Protein AF-0000000082345862 (afdb_homodimer)

Radius of gyration: 34.59 Å; Cα contacts (8 Å, |Δi|>4): 1476; chains: 2; bounding box: 94×116×105 Å

Organism: NCBI:txid1220207

InterPro domains:
  IPR007219 Xylanolytic transcriptional activator, regulatory domain [PF04082] (145-345)

Secondary structure (DSSP, 8-state):
---------------S-------GGGSSGGGGGGSGGG-----------------------------------HHHHHHHH-TTPPP-------------TT-S---SS-----HHHHHHHHHHT------PPPPPHHHHHHHHHHIIIIIGGGS--S-GGG----STTHHHHHHHHHHHGGGT--HHHHHHHHHHHHHHHHHHHHHHHHHHHH-HHHHHHHHHHHHHHHHHHHHH--HHHHHHHHHHHHHHHHHHHHHHHTPPPPPPPGGG----HHHHHHHHHHHHHHHHHHHHHHHHHHHHHHHHHHHT---SS---GGGPPPPPPHHHHT-SSHHHHHHHHHHHHTTTT----S--TTTTSSTT-HHHHHHHHHHHHHHHHHHHHTT---HHHHHHHHHHHHHHHHHHIIIIIS-GGG-TT-HHHHHHHHHHHHHS-HHHHHHHHTTT-HHHHHHHHHHHHHHHTSHHHHHHHHHHHHHHHHHHSS-TTSPPPTTHHHHHHHHHHHHHIIIIIT------GGGGGSHHHHHT--HHHHHHHHHHHHHT-SSHHHHHHHHHHHHHHHS-SSHHHHHHHHHHHHHHHHHH-/-----------------------GGGGSGGGGGGSGGG-----------------------------------HHHHHHHH-TT----------------TT-S---SS-----HHHHHHHHHHT------PPPPPHHHHHHHHHHIIIIIGGGS--S-GGG----STTHHHHHHHHHHHGGGT--HHHHHHHHHHHHHHHHHHHHHHHHHHHH-HHHHHHHHHHHHHHHHHHHHH--HHHHHHHHHHHHHHHHHHHHHHHTPPPPPPPGGG----HHHHHHHHHHHHHHHHHHHHHHHHHHHHHHHHHHHT---SS---GGGPPPPPPHHHHT--SHHHHHHHHHHHHTTTT----S--TTTSSSTT-HHHHHHHHHHHHHHHHHHHHTT---HHHHHHHHHHHHHHHHHHIIIIIS-GGG-TT-HHHHHHHHHHHHHS-HHHHHHHHTTT-HHHHHHHHHHHHHHHTSHHHHHHHHHHHHHHHHHHSS-TTSPPPTTHHHHHHHHHHHHHIIIIIT------GGGGGSHHHHHT--HHHHHHHHHHHHHT-SSHHHHHHHHHHHHHHHS-SSHHHHHHHHHHHHHHHHHH-

Foldseek 3Di:
DDDDDPVVPPDPDDDPDDDCPVPPPVPDDVPPVVPDVPCPPPPPCPPDPDDPPPPPPDPPPPPPPPDPPPPFFLLNVLQVLALQDDDPPPPPPDPPPPPVVVPPPPDDDDPDCDPVNVVVVVVVPDDDDDPDDADDPVLLVQLLVQLVVAPCLLAVLALVLPDDDDPLLVLLSLLSSLLSLLPVPDPVSPVNSVVSLVVSVVVCVVCVVVQLPPDLVSLLSSLNSLLSSLLSLLQQSHSVSLVVSVVCLVVSVVSLVSSCVPQDDDADQLVPQDPDDVSLQVSLVSNLSVQSSLSSVLSSLLSQLLSCVSVLHARPDPLQLQPADAHDEPLLSNQNDSVSNSVVSNVVSVPPPDPPPDPDSNPRFQHNYLSRLLSNLSSLLSVLSNCVVVVVLDPVVLVVSVVVLLVSCVVPCVPAPVVVVPHLAPSLLSSLLSLLSSLDVLVLLCQLLNNPGDVSVVVSLVVLLVSLPDLSLLLSLLSLLVSLVSLVPDDLSHQYHSCNLVSLLSNLSSLCSNCLSNVDQAGDLCSCVDPSNVSVVDPVSSVVSVCLRPVCRRVNSVVSSVSSLVSLVSSSSGVSSVSSSVSSVSSVVSSVD/DDDDDDDDPPDDDDPPPDDCPPPPPVPDDVPPVVPDVPCPPPPPPPPDPDDPPPPPPPPPPPPPPPDPPPPFFLLNVLQVLALQDDDPPPPPPDPPPPPVVVPPPPDDDDPDCDPVNVVVVVVVPDDDDDPDDADDPVLLVQLLVQLVVAPCLLAVLALVLPDDDDPLLVLLSLLSSLLSLLPVPDPVSPVNSVVSLVVSVVVCVVCVVVQLPPDLVSLLSSLNSLLSSLLSLLQQSHSVSLVVSVVCLVVSVVSLVSSCVPQDDDADQLVPDDPDDVSLQVSLVSNLSVQSSLSSVLSSLLSQLLSCVSVLDARPDPLQLQPADAHDEPLLSNQNDSVSNSVVSNVVSVPPPPPPPDPDSNPRFQHNYLSRLLSNLSSLLSVLSNCVNVVVLDPVVLVVSVVVLLVSCVVPCVPAPVVVVPHLNPVLLSSLLSLLSSLDVLVLLCQLLNNPGDVSVVVSLVVLLVSLPDLSLLLSLLSLLVSLVSLVPDDLSRQYHSCNLVSLLSNLSSLCSNCLSNVDQAGDLCSCVDPSNVSVVDPVSSVVSVCLRPVCRRVNRVPSSVSSLVSLVSSPSGVSSVSSSVSSVSSVVSSVD

Structure (mmCIF, N/CA/C/O backbone):
data_AF-0000000082345862-model_v1
#
loop_
_entity.id
_entity.type
_entity.pdbx_description
1 polymer 'Transcription factor domain-containing protein'
#
loop_
_atom_site.group_PDB
_atom_site.id
_atom_site.type_symbol
_atom_site.label_atom_id
_atom_site.label_alt_id
_atom_site.label_comp_id
_atom_site.label_asym_id
_atom_site.label_entity_id
_atom_site.label_seq_id
_atom_site.pdbx_PDB_ins_code
_atom_site.Cartn_x
_atom_site.Cartn_y
_atom_site.Cartn_z
_atom_site.occupancy
_atom_site.B_iso_or_equiv
_atom_site.auth_seq_id
_atom_site.auth_comp_id
_atom_site.auth_asym_id
_atom_site.auth_atom_id
_atom_site.pdbx_PDB_model_num
ATOM 1 N N . MET A 1 1 ? 43.562 42.594 39.531 1 23.31 1 MET A N 1
ATOM 2 C CA . MET A 1 1 ? 43.656 41.938 38.25 1 23.31 1 MET A CA 1
ATOM 3 C C . MET A 1 1 ? 42.375 42.031 37.469 1 23.31 1 MET A C 1
ATOM 5 O O . MET A 1 1 ? 41.375 41.406 37.812 1 23.31 1 MET A O 1
ATOM 9 N N . ASN A 1 2 ? 42.062 43.188 36.875 1 20.19 2 ASN A N 1
ATOM 10 C CA . ASN A 1 2 ? 41 44.094 36.438 1 20.19 2 ASN A CA 1
ATOM 11 C C . ASN A 1 2 ? 40.281 43.562 35.188 1 20.19 2 ASN A C 1
ATOM 13 O O . ASN A 1 2 ? 40.875 42.812 34.406 1 20.19 2 ASN A O 1
ATOM 17 N N . LEU A 1 3 ? 38.969 43.719 35.062 1 21.23 3 LEU A N 1
ATOM 18 C CA . LEU A 1 3 ? 37.656 43.375 34.5 1 21.23 3 LEU A CA 1
ATOM 19 C C . LEU A 1 3 ? 37.625 43.719 33 1 21.23 3 LEU A C 1
ATOM 21 O O . LEU A 1 3 ? 36.688 43.281 32.281 1 21.23 3 LEU A O 1
ATOM 25 N N . HIS A 1 4 ? 38.625 44.562 32.438 1 22.19 4 HIS A N 1
ATOM 26 C CA . HIS A 1 4 ? 38.031 45.531 31.516 1 22.19 4 HIS A CA 1
ATOM 27 C C . HIS A 1 4 ? 37.594 44.875 30.234 1 22.19 4 HIS A C 1
ATOM 29 O O . HIS A 1 4 ? 38.094 43.812 29.859 1 22.19 4 HIS A O 1
ATOM 35 N N . ASP A 1 5 ? 36.5 45.406 29.531 1 21.77 5 ASP A N 1
ATOM 36 C CA . ASP A 1 5 ? 35.312 45.312 28.688 1 21.77 5 ASP A CA 1
ATOM 37 C C . ASP A 1 5 ? 35.656 45.344 27.203 1 21.77 5 ASP A C 1
ATOM 39 O O . ASP A 1 5 ? 35.562 46.375 26.547 1 21.77 5 ASP A O 1
ATOM 43 N N . PRO A 1 6 ? 36.719 44.625 26.734 1 23.2 6 PRO A N 1
ATOM 44 C CA . PRO A 1 6 ? 37.281 45 25.438 1 23.2 6 PRO A CA 1
ATOM 45 C C . PRO A 1 6 ? 36.281 44.875 24.297 1 23.2 6 PRO A C 1
ATOM 47 O O . PRO A 1 6 ? 35.812 43.75 24 1 23.2 6 PRO A O 1
ATOM 50 N N . ILE A 1 7 ? 35.344 45.906 24.141 1 23.11 7 ILE A N 1
ATOM 51 C CA . ILE A 1 7 ? 34.188 46.125 23.281 1 23.11 7 ILE A CA 1
ATOM 52 C C . ILE A 1 7 ? 34.625 46.094 21.812 1 23.11 7 ILE A C 1
ATOM 54 O O . ILE A 1 7 ? 35.344 46.969 21.359 1 23.11 7 ILE A O 1
ATOM 58 N N . LEU A 1 8 ? 35.25 44.938 21.375 1 20.7 8 LEU A N 1
ATOM 59 C CA . LEU A 1 8 ? 35.812 44.781 20.031 1 20.7 8 LEU A CA 1
ATOM 60 C C . LEU A 1 8 ? 34.812 45.281 18.969 1 20.7 8 LEU A C 1
ATOM 62 O O . LEU A 1 8 ? 33.688 44.781 18.891 1 20.7 8 LEU A O 1
ATOM 66 N N . GLN A 1 9 ? 34.844 46.531 18.547 1 21.16 9 GLN A N 1
ATOM 67 C CA . GLN A 1 9 ? 34.188 47.469 17.656 1 21.16 9 GLN A CA 1
ATOM 68 C C . GLN A 1 9 ? 34.188 46.969 16.219 1 21.16 9 GLN A C 1
ATOM 70 O O . GLN A 1 9 ? 35.156 47.219 15.477 1 21.16 9 GLN A O 1
ATOM 75 N N . ALA A 1 10 ? 34.125 45.625 16.031 1 21.34 10 ALA A N 1
ATOM 76 C CA . ALA A 1 10 ? 34.375 45.219 14.664 1 21.34 10 ALA A CA 1
ATOM 77 C C . ALA A 1 10 ? 33.531 46.031 13.672 1 21.34 10 ALA A C 1
ATOM 79 O O . ALA A 1 10 ? 32.344 46.25 13.875 1 21.34 10 ALA A O 1
ATOM 80 N N . ASP A 1 11 ? 34.188 46.906 12.867 1 19.58 11 ASP A N 1
ATOM 81 C CA . ASP A 1 11 ? 33.875 47.938 11.898 1 19.58 11 ASP A CA 1
ATOM 82 C C . ASP A 1 11 ? 32.844 47.438 10.883 1 19.58 11 ASP A C 1
ATOM 84 O O . ASP A 1 11 ? 32.969 46.344 10.352 1 19.58 11 ASP A O 1
ATOM 88 N N . SER A 1 12 ? 31.578 48 10.875 1 20.62 12 SER A N 1
ATOM 89 C CA . SER A 1 12 ? 30.25 47.938 10.305 1 20.62 12 SER A CA 1
ATOM 90 C C . SER A 1 12 ? 30.281 48.094 8.789 1 20.62 12 SER A C 1
ATOM 92 O O . SER A 1 12 ? 29.234 48.062 8.133 1 20.62 12 SER A O 1
ATOM 94 N N . SER A 1 13 ? 31.359 48.75 8.258 1 20.19 13 SER A N 1
ATOM 95 C CA . SER A 1 13 ? 31.047 49.75 7.242 1 20.19 13 SER A CA 1
ATOM 96 C C . SER A 1 13 ? 30.578 49.094 5.945 1 20.19 13 SER A C 1
ATOM 98 O O . SER A 1 13 ? 29.703 49.625 5.258 1 20.19 13 SER A O 1
ATOM 100 N N . SER A 1 14 ? 31.516 48.438 5.258 1 21.73 14 SER A N 1
ATOM 101 C CA . SER A 1 14 ? 31.703 48.688 3.83 1 21.73 14 SER A CA 1
ATOM 102 C C . SER A 1 14 ? 30.594 48.031 3.01 1 21.73 14 SER A C 1
ATOM 104 O O . SER A 1 14 ? 30.656 46.812 2.746 1 21.73 14 SER A O 1
ATOM 106 N N . TRP A 1 15 ? 29.359 48.375 3.234 1 18.95 15 TRP A N 1
ATOM 107 C CA . TRP A 1 15 ? 28.094 47.875 2.699 1 18.95 15 TRP A CA 1
ATOM 108 C C . TRP A 1 15 ? 28.062 47.969 1.18 1 18.95 15 TRP A C 1
ATOM 110 O O . TRP A 1 15 ? 28.812 48.781 0.594 1 18.95 15 TRP A O 1
ATOM 120 N N . PHE A 1 16 ? 27.344 47.156 0.541 1 20.33 16 PHE A N 1
ATOM 121 C CA . PHE A 1 16 ? 27.062 46.812 -0.845 1 20.33 16 PHE A CA 1
ATOM 122 C C . PHE A 1 16 ? 26.547 48 -1.612 1 20.33 16 PHE A C 1
ATOM 124 O O . PHE A 1 16 ? 25.328 48.188 -1.771 1 20.33 16 PHE A O 1
ATOM 131 N N . LEU A 1 17 ? 27.078 49.188 -1.377 1 20.27 17 LEU A N 1
ATOM 132 C CA . LEU A 1 17 ? 26.344 50.375 -1.838 1 20.27 17 LEU A CA 1
ATOM 133 C C . LEU A 1 17 ? 26.078 50.281 -3.336 1 20.27 17 LEU A C 1
ATOM 135 O O . LEU A 1 17 ? 24.953 50.531 -3.779 1 20.27 17 LEU A O 1
ATOM 139 N N . GLY A 1 18 ? 27.047 50.594 -4.23 1 20.67 18 GLY A N 1
ATOM 140 C CA . GLY A 1 18 ? 26.969 51.688 -5.191 1 20.67 18 GLY A CA 1
ATOM 141 C C . GLY A 1 18 ? 26.281 51.312 -6.484 1 20.67 18 GLY A C 1
ATOM 142 O O . GLY A 1 18 ? 26.156 52.125 -7.402 1 20.67 18 GLY A O 1
ATOM 143 N N . ALA A 1 19 ? 26.344 50.062 -7.043 1 21.73 19 ALA A N 1
ATOM 144 C CA . ALA A 1 19 ? 26.328 50.219 -8.492 1 21.73 19 ALA A CA 1
ATOM 145 C C . ALA A 1 19 ? 25 50.781 -8.977 1 21.73 19 ALA A C 1
ATOM 147 O O . ALA A 1 19 ? 23.953 50.531 -8.391 1 21.73 19 ALA A O 1
ATOM 148 N N . ASN A 1 20 ? 24.969 51.969 -9.703 1 22.36 20 ASN A N 1
ATOM 149 C CA . ASN A 1 20 ? 23.984 52.875 -10.289 1 22.36 20 ASN A CA 1
ATOM 150 C C . ASN A 1 20 ? 22.984 52.094 -11.164 1 22.36 20 ASN A C 1
ATOM 152 O O . ASN A 1 20 ? 23.359 51.562 -12.203 1 22.36 20 ASN A O 1
ATOM 156 N N . LEU A 1 21 ? 22.078 51.375 -10.602 1 20.88 21 LEU A N 1
ATOM 157 C CA . LEU A 1 21 ? 20.984 50.781 -11.359 1 20.88 21 LEU A CA 1
ATOM 158 C C . LEU A 1 21 ? 20.234 51.844 -12.172 1 20.88 21 LEU A C 1
ATOM 160 O O . LEU A 1 21 ? 19.672 52.781 -11.609 1 20.88 21 LEU A O 1
ATOM 164 N N . ASP A 1 22 ? 20.844 52.125 -13.32 1 22.83 22 ASP A N 1
ATOM 165 C CA . ASP A 1 22 ? 20.188 53.094 -14.188 1 22.83 22 ASP A CA 1
ATOM 166 C C . ASP A 1 22 ? 18.703 52.812 -14.32 1 22.83 22 ASP A C 1
ATOM 168 O O . ASP A 1 22 ? 18.312 51.719 -14.789 1 22.83 22 ASP A O 1
ATOM 172 N N . VAL A 1 23 ? 17.828 53.375 -13.57 1 24.28 23 VAL A N 1
ATOM 173 C CA . VAL A 1 23 ? 16.391 53.344 -13.305 1 24.28 23 VAL A CA 1
ATOM 174 C C . VAL A 1 23 ? 15.625 53.656 -14.594 1 24.28 23 VAL A C 1
ATOM 176 O O . VAL A 1 23 ? 14.469 53.25 -14.742 1 24.28 23 VAL A O 1
ATOM 179 N N . ASP A 1 24 ? 16.203 54.438 -15.391 1 22.92 24 ASP A N 1
ATOM 180 C CA . ASP A 1 24 ? 15.359 55.156 -16.344 1 22.92 24 ASP A CA 1
ATOM 181 C C . ASP A 1 24 ? 14.789 54.188 -17.391 1 22.92 24 ASP A C 1
ATOM 183 O O . ASP A 1 24 ? 13.781 54.5 -18.031 1 22.92 24 ASP A O 1
ATOM 187 N N . ALA A 1 25 ? 15.656 53.344 -17.828 1 21.31 25 ALA A N 1
ATOM 188 C CA . ALA A 1 25 ? 15.297 52.812 -19.141 1 21.31 25 ALA A CA 1
ATOM 189 C C . ALA A 1 25 ? 14.094 51.875 -19.047 1 21.31 25 ALA A C 1
ATOM 191 O O . ALA A 1 25 ? 13.719 51.25 -20.031 1 21.31 25 ALA A O 1
ATOM 192 N N . LEU A 1 26 ? 13.758 51.531 -17.859 1 20.03 26 LEU A N 1
ATOM 193 C CA . LEU A 1 26 ? 12.695 50.562 -17.75 1 20.03 26 LEU A CA 1
ATOM 194 C C . LEU A 1 26 ? 11.359 51.125 -18.219 1 20.03 26 LEU A C 1
ATOM 196 O O . LEU A 1 26 ? 10.312 50.531 -18.031 1 20.03 26 LEU A O 1
ATOM 200 N N . ASP A 1 27 ? 11.312 52.375 -18.625 1 21.67 27 ASP A N 1
ATOM 201 C CA . ASP A 1 27 ? 10.039 53.062 -18.703 1 21.67 27 ASP A CA 1
ATOM 202 C C . ASP A 1 27 ? 9.141 52.438 -19.781 1 21.67 27 ASP A C 1
ATOM 204 O O . ASP A 1 27 ? 7.922 52.375 -19.609 1 21.67 27 ASP A O 1
ATOM 208 N N . PHE A 1 28 ? 9.68 52.406 -21.047 1 20.81 28 PHE A N 1
ATOM 209 C CA . PHE A 1 28 ? 8.781 52.688 -22.172 1 20.81 28 PHE A CA 1
ATOM 210 C C . PHE A 1 28 ? 7.805 51.531 -22.359 1 20.81 28 PHE A C 1
ATOM 212 O O . PHE A 1 28 ? 6.605 51.75 -22.531 1 20.81 28 PHE A O 1
ATOM 219 N N . SER A 1 29 ? 8.383 50.438 -22.938 1 21.92 29 SER A N 1
ATOM 220 C CA . SER A 1 29 ? 7.602 49.719 -23.938 1 21.92 29 SER A CA 1
ATOM 221 C C . SER A 1 29 ? 6.527 48.844 -23.312 1 21.92 29 SER A C 1
ATOM 223 O O . SER A 1 29 ? 5.859 48.062 -24 1 21.92 29 SER A O 1
ATOM 225 N N . LEU A 1 30 ? 6.625 48.656 -22.109 1 21.09 30 LEU A N 1
ATOM 226 C CA . LEU A 1 30 ? 5.621 47.75 -21.594 1 21.09 30 LEU A CA 1
ATOM 227 C C . LEU A 1 30 ? 4.215 48.281 -21.812 1 21.09 30 LEU A C 1
ATOM 229 O O . LEU A 1 30 ? 3.234 47.688 -21.359 1 21.09 30 LEU A O 1
ATOM 233 N N . SER A 1 31 ? 4.117 49.531 -22.266 1 22.53 31 SER A N 1
ATOM 234 C CA . SER A 1 31 ? 2.85 50.281 -22.219 1 22.53 31 SER A CA 1
ATOM 235 C C . SER A 1 31 ? 1.81 49.594 -23.125 1 22.53 31 SER A C 1
ATOM 237 O O . SER A 1 31 ? 0.622 49.594 -22.781 1 22.53 31 SER A O 1
ATOM 239 N N . SER A 1 32 ? 2.262 49.406 -24.359 1 22.67 32 SER A N 1
ATOM 240 C CA . SER A 1 32 ? 1.226 49.406 -25.391 1 22.67 32 SER A CA 1
ATOM 241 C C . SER A 1 32 ? 0.317 48.188 -25.266 1 22.67 32 SER A C 1
ATOM 243 O O . SER A 1 32 ? -0.874 48.25 -25.578 1 22.67 32 SER A O 1
ATOM 245 N N . ALA A 1 33 ? 0.996 47.156 -25.188 1 21.03 33 ALA A N 1
ATOM 246 C CA . ALA A 1 33 ? 0.156 46 -25.578 1 21.03 33 ALA A CA 1
ATOM 247 C C . ALA A 1 33 ? -0.984 45.812 -24.594 1 21.03 33 ALA A C 1
ATOM 249 O O . ALA A 1 33 ? -1.682 44.781 -24.641 1 21.03 33 ALA A O 1
ATOM 250 N N . ILE A 1 34 ? -1.04 46.75 -23.625 1 22.98 34 ILE A N 1
ATOM 251 C CA . ILE A 1 34 ? -2.18 46.75 -22.719 1 22.98 34 ILE A CA 1
ATOM 252 C C . ILE A 1 34 ? -3.467 47 -23.5 1 22.98 34 ILE A C 1
ATOM 254 O O . ILE A 1 34 ? -4.562 46.688 -23.016 1 22.98 34 ILE A O 1
ATOM 258 N N . SER A 1 35 ? -3.258 47.781 -24.578 1 21.28 35 SER A N 1
ATOM 259 C CA . SER A 1 35 ? -4.395 48.625 -24.984 1 21.28 35 SER A CA 1
ATOM 260 C C . SER A 1 35 ? -5.551 47.75 -25.469 1 21.28 35 SER A C 1
ATOM 262 O O . SER A 1 35 ? -6.719 48.062 -25.219 1 21.28 35 SER A O 1
ATOM 264 N N . GLU A 1 36 ? -5.172 47.062 -26.578 1 23.08 36 GLU A N 1
ATOM 265 C CA . GLU A 1 36 ? -6.301 46.781 -27.469 1 23.08 36 GLU A CA 1
ATOM 266 C C . GLU A 1 36 ? -7.375 45.969 -26.766 1 23.08 36 GLU A C 1
ATOM 268 O O . GLU A 1 36 ? -8.531 45.969 -27.188 1 23.08 36 GLU A O 1
ATOM 273 N N . TRP A 1 37 ? -6.766 45.094 -26.062 1 20.67 37 TRP A N 1
ATOM 274 C CA . TRP A 1 37 ? -7.758 44.062 -25.797 1 20.67 37 TRP A CA 1
ATOM 275 C C . TRP A 1 37 ? -8.883 44.594 -24.922 1 20.67 37 TRP A C 1
ATOM 277 O O . TRP A 1 37 ? -9.688 43.812 -24.391 1 20.67 37 TRP A O 1
ATOM 287 N N . ALA A 1 38 ? -8.68 45.906 -24.625 1 20.81 38 ALA A N 1
ATOM 288 C CA . ALA A 1 38 ? -9.625 46.594 -23.75 1 20.81 38 ALA A CA 1
ATOM 289 C C . ALA A 1 38 ? -11 46.688 -24.391 1 20.81 38 ALA A C 1
ATOM 291 O O . ALA A 1 38 ? -11.914 47.281 -23.828 1 20.81 38 ALA A O 1
ATOM 292 N N . GLN A 1 39 ? -10.953 46.719 -25.672 1 20.48 39 GLN A N 1
ATOM 293 C CA . GLN A 1 39 ? -12.141 47.344 -26.25 1 20.48 39 GLN A CA 1
ATOM 294 C C . GLN A 1 39 ? -13.398 46.562 -25.891 1 20.48 39 GLN A C 1
ATOM 296 O O . GLN A 1 39 ? -13.625 45.469 -26.391 1 20.48 39 GLN A O 1
ATOM 301 N N . ILE A 1 40 ? -13.711 46.781 -24.672 1 21.77 40 ILE A N 1
ATOM 302 C CA . ILE A 1 40 ? -14.992 46.188 -24.266 1 21.77 40 ILE A CA 1
ATOM 303 C C . ILE A 1 40 ? -16.109 46.719 -25.172 1 21.77 40 ILE A C 1
ATOM 305 O O . ILE A 1 40 ? -16.281 47.938 -25.297 1 21.77 40 ILE A O 1
ATOM 309 N N . PRO A 1 41 ? -16.5 46.062 -26.219 1 22.33 41 PRO A N 1
ATOM 310 C CA . PRO A 1 41 ? -17.438 46.719 -27.109 1 22.33 41 PRO A CA 1
ATOM 311 C C . PRO A 1 41 ? -18.484 47.562 -26.375 1 22.33 41 PRO A C 1
ATOM 313 O O . PRO A 1 41 ? -18.781 47.281 -25.203 1 22.33 41 PRO A O 1
ATOM 316 N N . PRO A 1 42 ? -18.578 48.781 -26.641 1 20.66 42 PRO A N 1
ATOM 317 C CA . PRO A 1 42 ? -19.484 49.688 -25.906 1 20.66 42 PRO A CA 1
ATOM 318 C C . PRO A 1 42 ? -20.875 49.062 -25.703 1 20.66 42 PRO A C 1
ATOM 320 O O . PRO A 1 42 ? -21.312 48.25 -26.516 1 20.66 42 PRO A O 1
ATOM 323 N N . MET A 1 43 ? -21.234 48.844 -24.531 1 21.11 43 MET A N 1
ATOM 324 C CA . MET A 1 43 ? -22.594 48.375 -24.25 1 21.11 43 MET A CA 1
ATOM 325 C C . MET A 1 43 ? -23.625 49.25 -24.969 1 21.11 43 MET A C 1
ATOM 327 O O . MET A 1 43 ? -23.578 50.469 -24.891 1 21.11 43 MET A O 1
ATOM 331 N N . PRO A 1 44 ? -24.172 48.75 -26.078 1 21.38 44 PRO A N 1
ATOM 332 C CA . PRO A 1 44 ? -25.125 49.562 -26.812 1 21.38 44 PRO A CA 1
ATOM 333 C C . PRO A 1 44 ? -26.062 50.344 -25.891 1 21.38 44 PRO A C 1
ATOM 335 O O . PRO A 1 44 ? -26.297 49.938 -24.75 1 21.38 44 PRO A O 1
ATOM 338 N N . SER A 1 45 ? -26.219 51.656 -26.078 1 19.8 45 SER A N 1
ATOM 339 C CA . SER A 1 45 ? -27.016 52.625 -25.375 1 19.8 45 SER A CA 1
ATOM 340 C C . SER A 1 45 ? -28.484 52.25 -25.359 1 19.8 45 SER A C 1
ATOM 342 O O . SER A 1 45 ? -29.156 52.281 -26.391 1 19.8 45 SER A O 1
ATOM 344 N N . VAL A 1 46 ? -29 51.188 -24.688 1 21.58 46 VAL A N 1
ATOM 345 C CA . VAL A 1 46 ? -30.438 50.938 -24.703 1 21.58 46 VAL A CA 1
ATOM 346 C C . VAL A 1 46 ? -31.203 52.188 -24.312 1 21.58 46 VAL A C 1
ATOM 348 O O . VAL A 1 46 ? -31.156 52.625 -23.156 1 21.58 46 VAL A O 1
ATOM 351 N N . SER A 1 47 ? -31.234 53.219 -25.156 1 20.16 47 SER A N 1
ATOM 352 C CA . SER A 1 47 ? -31.891 54.5 -24.953 1 20.16 47 SER A CA 1
ATOM 353 C C . SER A 1 47 ? -33.344 54.312 -24.484 1 20.16 47 SER A C 1
ATOM 355 O O . SER A 1 47 ? -33.812 55.062 -23.656 1 20.16 47 SER A O 1
ATOM 357 N N . ASN A 1 48 ? -34.125 53.719 -25.312 1 20.88 48 ASN A N 1
ATOM 358 C CA . ASN A 1 48 ? -35.5 54.25 -25.406 1 20.88 48 ASN A CA 1
ATOM 359 C C . ASN A 1 48 ? -36.312 53.938 -24.156 1 20.88 48 ASN A C 1
ATOM 361 O O . ASN A 1 48 ? -36.5 52.781 -23.812 1 20.88 48 ASN A O 1
ATOM 365 N N . LEU A 1 49 ? -36.531 54.938 -23.219 1 23.17 49 LEU A N 1
ATOM 366 C CA . LEU A 1 49 ? -37.125 55.156 -21.906 1 23.17 49 LEU A CA 1
ATOM 367 C C . LEU A 1 49 ? -38.625 54.969 -21.969 1 23.17 49 LEU A C 1
ATOM 369 O O . LEU A 1 49 ? -39.344 55.406 -21.078 1 23.17 49 LEU A O 1
ATOM 373 N N . GLY A 1 50 ? -39.188 54.406 -23.109 1 20.95 50 GLY A N 1
ATOM 374 C CA . GLY A 1 50 ? -40.625 54.75 -23.141 1 20.95 50 GLY A CA 1
ATOM 375 C C . GLY A 1 50 ? -41.312 54.5 -21.828 1 20.95 50 GLY A C 1
ATOM 376 O O . GLY A 1 50 ? -40.781 53.844 -20.938 1 20.95 50 GLY A O 1
ATOM 377 N N . ASP A 1 51 ? -42.656 54.969 -21.812 1 22.28 51 ASP A N 1
ATOM 378 C CA . ASP A 1 51 ? -43.625 55.156 -20.734 1 22.28 51 ASP A CA 1
ATOM 379 C C . ASP A 1 51 ? -43.75 53.906 -19.859 1 22.28 51 ASP A C 1
ATOM 381 O O . ASP A 1 51 ? -43.469 52.812 -20.312 1 22.28 51 ASP A O 1
ATOM 385 N N . PRO A 1 52 ? -44.125 54.125 -18.5 1 24.5 52 PRO A N 1
ATOM 386 C CA . PRO A 1 52 ? -44.312 53.375 -17.25 1 24.5 52 PRO A CA 1
ATOM 387 C C . PRO A 1 52 ? -45.312 52.25 -17.406 1 24.5 52 PRO A C 1
ATOM 389 O O . PRO A 1 52 ? -45.75 51.656 -16.406 1 24.5 52 PRO A O 1
ATOM 392 N N . GLY A 1 53 ? -45.688 51.969 -18.641 1 21.2 53 GLY A N 1
ATOM 393 C CA . GLY A 1 53 ? -46.938 51.219 -18.562 1 21.2 53 GLY A CA 1
ATOM 394 C C . GLY A 1 53 ? -46.906 50.062 -17.578 1 21.2 53 GLY A C 1
ATOM 395 O O . GLY A 1 53 ? -45.812 49.562 -17.25 1 21.2 53 GLY A O 1
ATOM 396 N N . THR A 1 54 ? -47.938 49.875 -16.656 1 24.25 54 THR A N 1
ATOM 397 C CA . THR A 1 54 ? -48.188 49.062 -15.453 1 24.25 54 THR A CA 1
ATOM 398 C C . THR A 1 54 ? -47.938 47.594 -15.734 1 24.25 54 THR A C 1
ATOM 400 O O . THR A 1 54 ? -48.875 46.844 -16.094 1 24.25 54 THR A O 1
ATOM 403 N N . ILE A 1 55 ? -47.094 47.281 -16.516 1 23.08 55 ILE A N 1
ATOM 404 C CA . ILE A 1 55 ? -47.281 45.969 -17.125 1 23.08 55 ILE A CA 1
ATOM 405 C C . ILE A 1 55 ? -47.375 44.906 -16.016 1 23.08 55 ILE A C 1
ATOM 407 O O . ILE A 1 55 ? -46.438 44.781 -15.203 1 23.08 55 ILE A O 1
ATOM 411 N N . SER A 1 56 ? -48.5 44.406 -15.797 1 22.89 56 SER A N 1
ATOM 412 C CA . SER A 1 56 ? -49.094 43.469 -14.852 1 22.89 56 SER A CA 1
ATOM 413 C C . SER A 1 56 ? -48.312 42.156 -14.812 1 22.89 56 SER A C 1
ATOM 415 O O . SER A 1 56 ? -48.25 41.438 -15.812 1 22.89 56 SER A O 1
ATOM 417 N N . THR A 1 57 ? -47.25 42.219 -14.305 1 24.22 57 THR A N 1
ATOM 418 C CA . THR A 1 57 ? -46.25 41.188 -14.234 1 24.22 57 THR A CA 1
ATOM 419 C C . THR A 1 57 ? -46.844 39.844 -13.875 1 24.22 57 THR A C 1
ATOM 421 O O . THR A 1 57 ? -47.531 39.719 -12.844 1 24.22 57 THR A O 1
ATOM 424 N N . PRO A 1 58 ? -47.25 39.125 -14.828 1 24.7 58 PRO A N 1
ATOM 425 C CA . PRO A 1 58 ? -48.156 38.031 -14.43 1 24.7 58 PRO A CA 1
ATOM 426 C C . PRO A 1 58 ? -47.656 37.312 -13.18 1 24.7 58 PRO A C 1
ATOM 428 O O . PRO A 1 58 ? -46.469 37.312 -12.875 1 24.7 58 PRO A O 1
ATOM 431 N N . THR A 1 59 ? -48.5 37.062 -12.258 1 23.5 59 THR A N 1
ATOM 432 C CA . THR A 1 59 ? -48.344 36.5 -10.922 1 23.5 59 THR A CA 1
ATOM 433 C C . THR A 1 59 ? -47.688 35.125 -10.992 1 23.5 59 THR A C 1
ATOM 435 O O . THR A 1 59 ? -48.219 34.188 -11.586 1 23.5 59 THR A O 1
ATOM 438 N N . PRO A 1 60 ? -46.531 35.156 -11.242 1 25.17 60 PRO A N 1
ATOM 439 C CA . PRO A 1 60 ? -45.969 33.875 -11.594 1 25.17 60 PRO A CA 1
ATOM 440 C C . PRO A 1 60 ? -46.438 32.719 -10.68 1 25.17 60 PRO A C 1
ATOM 442 O O . PRO A 1 60 ? -46.594 32.938 -9.477 1 25.17 60 PRO A O 1
ATOM 445 N N . THR A 1 61 ? -47.219 31.953 -11.133 1 25.67 61 THR A N 1
ATOM 446 C CA . THR A 1 61 ? -47.844 30.906 -10.328 1 25.67 61 THR A CA 1
ATOM 447 C C . THR A 1 61 ? -46.812 30.203 -9.461 1 25.67 61 THR A C 1
ATOM 449 O O . THR A 1 61 ? -45.688 29.922 -9.914 1 25.67 61 THR A O 1
ATOM 452 N N . LEU A 1 62 ? -46.938 30.312 -8.164 1 23.75 62 LEU A N 1
ATOM 453 C CA . LEU A 1 62 ? -46.219 29.766 -7.035 1 23.75 62 LEU A CA 1
ATOM 454 C C . LEU A 1 62 ? -45.875 28.297 -7.273 1 23.75 62 LEU A C 1
ATOM 456 O O . LEU A 1 62 ? -46.781 27.469 -7.477 1 23.75 62 LEU A O 1
ATOM 460 N N . PRO A 1 63 ? -44.906 28.109 -8.039 1 25.22 63 PRO A N 1
ATOM 461 C CA . PRO A 1 63 ? -44.812 26.688 -8.359 1 25.22 63 PRO A CA 1
ATOM 462 C C . PRO A 1 63 ? -45.219 25.781 -7.184 1 25.22 63 PRO A C 1
ATOM 464 O O . PRO A 1 63 ? -45.156 26.203 -6.027 1 25.22 63 PRO A O 1
ATOM 467 N N . ARG A 1 64 ? -45.906 24.781 -7.348 1 26.88 64 ARG A N 1
ATOM 468 C CA . ARG A 1 64 ? -46.375 23.844 -6.32 1 26.88 64 ARG A CA 1
ATOM 469 C C . ARG A 1 64 ? -45.25 23.547 -5.328 1 26.88 64 ARG A C 1
ATOM 471 O O . ARG A 1 64 ? -44.125 23.266 -5.723 1 26.88 64 ARG A O 1
ATOM 478 N N . ALA A 1 65 ? -45.344 23.891 -4.082 1 24.75 65 ALA A N 1
ATOM 479 C CA . ALA A 1 65 ? -44.656 23.641 -2.826 1 24.75 65 ALA A CA 1
ATOM 480 C C . ALA A 1 65 ? -44.062 22.234 -2.805 1 24.75 65 ALA A C 1
ATOM 482 O O . ALA A 1 65 ? -44.781 21.25 -2.838 1 24.75 65 ALA A O 1
ATOM 483 N N . MET A 1 66 ? -42.969 22.078 -3.514 1 29.77 66 MET A N 1
ATOM 484 C CA . MET A 1 66 ? -42.531 20.688 -3.383 1 29.77 66 MET A CA 1
ATOM 485 C C . MET A 1 66 ? -42.812 20.156 -1.984 1 29.77 66 MET A C 1
ATOM 487 O O . MET A 1 66 ? -42.75 20.906 -1.004 1 29.77 66 MET A O 1
ATOM 491 N N . PRO A 1 67 ? -43.531 19.219 -1.769 1 32.22 67 PRO A N 1
ATOM 492 C CA . PRO A 1 67 ? -43.875 18.984 -0.366 1 32.22 67 PRO A CA 1
ATOM 493 C C . PRO A 1 67 ? -42.75 19.312 0.592 1 32.22 67 PRO A C 1
ATOM 495 O O . PRO A 1 67 ? -41.562 19.359 0.182 1 32.22 67 PRO A O 1
ATOM 498 N N . ALA A 1 68 ? -42.875 19.891 1.729 1 32.41 68 ALA A N 1
ATOM 499 C CA . ALA A 1 68 ? -42 20.234 2.846 1 32.41 68 ALA A CA 1
ATOM 500 C C . ALA A 1 68 ? -40.781 19.297 2.93 1 32.41 68 ALA A C 1
ATOM 502 O O . ALA A 1 68 ? -40.938 18.141 3.314 1 32.41 68 ALA A O 1
ATOM 503 N N . GLY A 1 69 ? -39.906 19.234 2.193 1 37.09 69 GLY A N 1
ATOM 504 C CA . GLY A 1 69 ? -38.781 18.391 1.869 1 37.09 69 GLY A CA 1
ATOM 505 C C . GLY A 1 69 ? -38 17.938 3.092 1 37.09 69 GLY A C 1
ATOM 506 O O . GLY A 1 69 ? -37.938 18.656 4.098 1 37.09 69 GLY A O 1
ATOM 507 N N . VAL A 1 70 ? -37.719 16.719 3.375 1 43.03 70 VAL A N 1
ATOM 508 C CA . VAL A 1 70 ? -37.094 16.141 4.574 1 43.03 70 VAL A CA 1
ATOM 509 C C . VAL A 1 70 ? -35.875 16.938 4.961 1 43.03 70 VAL A C 1
ATOM 511 O O . VAL A 1 70 ? -34.906 17.062 4.176 1 43.03 70 VAL A O 1
ATOM 514 N N . ARG A 1 71 ? -35.812 18.047 5.562 1 48 71 ARG A N 1
ATOM 515 C CA . ARG A 1 71 ? -34.75 18.812 6.188 1 48 71 ARG A CA 1
ATOM 516 C C . ARG A 1 71 ? -33.531 17.938 6.434 1 48 71 ARG A C 1
ATOM 518 O O . ARG A 1 71 ? -33.594 16.953 7.172 1 48 71 ARG A O 1
ATOM 525 N N . SER A 1 72 ? -32.406 17.906 5.496 1 70.62 72 SER A N 1
ATOM 526 C CA . SER A 1 72 ? -31.188 17.141 5.707 1 70.62 72 SER A CA 1
ATOM 527 C C . SER A 1 72 ? -30.672 17.312 7.133 1 70.62 72 SER A C 1
ATOM 529 O O . SER A 1 72 ? -30.688 18.422 7.676 1 70.62 72 SER A O 1
ATOM 531 N N . SER A 1 73 ? -30.641 16.438 7.902 1 86.94 73 SER A N 1
ATOM 532 C CA . SER A 1 73 ? -30.141 16.438 9.273 1 86.94 73 SER A CA 1
ATOM 533 C C . SER A 1 73 ? -28.797 17.141 9.367 1 86.94 73 SER A C 1
ATOM 535 O O . SER A 1 73 ? -28.062 17.219 8.383 1 86.94 73 SER A O 1
ATOM 537 N N . PRO A 1 74 ? -28.625 18.016 10.383 1 90.31 74 PRO A N 1
ATOM 538 C CA . PRO A 1 74 ? -27.328 18.656 10.578 1 90.31 74 PRO A CA 1
ATOM 539 C C . PRO A 1 74 ? -26.156 17.734 10.25 1 90.31 74 PRO A C 1
ATOM 541 O O . PRO A 1 74 ? -25.188 18.172 9.625 1 90.31 74 PRO A O 1
ATOM 544 N N . ALA A 1 75 ? -26.328 16.547 10.625 1 93.69 75 ALA A N 1
ATOM 545 C CA . ALA A 1 75 ? -25.266 15.586 10.344 1 93.69 75 ALA A CA 1
ATOM 546 C C . ALA A 1 75 ? -25.109 15.359 8.844 1 93.69 75 ALA A C 1
ATOM 548 O O . ALA A 1 75 ? -24 15.188 8.352 1 93.69 75 ALA A O 1
ATOM 549 N N . ASP A 1 76 ? -26.094 15.391 8.133 1 93 76 ASP A N 1
ATOM 550 C CA . ASP A 1 76 ? -26.031 15.211 6.684 1 93 76 ASP A CA 1
ATOM 551 C C . ASP A 1 76 ? -25.406 16.438 6.008 1 93 76 ASP A C 1
ATOM 553 O O . ASP A 1 76 ? -24.734 16.297 4.977 1 93 76 ASP A O 1
ATOM 557 N N . SER A 1 77 ? -25.625 17.562 6.586 1 94 77 SER A N 1
ATOM 558 C CA . SER A 1 77 ? -24.984 18.766 6.074 1 94 77 SER A CA 1
ATOM 559 C C . SER A 1 77 ? -23.469 18.688 6.242 1 94 77 SER A C 1
ATOM 561 O O . SER A 1 77 ? -22.719 19.125 5.363 1 94 77 SER A O 1
ATOM 563 N N . VAL A 1 78 ? -23.109 18.203 7.434 1 96.25 78 VAL A N 1
ATOM 564 C CA . VAL A 1 78 ? -21.688 18.031 7.684 1 96.25 78 VAL A CA 1
ATOM 565 C C . VAL A 1 78 ? -21.094 17.031 6.688 1 96.25 78 VAL A C 1
ATOM 567 O O . VAL A 1 78 ? -20.016 17.25 6.133 1 96.25 78 VAL A O 1
ATOM 570 N N . LYS A 1 79 ? -21.781 15.938 6.414 1 94.31 79 LYS A N 1
ATOM 571 C CA . LYS A 1 79 ? -21.344 14.914 5.469 1 94.31 79 LYS A CA 1
ATOM 572 C C . LYS A 1 79 ? -21.109 15.516 4.086 1 94.31 79 LYS A C 1
ATOM 574 O O . LYS A 1 79 ? -20.109 15.195 3.434 1 94.31 79 LYS A O 1
ATOM 579 N N . GLU A 1 80 ? -21.922 16.375 3.646 1 91.56 80 GLU A N 1
ATOM 580 C CA . GLU A 1 80 ? -21.844 16.969 2.318 1 91.56 80 GLU A CA 1
ATOM 581 C C . GLU A 1 80 ? -20.625 17.891 2.199 1 91.56 80 GLU A C 1
ATOM 583 O O . GLU A 1 80 ? -20.078 18.047 1.111 1 91.56 80 GLU A O 1
ATOM 588 N N . LYS A 1 81 ? -20.219 18.422 3.336 1 93.44 81 LYS A N 1
ATOM 589 C CA . LYS A 1 81 ? -19.125 19.391 3.328 1 93.44 81 LYS A CA 1
ATOM 590 C C . LYS A 1 81 ? -17.812 18.734 3.75 1 93.44 81 LYS A C 1
ATOM 592 O O . LYS A 1 81 ? -16.781 19.391 3.836 1 93.44 81 LYS A O 1
ATOM 597 N N . TRP A 1 82 ? -17.891 17.453 3.996 1 95.19 82 TRP A N 1
ATOM 598 C CA . TRP A 1 82 ? -16.703 16.797 4.508 1 95.19 82 TRP A CA 1
ATOM 599 C C . TRP A 1 82 ? -15.547 16.875 3.506 1 95.19 82 TRP A C 1
ATOM 601 O O . TRP A 1 82 ? -15.758 16.734 2.301 1 95.19 82 TRP A O 1
ATOM 611 N N . PHE A 1 83 ? -14.367 17.062 3.906 1 94.5 83 PHE A N 1
ATOM 612 C CA . PHE A 1 83 ? -13.234 17.484 3.096 1 94.5 83 PHE A CA 1
ATOM 613 C C . PHE A 1 83 ? -12.75 16.344 2.203 1 94.5 83 PHE A C 1
ATOM 615 O O . PHE A 1 83 ? -11.922 16.547 1.315 1 94.5 83 PHE A O 1
ATOM 622 N N . THR A 1 84 ? -13.219 15.086 2.381 1 91.75 84 THR A N 1
ATOM 623 C CA . THR A 1 84 ? -12.828 13.977 1.52 1 91.75 84 THR A CA 1
ATOM 624 C C . THR A 1 84 ? -13.992 13.547 0.632 1 91.75 84 THR A C 1
ATOM 626 O O . THR A 1 84 ? -13.883 12.562 -0.102 1 91.75 84 THR A O 1
ATOM 629 N N . ARG A 1 85 ? -15.07 14.18 0.72 1 89.38 85 ARG A N 1
ATOM 630 C CA . ARG A 1 85 ? -16.234 13.789 -0.058 1 89.38 85 ARG A CA 1
ATOM 631 C C . ARG A 1 85 ? -16.109 14.242 -1.51 1 89.38 85 ARG A C 1
ATOM 633 O O . ARG A 1 85 ? -15.875 15.422 -1.781 1 89.38 85 ARG A O 1
ATOM 640 N N . LEU A 1 86 ? -16.266 13.289 -2.379 1 86 86 LEU A N 1
ATOM 641 C CA . LEU A 1 86 ? -16.188 13.594 -3.805 1 86 86 LEU A CA 1
ATOM 642 C C . LEU A 1 86 ? -17.547 14.039 -4.344 1 86 86 LEU A C 1
ATOM 644 O O . LEU A 1 86 ? -18.562 13.445 -4.012 1 86 86 LEU A O 1
ATOM 648 N N . SER A 1 87 ? -17.641 15.25 -4.797 1 73.38 87 SER A N 1
ATOM 649 C CA . SER A 1 87 ? -18.906 15.781 -5.32 1 73.38 87 SER A CA 1
ATOM 650 C C . SER A 1 87 ? -19.172 15.25 -6.727 1 73.38 87 SER A C 1
ATOM 652 O O . SER A 1 87 ? -18.266 15.109 -7.535 1 73.38 87 SER A O 1
ATOM 654 N N . SER A 1 88 ? -20.25 14.594 -6.879 1 61.22 88 SER A N 1
ATOM 655 C CA . SER A 1 88 ? -20.672 14.172 -8.211 1 61.22 88 SER A CA 1
ATOM 656 C C . SER A 1 88 ? -20.875 15.375 -9.125 1 61.22 88 SER A C 1
ATOM 658 O O . SER A 1 88 ? -21.734 16.219 -8.867 1 61.22 88 SER A O 1
ATOM 660 N N . SER A 1 89 ? -19.953 16.094 -9.336 1 49.66 89 SER A N 1
ATOM 661 C CA . SER A 1 89 ? -20.281 17.125 -10.312 1 49.66 89 SER A CA 1
ATOM 662 C C . SER A 1 89 ? -21.203 16.578 -11.398 1 49.66 89 SER A C 1
ATOM 664 O O . SER A 1 89 ? -20.875 15.594 -12.062 1 49.66 89 SER A O 1
ATOM 666 N N . ARG A 1 90 ? -22.453 16.953 -11.352 1 38.06 90 ARG A N 1
ATOM 667 C CA . ARG A 1 90 ? -23.344 16.844 -12.508 1 38.06 90 ARG A CA 1
ATOM 668 C C . ARG A 1 90 ? -22.656 17.375 -13.766 1 38.06 90 ARG A C 1
ATOM 670 O O . ARG A 1 90 ? -22.734 18.562 -14.07 1 38.06 90 ARG A O 1
ATOM 677 N N . ASN A 1 91 ? -21.578 17.344 -14.039 1 33.88 91 ASN A N 1
ATOM 678 C CA . ASN A 1 91 ? -21.438 17.719 -15.445 1 33.88 91 ASN A CA 1
ATOM 679 C C . ASN A 1 91 ? -22.562 17.156 -16.297 1 33.88 91 ASN A C 1
ATOM 681 O O . ASN A 1 91 ? -22.891 15.969 -16.172 1 33.88 91 ASN A O 1
ATOM 685 N N . GLY A 1 92 ? -23.438 18.109 -16.688 1 31.75 92 GLY A N 1
ATOM 686 C CA . GLY A 1 92 ? -24.469 18.031 -17.719 1 31.75 92 GLY A CA 1
ATOM 687 C C . GLY A 1 92 ? -24.062 17.188 -18.906 1 31.75 92 GLY A C 1
ATOM 688 O O . GLY A 1 92 ? -24 17.688 -20.031 1 31.75 92 GLY A O 1
ATOM 689 N N . GLY A 1 93 ? -23.094 16.547 -19 1 30.06 93 GLY A N 1
ATOM 690 C CA . GLY A 1 93 ? -23.375 16 -20.312 1 30.06 93 GLY A CA 1
ATOM 691 C C . GLY A 1 93 ? -24.797 15.516 -20.469 1 30.06 93 GLY A C 1
ATOM 692 O O . GLY A 1 93 ? -25.531 15.422 -19.484 1 30.06 93 GLY A O 1
ATOM 693 N N . PRO A 1 94 ? -25.359 15.688 -21.812 1 27.84 94 PRO A N 1
ATOM 694 C CA . PRO A 1 94 ? -26.781 15.359 -22 1 27.84 94 PRO A CA 1
ATOM 695 C C . PRO A 1 94 ? -27.25 14.25 -21.062 1 27.84 94 PRO A C 1
ATOM 697 O O . PRO A 1 94 ? -26.438 13.445 -20.578 1 27.84 94 PRO A O 1
ATOM 700 N N . ASP A 1 95 ? -28.359 14.586 -20.344 1 28.86 95 ASP A N 1
ATOM 701 C CA . ASP A 1 95 ? -29.328 13.594 -19.875 1 28.86 95 ASP A CA 1
ATOM 702 C C . ASP A 1 95 ? -29.188 12.289 -20.672 1 28.86 95 ASP A C 1
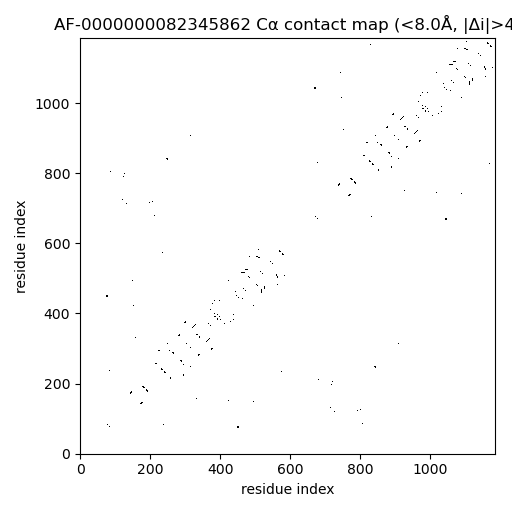ATOM 704 O O . ASP A 1 95 ? -29.734 12.172 -21.766 1 28.86 95 ASP A O 1
ATOM 708 N N . GLY A 1 96 ? -28.172 11.898 -20.953 1 26.66 96 GLY A N 1
ATOM 709 C CA . GLY A 1 96 ? -28.438 10.672 -21.688 1 26.66 96 GLY A CA 1
ATOM 710 C C . GLY A 1 96 ? -29.562 9.852 -21.109 1 26.66 96 GLY A C 1
ATOM 711 O O . GLY A 1 96 ? -29.828 9.93 -19.906 1 26.66 96 GLY A O 1
ATOM 712 N N . LEU A 1 97 ? -30.625 9.562 -21.875 1 25.77 97 LEU A N 1
ATOM 713 C CA . LEU A 1 97 ? -31.781 8.711 -21.656 1 25.77 97 LEU A CA 1
ATOM 714 C C . LEU A 1 97 ? -31.453 7.582 -20.688 1 25.77 97 LEU A C 1
ATOM 716 O O . LEU A 1 97 ? -30.453 6.879 -20.859 1 25.77 97 LEU A O 1
ATOM 720 N N . ALA A 1 98 ? -31.766 7.77 -19.469 1 28.84 98 ALA A N 1
ATOM 721 C CA . ALA A 1 98 ? -32.125 6.516 -18.812 1 28.84 98 ALA A CA 1
ATOM 722 C C . ALA A 1 98 ? -32.562 5.469 -19.812 1 28.84 98 ALA A C 1
ATOM 724 O O . ALA A 1 98 ? -33.719 5.484 -20.266 1 28.84 98 ALA A O 1
ATOM 725 N N . SER A 1 99 ? -31.906 5.309 -20.891 1 25.72 99 SER A N 1
ATOM 726 C CA . SER A 1 99 ? -32.5 4.18 -21.594 1 25.72 99 SER A CA 1
ATOM 727 C C . SER A 1 99 ? -32.844 3.045 -20.641 1 25.72 99 SER A C 1
ATOM 729 O O . SER A 1 99 ? -31.969 2.494 -19.969 1 25.72 99 SER A O 1
ATOM 731 N N . ASN A 1 100 ? -34 3.201 -19.969 1 27.72 100 ASN A N 1
ATOM 732 C CA . ASN A 1 100 ? -34.812 2.129 -19.422 1 27.72 100 ASN A CA 1
ATOM 733 C C . ASN A 1 100 ? -34.594 0.814 -20.156 1 27.72 100 ASN A C 1
ATOM 735 O O . ASN A 1 100 ? -35.531 0.031 -20.328 1 27.72 100 ASN A O 1
ATOM 739 N N . SER A 1 101 ? -33.781 0.893 -21.141 1 27.56 101 SER A N 1
ATOM 740 C CA . SER A 1 101 ? -33.812 -0.443 -21.719 1 27.56 101 SER A CA 1
ATOM 741 C C . SER A 1 101 ? -33.344 -1.492 -20.719 1 27.56 101 SER A C 1
ATOM 743 O O . SER A 1 101 ? -32.188 -1.964 -20.797 1 27.56 101 SER A O 1
ATOM 745 N N . ARG A 1 102 ? -33.719 -1.191 -19.484 1 31.12 102 ARG A N 1
ATOM 746 C CA . ARG A 1 102 ? -33.656 -2.314 -18.547 1 31.12 102 ARG A CA 1
ATOM 747 C C . ARG A 1 102 ? -34.281 -3.561 -19.156 1 31.12 102 ARG A C 1
ATOM 749 O O . ARG A 1 102 ? -34.375 -4.598 -18.5 1 31.12 102 ARG A O 1
ATOM 756 N N . GLY A 1 103 ? -35.25 -3.213 -20 1 27.45 103 GLY A N 1
ATOM 757 C CA . GLY A 1 103 ? -36.031 -4.367 -20.406 1 27.45 103 GLY A CA 1
ATOM 758 C C . GLY A 1 103 ? -35.219 -5.43 -21.109 1 27.45 103 GLY A C 1
ATOM 759 O O . GLY A 1 103 ? -35.75 -6.223 -21.891 1 27.45 103 GLY A O 1
ATOM 760 N N . GLY A 1 104 ? -34.062 -5.051 -21.422 1 27.44 104 GLY A N 1
ATOM 761 C CA . GLY A 1 104 ? -33.719 -6.301 -22.094 1 27.44 104 GLY A CA 1
ATOM 762 C C . GLY A 1 104 ? -33.875 -7.516 -21.203 1 27.44 104 GLY A C 1
ATOM 763 O O . GLY A 1 104 ? -33.688 -7.422 -19.984 1 27.44 104 GLY A O 1
ATOM 764 N N . LEU A 1 105 ? -34.812 -8.352 -21.5 1 26.5 105 LEU A N 1
ATOM 765 C CA . LEU A 1 105 ? -35.125 -9.664 -20.938 1 26.5 105 LEU A CA 1
ATOM 766 C C . LEU A 1 105 ? -33.844 -10.344 -20.422 1 26.5 105 LEU A C 1
ATOM 768 O O . LEU A 1 105 ? -32.812 -10.336 -21.078 1 26.5 105 LEU A O 1
ATOM 772 N N . PHE A 1 106 ? -33.688 -10.43 -19.141 1 30.34 106 PHE A N 1
ATOM 773 C CA . PHE A 1 106 ? -32.906 -11.297 -18.281 1 30.34 106 PHE A CA 1
ATOM 774 C C . PHE A 1 106 ? -32.688 -12.656 -18.938 1 30.34 106 PHE A C 1
ATOM 776 O O . PHE A 1 106 ? -33.219 -13.672 -18.453 1 30.34 106 PHE A O 1
ATOM 783 N N . GLY A 1 107 ? -33.062 -12.773 -20.172 1 26.77 107 GLY A N 1
ATOM 784 C CA . GLY A 1 107 ? -32.969 -14.211 -20.391 1 26.77 107 GLY A CA 1
ATOM 785 C C . GLY A 1 107 ? -31.609 -14.789 -20.016 1 26.77 107 GLY A C 1
ATOM 786 O O . GLY A 1 107 ? -30.672 -14.039 -19.703 1 26.77 107 GLY A O 1
ATOM 787 N N . GLN A 1 108 ? -31.359 -16.016 -20.297 1 30.56 108 GLN A N 1
ATOM 788 C CA . GLN A 1 108 ? -30.344 -17.016 -19.984 1 30.56 108 GLN A CA 1
ATOM 789 C C . GLN A 1 108 ? -28.938 -16.438 -20.172 1 30.56 108 GLN A C 1
ATOM 791 O O . GLN A 1 108 ? -28.781 -15.32 -20.688 1 30.56 108 GLN A O 1
ATOM 796 N N . GLY A 1 109 ? -27.797 -17.25 -20.5 1 35.91 109 GLY A N 1
ATOM 797 C CA . GLY A 1 109 ? -26.375 -17.578 -20.562 1 35.91 109 GLY A CA 1
ATOM 798 C C . GLY A 1 109 ? -25.578 -16.625 -21.422 1 35.91 109 GLY A C 1
ATOM 799 O O . GLY A 1 109 ? -24.375 -16.812 -21.609 1 35.91 109 GLY A O 1
ATOM 800 N N . ASN A 1 110 ? -26.125 -15.906 -22.484 1 40.97 110 ASN A N 1
ATOM 801 C CA . ASN A 1 110 ? -25.25 -15.445 -23.562 1 40.97 110 ASN A CA 1
ATOM 802 C C . ASN A 1 110 ? -24.734 -14.039 -23.297 1 40.97 110 ASN A C 1
ATOM 804 O O . ASN A 1 110 ? -25.516 -13.078 -23.297 1 40.97 110 ASN A O 1
ATOM 808 N N . ILE A 1 111 ? -23.781 -13.82 -22.594 1 52.44 111 ILE A N 1
ATOM 809 C CA . ILE A 1 111 ? -23.047 -12.562 -22.562 1 52.44 111 ILE A CA 1
ATOM 810 C C . ILE A 1 111 ? -22.812 -12.055 -23.984 1 52.44 111 ILE A C 1
ATOM 812 O O . ILE A 1 111 ? -21.984 -12.617 -24.719 1 52.44 111 ILE A O 1
ATOM 816 N N . VAL A 1 112 ? -23.781 -11.312 -24.75 1 62 112 VAL A N 1
ATOM 817 C CA . VAL A 1 112 ? -23.547 -10.875 -26.125 1 62 112 VAL A CA 1
ATOM 818 C C . VAL A 1 112 ? -23.25 -9.383 -26.141 1 62 112 VAL A C 1
ATOM 820 O O . VAL A 1 112 ? -24.094 -8.562 -25.75 1 62 112 VAL A O 1
ATOM 823 N N . ALA A 1 113 ? -22 -9 -26.25 1 66.12 113 ALA A N 1
ATOM 824 C CA . ALA A 1 113 ? -21.609 -7.641 -26.609 1 66.12 113 ALA A CA 1
ATOM 825 C C . ALA A 1 113 ? -21.875 -7.367 -28.094 1 66.12 113 ALA A C 1
ATOM 827 O O . ALA A 1 113 ? -21.25 -7.977 -28.953 1 66.12 113 ALA A O 1
ATOM 828 N N . ASP A 1 114 ? -22.922 -6.555 -28.453 1 72.44 114 ASP A N 1
ATOM 829 C CA . ASP A 1 114 ? -23.172 -6.215 -29.859 1 72.44 114 ASP A CA 1
ATOM 830 C C . ASP A 1 114 ? -22.297 -5.059 -30.312 1 72.44 114 ASP A C 1
ATOM 832 O O . ASP A 1 114 ? -21.422 -4.598 -29.562 1 72.44 114 ASP A O 1
ATOM 836 N N . GLU A 1 115 ? -22.375 -4.762 -31.578 1 76.38 115 GLU A N 1
ATOM 837 C CA . GLU A 1 115 ? -21.5 -3.762 -32.188 1 76.38 115 GLU A CA 1
ATOM 838 C C . GLU A 1 115 ? -21.75 -2.379 -31.578 1 76.38 115 GLU A C 1
ATOM 840 O O . GLU A 1 115 ? -20.828 -1.571 -31.469 1 76.38 115 GLU A O 1
ATOM 845 N N . SER A 1 116 ? -22.969 -2.176 -31.188 1 72.5 116 SER A N 1
ATOM 846 C CA . SER A 1 116 ? -23.281 -0.903 -30.531 1 72.5 116 SER A CA 1
ATOM 847 C C . SER A 1 116 ? -22.578 -0.792 -29.188 1 72.5 116 SER A C 1
ATOM 849 O O . SER A 1 116 ? -22.016 0.253 -28.844 1 72.5 116 SER A O 1
ATOM 851 N N . TYR A 1 117 ? -22.641 -1.934 -28.516 1 74.62 117 TYR A N 1
ATOM 852 C CA . TYR A 1 117 ? -21.938 -1.969 -27.234 1 74.62 117 TYR A CA 1
ATOM 853 C C . TYR A 1 117 ? -20.438 -1.789 -27.422 1 74.62 117 TYR A C 1
ATOM 855 O O . TYR A 1 117 ? -19.797 -1.061 -26.672 1 74.62 117 TYR A O 1
ATOM 863 N N . ARG A 1 118 ? -19.969 -2.326 -28.406 1 74.5 118 ARG A N 1
ATOM 864 C CA . ARG A 1 118 ? -18.547 -2.211 -28.703 1 74.5 118 ARG A CA 1
ATOM 865 C C . ARG A 1 118 ? -18.156 -0.767 -29.016 1 74.5 118 ARG A C 1
ATOM 867 O O . ARG A 1 118 ? -17.109 -0.29 -28.594 1 74.5 118 ARG A O 1
ATOM 874 N N . ALA A 1 119 ? -18.984 -0.105 -29.766 1 72 119 ALA A N 1
ATOM 875 C CA . ALA A 1 119 ? -18.719 1.292 -30.109 1 72 119 ALA A CA 1
ATOM 876 C C . ALA A 1 119 ? -18.75 2.176 -28.859 1 72 119 ALA A C 1
ATOM 878 O O . ALA A 1 119 ? -17.906 3.057 -28.703 1 72 119 ALA A O 1
ATOM 879 N N . ASP A 1 120 ? -19.672 1.851 -28.031 1 70.88 120 ASP A N 1
ATOM 880 C CA . ASP A 1 120 ? -19.766 2.6 -26.781 1 70.88 120 ASP A CA 1
ATOM 881 C C . ASP A 1 120 ? -18.562 2.33 -25.891 1 70.88 120 ASP A C 1
ATOM 883 O O . ASP A 1 120 ? -18.047 3.24 -25.219 1 70.88 120 ASP A O 1
ATOM 887 N N . LEU A 1 121 ? -18.188 1.165 -25.938 1 68.88 121 LEU A N 1
ATOM 888 C CA . LEU A 1 121 ? -17.016 0.76 -25.172 1 68.88 121 LEU A CA 1
ATOM 889 C C . LEU A 1 121 ? -15.773 1.511 -25.641 1 68.88 121 LEU A C 1
ATOM 891 O O . LEU A 1 121 ? -14.977 1.974 -24.812 1 68.88 121 LEU A O 1
ATOM 895 N N . SER A 1 122 ? -15.617 1.633 -26.859 1 70.12 122 SER A N 1
ATOM 896 C CA . SER A 1 122 ? -14.469 2.324 -27.453 1 70.12 122 SER A CA 1
ATOM 897 C C . SER A 1 122 ? -14.453 3.795 -27.047 1 70.12 122 SER A C 1
ATOM 899 O O . SER A 1 122 ? -13.391 4.359 -26.797 1 70.12 122 SER A O 1
ATOM 901 N N . GLN A 1 123 ? -15.562 4.379 -26.938 1 69.25 123 GLN A N 1
ATOM 902 C CA . GLN A 1 123 ? -15.664 5.781 -26.562 1 69.25 123 GLN A CA 1
ATOM 903 C C . GLN A 1 123 ? -15.297 5.98 -25.094 1 69.25 123 GLN A C 1
ATOM 905 O O . GLN A 1 123 ? -14.625 6.953 -24.734 1 69.25 123 GLN A O 1
ATOM 910 N N . ARG A 1 124 ? -15.664 5.078 -24.375 1 68.81 124 ARG A N 1
ATOM 911 C CA . ARG A 1 124 ? -15.43 5.18 -22.938 1 68.81 124 ARG A CA 1
ATOM 912 C C . ARG A 1 124 ? -13.945 5.016 -22.625 1 68.81 124 ARG A C 1
ATOM 914 O O . ARG A 1 124 ? -13.453 5.539 -21.625 1 68.81 124 ARG A O 1
ATOM 921 N N . LEU A 1 125 ? -13.25 4.398 -23.453 1 62.94 125 LEU A N 1
ATOM 922 C CA . LEU A 1 125 ? -11.844 4.098 -23.203 1 62.94 125 LEU A CA 1
ATOM 923 C C . LEU A 1 125 ? -10.953 5.23 -23.703 1 62.94 125 LEU A C 1
ATOM 925 O O . LEU A 1 125 ? -9.734 5.199 -23.484 1 62.94 125 LEU A O 1
ATOM 929 N N . GLN A 1 126 ? -11.477 6.328 -24.266 1 61.94 126 GLN A N 1
ATOM 930 C CA . GLN A 1 126 ? -10.664 7.426 -24.781 1 61.94 126 GLN A CA 1
ATOM 931 C C . GLN A 1 126 ? -10.398 8.461 -23.688 1 61.94 126 GLN A C 1
ATOM 933 O O . GLN A 1 126 ? -11.328 9.062 -23.156 1 61.94 126 GLN A O 1
ATOM 938 N N . PRO A 1 127 ? -9.102 8.594 -23.312 1 59.94 127 PRO A N 1
ATOM 939 C CA . PRO A 1 127 ? -8.781 9.594 -22.281 1 59.94 127 PRO A CA 1
ATOM 940 C C . PRO A 1 127 ? -8.969 11.023 -22.766 1 59.94 127 PRO A C 1
ATOM 942 O O . PRO A 1 127 ? -8.703 11.328 -23.938 1 59.94 127 PRO A O 1
ATOM 945 N N . ARG A 1 128 ? -9.68 11.93 -22 1 55.09 128 ARG A N 1
ATOM 946 C CA . ARG A 1 128 ? -9.805 13.344 -22.328 1 55.09 128 ARG A CA 1
ATOM 947 C C . ARG A 1 128 ? -8.602 14.133 -21.828 1 55.09 128 ARG A C 1
ATOM 949 O O . ARG A 1 128 ? -8.336 14.172 -20.625 1 55.09 128 ARG A O 1
ATOM 956 N N . MET A 1 129 ? -7.582 14.273 -22.75 1 54.88 129 MET A N 1
ATOM 957 C CA . MET A 1 129 ? -6.414 15.016 -22.281 1 54.88 129 MET A CA 1
ATOM 958 C C . MET A 1 129 ? -6.582 16.516 -22.531 1 54.88 129 MET A C 1
ATOM 960 O O . MET A 1 129 ? -7.039 16.922 -23.609 1 54.88 129 MET A O 1
ATOM 964 N N . HIS A 1 130 ? -6.766 17.281 -21.516 1 52.72 130 HIS A N 1
ATOM 965 C CA . HIS A 1 130 ? -6.746 18.734 -21.688 1 52.72 130 HIS A CA 1
ATOM 966 C C . HIS A 1 130 ? -5.316 19.25 -21.797 1 52.72 130 HIS A C 1
ATOM 968 O O . HIS A 1 130 ? -4.496 19.031 -20.906 1 52.72 130 HIS A O 1
ATOM 974 N N . ASP A 1 131 ? -4.836 19.516 -22.938 1 57.59 131 ASP A N 1
ATOM 975 C CA . ASP A 1 131 ? -3.49 20.031 -23.188 1 57.59 131 ASP A CA 1
ATOM 976 C C . ASP A 1 131 ? -3.4 21.516 -22.906 1 57.59 131 ASP A C 1
ATOM 978 O O . ASP A 1 131 ? -3.59 22.344 -23.812 1 57.59 131 ASP A O 1
ATOM 982 N N . GLY A 1 132 ? -3.523 21.953 -21.688 1 62.47 132 GLY A N 1
ATOM 983 C CA . GLY A 1 132 ? -3.35 23.375 -21.469 1 62.47 132 GLY A CA 1
ATOM 984 C C . GLY A 1 132 ? -1.896 23.812 -21.484 1 62.47 132 GLY A C 1
ATOM 985 O O . GLY A 1 132 ? -0.992 22.984 -21.375 1 62.47 132 GLY A O 1
ATOM 986 N N . ALA A 1 133 ? -1.639 25.156 -21.781 1 70.19 133 ALA A N 1
ATOM 987 C CA . ALA A 1 133 ? -0.301 25.734 -21.891 1 70.19 133 ALA A CA 1
ATOM 988 C C . ALA A 1 133 ? 0.348 25.859 -20.516 1 70.19 133 ALA A C 1
ATOM 990 O O . ALA A 1 133 ? -0.34 26.078 -19.516 1 70.19 133 ALA A O 1
ATOM 991 N N . LEU A 1 134 ? 1.65 25.625 -20.406 1 83.75 134 LEU A N 1
ATOM 992 C CA . LEU A 1 134 ? 2.424 25.844 -19.188 1 83.75 134 LEU A CA 1
ATOM 993 C C . LEU A 1 134 ? 2.547 27.328 -18.891 1 83.75 134 LEU A C 1
ATOM 995 O O . LEU A 1 134 ? 2.535 28.156 -19.812 1 83.75 134 LEU A O 1
ATOM 999 N N . PRO A 1 135 ? 2.648 27.703 -17.609 1 86.5 135 PRO A N 1
ATOM 1000 C CA . PRO A 1 135 ? 2.959 29.094 -17.281 1 86.5 135 PRO A CA 1
ATOM 1001 C C . PRO A 1 135 ? 4.25 29.578 -17.938 1 86.5 135 PRO A C 1
ATOM 1003 O O . PRO A 1 135 ? 5.031 28.781 -18.438 1 86.5 135 PRO A O 1
ATOM 1006 N N . SER A 1 136 ? 4.418 30.922 -17.953 1 86.19 136 SER A N 1
ATOM 1007 C CA . SER A 1 136 ? 5.625 31.5 -18.516 1 86.19 136 SER A CA 1
ATOM 1008 C C . SER A 1 136 ? 6.863 31.094 -17.734 1 86.19 136 SER A C 1
ATOM 1010 O O . SER A 1 136 ? 6.758 30.641 -16.594 1 86.19 136 SER A O 1
ATOM 1012 N N . SER A 1 137 ? 8.055 31.25 -18.391 1 87.44 137 SER A N 1
ATOM 1013 C CA . SER A 1 137 ? 9.312 30.922 -17.719 1 87.44 137 SER A CA 1
ATOM 1014 C C . SER A 1 137 ? 9.516 31.766 -16.469 1 87.44 137 SER A C 1
ATOM 1016 O O . SER A 1 137 ? 10.031 31.281 -15.453 1 87.44 137 SER A O 1
ATOM 1018 N N . GLU A 1 138 ? 9.078 33 -16.562 1 88 138 GLU A N 1
ATOM 1019 C CA . GLU A 1 138 ? 9.203 33.875 -15.414 1 88 138 GLU A CA 1
ATOM 1020 C C . GLU A 1 138 ? 8.359 33.406 -14.234 1 88 138 GLU A C 1
ATOM 1022 O O . GLU A 1 138 ? 8.805 33.438 -13.086 1 88 138 GLU A O 1
ATOM 1027 N N . GLN A 1 139 ? 7.238 32.969 -14.531 1 89.69 139 GLN A N 1
ATOM 1028 C CA . GLN A 1 139 ? 6.344 32.469 -13.5 1 89.69 139 GLN A CA 1
ATOM 1029 C C . GLN A 1 139 ? 6.871 31.172 -12.891 1 89.69 139 GLN A C 1
ATOM 1031 O O . GLN A 1 139 ? 6.812 30.984 -11.68 1 89.69 139 GLN A O 1
ATOM 1036 N N . LEU A 1 140 ? 7.301 30.328 -13.719 1 91.5 140 LEU A N 1
ATOM 1037 C CA . LEU A 1 140 ? 7.859 29.062 -13.242 1 91.5 140 LEU A CA 1
ATOM 1038 C C . LEU A 1 140 ? 9.055 29.312 -12.328 1 91.5 140 LEU A C 1
ATOM 1040 O O . LEU A 1 140 ? 9.195 28.672 -11.281 1 91.5 140 LEU A O 1
ATOM 1044 N N . ASN A 1 141 ? 9.859 30.281 -12.711 1 91.12 141 ASN A N 1
ATOM 1045 C CA . ASN A 1 141 ? 11.016 30.625 -11.891 1 91.12 141 ASN A CA 1
ATOM 1046 C C . ASN A 1 141 ? 10.594 31.219 -10.547 1 91.12 141 ASN A C 1
ATOM 1048 O O . ASN A 1 141 ? 11.227 30.953 -9.516 1 91.12 141 ASN A O 1
ATOM 1052 N N . LEU A 1 142 ? 9.602 31.984 -10.617 1 92.62 142 LEU A N 1
ATOM 1053 C CA . LEU A 1 142 ? 9.078 32.531 -9.367 1 92.62 142 LEU A CA 1
ATOM 1054 C C . LEU A 1 142 ? 8.578 31.406 -8.461 1 92.62 142 LEU A C 1
ATOM 1056 O O . LEU A 1 142 ? 8.883 31.391 -7.262 1 92.62 142 LEU A O 1
ATOM 1060 N N . PHE A 1 143 ? 7.816 30.516 -9.031 1 94.44 143 PHE A N 1
ATOM 1061 C CA . PHE A 1 143 ? 7.309 29.391 -8.258 1 94.44 143 PHE A CA 1
ATOM 1062 C C . PHE A 1 143 ? 8.453 28.578 -7.652 1 94.44 143 PHE A C 1
ATOM 1064 O O . PHE A 1 143 ? 8.414 28.219 -6.477 1 94.44 143 PHE A O 1
ATOM 1071 N N . ALA A 1 144 ? 9.445 28.328 -8.453 1 93.81 144 ALA A N 1
ATOM 1072 C CA . ALA A 1 144 ? 10.594 27.547 -7.984 1 93.81 144 ALA A CA 1
ATOM 1073 C C . ALA A 1 144 ? 11.305 28.25 -6.84 1 93.81 144 ALA A C 1
ATOM 1075 O O . ALA A 1 144 ? 11.703 27.625 -5.859 1 93.81 144 ALA A O 1
ATOM 1076 N N . LYS A 1 145 ? 11.422 29.531 -6.969 1 93.75 145 LYS A N 1
ATOM 1077 C CA . LYS A 1 145 ? 12.07 30.328 -5.926 1 93.75 145 LYS A CA 1
ATOM 1078 C C . LYS A 1 145 ? 11.289 30.25 -4.617 1 93.75 145 LYS A C 1
ATOM 1080 O O . LYS A 1 145 ? 11.883 30.109 -3.545 1 93.75 145 LYS A O 1
ATOM 1085 N N . LEU A 1 146 ? 10.062 30.344 -4.727 1 93.88 146 LEU A N 1
ATOM 1086 C CA . LEU A 1 146 ? 9.211 30.297 -3.545 1 93.88 146 LEU A CA 1
ATOM 1087 C C . LEU A 1 146 ? 9.242 28.906 -2.906 1 93.88 146 LEU A C 1
ATOM 1089 O O . LEU A 1 146 ? 9.234 28.781 -1.68 1 93.88 146 LEU A O 1
ATOM 1093 N N . TYR A 1 147 ? 9.289 27.922 -3.684 1 95.88 147 TYR A N 1
ATOM 1094 C CA . TYR A 1 147 ? 9.43 26.578 -3.152 1 95.88 147 TYR A CA 1
ATOM 1095 C C . TYR A 1 147 ? 10.695 26.438 -2.314 1 95.88 147 TYR A C 1
ATOM 1097 O O . TYR A 1 147 ? 10.648 25.969 -1.178 1 95.88 147 TYR A O 1
ATOM 1105 N N . PHE A 1 148 ? 11.773 26.812 -2.873 1 95.56 148 PHE A N 1
ATOM 1106 C CA . PHE A 1 148 ? 13.055 26.562 -2.219 1 95.56 148 PHE A CA 1
ATOM 1107 C C . PHE A 1 148 ? 13.227 27.484 -1.009 1 95.56 148 PHE A C 1
ATOM 1109 O O . PHE A 1 148 ? 13.844 27.094 -0.016 1 95.56 148 PHE A O 1
ATOM 1116 N N . SER A 1 149 ? 12.602 28.641 -1.027 1 93.44 149 SER A N 1
ATOM 1117 C CA . SER A 1 149 ? 12.789 29.594 0.068 1 93.44 149 SER A CA 1
ATOM 1118 C C . SER A 1 149 ? 11.805 29.328 1.201 1 93.44 149 SER A C 1
ATOM 1120 O O . SER A 1 149 ? 12.141 29.469 2.377 1 93.44 149 SER A O 1
ATOM 1122 N N . ARG A 1 150 ? 10.672 28.859 0.82 1 92.62 150 ARG A N 1
ATOM 1123 C CA . ARG A 1 150 ? 9.625 28.844 1.839 1 92.62 150 ARG A CA 1
ATOM 1124 C C . ARG A 1 150 ? 9.188 27.406 2.152 1 92.62 150 ARG A C 1
ATOM 1126 O O . ARG A 1 150 ? 8.883 27.094 3.301 1 92.62 150 ARG A O 1
ATOM 1133 N N . PHE A 1 151 ? 9.133 26.594 1.174 1 95.06 151 PHE A N 1
ATOM 1134 C CA . PHE A 1 151 ? 8.562 25.266 1.418 1 95.06 151 PHE A CA 1
ATOM 1135 C C . PHE A 1 151 ? 9.656 24.25 1.719 1 95.06 151 PHE A C 1
ATOM 1137 O O . PHE A 1 151 ? 9.477 23.375 2.562 1 95.06 151 PHE A O 1
ATOM 1144 N N . HIS A 1 152 ? 10.727 24.312 1.019 1 96 152 HIS A N 1
ATOM 1145 C CA . HIS A 1 152 ? 11.781 23.297 1.094 1 96 152 HIS A CA 1
ATOM 1146 C C . HIS A 1 152 ? 12.195 23.047 2.539 1 96 152 HIS A C 1
ATOM 1148 O O . HIS A 1 152 ? 12.406 21.891 2.932 1 96 152 HIS A O 1
ATOM 1154 N N . PRO A 1 153 ? 12.258 24.016 3.383 1 93.31 153 PRO A N 1
ATOM 1155 C CA . PRO A 1 153 ? 12.633 23.766 4.777 1 93.31 153 PRO A CA 1
ATOM 1156 C C . PRO A 1 153 ? 11.617 22.891 5.508 1 93.31 153 PRO A C 1
ATOM 1158 O O . PRO A 1 153 ? 11.961 22.25 6.5 1 93.31 153 PRO A O 1
ATOM 1161 N N . LEU A 1 154 ? 10.398 22.891 5.031 1 94.62 154 LEU A N 1
ATOM 1162 C CA . LEU A 1 154 ? 9.336 22.125 5.68 1 94.62 154 LEU A CA 1
ATOM 1163 C C . LEU A 1 154 ? 9.391 20.656 5.281 1 94.62 154 LEU A C 1
ATOM 1165 O O . LEU A 1 154 ? 8.836 19.797 5.973 1 94.62 154 LEU A O 1
ATOM 1169 N N . PHE A 1 155 ? 10.023 20.469 4.176 1 96.94 155 PHE A N 1
ATOM 1170 C CA . PHE A 1 155 ? 10.008 19.125 3.604 1 96.94 155 PHE A CA 1
ATOM 1171 C C . PHE A 1 155 ? 11.219 18.891 2.705 1 96.94 155 PHE A C 1
ATOM 1173 O O . PHE A 1 155 ? 11.086 18.781 1.485 1 96.94 155 PHE A O 1
ATOM 1180 N N . PRO A 1 156 ? 12.359 18.719 3.32 1 96.94 156 PRO A N 1
ATOM 1181 C CA . PRO A 1 156 ? 13.625 18.703 2.584 1 96.94 156 PRO A CA 1
ATOM 1182 C C . PRO A 1 156 ? 13.93 17.328 1.963 1 96.94 156 PRO A C 1
ATOM 1184 O O . PRO A 1 156 ? 14.852 16.641 2.395 1 96.94 156 PRO A O 1
ATOM 1187 N N . VAL A 1 157 ? 13.289 17.031 0.887 1 97.25 157 VAL A N 1
ATOM 1188 C CA . VAL A 1 157 ? 13.453 15.742 0.206 1 97.25 157 VAL A CA 1
ATOM 1189 C C . VAL A 1 157 ? 14.383 15.914 -0.993 1 97.25 157 VAL A C 1
ATOM 1191 O O . VAL A 1 157 ? 15 14.945 -1.448 1 97.25 157 VAL A O 1
ATOM 1194 N N . VAL A 1 158 ? 14.508 17.125 -1.481 1 96.94 158 VAL A N 1
ATOM 1195 C CA . VAL A 1 158 ? 15.375 17.469 -2.602 1 96.94 158 VAL A CA 1
ATOM 1196 C C . VAL A 1 158 ? 16.609 18.188 -2.09 1 96.94 158 VAL A C 1
ATOM 1198 O O . VAL A 1 158 ? 16.516 19.047 -1.211 1 96.94 158 VAL A O 1
ATOM 1201 N N . HIS A 1 159 ? 17.75 17.766 -2.562 1 97.06 159 HIS A N 1
ATOM 1202 C CA . HIS A 1 159 ? 18.969 18.5 -2.207 1 97.06 159 HIS A CA 1
ATOM 1203 C C . HIS A 1 159 ? 19.031 19.844 -2.914 1 97.06 159 HIS A C 1
ATOM 1205 O O . HIS A 1 159 ? 19.5 19.938 -4.051 1 97.06 159 HIS A O 1
ATOM 1211 N N . ALA A 1 160 ? 18.781 20.859 -2.215 1 95.62 160 ALA A N 1
ATOM 1212 C CA . ALA A 1 160 ? 18.578 22.188 -2.775 1 95.62 160 ALA A CA 1
ATOM 1213 C C . ALA A 1 160 ? 19.859 22.734 -3.377 1 95.62 160 ALA A C 1
ATOM 1215 O O . ALA A 1 160 ? 19.859 23.266 -4.492 1 95.62 160 ALA A O 1
ATOM 1216 N N . PRO A 1 161 ? 21.016 22.5 -2.773 1 94.19 161 PRO A N 1
ATOM 1217 C CA . PRO A 1 161 ? 22.234 23.125 -3.297 1 94.19 161 PRO A CA 1
ATOM 1218 C C . PRO A 1 161 ? 22.641 22.547 -4.656 1 94.19 161 PRO A C 1
ATOM 1220 O O . PRO A 1 161 ? 23.281 23.25 -5.449 1 94.19 161 PRO A O 1
ATOM 1223 N N . SER A 1 162 ? 22.344 21.312 -4.867 1 92 162 SER A N 1
ATOM 1224 C CA . SER A 1 162 ? 22.812 20.703 -6.113 1 92 162 SER A CA 1
ATOM 1225 C C . SER A 1 162 ? 21.688 20.656 -7.148 1 92 162 SER A C 1
ATOM 1227 O O . SER A 1 162 ? 21.891 20.172 -8.266 1 92 162 SER A O 1
ATOM 1229 N N . PHE A 1 163 ? 20.547 21.156 -6.824 1 93.25 163 PHE A N 1
ATOM 1230 C CA . PHE A 1 163 ? 19.422 21.047 -7.73 1 93.25 163 PHE A CA 1
ATOM 1231 C C . PHE A 1 163 ? 19.547 22.016 -8.891 1 93.25 163 PHE A C 1
ATOM 1233 O O . PHE A 1 163 ? 19.75 23.219 -8.68 1 93.25 163 PHE A O 1
ATOM 1240 N N . LYS A 1 164 ? 19.438 21.5 -10.062 1 87 164 LYS A N 1
ATOM 1241 C CA . LYS A 1 164 ? 19.359 22.266 -11.297 1 87 164 LYS A CA 1
ATOM 1242 C C . LYS A 1 164 ? 18.328 21.703 -12.25 1 87 164 LYS A C 1
ATOM 1244 O O . LYS A 1 164 ? 18.266 20.484 -12.469 1 87 164 LYS A O 1
ATOM 1249 N N . PRO A 1 165 ? 17.484 22.625 -12.727 1 86.88 165 PRO A N 1
ATOM 1250 C CA . PRO A 1 165 ? 16.5 22.109 -13.672 1 86.88 165 PRO A CA 1
ATOM 1251 C C . PRO A 1 165 ? 17.141 21.516 -14.938 1 86.88 165 PRO A C 1
ATOM 1253 O O . PRO A 1 165 ? 17.938 22.188 -15.594 1 86.88 165 PRO A O 1
ATOM 1256 N N . THR A 1 166 ? 16.938 20.359 -15.188 1 82.12 166 THR A N 1
ATOM 1257 C CA . THR A 1 166 ? 17.344 19.656 -16.391 1 82.12 166 THR A CA 1
ATOM 1258 C C . THR A 1 166 ? 16.172 18.938 -17.031 1 82.12 166 THR A C 1
ATOM 1260 O O . THR A 1 166 ? 15.086 18.875 -16.453 1 82.12 166 THR A O 1
ATOM 1263 N N . LEU A 1 167 ? 16.328 18.516 -18.188 1 76.81 167 LEU A N 1
ATOM 1264 C CA . LEU A 1 167 ? 15.273 17.75 -18.844 1 76.81 167 LEU A CA 1
ATOM 1265 C C . LEU A 1 167 ? 15 16.438 -18.094 1 76.81 167 LEU A C 1
ATOM 1267 O O . LEU A 1 167 ? 13.867 15.977 -18.062 1 76.81 167 LEU A O 1
ATOM 1271 N N . GLU A 1 168 ? 16.016 15.93 -17.5 1 77.56 168 GLU A N 1
ATOM 1272 C CA . GLU A 1 168 ? 15.891 14.664 -16.797 1 77.56 168 GLU A CA 1
ATOM 1273 C C . GLU A 1 168 ? 15.008 14.805 -15.562 1 77.56 168 GLU A C 1
ATOM 1275 O O . GLU A 1 168 ? 14.273 13.883 -15.211 1 77.56 168 GLU A O 1
ATOM 1280 N N . ASN A 1 169 ? 15.086 15.977 -14.977 1 87.25 169 ASN A N 1
ATOM 1281 C CA . ASN A 1 169 ? 14.289 16.141 -13.773 1 87.25 169 ASN A CA 1
ATOM 1282 C C . ASN A 1 169 ? 13.141 17.125 -13.992 1 87.25 169 ASN A C 1
ATOM 1284 O O . ASN A 1 169 ? 12.727 17.828 -13.07 1 87.25 169 ASN A O 1
ATOM 1288 N N . SER A 1 170 ? 12.664 17.156 -15.211 1 87.5 170 SER A N 1
ATOM 1289 C CA . SER A 1 170 ? 11.617 18.094 -15.594 1 87.5 170 SER A CA 1
ATOM 1290 C C . SER A 1 170 ? 10.344 17.875 -14.789 1 87.5 170 SER A C 1
ATOM 1292 O O . SER A 1 170 ? 9.688 18.828 -14.375 1 87.5 170 SER A O 1
ATOM 1294 N N . LEU A 1 171 ? 9.961 16.594 -14.586 1 90.56 171 LEU A N 1
ATOM 1295 C CA . LEU A 1 171 ? 8.758 16.312 -13.82 1 90.56 171 LEU A CA 1
ATOM 1296 C C . LEU A 1 171 ? 8.891 16.828 -12.391 1 90.56 171 LEU A C 1
ATOM 1298 O O . LEU A 1 171 ? 7.93 17.375 -11.836 1 90.56 171 LEU A O 1
ATOM 1302 N N . LEU A 1 172 ? 10.039 16.641 -11.859 1 94.75 172 LEU A N 1
ATOM 1303 C CA . LEU A 1 172 ? 10.297 17.156 -10.516 1 94.75 172 LEU A CA 1
ATOM 1304 C C . LEU A 1 172 ? 10.188 18.672 -10.484 1 94.75 172 LEU A C 1
ATOM 1306 O O . LEU A 1 172 ? 9.609 19.234 -9.555 1 94.75 172 LEU A O 1
ATOM 1310 N N . PHE A 1 173 ? 10.734 19.281 -11.492 1 93.81 173 PHE A N 1
ATOM 1311 C CA . PHE A 1 173 ? 10.688 20.734 -11.555 1 93.81 173 PHE A CA 1
ATOM 1312 C C . PHE A 1 173 ? 9.25 21.234 -11.594 1 93.81 173 PHE A C 1
ATOM 1314 O O . PHE A 1 173 ? 8.898 22.203 -10.922 1 93.81 173 PHE A O 1
ATOM 1321 N N . ILE A 1 174 ? 8.438 20.578 -12.328 1 93.12 174 ILE A N 1
ATOM 1322 C CA . ILE A 1 174 ? 7.031 20.953 -12.414 1 93.12 174 ILE A CA 1
ATOM 1323 C C . ILE A 1 174 ? 6.355 20.781 -11.055 1 93.12 174 ILE A C 1
ATOM 1325 O O . ILE A 1 174 ? 5.543 21.609 -10.648 1 93.12 174 ILE A O 1
ATOM 1329 N N . SER A 1 175 ? 6.641 19.734 -10.406 1 95.94 175 SER A N 1
ATOM 1330 C CA . SER A 1 175 ? 6.078 19.5 -9.078 1 95.94 175 SER A CA 1
ATOM 1331 C C . SER A 1 175 ? 6.523 20.578 -8.094 1 95.94 175 SER A C 1
ATOM 1333 O O . SER A 1 175 ? 5.73 21.031 -7.273 1 95.94 175 SER A O 1
ATOM 1335 N N . ILE A 1 176 ? 7.766 20.906 -8.164 1 96.06 176 ILE A N 1
ATOM 1336 C CA . ILE A 1 176 ? 8.32 21.984 -7.348 1 96.06 176 ILE A CA 1
ATOM 1337 C C . ILE A 1 176 ? 7.539 23.266 -7.602 1 96.06 176 ILE A C 1
ATOM 1339 O O . ILE A 1 176 ? 7.137 23.953 -6.656 1 96.06 176 ILE A O 1
ATOM 1343 N N . CYS A 1 177 ? 7.297 23.516 -8.844 1 94.81 177 CYS A N 1
ATOM 1344 C CA . CYS A 1 177 ? 6.574 24.734 -9.219 1 94.81 177 CYS A CA 1
ATOM 1345 C C . CYS A 1 177 ? 5.133 24.688 -8.727 1 94.81 177 CYS A C 1
ATOM 1347 O O . CYS A 1 177 ? 4.59 25.688 -8.273 1 94.81 177 CYS A O 1
ATOM 1349 N N . SER A 1 178 ? 4.547 23.531 -8.812 1 94.88 178 SER A N 1
ATOM 1350 C CA . SER A 1 178 ? 3.178 23.391 -8.32 1 94.88 178 SER A CA 1
ATOM 1351 C C . SER A 1 178 ? 3.088 23.719 -6.832 1 94.88 178 SER A C 1
ATOM 1353 O O . SER A 1 178 ? 2.213 24.484 -6.41 1 94.88 178 SER A O 1
ATOM 1355 N N . VAL A 1 179 ? 3.959 23.266 -6.07 1 95.69 179 VAL A N 1
ATOM 1356 C CA . VAL A 1 179 ? 3.967 23.531 -4.633 1 95.69 179 VAL A CA 1
ATOM 1357 C C . VAL A 1 179 ? 4.289 25 -4.375 1 95.69 179 VAL A C 1
ATOM 1359 O O . VAL A 1 179 ? 3.672 25.641 -3.518 1 95.69 179 VAL A O 1
ATOM 1362 N N . GLY A 1 180 ? 5.234 25.516 -5.164 1 95.06 180 GLY A N 1
ATOM 1363 C CA . GLY A 1 180 ? 5.605 26.922 -5.02 1 95.06 180 GLY A CA 1
ATOM 1364 C C . GLY A 1 180 ? 4.457 27.875 -5.293 1 95.06 180 GLY A C 1
ATOM 1365 O O . GLY A 1 180 ? 4.391 28.953 -4.707 1 95.06 180 GLY A O 1
ATOM 1366 N N . SER A 1 181 ? 3.584 27.469 -6.125 1 93 181 SER A N 1
ATOM 1367 C CA . SER A 1 181 ? 2.463 28.328 -6.496 1 93 181 SER A CA 1
ATOM 1368 C C . SER A 1 181 ? 1.557 28.609 -5.301 1 93 181 SER A C 1
ATOM 1370 O O . SER A 1 181 ? 0.836 29.609 -5.277 1 93 181 SER A O 1
ATOM 1372 N N . LEU A 1 182 ? 1.625 27.781 -4.312 1 90.75 182 LEU A N 1
ATOM 1373 C CA . LEU A 1 182 ? 0.786 27.922 -3.131 1 90.75 182 LEU A CA 1
ATOM 1374 C C . LEU A 1 182 ? 1.189 29.156 -2.334 1 90.75 182 LEU A C 1
ATOM 1376 O O . LEU A 1 182 ? 0.426 29.641 -1.492 1 90.75 182 LEU A O 1
ATOM 1380 N N . PHE A 1 183 ? 2.367 29.75 -2.646 1 90.56 183 PHE A N 1
ATOM 1381 C CA . PHE A 1 183 ? 2.904 30.828 -1.818 1 90.56 183 PHE A CA 1
ATOM 1382 C C . PHE A 1 183 ? 2.697 32.188 -2.486 1 90.56 183 PHE A C 1
ATOM 1384 O O . PHE A 1 183 ? 2.982 33.219 -1.892 1 90.56 183 PHE A O 1
ATOM 1391 N N . VAL A 1 184 ? 2.225 32.188 -3.66 1 86.5 184 VAL A N 1
ATOM 1392 C CA . VAL A 1 184 ? 2.086 33.469 -4.375 1 86.5 184 VAL A CA 1
ATOM 1393 C C . VAL A 1 184 ? 0.855 34.219 -3.867 1 86.5 184 VAL A C 1
ATOM 1395 O O . VAL A 1 184 ? 0.859 35.438 -3.789 1 86.5 184 VAL A O 1
ATOM 1398 N N . GLY A 1 185 ? -0.242 33.531 -3.527 1 77.94 185 GLY A N 1
ATOM 1399 C CA . GLY A 1 185 ? -1.4 34.125 -2.895 1 77.94 185 GLY A CA 1
ATOM 1400 C C . GLY A 1 185 ? -2.426 34.656 -3.889 1 77.94 185 GLY A C 1
ATOM 1401 O O . GLY A 1 185 ? -3.496 35.125 -3.5 1 77.94 185 GLY A O 1
ATOM 1402 N N . SER A 1 186 ? -2.092 34.594 -5.16 1 82.56 186 SER A N 1
ATOM 1403 C CA . SER A 1 186 ? -3.064 35.062 -6.145 1 82.56 186 SER A CA 1
ATOM 1404 C C . SER A 1 186 ? -3.918 33.906 -6.664 1 82.56 186 SER A C 1
ATOM 1406 O O . SER A 1 186 ? -3.459 32.75 -6.727 1 82.56 186 SER A O 1
ATOM 1408 N N . SER A 1 187 ? -5.102 34.281 -6.965 1 83.75 187 SER A N 1
ATOM 1409 C CA . SER A 1 187 ? -6.012 33.281 -7.512 1 83.75 187 SER A CA 1
ATOM 1410 C C . SER A 1 187 ? -5.48 32.719 -8.82 1 83.75 187 SER A C 1
ATOM 1412 O O . SER A 1 187 ? -5.691 31.531 -9.117 1 83.75 187 SER A O 1
ATOM 1414 N N . TYR A 1 188 ? -4.848 33.562 -9.469 1 84.69 188 TYR A N 1
ATOM 1415 C CA . TYR A 1 188 ? -4.254 33.094 -10.727 1 84.69 188 TYR A CA 1
ATOM 1416 C C . TYR A 1 188 ? -3.164 32.062 -10.477 1 84.69 188 TYR A C 1
ATOM 1418 O O . TYR A 1 188 ? -3.102 31.047 -11.156 1 84.69 188 TYR A O 1
ATOM 1426 N N . ALA A 1 189 ? -2.357 32.344 -9.539 1 88.62 189 ALA A N 1
ATOM 1427 C CA . ALA A 1 189 ? -1.28 31.406 -9.203 1 88.62 189 ALA A CA 1
ATOM 1428 C C . ALA A 1 189 ? -1.836 30.078 -8.703 1 88.62 189 ALA A C 1
ATOM 1430 O O . ALA A 1 189 ? -1.296 29.016 -9.023 1 88.62 189 ALA A O 1
ATOM 1431 N N . ILE A 1 190 ? -2.885 30.188 -8 1 86.81 190 ILE A N 1
ATOM 1432 C CA . ILE A 1 190 ? -3.529 28.984 -7.492 1 86.81 190 ILE A CA 1
ATOM 1433 C C . ILE A 1 190 ? -4.051 28.156 -8.664 1 86.81 190 ILE A C 1
ATOM 1435 O O . ILE A 1 190 ? -3.857 26.938 -8.695 1 86.81 190 ILE A O 1
ATOM 1439 N N . ALA A 1 191 ? -4.668 28.812 -9.57 1 88.88 191 ALA A N 1
ATOM 1440 C CA . ALA A 1 191 ? -5.191 28.125 -10.742 1 88.88 191 ALA A CA 1
ATOM 1441 C C . ALA A 1 191 ? -4.07 27.469 -11.547 1 88.88 191 ALA A C 1
ATOM 1443 O O . ALA A 1 191 ? -4.223 26.359 -12.047 1 88.88 191 ALA A O 1
ATOM 1444 N N . GLN A 1 192 ? -3.02 28.172 -11.633 1 89.62 192 GLN A N 1
ATOM 1445 C CA . GLN A 1 192 ? -1.867 27.625 -12.344 1 89.62 192 GLN A CA 1
ATOM 1446 C C . GLN A 1 192 ? -1.3 26.406 -11.609 1 89.62 192 GLN A C 1
ATOM 1448 O O . GLN A 1 192 ? -0.894 25.438 -12.242 1 89.62 192 GLN A O 1
ATOM 1453 N N . GLY A 1 193 ? -1.242 26.562 -10.32 1 91.94 193 GLY A N 1
ATOM 1454 C CA . GLY A 1 193 ? -0.771 25.438 -9.531 1 91.94 193 GLY A CA 1
ATOM 1455 C C . GLY A 1 193 ? -1.602 24.172 -9.727 1 91.94 193 GLY A C 1
ATOM 1456 O O . GLY A 1 193 ? -1.056 23.078 -9.852 1 91.94 193 GLY A O 1
ATOM 1457 N N . VAL A 1 194 ? -2.863 24.359 -9.867 1 91.62 194 VAL A N 1
ATOM 1458 C CA . VAL A 1 194 ? -3.785 23.25 -10.078 1 91.62 194 VAL A CA 1
ATOM 1459 C C . VAL A 1 194 ? -3.514 22.609 -11.438 1 91.62 194 VAL A C 1
ATOM 1461 O O . VAL A 1 194 ? -3.436 21.375 -11.547 1 91.62 194 VAL A O 1
ATOM 1464 N N . GLN A 1 195 ? -3.377 23.391 -12.375 1 89 195 GLN A N 1
ATOM 1465 C CA . GLN A 1 195 ? -3.137 22.891 -13.727 1 89 195 GLN A CA 1
ATOM 1466 C C . GLN A 1 195 ? -1.81 22.141 -13.812 1 89 195 GLN A C 1
ATOM 1468 O O . GLN A 1 195 ? -1.722 21.094 -14.453 1 89 195 GLN A O 1
ATOM 1473 N N . LEU A 1 196 ? -0.798 22.719 -13.219 1 90.56 196 LEU A N 1
ATOM 1474 C CA . LEU A 1 196 ? 0.505 22.062 -13.203 1 90.56 196 LEU A CA 1
ATOM 1475 C C . LEU A 1 196 ? 0.417 20.703 -12.531 1 90.56 196 LEU A C 1
ATOM 1477 O O . LEU A 1 196 ? 0.953 19.719 -13.047 1 90.56 196 LEU A O 1
ATOM 1481 N N . PHE A 1 197 ? -0.339 20.734 -11.469 1 93 197 PHE A N 1
ATOM 1482 C CA . PHE A 1 197 ? -0.482 19.516 -10.695 1 93 197 PHE A CA 1
ATOM 1483 C C . PHE A 1 197 ? -1.201 18.438 -11.508 1 93 197 PHE A C 1
ATOM 1485 O O . PHE A 1 197 ? -0.757 17.297 -11.562 1 93 197 PHE A O 1
ATOM 1492 N N . GLU A 1 198 ? -2.236 18.766 -12.094 1 88.12 198 GLU A N 1
ATOM 1493 C CA . GLU A 1 198 ? -3.029 17.812 -12.867 1 88.12 198 GLU A CA 1
ATOM 1494 C C . GLU A 1 198 ? -2.254 17.312 -14.078 1 88.12 198 GLU A C 1
ATOM 1496 O O . GLU A 1 198 ? -2.268 16.109 -14.367 1 88.12 198 GLU A O 1
ATOM 1501 N N . ARG A 1 199 ? -1.596 18.141 -14.648 1 84.06 199 ARG A N 1
ATOM 1502 C CA . ARG A 1 199 ? -0.793 17.75 -15.805 1 84.06 199 ARG A CA 1
ATOM 1503 C C . ARG A 1 199 ? 0.357 16.844 -15.398 1 84.06 199 ARG A C 1
ATOM 1505 O O . ARG A 1 199 ? 0.687 15.891 -16.109 1 84.06 199 ARG A O 1
ATOM 1512 N N . LEU A 1 200 ? 0.958 17.203 -14.359 1 87.81 200 LEU A N 1
ATOM 1513 C CA . LEU A 1 200 ? 2.062 16.406 -13.844 1 87.81 200 LEU A CA 1
ATOM 1514 C C . LEU A 1 200 ? 1.619 14.977 -13.578 1 87.81 200 LEU A C 1
ATOM 1516 O O . LEU A 1 200 ? 2.289 14.031 -13.992 1 87.81 200 LEU A O 1
ATOM 1520 N N . ASN A 1 201 ? 0.551 14.836 -12.898 1 87.06 201 ASN A N 1
ATOM 1521 C CA . ASN A 1 201 ? 0.062 13.508 -12.555 1 87.06 201 ASN A CA 1
ATOM 1522 C C . ASN A 1 201 ? -0.239 12.68 -13.805 1 87.06 201 ASN A C 1
ATOM 1524 O O . ASN A 1 201 ? 0.11 11.5 -13.875 1 87.06 201 ASN A O 1
ATOM 1528 N N . LYS A 1 202 ? -0.837 13.281 -14.688 1 80.12 202 LYS A N 1
ATOM 1529 C CA . LYS A 1 202 ? -1.135 12.586 -15.938 1 80.12 202 LYS A CA 1
ATOM 1530 C C . LYS A 1 202 ? 0.147 12.18 -16.656 1 80.12 202 LYS A C 1
ATOM 1532 O O . LYS A 1 202 ? 0.247 11.062 -17.172 1 80.12 202 LYS A O 1
ATOM 1537 N N . ALA A 1 203 ? 1.093 13.039 -16.703 1 82.94 203 ALA A N 1
ATOM 1538 C CA . ALA A 1 203 ? 2.359 12.773 -17.391 1 82.94 203 ALA A CA 1
ATOM 1539 C C . ALA A 1 203 ? 3.117 11.641 -16.719 1 82.94 203 ALA A C 1
ATOM 1541 O O . ALA A 1 203 ? 3.652 10.758 -17.391 1 82.94 203 ALA A O 1
ATOM 1542 N N . ILE A 1 204 ? 3.182 11.68 -15.438 1 86.94 204 ILE A N 1
ATOM 1543 C CA . ILE A 1 204 ? 3.904 10.648 -14.695 1 86.94 204 ILE A CA 1
ATOM 1544 C C . ILE A 1 204 ? 3.242 9.289 -14.93 1 86.94 204 ILE A C 1
ATOM 1546 O O . ILE A 1 204 ? 3.924 8.297 -15.195 1 86.94 204 ILE A O 1
ATOM 1550 N N . LEU A 1 205 ? 1.972 9.273 -14.852 1 82.06 205 LEU A N 1
ATOM 1551 C CA . LEU A 1 205 ? 1.243 8.016 -14.977 1 82.06 205 LEU A CA 1
ATOM 1552 C C . LEU A 1 205 ? 1.363 7.465 -16.391 1 82.06 205 LEU A C 1
ATOM 1554 O O . LEU A 1 205 ? 1.266 6.25 -16.609 1 82.06 205 LEU A O 1
ATOM 1558 N N . ALA A 1 206 ? 1.647 8.305 -17.281 1 75.94 206 ALA A N 1
ATOM 1559 C CA . ALA A 1 206 ? 1.77 7.879 -18.672 1 75.94 206 ALA A CA 1
ATOM 1560 C C . ALA A 1 206 ? 3.191 7.418 -18.984 1 75.94 206 ALA A C 1
ATOM 1562 O O . ALA A 1 206 ? 3.422 6.707 -19.969 1 75.94 206 ALA A O 1
ATOM 1563 N N . SER A 1 207 ? 4.188 7.754 -18.141 1 80 207 SER A N 1
ATOM 1564 C CA . SER A 1 207 ? 5.562 7.555 -18.578 1 80 207 SER A CA 1
ATOM 1565 C C . SER A 1 207 ? 6.395 6.859 -17.516 1 80 207 SER A C 1
ATOM 1567 O O . SER A 1 207 ? 7.602 6.672 -17.672 1 80 207 SER A O 1
ATOM 1569 N N . TRP A 1 208 ? 5.883 6.523 -16.469 1 84.5 208 TRP A N 1
ATOM 1570 C CA . TRP A 1 208 ? 6.652 6.035 -15.328 1 84.5 208 TRP A CA 1
ATOM 1571 C C . TRP A 1 208 ? 7.469 4.809 -15.711 1 84.5 208 TRP A C 1
ATOM 1573 O O . TRP A 1 208 ? 8.602 4.637 -15.25 1 84.5 208 TRP A O 1
ATOM 1583 N N . GLU A 1 209 ? 6.969 3.959 -16.609 1 81.31 209 GLU A N 1
ATOM 1584 C CA . GLU A 1 209 ? 7.676 2.74 -17 1 81.31 209 GLU A CA 1
ATOM 1585 C C . GLU A 1 209 ? 8.984 3.064 -17.703 1 81.31 209 GLU A C 1
ATOM 1587 O O . GLU A 1 209 ? 10.023 2.465 -17.422 1 81.31 209 GLU A O 1
ATOM 1592 N N . SER A 1 210 ? 8.789 3.957 -18.609 1 79.94 210 SER A N 1
ATOM 1593 C CA . SER A 1 210 ? 9.969 4.355 -19.375 1 79.94 210 SER A CA 1
ATOM 1594 C C . SER A 1 210 ? 11.008 5.027 -18.484 1 79.94 210 SER A C 1
ATOM 1596 O O . SER A 1 210 ? 12.211 4.828 -18.656 1 79.94 210 SER A O 1
ATOM 1598 N N . ILE A 1 211 ? 10.578 5.738 -17.594 1 85.44 211 ILE A N 1
ATOM 1599 C CA . ILE A 1 211 ? 11.477 6.461 -16.703 1 85.44 211 ILE A CA 1
ATOM 1600 C C . ILE A 1 211 ? 12.195 5.477 -15.789 1 85.44 211 ILE A C 1
ATOM 1602 O O . ILE A 1 211 ? 13.406 5.594 -15.57 1 85.44 211 ILE A O 1
ATOM 1606 N N . LEU A 1 212 ? 11.547 4.48 -15.328 1 85.81 212 LEU A N 1
ATOM 1607 C CA . LEU A 1 212 ? 12.141 3.492 -14.438 1 85.81 212 LEU A CA 1
ATOM 1608 C C . LEU A 1 212 ? 13.164 2.635 -15.18 1 85.81 212 LEU A C 1
ATOM 1610 O O . LEU A 1 212 ? 14.141 2.172 -14.594 1 85.81 212 LEU A O 1
ATOM 1614 N N . ALA A 1 213 ? 12.922 2.465 -16.422 1 78.31 213 ALA A N 1
ATOM 1615 C CA . ALA A 1 213 ? 13.789 1.595 -17.219 1 78.31 213 ALA A CA 1
ATOM 1616 C C . ALA A 1 213 ? 15.055 2.322 -17.656 1 78.31 213 ALA A C 1
ATOM 1618 O O . ALA A 1 213 ? 16.078 1.689 -17.938 1 78.31 213 ALA A O 1
ATOM 1619 N N . HIS A 1 214 ? 15.078 3.596 -17.734 1 75.5 214 HIS A N 1
ATOM 1620 C CA . HIS A 1 214 ? 16.156 4.336 -18.375 1 75.5 214 HIS A CA 1
ATOM 1621 C C . HIS A 1 214 ? 17.25 4.691 -17.375 1 75.5 214 HIS A C 1
ATOM 1623 O O . HIS A 1 214 ? 18.438 4.391 -17.594 1 75.5 214 HIS A O 1
ATOM 1629 N N . SER A 1 215 ? 16.984 5.59 -16.5 1 73.94 215 SER A N 1
ATOM 1630 C CA . SER A 1 215 ? 18.047 6.078 -15.648 1 73.94 215 SER A CA 1
ATOM 1631 C C . SER A 1 215 ? 17.625 6.098 -14.18 1 73.94 215 SER A C 1
ATOM 1633 O O . SER A 1 215 ? 16.469 6.387 -13.875 1 73.94 215 SER A O 1
ATOM 1635 N N . CYS A 1 216 ? 18.688 5.789 -13.484 1 77.38 216 CYS A N 1
ATOM 1636 C CA . CYS A 1 216 ? 18.516 5.789 -12.039 1 77.38 216 CYS A CA 1
ATOM 1637 C C . CYS A 1 216 ? 18.156 7.18 -11.531 1 77.38 216 CYS A C 1
ATOM 1639 O O . CYS A 1 216 ? 17.266 7.328 -10.695 1 77.38 216 CYS A O 1
ATOM 1641 N N . SER A 1 217 ? 18.844 8.125 -12.094 1 77.38 217 SER A N 1
ATOM 1642 C CA . SER A 1 217 ? 18.625 9.492 -11.633 1 77.38 217 SER A CA 1
ATOM 1643 C C . SER A 1 217 ? 17.25 10 -12.047 1 77.38 217 SER A C 1
ATOM 1645 O O . SER A 1 217 ? 16.578 10.703 -11.281 1 77.38 217 SER A O 1
ATOM 1647 N N . ASP A 1 218 ? 16.781 9.57 -13.156 1 84.88 218 ASP A N 1
ATOM 1648 C CA . ASP A 1 218 ? 15.461 9.969 -13.617 1 84.88 218 ASP A CA 1
ATOM 1649 C C . ASP A 1 218 ? 14.367 9.359 -12.75 1 84.88 218 ASP A C 1
ATOM 1651 O O . ASP A 1 218 ? 13.359 10.008 -12.469 1 84.88 218 ASP A O 1
ATOM 1655 N N . ALA A 1 219 ? 14.703 8.219 -12.352 1 91 219 ALA A N 1
ATOM 1656 C CA . ALA A 1 219 ? 13.719 7.504 -11.539 1 91 219 ALA A CA 1
ATOM 1657 C C . ALA A 1 219 ? 13.547 8.164 -10.18 1 91 219 ALA A C 1
ATOM 1659 O O . ALA A 1 219 ? 12.43 8.328 -9.695 1 91 219 ALA A O 1
ATOM 1660 N N . LEU A 1 220 ? 14.617 8.57 -9.578 1 94.06 220 LEU A N 1
ATOM 1661 C CA . LEU A 1 220 ? 14.547 9.25 -8.289 1 94.06 220 LEU A CA 1
ATOM 1662 C C . LEU A 1 220 ? 13.797 10.57 -8.414 1 94.06 220 LEU A C 1
ATOM 1664 O O . LEU A 1 220 ? 12.961 10.898 -7.57 1 94.06 220 LEU A O 1
ATOM 1668 N N . SER A 1 221 ? 14.109 11.289 -9.461 1 93.75 221 SER A N 1
ATOM 1669 C CA . SER A 1 221 ? 13.438 12.562 -9.688 1 93.75 221 SER A CA 1
ATOM 1670 C C . SER A 1 221 ? 11.93 12.375 -9.859 1 93.75 221 SER A C 1
ATOM 1672 O O . SER A 1 221 ? 11.141 13.188 -9.383 1 93.75 221 SER A O 1
ATOM 1674 N N . MET A 1 222 ? 11.547 11.352 -10.531 1 94.38 222 MET A N 1
ATOM 1675 C CA . MET A 1 222 ? 10.125 11.055 -10.703 1 94.38 222 MET A CA 1
ATOM 1676 C C . MET A 1 222 ? 9.461 10.758 -9.367 1 94.38 222 MET A C 1
ATOM 1678 O O . MET A 1 222 ? 8.359 11.242 -9.094 1 94.38 222 MET A O 1
ATOM 1682 N N . VAL A 1 223 ? 10.141 9.992 -8.586 1 96.88 223 VAL A N 1
ATOM 1683 C CA . VAL A 1 223 ? 9.625 9.648 -7.262 1 96.88 223 VAL A CA 1
ATOM 1684 C C . VAL A 1 223 ? 9.453 10.914 -6.43 1 96.88 223 VAL A C 1
ATOM 1686 O O . VAL A 1 223 ? 8.414 11.117 -5.797 1 96.88 223 VAL A O 1
ATOM 1689 N N . GLN A 1 224 ? 10.453 11.734 -6.453 1 97.75 224 GLN A N 1
ATOM 1690 C CA . GLN A 1 224 ? 10.383 13 -5.723 1 97.75 224 GLN A CA 1
ATOM 1691 C C . GLN A 1 224 ? 9.242 13.867 -6.238 1 97.75 224 GLN A C 1
ATOM 1693 O O . GLN A 1 224 ? 8.555 14.531 -5.457 1 97.75 224 GLN A O 1
ATOM 1698 N N . ALA A 1 225 ? 9.109 13.867 -7.523 1 97.19 225 ALA A N 1
ATOM 1699 C CA . ALA A 1 225 ? 7.98 14.594 -8.102 1 97.19 225 ALA A CA 1
ATOM 1700 C C . ALA A 1 225 ? 6.652 14.062 -7.566 1 97.19 225 ALA A C 1
ATOM 1702 O O . ALA A 1 225 ? 5.75 14.844 -7.246 1 97.19 225 ALA A O 1
ATOM 1703 N N . GLY A 1 226 ? 6.551 12.742 -7.52 1 97 226 GLY A N 1
ATOM 1704 C CA . GLY A 1 226 ? 5.355 12.133 -6.965 1 97 226 GLY A CA 1
ATOM 1705 C C . GLY A 1 226 ? 5.109 12.516 -5.516 1 97 226 GLY A C 1
ATOM 1706 O O . GLY A 1 226 ? 3.977 12.812 -5.133 1 97 226 GLY A O 1
ATOM 1707 N N . ILE A 1 227 ? 6.07 12.539 -4.73 1 98.06 227 ILE A N 1
ATOM 1708 C CA . ILE A 1 227 ? 5.977 12.852 -3.311 1 98.06 227 ILE A CA 1
ATOM 1709 C C . ILE A 1 227 ? 5.543 14.305 -3.131 1 98.06 227 ILE A C 1
ATOM 1711 O O . ILE A 1 227 ? 4.645 14.602 -2.344 1 98.06 227 ILE A O 1
ATOM 1715 N N . LEU A 1 228 ? 6.223 15.172 -3.82 1 98 228 LEU A N 1
ATOM 1716 C CA . LEU A 1 228 ? 5.844 16.578 -3.74 1 98 228 LEU A CA 1
ATOM 1717 C C . LEU A 1 228 ? 4.426 16.797 -4.266 1 98 228 LEU A C 1
ATOM 1719 O O . LEU A 1 228 ? 3.693 17.641 -3.762 1 98 228 LEU A O 1
ATOM 1723 N N . GLY A 1 229 ? 4.102 16.047 -5.277 1 96.81 229 GLY A N 1
ATOM 1724 C CA . GLY A 1 229 ? 2.727 16.062 -5.746 1 96.81 229 GLY A CA 1
ATOM 1725 C C . GLY A 1 229 ? 1.723 15.672 -4.68 1 96.81 229 GLY A C 1
ATOM 1726 O O . GLY A 1 229 ? 0.667 16.297 -4.551 1 96.81 229 GLY A O 1
ATOM 1727 N N . GLN A 1 230 ? 2.008 14.672 -3.936 1 96.81 230 GLN A N 1
ATOM 1728 C CA . GLN A 1 230 ? 1.139 14.266 -2.836 1 96.81 230 GLN A CA 1
ATOM 1729 C C . GLN A 1 230 ? 1.029 15.367 -1.783 1 96.81 230 GLN A C 1
ATOM 1731 O O . GLN A 1 230 ? -0.046 15.594 -1.225 1 96.81 230 GLN A O 1
ATOM 1736 N N . THR A 1 231 ? 2.143 15.984 -1.518 1 97.19 231 THR A N 1
ATOM 1737 C CA . THR A 1 231 ? 2.125 17.094 -0.567 1 97.19 231 THR A CA 1
ATOM 1738 C C . THR A 1 231 ? 1.179 18.188 -1.037 1 97.19 231 THR A C 1
ATOM 1740 O O . THR A 1 231 ? 0.367 18.688 -0.257 1 97.19 231 THR A O 1
ATOM 1743 N N . TYR A 1 232 ? 1.369 18.562 -2.309 1 96.62 232 TYR A N 1
ATOM 1744 C CA . TYR A 1 232 ? 0.475 19.562 -2.883 1 96.62 232 TYR A CA 1
ATOM 1745 C C . TYR A 1 232 ? -0.982 19.141 -2.723 1 96.62 232 TYR A C 1
ATOM 1747 O O . TYR A 1 232 ? -1.829 19.953 -2.35 1 96.62 232 TYR A O 1
ATOM 1755 N N . ALA A 1 233 ? -1.241 17.891 -3.004 1 96.5 233 ALA A N 1
ATOM 1756 C CA . ALA A 1 233 ? -2.604 17.375 -2.969 1 96.5 233 ALA A CA 1
ATOM 1757 C C . ALA A 1 233 ? -3.195 17.469 -1.565 1 96.5 233 ALA A C 1
ATOM 1759 O O . ALA A 1 233 ? -4.355 17.859 -1.401 1 96.5 233 ALA A O 1
ATOM 1760 N N . VAL A 1 234 ? -2.48 17.156 -0.585 1 95.44 234 VAL A N 1
ATOM 1761 C CA . VAL A 1 234 ? -2.939 17.203 0.8 1 95.44 234 VAL A CA 1
ATOM 1762 C C . VAL A 1 234 ? -3.207 18.641 1.219 1 95.44 234 VAL A C 1
ATOM 1764 O O . VAL A 1 234 ? -4.215 18.922 1.871 1 95.44 234 VAL A O 1
ATOM 1767 N N . LEU A 1 235 ? -2.355 19.516 0.774 1 93.81 235 LEU A N 1
ATOM 1768 C CA . LEU A 1 235 ? -2.412 20.891 1.249 1 93.81 235 LEU A CA 1
ATOM 1769 C C . LEU A 1 235 ? -3.412 21.703 0.436 1 93.81 235 LEU A C 1
ATOM 1771 O O . LEU A 1 235 ? -3.848 22.781 0.87 1 93.81 235 LEU A O 1
ATOM 1775 N N . SER A 1 236 ? -3.793 21.297 -0.752 1 90 236 SER A N 1
ATOM 1776 C CA . SER A 1 236 ? -4.641 22.047 -1.665 1 90 236 SER A CA 1
ATOM 1777 C C . SER A 1 236 ? -6.059 22.188 -1.115 1 90 236 SER A C 1
ATOM 1779 O O . SER A 1 236 ? -6.785 23.109 -1.489 1 90 236 SER A O 1
ATOM 1781 N N . GLY A 1 237 ? -6.512 21.281 -0.27 1 87.88 237 GLY A N 1
ATOM 1782 C CA . GLY A 1 237 ? -7.828 21.375 0.34 1 87.88 237 GLY A CA 1
ATOM 1783 C C . GLY A 1 237 ? -8.938 20.859 -0.557 1 87.88 237 GLY A C 1
ATOM 1784 O O . GLY A 1 237 ? -10.102 20.797 -0.148 1 87.88 237 GLY A O 1
ATOM 1785 N N . ARG A 1 238 ? -8.617 20.516 -1.787 1 90.81 238 ARG A N 1
ATOM 1786 C CA . ARG A 1 238 ? -9.609 19.938 -2.682 1 90.81 238 ARG A CA 1
ATOM 1787 C C . ARG A 1 238 ? -9.781 18.438 -2.404 1 90.81 238 ARG A C 1
ATOM 1789 O O . ARG A 1 238 ? -8.805 17.688 -2.393 1 90.81 238 ARG A O 1
ATOM 1796 N N . PRO A 1 239 ? -11.055 18.047 -2.195 1 92.25 239 PRO A N 1
ATOM 1797 C CA . PRO A 1 239 ? -11.281 16.641 -1.862 1 92.25 239 PRO A CA 1
ATOM 1798 C C . PRO A 1 239 ? -10.719 15.68 -2.918 1 92.25 239 PRO A C 1
ATOM 1800 O O . PRO A 1 239 ? -10.141 14.648 -2.578 1 92.25 239 PRO A O 1
ATOM 1803 N N . LYS A 1 240 ? -10.875 16.047 -4.156 1 89.69 240 LYS A N 1
ATOM 1804 C CA . LYS A 1 240 ? -10.398 15.188 -5.238 1 89.69 240 LYS A CA 1
ATOM 1805 C C . LYS A 1 240 ? -8.883 14.992 -5.156 1 89.69 240 LYS A C 1
ATOM 1807 O O . LYS A 1 240 ? -8.383 13.898 -5.418 1 89.69 240 LYS A O 1
ATOM 1812 N N . ASP A 1 241 ? -8.211 16.031 -4.848 1 93.25 241 ASP A N 1
ATOM 1813 C CA . ASP A 1 241 ? -6.754 15.953 -4.75 1 93.25 241 ASP A CA 1
ATOM 1814 C C . ASP A 1 241 ? -6.324 15.094 -3.562 1 93.25 241 ASP A C 1
ATOM 1816 O O . ASP A 1 241 ? -5.379 14.305 -3.666 1 93.25 241 ASP A O 1
ATOM 1820 N N . LEU A 1 242 ? -7.016 15.297 -2.482 1 94.94 242 LEU A N 1
ATOM 1821 C CA . LEU A 1 242 ? -6.684 14.516 -1.296 1 94.94 242 LEU A CA 1
ATOM 1822 C C . LEU A 1 242 ? -6.891 13.023 -1.551 1 94.94 242 LEU A C 1
ATOM 1824 O O . LEU A 1 242 ? -6.031 12.211 -1.207 1 94.94 242 LEU A O 1
ATOM 1828 N N . VAL A 1 243 ? -7.973 12.68 -2.154 1 92.81 243 VAL A N 1
ATOM 1829 C CA . VAL A 1 243 ? -8.25 11.289 -2.48 1 92.81 243 VAL A CA 1
ATOM 1830 C C . VAL A 1 243 ? -7.207 10.773 -3.473 1 92.81 243 VAL A C 1
ATOM 1832 O O . VAL A 1 243 ? -6.758 9.633 -3.369 1 92.81 243 VAL A O 1
ATOM 1835 N N . LEU A 1 244 ? -6.855 11.602 -4.383 1 93.19 244 LEU A N 1
ATOM 1836 C CA . LEU A 1 244 ? -5.832 11.227 -5.355 1 93.19 244 LEU A CA 1
ATOM 1837 C C . LEU A 1 244 ? -4.512 10.906 -4.66 1 93.19 244 LEU A C 1
ATOM 1839 O O . LEU A 1 244 ? -3.828 9.945 -5.027 1 93.19 244 LEU A O 1
ATOM 1843 N N . ALA A 1 245 ? -4.145 11.758 -3.744 1 95.5 245 ALA A N 1
ATOM 1844 C CA . ALA A 1 245 ? -2.918 11.5 -2.994 1 95.5 245 ALA A CA 1
ATOM 1845 C C . ALA A 1 245 ? -2.959 10.125 -2.33 1 95.5 245 ALA A C 1
ATOM 1847 O O . ALA A 1 245 ? -1.972 9.383 -2.357 1 95.5 245 ALA A O 1
ATOM 1848 N N . ASP A 1 246 ? -4.059 9.805 -1.8 1 95.56 246 ASP A N 1
ATOM 1849 C CA . ASP A 1 246 ? -4.215 8.516 -1.132 1 95.56 246 ASP A CA 1
ATOM 1850 C C . ASP A 1 246 ? -4.164 7.367 -2.137 1 95.56 246 ASP A C 1
ATOM 1852 O O . ASP A 1 246 ? -3.514 6.348 -1.89 1 95.56 246 ASP A O 1
ATOM 1856 N N . VAL A 1 247 ? -4.816 7.555 -3.219 1 93.75 247 VAL A N 1
ATOM 1857 C CA . VAL A 1 247 ? -4.93 6.523 -4.246 1 93.75 247 VAL A CA 1
ATOM 1858 C C . VAL A 1 247 ? -3.555 6.238 -4.848 1 93.75 247 VAL A C 1
ATOM 1860 O O . VAL A 1 247 ? -3.232 5.09 -5.16 1 93.75 247 VAL A O 1
ATOM 1863 N N . LEU A 1 248 ? -2.762 7.203 -4.965 1 94.5 248 LEU A N 1
ATOM 1864 C CA . LEU A 1 248 ? -1.484 7.027 -5.648 1 94.5 248 LEU A CA 1
ATOM 1865 C C . LEU A 1 248 ? -0.36 6.785 -4.648 1 94.5 248 LEU A C 1
ATOM 1867 O O . LEU A 1 248 ? 0.792 6.582 -5.039 1 94.5 248 LEU A O 1
ATOM 1871 N N . HIS A 1 249 ? -0.67 6.824 -3.395 1 97.31 249 HIS A N 1
ATOM 1872 C CA . HIS A 1 249 ? 0.381 6.684 -2.393 1 97.31 249 HIS A CA 1
ATOM 1873 C C . HIS A 1 249 ? 1.11 5.352 -2.545 1 97.31 249 HIS A C 1
ATOM 1875 O O . HIS A 1 249 ? 2.342 5.309 -2.506 1 97.31 249 HIS A O 1
ATOM 1881 N N . GLY A 1 250 ? 0.35 4.262 -2.701 1 95.81 250 GLY A N 1
ATOM 1882 C CA . GLY A 1 250 ? 0.965 2.963 -2.924 1 95.81 250 GLY A CA 1
ATOM 1883 C C . GLY A 1 250 ? 1.82 2.916 -4.176 1 95.81 250 GLY A C 1
ATOM 1884 O O . GLY A 1 250 ? 2.859 2.252 -4.199 1 95.81 250 GLY A O 1
ATOM 1885 N N . THR A 1 251 ? 1.396 3.6 -5.16 1 95.69 251 THR A N 1
ATOM 1886 C CA . THR A 1 251 ? 2.125 3.662 -6.422 1 95.69 251 THR A CA 1
ATOM 1887 C C . THR A 1 251 ? 3.475 4.348 -6.23 1 95.69 251 THR A C 1
ATOM 1889 O O . THR A 1 251 ? 4.5 3.857 -6.707 1 95.69 251 THR A O 1
ATOM 1892 N N . VAL A 1 252 ? 3.432 5.418 -5.555 1 97.06 252 VAL A N 1
ATOM 1893 C CA . VAL A 1 252 ? 4.672 6.152 -5.32 1 97.06 252 VAL A CA 1
ATOM 1894 C C . VAL A 1 252 ? 5.633 5.297 -4.496 1 97.06 252 VAL A C 1
ATOM 1896 O O . VAL A 1 252 ? 6.84 5.293 -4.746 1 97.06 252 VAL A O 1
ATOM 1899 N N . MET A 1 253 ? 5.141 4.582 -3.588 1 97 253 MET A N 1
ATOM 1900 C CA . MET A 1 253 ? 5.965 3.662 -2.807 1 97 253 MET A CA 1
ATOM 1901 C C . MET A 1 253 ? 6.598 2.604 -3.703 1 97 253 MET A C 1
ATOM 1903 O O . MET A 1 253 ? 7.777 2.283 -3.553 1 97 253 MET A O 1
ATOM 1907 N N . ALA A 1 254 ? 5.801 2.092 -4.57 1 95.75 254 ALA A N 1
ATOM 1908 C CA . ALA A 1 254 ? 6.312 1.072 -5.484 1 95.75 254 ALA A CA 1
ATOM 1909 C C . ALA A 1 254 ? 7.371 1.652 -6.418 1 95.75 254 ALA A C 1
ATOM 1911 O O . ALA A 1 254 ? 8.391 1.015 -6.676 1 95.75 254 ALA A O 1
ATOM 1912 N N . TRP A 1 255 ? 7.125 2.873 -6.953 1 95.44 255 TRP A N 1
ATOM 1913 C CA . TRP A 1 255 ? 8.133 3.555 -7.762 1 95.44 255 TRP A CA 1
ATOM 1914 C C . TRP A 1 255 ? 9.445 3.688 -6.996 1 95.44 255 TRP A C 1
ATOM 1916 O O . TRP A 1 255 ? 10.523 3.541 -7.574 1 95.44 255 TRP A O 1
ATOM 1926 N N . THR A 1 256 ? 9.305 3.982 -5.754 1 96.25 256 THR A N 1
ATOM 1927 C CA . THR A 1 256 ? 10.484 4.152 -4.918 1 96.25 256 THR A CA 1
ATOM 1928 C C . THR A 1 256 ? 11.273 2.848 -4.82 1 96.25 256 THR A C 1
ATOM 1930 O O . THR A 1 256 ? 12.492 2.84 -4.992 1 96.25 256 THR A O 1
ATOM 1933 N N . ARG A 1 257 ? 10.602 1.782 -4.59 1 93 257 ARG A N 1
ATOM 1934 C CA . ARG A 1 257 ? 11.266 0.485 -4.504 1 93 257 ARG A CA 1
ATOM 1935 C C . ARG A 1 257 ? 11.977 0.144 -5.809 1 93 257 ARG A C 1
ATOM 1937 O O . ARG A 1 257 ? 13.125 -0.306 -5.801 1 93 257 ARG A O 1
ATOM 1944 N N . GLU A 1 258 ? 11.273 0.362 -6.879 1 91.12 258 GLU A N 1
ATOM 1945 C CA . GLU A 1 258 ? 11.844 0.053 -8.188 1 91.12 258 GLU A CA 1
ATOM 1946 C C . GLU A 1 258 ? 13.055 0.937 -8.484 1 91.12 258 GLU A C 1
ATOM 1948 O O . GLU A 1 258 ? 14.047 0.471 -9.047 1 91.12 258 GLU A O 1
ATOM 1953 N N . SER A 1 259 ? 12.906 2.176 -8.148 1 91.44 259 SER A N 1
ATOM 1954 C CA . SER A 1 259 ? 14 3.119 -8.352 1 91.44 259 SER A CA 1
ATOM 1955 C C . SER A 1 259 ? 15.234 2.713 -7.547 1 91.44 259 SER A C 1
ATOM 1957 O O . SER A 1 259 ? 16.359 2.875 -8.016 1 91.44 259 SER A O 1
ATOM 1959 N N . ASN A 1 260 ? 15.062 2.156 -6.406 1 90.44 260 ASN A N 1
ATOM 1960 C CA . ASN A 1 260 ? 16.156 1.819 -5.504 1 90.44 260 ASN A CA 1
ATOM 1961 C C . ASN A 1 260 ? 16.891 0.563 -5.961 1 90.44 260 ASN A C 1
ATOM 1963 O O . ASN A 1 260 ? 18.031 0.331 -5.566 1 90.44 260 ASN A O 1
ATOM 1967 N N . LYS A 1 261 ? 16.266 -0.281 -6.723 1 82.44 261 LYS A N 1
ATOM 1968 C CA . LYS A 1 261 ? 16.906 -1.488 -7.23 1 82.44 261 LYS A CA 1
ATOM 1969 C C . LYS A 1 261 ? 18.125 -1.144 -8.078 1 82.44 261 LYS A C 1
ATOM 1971 O O . LYS A 1 261 ? 19.094 -1.914 -8.141 1 82.44 261 LYS A O 1
ATOM 1976 N N . ASN A 1 262 ? 18.062 0.018 -8.656 1 75.56 262 ASN A N 1
ATOM 1977 C CA . ASN A 1 262 ? 19.141 0.408 -9.555 1 75.56 262 ASN A CA 1
ATOM 1978 C C . ASN A 1 262 ? 19.984 1.529 -8.953 1 75.56 262 ASN A C 1
ATOM 1980 O O . ASN A 1 262 ? 20.719 2.215 -9.672 1 75.56 262 ASN A O 1
ATOM 1984 N N . ALA A 1 263 ? 19.781 1.599 -7.633 1 77.69 263 ALA A N 1
ATOM 1985 C CA . ALA A 1 263 ? 20.516 2.676 -6.977 1 77.69 263 ALA A CA 1
ATOM 1986 C C . ALA A 1 263 ? 22.016 2.385 -6.953 1 77.69 263 ALA A C 1
ATOM 1988 O O . ALA A 1 263 ? 22.422 1.228 -7.062 1 77.69 263 ALA A O 1
ATOM 1989 N N . LEU A 1 264 ? 22.672 3.439 -6.863 1 71.12 264 LEU A N 1
ATOM 1990 C CA . LEU A 1 264 ? 24.125 3.326 -6.758 1 71.12 264 LEU A CA 1
ATOM 1991 C C . LEU A 1 264 ? 24.531 2.717 -5.418 1 71.12 264 LEU A C 1
ATOM 1993 O O . LEU A 1 264 ? 23.781 2.793 -4.445 1 71.12 264 LEU A O 1
ATOM 1997 N N . PRO A 1 265 ? 25.641 2.055 -5.488 1 70.88 265 PRO A N 1
ATOM 1998 C CA . PRO A 1 265 ? 26.125 1.511 -4.215 1 70.88 265 PRO A CA 1
ATOM 1999 C C . PRO A 1 265 ? 26.328 2.588 -3.154 1 70.88 265 PRO A C 1
ATOM 2001 O O . PRO A 1 265 ? 26.516 3.762 -3.486 1 70.88 265 PRO A O 1
ATOM 2004 N N . SER A 1 266 ? 26.312 2.176 -1.962 1 73.69 266 SER A N 1
ATOM 2005 C CA . SER A 1 266 ? 26.5 3.094 -0.844 1 73.69 266 SER A CA 1
ATOM 2006 C C . SER A 1 266 ? 27.844 3.812 -0.94 1 73.69 266 SER A C 1
ATOM 2008 O O . SER A 1 266 ? 28.828 3.242 -1.413 1 73.69 266 SER A O 1
ATOM 2010 N N . PRO A 1 267 ? 27.719 5.039 -0.564 1 71.56 267 PRO A N 1
ATOM 2011 C CA . PRO A 1 267 ? 29 5.773 -0.591 1 71.56 267 PRO A CA 1
ATOM 2012 C C . PRO A 1 267 ? 30.062 5.137 0.294 1 71.56 267 PRO A C 1
ATOM 2014 O O . PRO A 1 267 ? 29.734 4.379 1.211 1 71.56 267 PRO A O 1
ATOM 2017 N N . ILE A 1 268 ? 31.203 5.43 -0.112 1 69.25 268 ILE A N 1
ATOM 2018 C CA . ILE A 1 268 ? 32.375 4.922 0.614 1 69.25 268 ILE A CA 1
ATOM 2019 C C . ILE A 1 268 ? 32.406 5.547 2.008 1 69.25 268 ILE A C 1
ATOM 2021 O O . ILE A 1 268 ? 32.125 6.734 2.174 1 69.25 268 ILE A O 1
ATOM 2025 N N . ARG A 1 269 ? 32.781 4.703 2.9 1 73.62 269 ARG A N 1
ATOM 2026 C CA . ARG A 1 269 ? 32.938 5.199 4.266 1 73.62 269 ARG A CA 1
ATOM 2027 C C . ARG A 1 269 ? 34.031 6.266 4.332 1 73.62 269 ARG A C 1
ATOM 2029 O O . ARG A 1 269 ? 35.031 6.184 3.623 1 73.62 269 ARG A O 1
ATOM 2036 N N . PRO A 1 270 ? 33.688 7.191 5.156 1 67.75 270 PRO A N 1
ATOM 2037 C CA . PRO A 1 270 ? 34.625 8.312 5.223 1 67.75 270 PRO A CA 1
ATOM 2038 C C . PRO A 1 270 ? 36.094 7.859 5.402 1 67.75 270 PRO A C 1
ATOM 2040 O O . PRO A 1 270 ? 37 8.445 4.816 1 67.75 270 PRO A O 1
ATOM 2043 N N . ASP A 1 271 ? 36.219 6.836 6.129 1 68.62 271 ASP A N 1
ATOM 2044 C CA . ASP A 1 271 ? 37.562 6.375 6.453 1 68.62 271 ASP A CA 1
ATOM 2045 C C . ASP A 1 271 ? 38.25 5.793 5.223 1 68.62 271 ASP A C 1
ATOM 2047 O O . ASP A 1 271 ? 39.469 5.805 5.129 1 68.62 271 ASP A O 1
ATOM 2051 N N . ASP A 1 272 ? 37.469 5.406 4.316 1 67.88 272 ASP A N 1
ATOM 2052 C CA . ASP A 1 272 ? 38.031 4.742 3.141 1 67.88 272 ASP A CA 1
ATOM 2053 C C . ASP A 1 272 ? 38.125 5.711 1.961 1 67.88 272 ASP A C 1
ATOM 2055 O O . ASP A 1 272 ? 38.625 5.348 0.898 1 67.88 272 ASP A O 1
ATOM 2059 N N . MET A 1 273 ? 37.719 6.887 2.312 1 70 273 MET A N 1
ATOM 2060 C CA . MET A 1 273 ? 37.625 7.828 1.198 1 70 273 MET A CA 1
ATOM 2061 C C . MET A 1 273 ? 38.969 8.547 0.988 1 70 273 MET A C 1
ATOM 2063 O O . MET A 1 273 ? 39.594 9 1.95 1 70 273 MET A O 1
ATOM 2067 N N . THR A 1 274 ? 39.406 8.359 -0.191 1 68.19 274 THR A N 1
ATOM 2068 C CA . THR A 1 274 ? 40.531 9.203 -0.581 1 68.19 274 THR A CA 1
ATOM 2069 C C . THR A 1 274 ? 40.062 10.609 -0.943 1 68.19 274 THR A C 1
ATOM 2071 O O . THR A 1 274 ? 39.281 10.781 -1.87 1 68.19 274 THR A O 1
ATOM 2074 N N . TRP A 1 275 ? 40.375 11.445 -0.093 1 71.31 275 TRP A N 1
ATOM 2075 C CA . TRP A 1 275 ? 39.875 12.812 -0.178 1 71.31 275 TRP A CA 1
ATOM 2076 C C . TRP A 1 275 ? 40.625 13.609 -1.232 1 71.31 275 TRP A C 1
ATOM 2078 O O . TRP A 1 275 ? 41.25 14.641 -0.925 1 71.31 275 TRP A O 1
ATOM 2088 N N . ASN A 1 276 ? 40.812 12.992 -2.416 1 68.5 276 ASN A N 1
ATOM 2089 C CA . ASN A 1 276 ? 41.344 13.758 -3.533 1 68.5 276 ASN A CA 1
ATOM 2090 C C . ASN A 1 276 ? 40.219 14.438 -4.332 1 68.5 276 ASN A C 1
ATOM 2092 O O . ASN A 1 276 ? 39.062 14.062 -4.219 1 68.5 276 ASN A O 1
ATOM 2096 N N . GLY A 1 277 ? 40.5 15.609 -5.102 1 63.53 277 GLY A N 1
ATOM 2097 C CA . GLY A 1 277 ? 39.531 16.516 -5.699 1 63.53 277 GLY A CA 1
ATOM 2098 C C . GLY A 1 277 ? 38.5 15.797 -6.539 1 63.53 277 GLY A C 1
ATOM 2099 O O . GLY A 1 277 ? 37.312 15.914 -6.281 1 63.53 277 GLY A O 1
ATOM 2100 N N . THR A 1 278 ? 38.875 15.188 -7.633 1 67.25 278 THR A N 1
ATOM 2101 C CA . THR A 1 278 ? 37.906 14.555 -8.547 1 67.25 278 THR A CA 1
ATOM 2102 C C . THR A 1 278 ? 37.156 13.445 -7.84 1 67.25 278 THR A C 1
ATOM 2104 O O . THR A 1 278 ? 35.938 13.281 -8.055 1 67.25 278 THR A O 1
ATOM 2107 N N . ASN A 1 279 ? 37.719 13 -7.02 1 82.25 279 ASN A N 1
ATOM 2108 C CA . ASN A 1 279 ? 37.125 11.883 -6.285 1 82.25 279 ASN A CA 1
ATOM 2109 C C . ASN A 1 279 ? 36.094 12.367 -5.262 1 82.25 279 ASN A C 1
ATOM 2111 O O . ASN A 1 279 ? 35.062 11.727 -5.062 1 82.25 279 ASN A O 1
ATOM 2115 N N . VAL A 1 280 ? 36.344 13.625 -4.941 1 86.88 280 VAL A N 1
ATOM 2116 C CA . VAL A 1 280 ? 35.438 14.18 -3.922 1 86.88 280 VAL A CA 1
ATOM 2117 C C . VAL A 1 280 ? 34.094 14.547 -4.547 1 86.88 280 VAL A C 1
ATOM 2119 O O . VAL A 1 280 ? 33.062 14.328 -3.945 1 86.88 280 VAL A O 1
ATOM 2122 N N . ASP A 1 281 ? 34.188 15.078 -5.75 1 88.25 281 ASP A N 1
ATOM 2123 C CA . ASP A 1 281 ? 32.969 15.461 -6.441 1 88.25 281 ASP A CA 1
ATOM 2124 C C . ASP A 1 281 ? 32.125 14.234 -6.742 1 88.25 281 ASP A C 1
ATOM 2126 O O . ASP A 1 281 ? 30.891 14.281 -6.605 1 88.25 281 ASP A O 1
ATOM 2130 N N . GLU A 1 282 ? 32.75 13.266 -7.16 1 87.25 282 GLU A N 1
ATOM 2131 C CA . GLU A 1 282 ? 32.031 12.039 -7.477 1 87.25 282 GLU A CA 1
ATOM 2132 C C . GLU A 1 282 ? 31.406 11.414 -6.223 1 87.25 282 GLU A C 1
ATOM 2134 O O . GLU A 1 282 ? 30.266 10.938 -6.25 1 87.25 282 GLU A O 1
ATOM 2139 N N . GLN A 1 283 ? 32.188 11.492 -5.238 1 89.19 283 GLN A N 1
ATOM 2140 C CA . GLN A 1 283 ? 31.688 10.93 -3.986 1 89.19 283 GLN A CA 1
ATOM 2141 C C . GLN A 1 283 ? 30.547 11.766 -3.416 1 89.19 283 GLN A C 1
ATOM 2143 O O . GLN A 1 283 ? 29.609 11.227 -2.836 1 89.19 283 GLN A O 1
ATOM 2148 N N . TRP A 1 284 ? 30.719 13.047 -3.562 1 92.06 284 TRP A N 1
ATOM 2149 C CA . TRP A 1 284 ? 29.656 13.938 -3.117 1 92.06 284 TRP A CA 1
ATOM 2150 C C . TRP A 1 284 ? 28.359 13.664 -3.875 1 92.06 284 TRP A C 1
ATOM 2152 O O . TRP A 1 284 ? 27.281 13.586 -3.273 1 92.06 284 TRP A O 1
ATOM 2162 N N . SER A 1 285 ? 28.438 13.477 -5.156 1 89.44 285 SER A N 1
ATOM 2163 C CA . SER A 1 285 ? 27.266 13.195 -5.977 1 89.44 285 SER A CA 1
ATOM 2164 C C . SER A 1 285 ? 26.625 11.867 -5.574 1 89.44 285 SER A C 1
ATOM 2166 O O . SER A 1 285 ? 25.406 11.766 -5.508 1 89.44 285 SER A O 1
ATOM 2168 N N . ARG A 1 286 ? 27.406 10.906 -5.34 1 89.56 286 ARG A N 1
ATOM 2169 C CA . ARG A 1 286 ? 26.922 9.602 -4.906 1 89.56 286 ARG A CA 1
ATOM 2170 C C . ARG A 1 286 ? 26.25 9.695 -3.535 1 89.56 286 ARG A C 1
ATOM 2172 O O . ARG A 1 286 ? 25.219 9.07 -3.297 1 89.56 286 ARG A O 1
ATOM 2179 N N . TRP A 1 287 ? 26.906 10.453 -2.738 1 92.5 287 TRP A N 1
ATOM 2180 C CA . TRP A 1 287 ? 26.359 10.633 -1.396 1 92.5 287 TRP A CA 1
ATOM 2181 C C . TRP A 1 287 ? 25 11.336 -1.45 1 92.5 287 TRP A C 1
ATOM 2183 O O . TRP A 1 287 ? 24.078 10.961 -0.723 1 92.5 287 TRP A O 1
ATOM 2193 N N . ILE A 1 288 ? 24.891 12.359 -2.23 1 93.38 288 ILE A N 1
ATOM 2194 C CA . ILE A 1 288 ? 23.625 13.094 -2.373 1 93.38 288 ILE A CA 1
ATOM 2195 C C . ILE A 1 288 ? 22.516 12.148 -2.822 1 93.38 288 ILE A C 1
ATOM 2197 O O . ILE A 1 288 ? 21.406 12.188 -2.287 1 93.38 288 ILE A O 1
ATOM 2201 N N . ASP A 1 289 ? 22.844 11.359 -3.814 1 92.44 289 ASP A N 1
ATOM 2202 C CA . ASP A 1 289 ? 21.859 10.398 -4.305 1 92.44 289 ASP A CA 1
ATOM 2203 C C . ASP A 1 289 ? 21.406 9.469 -3.186 1 92.44 289 ASP A C 1
ATOM 2205 O O . ASP A 1 289 ? 20.203 9.258 -3.002 1 92.44 289 ASP A O 1
ATOM 2209 N N . HIS A 1 290 ? 22.328 9.008 -2.496 1 93.31 290 HIS A N 1
ATOM 2210 C CA . HIS A 1 290 ? 22.047 8.086 -1.407 1 93.31 290 HIS A CA 1
ATOM 2211 C C . HIS A 1 290 ? 21.203 8.758 -0.322 1 93.31 290 HIS A C 1
ATOM 2213 O O . HIS A 1 290 ? 20.219 8.188 0.154 1 93.31 290 HIS A O 1
ATOM 2219 N N . GLU A 1 291 ? 21.609 9.953 0.087 1 94.75 291 GLU A N 1
ATOM 2220 C CA . GLU A 1 291 ? 20.906 10.672 1.147 1 94.75 291 GLU A CA 1
ATOM 2221 C C . GLU A 1 291 ? 19.5 11.055 0.717 1 94.75 291 GLU A C 1
ATOM 2223 O O . GLU A 1 291 ? 18.562 10.977 1.511 1 94.75 291 GLU A O 1
ATOM 2228 N N . GLN A 1 292 ? 19.375 11.445 -0.494 1 95.69 292 GLN A N 1
ATOM 2229 C CA . GLN A 1 292 ? 18.047 11.805 -0.988 1 95.69 292 GLN A CA 1
ATOM 2230 C C . GLN A 1 292 ? 17.109 10.602 -0.985 1 95.69 292 GLN A C 1
ATOM 2232 O O . GLN A 1 292 ? 15.922 10.742 -0.689 1 95.69 292 GLN A O 1
ATOM 2237 N N . ARG A 1 293 ? 17.594 9.477 -1.341 1 95.69 293 ARG A N 1
ATOM 2238 C CA . ARG A 1 293 ? 16.766 8.266 -1.335 1 95.69 293 ARG A CA 1
ATOM 2239 C C . ARG A 1 293 ? 16.297 7.934 0.077 1 95.69 293 ARG A C 1
ATOM 2241 O O . ARG A 1 293 ? 15.172 7.488 0.272 1 95.69 293 ARG A O 1
ATOM 2248 N N . ARG A 1 294 ? 17.141 8.133 1.006 1 95.19 294 ARG A N 1
ATOM 2249 C CA . ARG A 1 294 ? 16.766 7.902 2.395 1 95.19 294 ARG A CA 1
ATOM 2250 C C . ARG A 1 294 ? 15.695 8.898 2.842 1 95.19 294 ARG A C 1
ATOM 2252 O O . ARG A 1 294 ? 14.75 8.539 3.545 1 95.19 294 ARG A O 1
ATOM 2259 N N . ARG A 1 295 ? 15.867 10.07 2.459 1 97 295 ARG A N 1
ATOM 2260 C CA . ARG A 1 295 ? 14.898 11.102 2.818 1 97 295 ARG A CA 1
ATOM 2261 C C . ARG A 1 295 ? 13.547 10.836 2.154 1 97 295 ARG A C 1
ATOM 2263 O O . ARG A 1 295 ? 12.5 11.141 2.727 1 97 295 ARG A O 1
ATOM 2270 N N . VAL A 1 296 ? 13.594 10.305 0.952 1 97.44 296 VAL A N 1
ATOM 2271 C CA . VAL A 1 296 ? 12.375 9.898 0.27 1 97.44 296 VAL A CA 1
ATOM 2272 C C . VAL A 1 296 ? 11.633 8.859 1.108 1 97.44 296 VAL A C 1
ATOM 2274 O O . VAL A 1 296 ? 10.414 8.93 1.263 1 97.44 296 VAL A O 1
ATOM 2277 N N . GLU A 1 297 ? 12.352 7.906 1.652 1 96.69 297 GLU A N 1
ATOM 2278 C CA . GLU A 1 297 ? 11.734 6.891 2.5 1 96.69 297 GLU A CA 1
ATOM 2279 C C . GLU A 1 297 ? 11.055 7.52 3.711 1 96.69 297 GLU A C 1
ATOM 2281 O O . GLU A 1 297 ? 9.945 7.125 4.082 1 96.69 297 GLU A O 1
ATOM 2286 N N . ILE A 1 298 ? 11.656 8.492 4.27 1 97.06 298 ILE A N 1
ATOM 2287 C CA . ILE A 1 298 ? 11.094 9.18 5.426 1 97.06 298 ILE A CA 1
ATOM 2288 C C . ILE A 1 298 ? 9.859 9.969 5 1 97.06 298 ILE A C 1
ATOM 2290 O O . ILE A 1 298 ? 8.836 9.969 5.695 1 97.06 298 ILE A O 1
ATOM 2294 N N . ALA A 1 299 ? 10.008 10.633 3.877 1 98.19 299 ALA A N 1
ATOM 2295 C CA . ALA A 1 299 ? 8.883 11.406 3.352 1 98.19 299 ALA A CA 1
ATOM 2296 C C . ALA A 1 299 ? 7.664 10.508 3.133 1 98.19 299 ALA A C 1
ATOM 2298 O O . ALA A 1 299 ? 6.535 10.906 3.42 1 98.19 299 ALA A O 1
ATOM 2299 N N . LEU A 1 300 ? 7.898 9.344 2.633 1 98 300 LEU A N 1
ATOM 2300 C CA . LEU A 1 300 ? 6.812 8.398 2.414 1 98 300 LEU A CA 1
ATOM 2301 C C . LEU A 1 300 ? 6.176 7.988 3.736 1 98 300 LEU A C 1
ATOM 2303 O O . LEU A 1 300 ? 4.957 7.809 3.812 1 98 300 LEU A O 1
ATOM 2307 N N . ASN A 1 301 ? 6.965 7.832 4.734 1 97.5 301 ASN A N 1
ATOM 2308 C CA . ASN A 1 301 ? 6.422 7.527 6.055 1 97.5 301 ASN A CA 1
ATOM 2309 C C . ASN A 1 301 ? 5.535 8.656 6.57 1 97.5 301 ASN A C 1
ATOM 2311 O O . ASN A 1 301 ? 4.473 8.406 7.141 1 97.5 301 ASN A O 1
ATOM 2315 N N . ILE A 1 302 ? 5.988 9.82 6.391 1 98.19 302 ILE A N 1
ATOM 2316 C CA . ILE A 1 302 ? 5.238 10.984 6.852 1 98.19 302 ILE A CA 1
ATOM 2317 C C . ILE A 1 302 ? 3.896 11.055 6.121 1 98.19 302 ILE A C 1
ATOM 2319 O O . ILE A 1 302 ? 2.846 11.188 6.75 1 98.19 302 ILE A O 1
ATOM 2323 N N . HIS A 1 303 ? 3.963 10.945 4.824 1 98.38 303 HIS A N 1
ATOM 2324 C CA . HIS A 1 303 ? 2.738 10.992 4.035 1 98.38 303 HIS A CA 1
ATOM 2325 C C . HIS A 1 303 ? 1.805 9.844 4.395 1 98.38 303 HIS A C 1
ATOM 2327 O O . HIS A 1 303 ? 0.585 10.023 4.445 1 98.38 303 HIS A O 1
ATOM 2333 N N . ASP A 1 304 ? 2.355 8.695 4.562 1 98.12 304 ASP A N 1
ATOM 2334 C CA . ASP A 1 304 ? 1.558 7.52 4.902 1 98.12 304 ASP A CA 1
ATOM 2335 C C . ASP A 1 304 ? 0.766 7.742 6.188 1 98.12 304 ASP A C 1
ATOM 2337 O O . ASP A 1 304 ? -0.428 7.441 6.25 1 98.12 304 ASP A O 1
ATOM 2341 N N . ALA A 1 305 ? 1.44 8.242 7.172 1 98.38 305 ALA A N 1
ATOM 2342 C CA . ALA A 1 305 ? 0.788 8.516 8.445 1 98.38 305 ALA A CA 1
ATOM 2343 C C . ALA A 1 305 ? -0.268 9.609 8.297 1 98.38 305 ALA A C 1
ATOM 2345 O O . ALA A 1 305 ? -1.369 9.5 8.844 1 98.38 305 ALA A O 1
ATOM 2346 N N . GLU A 1 306 ? 0.088 10.656 7.582 1 98.12 306 GLU A N 1
ATOM 2347 C CA . GLU A 1 306 ? -0.832 11.766 7.371 1 98.12 306 GLU A CA 1
ATOM 2348 C C . GLU A 1 306 ? -2.102 11.312 6.656 1 98.12 306 GLU A C 1
ATOM 2350 O O . GLU A 1 306 ? -3.211 11.625 7.09 1 98.12 306 GLU A O 1
ATOM 2355 N N . LEU A 1 307 ? -1.932 10.547 5.664 1 97.75 307 LEU A N 1
ATOM 2356 C CA . LEU A 1 307 ? -3.072 10.078 4.887 1 97.75 307 LEU A CA 1
ATOM 2357 C C . LEU A 1 307 ? -3.906 9.086 5.691 1 97.75 307 LEU A C 1
ATOM 2359 O O . LEU A 1 307 ? -5.137 9.133 5.656 1 97.75 307 LEU A O 1
ATOM 2363 N N . ALA A 1 308 ? -3.223 8.203 6.359 1 97.75 308 ALA A N 1
ATOM 2364 C CA . ALA A 1 308 ? -3.936 7.238 7.191 1 97.75 308 ALA A CA 1
ATOM 2365 C C . ALA A 1 308 ? -4.77 7.941 8.258 1 97.75 308 ALA A C 1
ATOM 2367 O O . ALA A 1 308 ? -5.879 7.504 8.578 1 97.75 308 ALA A O 1
ATOM 2368 N N . SER A 1 309 ? -4.246 9 8.742 1 97.31 309 SER A N 1
ATOM 2369 C CA . SER A 1 309 ? -4.945 9.758 9.781 1 97.31 309 SER A CA 1
ATOM 2370 C C . SER A 1 309 ? -6.141 10.508 9.211 1 97.31 309 SER A C 1
ATOM 2372 O O . SER A 1 309 ? -7.219 10.508 9.805 1 97.31 309 SER A O 1
ATOM 2374 N N . LEU A 1 310 ? -5.98 11.086 8.094 1 96.69 310 LEU A N 1
ATOM 2375 C CA . LEU A 1 310 ? -7.016 11.922 7.492 1 96.69 310 LEU A CA 1
ATOM 2376 C C . LEU A 1 310 ? -8.156 11.07 6.949 1 96.69 310 LEU A C 1
ATOM 2378 O O . LEU A 1 310 ? -9.32 11.477 6.988 1 96.69 310 LEU A O 1
ATOM 2382 N N . LEU A 1 311 ? -7.789 9.906 6.496 1 95.5 311 LEU A N 1
ATOM 2383 C CA . LEU A 1 311 ? -8.789 9.102 5.809 1 95.5 311 LEU A CA 1
ATOM 2384 C C . LEU A 1 311 ? -9.188 7.887 6.641 1 95.5 311 LEU A C 1
ATOM 2386 O O . LEU A 1 311 ? -10.055 7.109 6.242 1 95.5 311 LEU A O 1
ATOM 2390 N N . HIS A 1 312 ? -8.578 7.672 7.746 1 93.56 312 HIS A N 1
ATOM 2391 C CA . HIS A 1 312 ? -8.898 6.656 8.742 1 93.56 312 HIS A CA 1
ATOM 2392 C C . HIS A 1 312 ? -8.797 5.254 8.148 1 93.56 312 HIS A C 1
ATOM 2394 O O . HIS A 1 312 ? -9.742 4.461 8.258 1 93.56 312 HIS A O 1
ATOM 2400 N N . HIS A 1 313 ? -7.758 4.965 7.527 1 92.81 313 HIS A N 1
ATOM 2401 C CA . HIS A 1 313 ? -7.418 3.604 7.125 1 92.81 313 HIS A CA 1
ATOM 2402 C C . HIS A 1 313 ? -6.062 3.186 7.684 1 92.81 313 HIS A C 1
ATOM 2404 O O . HIS A 1 313 ? -5.34 4.008 8.25 1 92.81 313 HIS A O 1
ATOM 2410 N N . GLU A 1 314 ? -5.781 1.981 7.574 1 93.19 314 GLU A N 1
ATOM 2411 C CA . GLU A 1 314 ? -4.492 1.497 8.062 1 93.19 314 GLU A CA 1
ATOM 2412 C C . GLU A 1 314 ? -3.344 2.035 7.215 1 93.19 314 GLU A C 1
ATOM 2414 O O . GLU A 1 314 ? -3.463 2.137 5.992 1 93.19 314 GLU A O 1
ATOM 2419 N N . PRO A 1 315 ? -2.285 2.381 7.914 1 96.25 315 PRO A N 1
ATOM 2420 C CA . PRO A 1 315 ? -1.107 2.752 7.125 1 96.25 315 PRO A CA 1
ATOM 2421 C C . PRO A 1 315 ? -0.635 1.627 6.207 1 96.25 315 PRO A C 1
ATOM 2423 O O . PRO A 1 315 ? -0.719 0.451 6.57 1 96.25 315 PRO A O 1
ATOM 2426 N N . ILE A 1 316 ? -0.175 2.02 5.094 1 95.25 316 ILE A N 1
ATOM 2427 C CA . ILE A 1 316 ? 0.288 1.041 4.117 1 95.25 316 ILE A CA 1
ATOM 2428 C C . ILE A 1 316 ? 1.672 0.532 4.508 1 95.25 316 ILE A C 1
ATOM 2430 O O . ILE A 1 316 ? 1.946 -0.667 4.426 1 95.25 316 ILE A O 1
ATOM 2434 N N . ARG A 1 317 ? 2.465 1.434 4.973 1 94.81 317 ARG A N 1
ATOM 2435 C CA . ARG A 1 317 ? 3.824 1.086 5.367 1 94.81 317 ARG A CA 1
ATOM 2436 C C . ARG A 1 317 ? 3.848 0.465 6.762 1 94.81 317 ARG A C 1
ATOM 2438 O O . ARG A 1 317 ? 2.93 0.677 7.555 1 94.81 317 ARG A O 1
ATOM 2445 N N . LYS A 1 318 ? 4.816 -0.338 7.113 1 91.88 318 LYS A N 1
ATOM 2446 C CA . LYS A 1 318 ? 4.891 -1.039 8.391 1 91.88 318 LYS A CA 1
ATOM 2447 C C . LYS A 1 318 ? 5.543 -0.164 9.461 1 91.88 318 LYS A C 1
ATOM 2449 O O . LYS A 1 318 ? 5.402 -0.429 10.656 1 91.88 318 LYS A O 1
ATOM 2454 N N . HIS A 1 319 ? 6.102 0.916 9.258 1 92.25 319 HIS A N 1
ATOM 2455 C CA . HIS A 1 319 ? 6.703 1.899 10.148 1 92.25 319 HIS A CA 1
ATOM 2456 C C . HIS A 1 319 ? 7.52 1.224 11.242 1 92.25 319 HIS A C 1
ATOM 2458 O O . HIS A 1 319 ? 7.34 1.513 12.43 1 92.25 319 HIS A O 1
ATOM 2464 N N . ARG A 1 320 ? 8.438 0.402 10.875 1 89.69 320 ARG A N 1
ATOM 2465 C CA . ARG A 1 320 ? 9.312 -0.276 11.828 1 89.69 320 ARG A CA 1
ATOM 2466 C C . ARG A 1 320 ? 10.484 0.614 12.234 1 89.69 320 ARG A C 1
ATOM 2468 O O . ARG A 1 320 ? 11.367 0.886 11.422 1 89.69 320 ARG A O 1
ATOM 2475 N N . LEU A 1 321 ? 10.539 0.906 13.469 1 88.5 321 LEU A N 1
ATOM 2476 C CA . LEU A 1 321 ? 11.562 1.836 13.938 1 88.5 321 LEU A CA 1
ATOM 2477 C C . LEU A 1 321 ? 12.945 1.186 13.914 1 88.5 321 LEU A C 1
ATOM 2479 O O . LEU A 1 321 ? 13.953 1.872 13.766 1 88.5 321 LEU A O 1
ATOM 2483 N N . SER A 1 322 ? 12.977 -0.144 13.898 1 83.12 322 SER A N 1
ATOM 2484 C CA . SER A 1 322 ? 14.242 -0.866 13.883 1 83.12 322 SER A CA 1
ATOM 2485 C C . SER A 1 322 ? 14.906 -0.8 12.516 1 83.12 322 SER A C 1
ATOM 2487 O O . SER A 1 322 ? 16.109 -1.009 12.391 1 83.12 322 SER A O 1
ATOM 2489 N N . GLN A 1 323 ? 14.164 -0.49 11.508 1 85.44 323 GLN A N 1
ATOM 2490 C CA . GLN A 1 323 ? 14.688 -0.435 10.148 1 85.44 323 GLN A CA 1
ATOM 2491 C C . GLN A 1 323 ? 14.555 0.969 9.562 1 85.44 323 GLN A C 1
ATOM 2493 O O . GLN A 1 323 ? 14.523 1.14 8.344 1 85.44 323 GLN A O 1
ATOM 2498 N N . TYR A 1 324 ? 14.523 1.886 10.477 1 87.94 324 TYR A N 1
ATOM 2499 C CA . TYR A 1 324 ? 14.312 3.26 10.047 1 87.94 324 TYR A CA 1
ATOM 2500 C C . TYR A 1 324 ? 15.578 3.842 9.43 1 87.94 324 TYR A C 1
ATOM 2502 O O . TYR A 1 324 ? 16.672 3.621 9.938 1 87.94 324 TYR A O 1
ATOM 2510 N N . PRO A 1 325 ? 15.453 4.527 8.312 1 88.44 325 PRO A N 1
ATOM 2511 C CA . PRO A 1 325 ? 16.641 5.105 7.68 1 88.44 325 PRO A CA 1
ATOM 2512 C C . PRO A 1 325 ? 17.375 6.094 8.594 1 88.44 325 PRO A C 1
ATOM 2514 O O . PRO A 1 325 ? 16.734 6.859 9.312 1 88.44 325 PRO A O 1
ATOM 2517 N N . HIS A 1 326 ? 18.609 6.031 8.523 1 89.12 326 HIS A N 1
ATOM 2518 C CA . HIS A 1 326 ? 19.453 6.992 9.234 1 89.12 326 HIS A CA 1
ATOM 2519 C C . HIS A 1 326 ? 19.844 8.148 8.32 1 89.12 326 HIS A C 1
ATOM 2521 O O . HIS A 1 326 ? 20.547 7.949 7.324 1 89.12 326 HIS A O 1
ATOM 2527 N N . LEU A 1 327 ? 19.406 9.336 8.711 1 92.94 327 LEU A N 1
ATOM 2528 C CA . LEU A 1 327 ? 19.703 10.508 7.902 1 92.94 327 LEU A CA 1
ATOM 2529 C C . LEU A 1 327 ? 20.922 11.242 8.445 1 92.94 327 LEU A C 1
ATOM 2531 O O . LEU A 1 327 ? 21.156 11.273 9.656 1 92.94 327 LEU A O 1
ATOM 2535 N N . ALA A 1 328 ? 21.656 11.812 7.527 1 91.56 328 ALA A N 1
ATOM 2536 C CA . ALA A 1 328 ? 22.766 12.688 7.906 1 91.56 328 ALA A CA 1
ATOM 2537 C C . ALA A 1 328 ? 22.25 14 8.5 1 91.56 328 ALA A C 1
ATOM 2539 O O . ALA A 1 328 ? 21.062 14.305 8.406 1 91.56 328 ALA A O 1
ATOM 2540 N N . SER A 1 329 ? 23.156 14.672 9.148 1 91.25 329 SER A N 1
ATOM 2541 C CA . SER A 1 329 ? 22.797 15.953 9.734 1 91.25 329 SER A CA 1
ATOM 2542 C C . SER A 1 329 ? 22.297 16.922 8.672 1 91.25 329 SER A C 1
ATOM 2544 O O . SER A 1 329 ? 22.672 16.812 7.5 1 91.25 329 SER A O 1
ATOM 2546 N N . ASP A 1 330 ? 21.531 17.859 9.109 1 90.88 330 ASP A N 1
ATOM 2547 C CA . ASP A 1 330 ? 20.969 18.828 8.18 1 90.88 330 ASP A CA 1
ATOM 2548 C C . ASP A 1 330 ? 22.047 19.719 7.586 1 90.88 330 ASP A C 1
ATOM 2550 O O . ASP A 1 330 ? 21.969 20.109 6.422 1 90.88 330 ASP A O 1
ATOM 2554 N N . ILE A 1 331 ? 23.078 19.938 8.328 1 90.62 331 ILE A N 1
ATOM 2555 C CA . ILE A 1 331 ? 24.188 20.75 7.855 1 90.62 331 ILE A CA 1
ATOM 2556 C C . ILE A 1 331 ? 24.922 20.031 6.73 1 90.62 331 ILE A C 1
ATOM 2558 O O . ILE A 1 331 ? 25.297 20.656 5.73 1 90.62 331 ILE A O 1
ATOM 2562 N N . LEU A 1 332 ? 25.109 18.797 6.938 1 92.69 332 LEU A N 1
ATOM 2563 C CA . LEU A 1 332 ? 25.781 18 5.914 1 92.69 332 LEU A CA 1
ATOM 2564 C C . LEU A 1 332 ? 24.938 17.938 4.645 1 92.69 332 LEU A C 1
ATOM 2566 O O . LEU A 1 332 ? 25.469 18.031 3.535 1 92.69 332 LEU A O 1
ATOM 2570 N N . PHE A 1 333 ? 23.688 17.797 4.758 1 95.06 333 PHE A N 1
ATOM 2571 C CA . PHE A 1 333 ? 22.797 17.672 3.611 1 95.06 333 PHE A CA 1
ATOM 2572 C C . PHE A 1 333 ? 22.719 18.984 2.838 1 95.06 333 PHE A C 1
ATOM 2574 O O . PHE A 1 333 ? 22.578 18.969 1.614 1 95.06 333 PHE A O 1
ATOM 2581 N N . MET A 1 334 ? 22.875 20.062 3.592 1 94.81 334 MET A N 1
ATOM 2582 C CA . MET A 1 334 ? 22.703 21.359 2.945 1 94.81 334 MET A CA 1
ATOM 2583 C C . MET A 1 334 ? 24.047 21.938 2.523 1 94.81 334 MET A C 1
ATOM 2585 O O . MET A 1 334 ? 24.125 23.109 2.129 1 94.81 334 MET A O 1
ATOM 2589 N N . ALA A 1 335 ? 25.094 21.062 2.596 1 95.56 335 ALA A N 1
ATOM 2590 C CA . ALA A 1 335 ? 26.391 21.562 2.146 1 95.56 335 ALA A CA 1
ATOM 2591 C C . ALA A 1 335 ? 26.344 22 0.688 1 95.56 335 ALA A C 1
ATOM 2593 O O . ALA A 1 335 ? 25.922 21.234 -0.186 1 95.56 335 ALA A O 1
ATOM 2594 N N . PRO A 1 336 ? 26.812 23.203 0.405 1 94.94 336 PRO A N 1
ATOM 2595 C CA . PRO A 1 336 ? 26.625 23.75 -0.938 1 94.94 336 PRO A CA 1
ATOM 2596 C C . PRO A 1 336 ? 27.656 23.234 -1.941 1 94.94 336 PRO A C 1
ATOM 2598 O O . PRO A 1 336 ? 27.453 23.344 -3.152 1 94.94 336 PRO A O 1
ATOM 2601 N N . THR A 1 337 ? 28.812 22.734 -1.424 1 94 337 THR A N 1
ATOM 2602 C CA . THR A 1 337 ? 29.859 22.266 -2.307 1 94 337 THR A CA 1
ATOM 2603 C C . THR A 1 337 ? 30.438 20.938 -1.812 1 94 337 THR A C 1
ATOM 2605 O O . THR A 1 337 ? 30.25 20.578 -0.645 1 94 337 THR A O 1
ATOM 2608 N N . ALA A 1 338 ? 31.109 20.297 -2.725 1 93.38 338 ALA A N 1
ATOM 2609 C CA . ALA A 1 338 ? 31.766 19.031 -2.377 1 93.38 338 ALA A CA 1
ATOM 2610 C C . ALA A 1 338 ? 32.812 19.234 -1.282 1 93.38 338 ALA A C 1
ATOM 2612 O O . ALA A 1 338 ? 32.969 18.391 -0.402 1 93.38 338 ALA A O 1
ATOM 2613 N N . THR A 1 339 ? 33.438 20.328 -1.376 1 91.44 339 THR A N 1
ATOM 2614 C CA . THR A 1 339 ? 34.469 20.609 -0.397 1 91.44 339 THR A CA 1
ATOM 2615 C C . THR A 1 339 ? 33.875 20.812 0.99 1 91.44 339 THR A C 1
ATOM 2617 O O . THR A 1 339 ? 34.375 20.297 1.979 1 91.44 339 THR A O 1
ATOM 2620 N N . SER A 1 340 ? 32.812 21.625 1.005 1 93.31 340 SER A N 1
ATOM 2621 C CA . SER A 1 340 ? 32.125 21.844 2.275 1 93.31 340 SER A CA 1
ATOM 2622 C C . SER A 1 340 ? 31.578 20.531 2.824 1 93.31 340 SER A C 1
ATOM 2624 O O . SER A 1 340 ? 31.656 20.281 4.027 1 93.31 340 SER A O 1
ATOM 2626 N N . TRP A 1 341 ? 31.047 19.766 1.959 1 93.69 341 TRP A N 1
ATOM 2627 C CA . TRP A 1 341 ? 30.531 18.453 2.332 1 93.69 341 TRP A CA 1
ATOM 2628 C C . TRP A 1 341 ? 31.625 17.578 2.92 1 93.69 341 TRP A C 1
ATOM 2630 O O . TRP A 1 341 ? 31.438 16.953 3.971 1 93.69 341 TRP A O 1
ATOM 2640 N N . ALA A 1 342 ? 32.75 17.516 2.277 1 90.88 342 ALA A N 1
ATOM 2641 C CA . ALA A 1 342 ? 33.875 16.672 2.715 1 90.88 342 ALA A CA 1
ATOM 2642 C C . ALA A 1 342 ? 34.344 17.078 4.109 1 90.88 342 ALA A C 1
ATOM 2644 O O . ALA A 1 342 ? 34.688 16.219 4.922 1 90.88 342 ALA A O 1
ATOM 2645 N N . GLN A 1 343 ? 34.312 18.281 4.371 1 89.06 343 GLN A N 1
ATOM 2646 C CA . GLN A 1 343 ? 34.75 18.781 5.672 1 89.06 343 GLN A CA 1
ATOM 2647 C C . GLN A 1 343 ? 33.812 18.312 6.777 1 89.06 343 GLN A C 1
ATOM 2649 O O . GLN A 1 343 ? 34.25 17.828 7.82 1 89.06 343 GLN A O 1
ATOM 2654 N N . HIS A 1 344 ? 32.531 18.453 6.512 1 89.5 344 HIS A N 1
ATOM 2655 C CA . HIS A 1 344 ? 31.547 18.062 7.5 1 89.5 344 HIS A CA 1
ATOM 2656 C C . HIS A 1 344 ? 31.469 16.547 7.625 1 89.5 344 HIS A C 1
ATOM 2658 O O . HIS A 1 344 ? 31.219 16.016 8.711 1 89.5 344 HIS A O 1
ATOM 2664 N N . TYR A 1 345 ? 31.625 15.906 6.48 1 88.75 345 TYR A N 1
ATOM 2665 C CA . TYR A 1 345 ? 31.531 14.453 6.445 1 88.75 345 TYR A CA 1
ATOM 2666 C C . TYR A 1 345 ? 32.656 13.812 7.258 1 88.75 345 TYR A C 1
ATOM 2668 O O . TYR A 1 345 ? 32.438 12.82 7.965 1 88.75 345 TYR A O 1
ATOM 2676 N N . LYS A 1 346 ? 33.75 14.32 7.137 1 82.94 346 LYS A N 1
ATOM 2677 C CA . LYS A 1 346 ? 34.906 13.844 7.902 1 82.94 346 LYS A CA 1
ATOM 2678 C C . LYS A 1 346 ? 34.688 14.016 9.398 1 82.94 346 LYS A C 1
ATOM 2680 O O . LYS A 1 346 ? 35.062 13.156 10.195 1 82.94 346 LYS A O 1
ATOM 2685 N N . GLN A 1 347 ? 34.062 15.023 9.758 1 79.31 347 GLN A N 1
ATOM 2686 C CA . GLN A 1 347 ? 33.812 15.336 11.164 1 79.31 347 GLN A CA 1
ATOM 2687 C C . GLN A 1 347 ? 32.719 14.43 11.742 1 79.31 347 GLN A C 1
ATOM 2689 O O . GLN A 1 347 ? 32.719 14.164 12.945 1 79.31 347 GLN A O 1
ATOM 2694 N N . SER A 1 348 ? 31.75 14.094 10.898 1 74.88 348 SER A N 1
ATOM 2695 C CA . SER A 1 348 ? 30.609 13.297 11.352 1 74.88 348 SER A CA 1
ATOM 2696 C C . SER A 1 348 ? 31.047 11.867 11.672 1 74.88 348 SER A C 1
ATOM 2698 O O . SER A 1 348 ? 30.422 11.195 12.508 1 74.88 348 SER A O 1
ATOM 2700 N N . SER A 1 349 ? 31.844 11.172 10.883 1 60.62 349 SER A N 1
ATOM 2701 C CA . SER A 1 349 ? 32.344 9.812 11.094 1 60.62 349 SER A CA 1
ATOM 2702 C C . SER A 1 349 ? 33 9.68 12.453 1 60.62 349 SER A C 1
ATOM 2704 O O . SER A 1 349 ? 32.969 8.609 13.07 1 60.62 349 SER A O 1
ATOM 2706 N N . GLU A 1 350 ? 33.531 10.68 12.883 1 53.72 350 GLU A N 1
ATOM 2707 C CA . GLU A 1 350 ? 34.219 10.656 14.164 1 53.72 350 GLU A CA 1
ATOM 2708 C C . GLU A 1 350 ? 33.219 10.508 15.32 1 53.72 350 GLU A C 1
ATOM 2710 O O . GLU A 1 350 ? 33.562 9.953 16.375 1 53.72 350 GLU A O 1
ATOM 2715 N N . HIS A 1 351 ? 31.938 10.82 15.125 1 50.31 351 HIS A N 1
ATOM 2716 C CA . HIS A 1 351 ? 30.953 10.82 16.203 1 50.31 351 HIS A CA 1
ATOM 2717 C C . HIS A 1 351 ? 30.047 9.602 16.125 1 50.31 351 HIS A C 1
ATOM 2719 O O . HIS A 1 351 ? 29.266 9.336 17.047 1 50.31 351 HIS A O 1
ATOM 2725 N N . SER A 1 352 ? 29.922 8.977 15.031 1 49.19 352 SER A N 1
ATOM 2726 C CA . SER A 1 352 ? 28.844 8.008 14.828 1 49.19 352 SER A CA 1
ATOM 2727 C C . SER A 1 352 ? 29.094 6.73 15.633 1 49.19 352 SER A C 1
ATOM 2729 O O . SER A 1 352 ? 28.25 5.824 15.633 1 49.19 352 SER A O 1
ATOM 2731 N N . ALA A 1 353 ? 30.281 6.609 16.266 1 45.56 353 ALA A N 1
ATOM 2732 C CA . ALA A 1 353 ? 30.672 5.289 16.734 1 45.56 353 ALA A CA 1
ATOM 2733 C C . ALA A 1 353 ? 29.859 4.871 17.953 1 45.56 353 ALA A C 1
ATOM 2735 O O . ALA A 1 353 ? 30.125 3.834 18.562 1 45.56 353 ALA A O 1
ATOM 2736 N N . PHE A 1 354 ? 29.219 5.676 18.594 1 39.62 354 PHE A N 1
ATOM 2737 C CA . PHE A 1 354 ? 28.875 4.984 19.844 1 39.62 354 PHE A CA 1
ATOM 2738 C C . PHE A 1 354 ? 27.672 4.074 19.641 1 39.62 354 PHE A C 1
ATOM 2740 O O . PHE A 1 354 ? 26.547 4.551 19.469 1 39.62 354 PHE A O 1
ATOM 2747 N N . PRO A 1 355 ? 27.906 2.975 19.188 1 44.44 355 PRO A N 1
ATOM 2748 C CA . PRO A 1 355 ? 26.781 2.023 19.203 1 44.44 355 PRO A CA 1
ATOM 2749 C C . PRO A 1 355 ? 26.078 1.951 20.547 1 44.44 355 PRO A C 1
ATOM 2751 O O . PRO A 1 355 ? 26.734 1.767 21.578 1 44.44 355 PRO A O 1
ATOM 2754 N N . CYS A 1 356 ? 25.266 2.758 20.922 1 42.41 356 CYS A N 1
ATOM 2755 C CA . CYS A 1 356 ? 24.578 2.508 22.188 1 42.41 356 CYS A CA 1
ATOM 2756 C C . CYS A 1 356 ? 24.078 1.068 22.266 1 42.41 356 CYS A C 1
ATOM 2758 O O . CYS A 1 356 ? 23.422 0.589 21.344 1 42.41 356 CYS A O 1
ATOM 2760 N N . PRO A 1 357 ? 24.656 0.361 23.125 1 43.16 357 PRO A N 1
ATOM 2761 C CA . PRO A 1 357 ? 24.344 -1.053 23.344 1 43.16 357 PRO A CA 1
ATOM 2762 C C . PRO A 1 357 ? 22.844 -1.338 23.344 1 43.16 357 PRO A C 1
ATOM 2764 O O . PRO A 1 357 ? 22.438 -2.5 23.406 1 43.16 357 PRO A O 1
ATOM 2767 N N . PHE A 1 358 ? 21.922 -0.431 23.953 1 46.91 358 PHE A N 1
ATOM 2768 C CA . PHE A 1 358 ? 20.609 -0.853 24.422 1 46.91 358 PHE A CA 1
ATOM 2769 C C . PHE A 1 358 ? 19.641 -0.976 23.25 1 46.91 358 PHE A C 1
ATOM 2771 O O . PHE A 1 358 ? 19.766 -0.255 22.25 1 46.91 358 PHE A O 1
ATOM 2778 N N . ASP A 1 359 ? 18.875 -2.023 23.156 1 55.47 359 ASP A N 1
ATOM 2779 C CA . ASP A 1 359 ? 17.781 -2.498 22.312 1 55.47 359 ASP A CA 1
ATOM 2780 C C . ASP A 1 359 ? 16.75 -1.4 22.094 1 55.47 359 ASP A C 1
ATOM 2782 O O . ASP A 1 359 ? 15.555 -1.608 22.328 1 55.47 359 ASP A O 1
ATOM 2786 N N . ASP A 1 360 ? 17.094 -0.18 22.125 1 66.38 360 ASP A N 1
ATOM 2787 C CA . ASP A 1 360 ? 16.125 0.897 21.953 1 66.38 360 ASP A CA 1
ATOM 2788 C C . ASP A 1 360 ? 15.781 1.108 20.469 1 66.38 360 ASP A C 1
ATOM 2790 O O . ASP A 1 360 ? 16.656 1.456 19.672 1 66.38 360 ASP A O 1
ATOM 2794 N N . PRO A 1 361 ? 14.625 0.863 20.188 1 67.88 361 PRO A N 1
ATOM 2795 C CA . PRO A 1 361 ? 14.211 1.021 18.797 1 67.88 361 PRO A CA 1
ATOM 2796 C C . PRO A 1 361 ? 14.453 2.432 18.266 1 67.88 361 PRO A C 1
ATOM 2798 O O . PRO A 1 361 ? 14.578 2.625 17.047 1 67.88 361 PRO A O 1
ATOM 2801 N N . LEU A 1 362 ? 14.594 3.449 19.172 1 76.88 362 LEU A N 1
ATOM 2802 C CA . LEU A 1 362 ? 14.75 4.832 18.734 1 76.88 362 LEU A CA 1
ATOM 2803 C C . LEU A 1 362 ? 16.219 5.188 18.578 1 76.88 362 LEU A C 1
ATOM 2805 O O . LEU A 1 362 ? 16.562 6.227 18 1 76.88 362 LEU A O 1
ATOM 2809 N N . GLN A 1 363 ? 17.047 4.426 19.062 1 64.88 363 GLN A N 1
ATOM 2810 C CA . GLN A 1 363 ? 18.469 4.789 19.109 1 64.88 363 GLN A CA 1
ATOM 2811 C C . GLN A 1 363 ? 19 5.094 17.719 1 64.88 363 GLN A C 1
ATOM 2813 O O . GLN A 1 363 ? 19.75 6.055 17.531 1 64.88 363 GLN A O 1
ATOM 2818 N N . ASP A 1 364 ? 18.562 4.359 16.828 1 66.81 364 ASP A N 1
ATOM 2819 C CA . ASP A 1 364 ? 19.156 4.555 15.516 1 66.81 364 ASP A CA 1
ATOM 2820 C C . ASP A 1 364 ? 18.141 5.16 14.547 1 66.81 364 ASP A C 1
ATOM 2822 O O . ASP A 1 364 ? 18.469 5.465 13.398 1 66.81 364 ASP A O 1
ATOM 2826 N N . ALA A 1 365 ? 17.094 5.531 15.078 1 73.94 365 ALA A N 1
ATOM 2827 C CA . ALA A 1 365 ? 16.047 5.938 14.141 1 73.94 365 ALA A CA 1
ATOM 2828 C C . ALA A 1 365 ? 16.125 7.43 13.844 1 73.94 365 ALA A C 1
ATOM 2830 O O . ALA A 1 365 ? 16.266 8.25 14.758 1 73.94 365 ALA A O 1
ATOM 2831 N N . GLY A 1 366 ? 16.219 7.867 12.594 1 73.69 366 GLY A N 1
ATOM 2832 C CA . GLY A 1 366 ? 16.141 9.25 12.148 1 73.69 366 GLY A CA 1
ATOM 2833 C C . GLY A 1 366 ? 17.484 9.938 12.117 1 73.69 366 GLY A C 1
ATOM 2834 O O . GLY A 1 366 ? 17.656 10.969 11.453 1 73.69 366 GLY A O 1
ATOM 2835 N N . GLY A 1 367 ? 18.422 9.391 12.828 1 73.88 367 GLY A N 1
ATOM 2836 C CA . GLY A 1 367 ? 19.75 9.961 12.781 1 73.88 367 GLY A CA 1
ATOM 2837 C C . GLY A 1 367 ? 19.844 11.32 13.453 1 73.88 367 GLY A C 1
ATOM 2838 O O . GLY A 1 367 ? 19.172 11.57 14.461 1 73.88 367 GLY A O 1
ATOM 2839 N N . ASP A 1 368 ? 20.734 12.109 12.961 1 81.44 368 ASP A N 1
ATOM 2840 C CA . ASP A 1 368 ? 20.984 13.445 13.492 1 81.44 368 ASP A CA 1
ATOM 2841 C C . ASP A 1 368 ? 20.312 14.516 12.641 1 81.44 368 ASP A C 1
ATOM 2843 O O . ASP A 1 368 ? 20.922 15.539 12.32 1 81.44 368 ASP A O 1
ATOM 2847 N N . SER A 1 369 ? 19.156 14.203 12.227 1 90.75 369 SER A N 1
ATOM 2848 C CA . SER A 1 369 ? 18.391 15.102 11.367 1 90.75 369 SER A CA 1
ATOM 2849 C C . SER A 1 369 ? 17.031 15.43 11.969 1 90.75 369 SER A C 1
ATOM 2851 O O . SER A 1 369 ? 16.359 14.539 12.492 1 90.75 369 SER A O 1
ATOM 2853 N N . LYS A 1 370 ? 16.703 16.688 11.945 1 92.44 370 LYS A N 1
ATOM 2854 C CA . LYS A 1 370 ? 15.375 17.078 12.391 1 92.44 370 LYS A CA 1
ATOM 2855 C C . LYS A 1 370 ? 14.289 16.438 11.531 1 92.44 370 LYS A C 1
ATOM 2857 O O . LYS A 1 370 ? 13.219 16.094 12.031 1 92.44 370 LYS A O 1
ATOM 2862 N N . PHE A 1 371 ? 14.594 16.312 10.312 1 94.81 371 PHE A N 1
ATOM 2863 C CA . PHE A 1 371 ? 13.656 15.672 9.406 1 94.81 371 PHE A CA 1
ATOM 2864 C C . PHE A 1 371 ? 13.461 14.211 9.773 1 94.81 371 PHE A C 1
ATOM 2866 O O . PHE A 1 371 ? 12.352 13.68 9.672 1 94.81 371 PHE A O 1
ATOM 2873 N N . GLY A 1 372 ? 14.547 13.586 10.172 1 94.06 372 GLY A N 1
ATOM 2874 C CA . GLY A 1 372 ? 14.453 12.227 10.672 1 94.06 372 GLY A CA 1
ATOM 2875 C C . GLY A 1 372 ? 13.586 12.109 11.914 1 94.06 372 GLY A C 1
ATOM 2876 O O . GLY A 1 372 ? 12.773 11.188 12.023 1 94.06 372 GLY A O 1
ATOM 2877 N N . ALA A 1 373 ? 13.758 13.055 12.789 1 94.19 373 ALA A N 1
ATOM 2878 C CA . ALA A 1 373 ? 12.953 13.078 14.008 1 94.19 373 ALA A CA 1
ATOM 2879 C C . ALA A 1 373 ? 11.469 13.242 13.688 1 94.19 373 ALA A C 1
ATOM 2881 O O . ALA A 1 373 ? 10.617 12.633 14.336 1 94.19 373 ALA A O 1
ATOM 2882 N N . TYR A 1 374 ? 11.227 14.109 12.719 1 96.19 374 TYR A N 1
ATOM 2883 C CA . TYR A 1 374 ? 9.867 14.305 12.234 1 96.19 374 TYR A CA 1
ATOM 2884 C C . TYR A 1 374 ? 9.273 12.992 11.742 1 96.19 374 TYR A C 1
ATOM 2886 O O . TYR A 1 374 ? 8.156 12.633 12.117 1 96.19 374 TYR A O 1
ATOM 2894 N N . GLY A 1 375 ? 10.07 12.273 10.961 1 96.25 375 GLY A N 1
ATOM 2895 C CA . GLY A 1 375 ? 9.625 10.992 10.438 1 96.25 375 GLY A CA 1
ATOM 2896 C C . GLY A 1 375 ? 9.336 9.969 11.516 1 96.25 375 GLY A C 1
ATOM 2897 O O . GLY A 1 375 ? 8.352 9.227 11.43 1 96.25 375 GLY A O 1
ATOM 2898 N N . VAL A 1 376 ? 10.133 9.938 12.5 1 96.12 376 VAL A N 1
ATOM 2899 C CA . VAL A 1 376 ? 9.969 8.977 13.594 1 96.12 376 VAL A CA 1
ATOM 2900 C C . VAL A 1 376 ? 8.672 9.273 14.352 1 96.12 376 VAL A C 1
ATOM 2902 O O . VAL A 1 376 ? 7.922 8.352 14.68 1 96.12 376 VAL A O 1
ATOM 2905 N N . LEU A 1 377 ? 8.484 10.508 14.586 1 96.69 377 LEU A N 1
ATOM 2906 C CA . LEU A 1 377 ? 7.262 10.898 15.289 1 96.69 377 LEU A CA 1
ATOM 2907 C C . LEU A 1 377 ? 6.023 10.492 14.492 1 96.69 377 LEU A C 1
ATOM 2909 O O . LEU A 1 377 ? 5.066 9.969 15.055 1 96.69 377 LEU A O 1
ATOM 2913 N N . GLU A 1 378 ? 6.059 10.734 13.219 1 97.88 378 GLU A N 1
ATOM 2914 C CA . GLU A 1 378 ? 4.949 10.336 12.359 1 97.88 378 GLU A CA 1
ATOM 2915 C C . GLU A 1 378 ? 4.793 8.812 12.336 1 97.88 378 GLU A C 1
ATOM 2917 O O . GLU A 1 378 ? 3.68 8.305 12.234 1 97.88 378 GLU A O 1
ATOM 2922 N N . SER A 1 379 ? 5.871 8.133 12.438 1 97.25 379 SER A N 1
ATOM 2923 C CA . SER A 1 379 ? 5.809 6.676 12.477 1 97.25 379 SER A CA 1
ATOM 2924 C C . SER A 1 379 ? 5.156 6.184 13.766 1 97.25 379 SER A C 1
ATOM 2926 O O . SER A 1 379 ? 4.43 5.184 13.75 1 97.25 379 SER A O 1
ATOM 2928 N N . ILE A 1 380 ? 5.41 6.844 14.828 1 97.44 380 ILE A N 1
ATOM 2929 C CA . ILE A 1 380 ? 4.719 6.512 16.078 1 97.44 380 ILE A CA 1
ATOM 2930 C C . ILE A 1 380 ? 3.225 6.785 15.922 1 97.44 380 ILE A C 1
ATOM 2932 O O . ILE A 1 380 ? 2.396 5.984 16.359 1 97.44 380 ILE A O 1
ATOM 2936 N N . HIS A 1 381 ? 2.951 7.922 15.336 1 98.31 381 HIS A N 1
ATOM 2937 C CA . HIS A 1 381 ? 1.558 8.242 15.047 1 98.31 381 HIS A CA 1
ATOM 2938 C C . HIS A 1 381 ? 0.895 7.125 14.242 1 98.31 381 HIS A C 1
ATOM 2940 O O . HIS A 1 381 ? -0.224 6.711 14.555 1 98.31 381 HIS A O 1
ATOM 2946 N N . ALA A 1 382 ? 1.587 6.672 13.203 1 98 382 ALA A N 1
ATOM 2947 C CA . ALA A 1 382 ? 1.077 5.586 12.375 1 98 382 ALA A CA 1
ATOM 2948 C C . ALA A 1 382 ? 0.814 4.336 13.203 1 98 382 ALA A C 1
ATOM 2950 O O . ALA A 1 382 ? -0.142 3.6 12.945 1 98 382 ALA A O 1
ATOM 2951 N N . SER A 1 383 ? 1.622 4.078 14.172 1 96.75 383 SER A N 1
ATOM 2952 C CA . SER A 1 383 ? 1.44 2.924 15.047 1 96.75 383 SER A CA 1
ATOM 2953 C C . SER A 1 383 ? 0.166 3.053 15.875 1 96.75 383 SER A C 1
ATOM 2955 O O . SER A 1 383 ? -0.513 2.057 16.141 1 96.75 383 SER A O 1
ATOM 2957 N N . VAL A 1 384 ? -0.126 4.258 16.297 1 97.88 384 VAL A N 1
ATOM 2958 C CA . VAL A 1 384 ? -1.366 4.492 17.031 1 97.88 384 VAL A CA 1
ATOM 2959 C C . VAL A 1 384 ? -2.562 4.184 16.141 1 97.88 384 VAL A C 1
ATOM 2961 O O . VAL A 1 384 ? -3.498 3.496 16.547 1 97.88 384 VAL A O 1
ATOM 2964 N N . ILE A 1 385 ? -2.467 4.695 14.938 1 97.56 385 ILE A N 1
ATOM 2965 C CA . ILE A 1 385 ? -3.543 4.484 13.984 1 97.56 385 ILE A CA 1
ATOM 2966 C C . ILE A 1 385 ? -3.727 2.99 13.727 1 97.56 385 ILE A C 1
ATOM 2968 O O . ILE A 1 385 ? -4.855 2.488 13.727 1 97.56 385 ILE A O 1
ATOM 2972 N N . GLU A 1 386 ? -2.672 2.316 13.555 1 95.31 386 GLU A N 1
ATOM 2973 C CA . GLU A 1 386 ? -2.725 0.882 13.281 1 95.31 386 GLU A CA 1
ATOM 2974 C C . GLU A 1 386 ? -3.326 0.12 14.461 1 95.31 386 GLU A C 1
ATOM 2976 O O . GLU A 1 386 ? -4.125 -0.798 14.266 1 95.31 386 GLU A O 1
ATOM 2981 N N . ALA A 1 387 ? -2.932 0.485 15.617 1 94.81 387 ALA A N 1
ATOM 2982 C CA . ALA A 1 387 ? -3.441 -0.187 16.812 1 94.81 387 ALA A CA 1
ATOM 2983 C C . ALA A 1 387 ? -4.949 -0.004 16.938 1 94.81 387 ALA A C 1
ATOM 2985 O O . ALA A 1 387 ? -5.664 -0.931 17.328 1 94.81 387 ALA A O 1
ATOM 2986 N N . ARG A 1 388 ? -5.414 1.09 16.641 1 93.88 388 ARG A N 1
ATOM 2987 C CA . ARG A 1 388 ? -6.848 1.357 16.719 1 93.88 388 ARG A CA 1
ATOM 2988 C C . ARG A 1 388 ? -7.609 0.606 15.633 1 93.88 388 ARG A C 1
ATOM 2990 O O . ARG A 1 388 ? -8.688 0.073 15.883 1 93.88 388 ARG A O 1
ATOM 2997 N N . HIS A 1 389 ? -7.023 0.542 14.492 1 89.5 389 HIS A N 1
ATOM 2998 C CA . HIS A 1 389 ? -7.684 -0.124 13.383 1 89.5 389 HIS A CA 1
ATOM 2999 C C . HIS A 1 389 ? -7.699 -1.637 13.57 1 89.5 389 HIS A C 1
ATOM 3001 O O . HIS A 1 389 ? -8.625 -2.314 13.125 1 89.5 389 HIS A O 1
ATOM 3007 N N . SER A 1 390 ? -6.684 -2.121 14.203 1 86.25 390 SER A N 1
ATOM 3008 C CA . SER A 1 390 ? -6.578 -3.562 14.406 1 86.25 390 SER A CA 1
ATOM 3009 C C . SER A 1 390 ? -7.293 -4 15.68 1 86.25 390 SER A C 1
ATOM 3011 O O . SER A 1 390 ? -7.27 -5.18 16.031 1 86.25 390 SER A O 1
ATOM 3013 N N . ASN A 1 391 ? -7.82 -3.131 16.359 1 80.94 391 ASN A N 1
ATOM 3014 C CA . ASN A 1 391 ? -8.508 -3.381 17.625 1 80.94 391 ASN A CA 1
ATOM 3015 C C . ASN A 1 391 ? -7.574 -3.988 18.656 1 80.94 391 ASN A C 1
ATOM 3017 O O . ASN A 1 391 ? -7.969 -4.879 19.406 1 80.94 391 ASN A O 1
ATOM 3021 N N . SER A 1 392 ? -6.387 -3.596 18.531 1 86.56 392 SER A N 1
ATOM 3022 C CA . SER A 1 392 ? -5.398 -4.039 19.516 1 86.56 392 SER A CA 1
ATOM 3023 C C . SER A 1 392 ? -5.02 -2.912 20.469 1 86.56 392 SER A C 1
ATOM 3025 O O . SER A 1 392 ? -4.113 -3.064 21.281 1 86.56 392 SER A O 1
ATOM 3027 N N . PHE A 1 393 ? -5.73 -1.792 20.312 1 92.81 393 PHE A N 1
ATOM 3028 C CA . PHE A 1 393 ? -5.434 -0.657 21.172 1 92.81 393 PHE A CA 1
ATOM 3029 C C . PHE A 1 393 ? -6.004 -0.878 22.562 1 92.81 393 PHE A C 1
ATOM 3031 O O . PHE A 1 393 ? -7.195 -0.666 22.797 1 92.81 393 PHE A O 1
ATOM 3038 N N . ASN A 1 394 ? -5.18 -1.351 23.438 1 92.62 394 ASN A N 1
ATOM 3039 C CA . ASN A 1 394 ? -5.547 -1.57 24.828 1 92.62 394 ASN A CA 1
ATOM 3040 C C . ASN A 1 394 ? -4.648 -0.777 25.781 1 92.62 394 ASN A C 1
ATOM 3042 O O . ASN A 1 394 ? -3.871 0.071 25.344 1 92.62 394 ASN A O 1
ATOM 3046 N N . GLU A 1 395 ? -4.832 -0.958 26.953 1 93.19 395 GLU A N 1
ATOM 3047 C CA . GLU A 1 395 ? -4.094 -0.186 27.953 1 93.19 395 GLU A CA 1
ATOM 3048 C C . GLU A 1 395 ? -2.594 -0.431 27.844 1 93.19 395 GLU A C 1
ATOM 3050 O O . GLU A 1 395 ? -1.795 0.496 27.984 1 93.19 395 GLU A O 1
ATOM 3055 N N . HIS A 1 396 ? -2.293 -1.629 27.562 1 94 396 HIS A N 1
ATOM 3056 C CA . HIS A 1 396 ? -0.88 -1.97 27.422 1 94 396 HIS A CA 1
ATOM 3057 C C . HIS A 1 396 ? -0.25 -1.269 26.234 1 94 396 HIS A C 1
ATOM 3059 O O . HIS A 1 396 ? 0.854 -0.729 26.328 1 94 396 HIS A O 1
ATOM 3065 N N . GLU A 1 397 ? -0.986 -1.324 25.141 1 95.56 397 GLU A N 1
ATOM 3066 C CA . GLU A 1 397 ? -0.486 -0.677 23.938 1 95.56 397 GLU A CA 1
ATOM 3067 C C . GLU A 1 397 ? -0.425 0.838 24.109 1 95.56 397 GLU A C 1
ATOM 3069 O O . GLU A 1 397 ? 0.491 1.488 23.594 1 95.56 397 GLU A O 1
ATOM 3074 N N . SER A 1 398 ? -1.362 1.394 24.734 1 96.12 398 SER A N 1
ATOM 3075 C CA . SER A 1 398 ? -1.38 2.824 25.016 1 96.12 398 SER A CA 1
ATOM 3076 C C . SER A 1 398 ? -0.158 3.244 25.828 1 96.12 398 SER A C 1
ATOM 3078 O O . SER A 1 398 ? 0.487 4.246 25.516 1 96.12 398 SER A O 1
ATOM 3080 N N . LYS A 1 399 ? 0.178 2.463 26.828 1 95.69 399 LYS A N 1
ATOM 3081 C CA . LYS A 1 399 ? 1.333 2.754 27.672 1 95.69 399 LYS A CA 1
ATOM 3082 C C . LYS A 1 399 ? 2.637 2.609 26.891 1 95.69 399 LYS A C 1
ATOM 3084 O O . LYS A 1 399 ? 3.559 3.41 27.062 1 95.69 399 LYS A O 1
ATOM 3089 N N . ARG A 1 400 ? 2.672 1.621 26.078 1 95.44 400 ARG A N 1
ATOM 3090 C CA . ARG A 1 400 ? 3.865 1.399 25.266 1 95.44 400 ARG A CA 1
ATOM 3091 C C . ARG A 1 400 ? 4.121 2.582 24.328 1 95.44 400 ARG A C 1
ATOM 3093 O O . ARG A 1 400 ? 5.25 3.072 24.25 1 95.44 400 ARG A O 1
ATOM 3100 N N . LEU A 1 401 ? 3.094 3.02 23.703 1 96.94 401 LEU A N 1
ATOM 3101 C CA . LEU A 1 401 ? 3.213 4.125 22.766 1 96.94 401 LEU A CA 1
ATOM 3102 C C . LEU A 1 401 ? 3.516 5.43 23.484 1 96.94 401 LEU A C 1
ATOM 3104 O O . LEU A 1 401 ? 4.301 6.25 23 1 96.94 401 LEU A O 1
ATOM 3108 N N . SER A 1 402 ? 2.916 5.602 24.641 1 97.19 402 SER A N 1
ATOM 3109 C CA . SER A 1 402 ? 3.211 6.773 25.453 1 97.19 402 SER A CA 1
ATOM 3110 C C . SER A 1 402 ? 4.676 6.797 25.875 1 97.19 402 SER A C 1
ATOM 3112 O O . SER A 1 402 ? 5.324 7.844 25.812 1 97.19 402 SER A O 1
ATOM 3114 N N . ASN A 1 403 ? 5.133 5.645 26.25 1 95.38 403 ASN A N 1
ATOM 3115 C CA . ASN A 1 403 ? 6.539 5.551 26.625 1 95.38 403 ASN A CA 1
ATOM 3116 C C . ASN A 1 403 ? 7.461 5.879 25.453 1 95.38 403 ASN A C 1
ATOM 3118 O O . ASN A 1 403 ? 8.5 6.52 25.641 1 95.38 403 ASN A O 1
ATOM 3122 N N . LEU A 1 404 ? 7.074 5.426 24.344 1 95.19 404 LEU A N 1
ATOM 3123 C CA . LEU A 1 404 ? 7.852 5.715 23.156 1 95.19 404 LEU A CA 1
ATOM 3124 C C . LEU A 1 404 ? 7.887 7.211 22.875 1 95.19 404 LEU A C 1
ATOM 3126 O O . LEU A 1 404 ? 8.93 7.754 22.484 1 95.19 404 LEU A O 1
ATOM 3130 N N . LEU A 1 405 ? 6.812 7.871 23.031 1 96.81 405 LEU A N 1
ATOM 3131 C CA . LEU A 1 405 ? 6.723 9.312 22.812 1 96.81 405 LEU A CA 1
ATOM 3132 C C . LEU A 1 405 ? 7.574 10.062 23.828 1 96.81 405 LEU A C 1
ATOM 3134 O O . LEU A 1 405 ? 8.227 11.047 23.484 1 96.81 405 LEU A O 1
ATOM 3138 N N . MET A 1 406 ? 7.516 9.617 25.016 1 95.25 406 MET A N 1
ATOM 3139 C CA . MET A 1 406 ? 8.328 10.266 26.047 1 95.25 406 MET A CA 1
ATOM 3140 C C . MET A 1 406 ? 9.812 10.078 25.766 1 95.25 406 MET A C 1
ATOM 3142 O O . MET A 1 406 ? 10.609 10.992 25.969 1 95.25 406 MET A O 1
ATOM 3146 N N . ARG A 1 407 ? 10.148 8.938 25.312 1 93 407 ARG A N 1
ATOM 3147 C CA . ARG A 1 407 ? 11.539 8.695 24.938 1 93 407 ARG A CA 1
ATOM 3148 C C . ARG A 1 407 ? 11.945 9.578 23.766 1 93 407 ARG A C 1
ATOM 3150 O O . ARG A 1 407 ? 13.062 10.102 23.734 1 93 407 ARG A O 1
ATOM 3157 N N . TRP A 1 408 ? 11.055 9.656 22.812 1 94.06 408 TRP A N 1
ATOM 3158 C CA . TRP A 1 408 ? 11.312 10.547 21.688 1 94.06 408 TRP A CA 1
ATOM 3159 C C . TRP A 1 408 ? 11.594 11.969 22.172 1 94.06 408 TRP A C 1
ATOM 3161 O O . TRP A 1 408 ? 12.539 12.609 21.703 1 94.06 408 TRP A O 1
ATOM 3171 N N . TRP A 1 409 ? 10.812 12.484 23.078 1 93.06 409 TRP A N 1
ATOM 3172 C CA . TRP A 1 409 ? 10.953 13.836 23.609 1 93.06 409 TRP A CA 1
ATOM 3173 C C . TRP A 1 409 ? 12.305 14.016 24.297 1 93.06 409 TRP A C 1
ATOM 3175 O O . TRP A 1 409 ? 12.992 15.016 24.078 1 93.06 409 TRP A O 1
ATOM 3185 N N . ARG A 1 410 ? 12.695 13.078 25.062 1 89.19 410 ARG A N 1
ATOM 3186 C CA . ARG A 1 410 ? 13.953 13.156 25.781 1 89.19 410 ARG A CA 1
ATOM 3187 C C . ARG A 1 410 ? 15.141 13.172 24.828 1 89.19 410 ARG A C 1
ATOM 3189 O O . ARG A 1 410 ? 16.125 13.867 25.062 1 89.19 410 ARG A O 1
ATOM 3196 N N . ARG A 1 411 ? 14.953 12.477 23.797 1 86.62 411 ARG A N 1
ATOM 3197 C CA . ARG A 1 411 ? 16.047 12.344 22.844 1 86.62 411 ARG A CA 1
ATOM 3198 C C . ARG A 1 411 ? 16.188 13.594 21.984 1 86.62 411 ARG A C 1
ATOM 3200 O O . ARG A 1 411 ? 17.312 14.047 21.719 1 86.62 411 ARG A O 1
ATOM 3207 N N . TYR A 1 412 ? 15.047 14.133 21.578 1 85.62 412 TYR A N 1
ATOM 3208 C CA . TYR A 1 412 ? 15.125 15.117 20.516 1 85.62 412 TYR A CA 1
ATOM 3209 C C . TYR A 1 412 ? 14.836 16.516 21.047 1 85.62 412 TYR A C 1
ATOM 3211 O O . TYR A 1 412 ? 15.148 17.516 20.391 1 85.62 412 TYR A O 1
ATOM 3219 N N . SER A 1 413 ? 14.297 16.656 22.188 1 80.75 413 SER A N 1
ATOM 3220 C CA . SER A 1 413 ? 13.852 17.953 22.672 1 80.75 413 SER A CA 1
ATOM 3221 C C . SER A 1 413 ? 15.039 18.891 22.922 1 80.75 413 SER A C 1
ATOM 3223 O O . SER A 1 413 ? 14.977 20.078 22.594 1 80.75 413 SER A O 1
ATOM 3225 N N . VAL A 1 414 ? 16.062 18.359 23.422 1 74.38 414 VAL A N 1
ATOM 3226 C CA . VAL A 1 414 ? 17.203 19.188 23.766 1 74.38 414 VAL A CA 1
ATOM 3227 C C . VAL A 1 414 ? 17.859 19.719 22.484 1 74.38 414 VAL A C 1
ATOM 3229 O O . VAL A 1 414 ? 18.25 20.891 22.422 1 74.38 414 VAL A O 1
ATOM 3232 N N . HIS A 1 415 ? 17.781 18.969 21.516 1 73.19 415 HIS A N 1
ATOM 3233 C CA . HIS A 1 415 ? 18.531 19.328 20.312 1 73.19 415 HIS A CA 1
ATOM 3234 C C . HIS A 1 415 ? 17.641 20.047 19.312 1 73.19 415 HIS A C 1
ATOM 3236 O O . HIS A 1 415 ? 18.094 20.953 18.609 1 73.19 415 HIS A O 1
ATOM 3242 N N . PHE A 1 416 ? 16.391 19.688 19.344 1 70.88 416 PHE A N 1
ATOM 3243 C CA . PHE A 1 416 ? 15.617 20.125 18.172 1 70.88 416 PHE A CA 1
ATOM 3244 C C . PHE A 1 416 ? 14.445 21 18.609 1 70.88 416 PHE A C 1
ATOM 3246 O O . PHE A 1 416 ? 13.883 21.734 17.797 1 70.88 416 PHE A O 1
ATOM 3253 N N . VAL A 1 417 ? 14.109 21.016 19.828 1 67.5 417 VAL A N 1
ATOM 3254 C CA . VAL A 1 417 ? 12.859 21.656 20.219 1 67.5 417 VAL A CA 1
ATOM 3255 C C . VAL A 1 417 ? 13.164 22.953 20.984 1 67.5 417 VAL A C 1
ATOM 3257 O O . VAL A 1 417 ? 12.5 23.969 20.781 1 67.5 417 VAL A O 1
ATOM 3260 N N . GLU A 1 418 ? 14.117 22.906 21.828 1 63 418 GLU A N 1
ATOM 3261 C CA . GLU A 1 418 ? 14.398 24.031 22.719 1 63 418 GLU A CA 1
ATOM 3262 C C . GLU A 1 418 ? 14.766 25.281 21.938 1 63 418 GLU A C 1
ATOM 3264 O O . GLU A 1 418 ? 14.484 26.406 22.359 1 63 418 GLU A O 1
ATOM 3269 N N . ASP A 1 419 ? 15.273 25.016 20.828 1 59.97 419 ASP A N 1
ATOM 3270 C CA . ASP A 1 419 ? 15.492 26.219 20.016 1 59.97 419 ASP A CA 1
ATOM 3271 C C . ASP A 1 419 ? 14.312 26.469 19.094 1 59.97 419 ASP A C 1
ATOM 3273 O O . ASP A 1 419 ? 14.352 26.109 17.922 1 59.97 419 ASP A O 1
ATOM 3277 N N . GLU A 1 420 ? 13.18 26.922 19.734 1 56.16 420 GLU A N 1
ATOM 3278 C CA . GLU A 1 420 ? 11.867 27.078 19.109 1 56.16 420 GLU A CA 1
ATOM 3279 C C . GLU A 1 420 ? 11.961 27.891 17.812 1 56.16 420 GLU A C 1
ATOM 3281 O O . GLU A 1 420 ? 11.273 27.578 16.844 1 56.16 420 GLU A O 1
ATOM 3286 N N . ASP A 1 421 ? 12.781 28.859 17.875 1 57.16 421 ASP A N 1
ATOM 3287 C CA . ASP A 1 421 ? 12.844 29.797 16.766 1 57.16 421 ASP A CA 1
ATOM 3288 C C . ASP A 1 421 ? 13.359 29.109 15.5 1 57.16 421 ASP A C 1
ATOM 3290 O O . ASP A 1 421 ? 13.18 29.625 14.391 1 57.16 421 ASP A O 1
ATOM 3294 N N . GLU A 1 422 ? 13.625 27.797 15.703 1 69.12 422 GLU A N 1
ATOM 3295 C CA . GLU A 1 422 ? 14.312 27.234 14.539 1 69.12 422 GLU A CA 1
ATOM 3296 C C . GLU A 1 422 ? 13.703 25.891 14.133 1 69.12 422 GLU A C 1
ATOM 3298 O O . GLU A 1 422 ? 14.32 25.125 13.391 1 69.12 422 GLU A O 1
ATOM 3303 N N . ASP A 1 423 ? 12.367 25.688 14.523 1 82.06 423 ASP A N 1
ATOM 3304 C CA . ASP A 1 423 ? 11.82 24.391 14.156 1 82.06 423 ASP A CA 1
ATOM 3305 C C . ASP A 1 423 ? 10.797 24.516 13.031 1 82.06 423 ASP A C 1
ATOM 3307 O O . ASP A 1 423 ? 9.617 24.75 13.289 1 82.06 423 ASP A O 1
ATOM 3311 N N . PRO A 1 424 ? 11.188 24.297 11.883 1 85.5 424 PRO A N 1
ATOM 3312 C CA . PRO A 1 424 ? 10.242 24.406 10.766 1 85.5 424 PRO A CA 1
ATOM 3313 C C . PRO A 1 424 ? 9.18 23.312 10.789 1 85.5 424 PRO A C 1
ATOM 3315 O O . PRO A 1 424 ? 8.148 23.438 10.125 1 85.5 424 PRO A O 1
ATOM 3318 N N . PHE A 1 425 ? 9.32 22.281 11.625 1 92.12 425 PHE A N 1
ATOM 3319 C CA . PHE A 1 425 ? 8.445 21.125 11.547 1 92.12 425 PHE A CA 1
ATOM 3320 C C . PHE A 1 425 ? 7.402 21.156 12.656 1 92.12 425 PHE A C 1
ATOM 3322 O O . PHE A 1 425 ? 6.527 20.297 12.719 1 92.12 425 PHE A O 1
ATOM 3329 N N . SER A 1 426 ? 7.465 22.188 13.5 1 92.75 426 SER A N 1
ATOM 3330 C CA . SER A 1 426 ? 6.52 22.25 14.609 1 92.75 426 SER A CA 1
ATOM 3331 C C . SER A 1 426 ? 6.402 20.906 15.312 1 92.75 426 SER A C 1
ATOM 3333 O O . SER A 1 426 ? 5.297 20.391 15.516 1 92.75 426 SER A O 1
ATOM 3335 N N . LEU A 1 427 ? 7.508 20.297 15.688 1 94.62 427 LEU A N 1
ATOM 3336 C CA . LEU A 1 427 ? 7.59 18.938 16.219 1 94.62 427 LEU A CA 1
ATOM 3337 C C . LEU A 1 427 ? 6.781 18.812 17.5 1 94.62 427 LEU A C 1
ATOM 3339 O O . LEU A 1 427 ? 6.09 17.812 17.703 1 94.62 427 LEU A O 1
ATOM 3343 N N . PRO A 1 428 ? 6.762 19.875 18.375 1 93.81 428 PRO A N 1
ATOM 3344 C CA . PRO A 1 428 ? 5.934 19.75 19.578 1 93.81 428 PRO A CA 1
ATOM 3345 C C . PRO A 1 428 ? 4.445 19.594 19.266 1 93.81 428 PRO A C 1
ATOM 3347 O O . PRO A 1 428 ? 3.738 18.844 19.922 1 93.81 428 PRO A O 1
ATOM 3350 N N . VAL A 1 429 ? 4.027 20.328 18.25 1 95.62 429 VAL A N 1
ATOM 3351 C CA . VAL A 1 429 ? 2.625 20.25 17.844 1 95.62 429 VAL A CA 1
ATOM 3352 C C . VAL A 1 429 ? 2.285 18.812 17.422 1 95.62 429 VAL A C 1
ATOM 3354 O O . VAL A 1 429 ? 1.246 18.281 17.828 1 95.62 429 VAL A O 1
ATOM 3357 N N . LEU A 1 430 ? 3.148 18.234 16.641 1 97.81 430 LEU A N 1
ATOM 3358 C CA . LEU A 1 430 ? 2.924 16.859 16.203 1 97.81 430 LEU A CA 1
ATOM 3359 C C . LEU A 1 430 ? 2.945 15.914 17.406 1 97.81 430 LEU A C 1
ATOM 3361 O O . LEU A 1 430 ? 2.121 15 17.484 1 97.81 430 LEU A O 1
ATOM 3365 N N . TRP A 1 431 ? 3.887 16.125 18.281 1 97.38 431 TRP A N 1
ATOM 3366 C CA . TRP A 1 431 ? 4.008 15.289 19.484 1 97.38 431 TRP A CA 1
ATOM 3367 C C . TRP A 1 431 ? 2.715 15.312 20.297 1 97.38 431 TRP A C 1
ATOM 3369 O O . TRP A 1 431 ? 2.199 14.258 20.672 1 97.38 431 TRP A O 1
ATOM 3379 N N . HIS A 1 432 ? 2.123 16.453 20.5 1 97.19 432 HIS A N 1
ATOM 3380 C CA . HIS A 1 432 ? 0.857 16.594 21.219 1 97.19 432 HIS A CA 1
ATOM 3381 C C . HIS A 1 432 ? -0.292 15.977 20.422 1 97.19 432 HIS A C 1
ATOM 3383 O O . HIS A 1 432 ? -1.205 15.383 20.984 1 97.19 432 HIS A O 1
ATOM 3389 N N . SER A 1 433 ? -0.222 16.141 19.141 1 98.62 433 SER A N 1
ATOM 3390 C CA . SER A 1 433 ? -1.268 15.586 18.281 1 98.62 433 SER A CA 1
ATOM 3391 C C . SER A 1 433 ? -1.309 14.062 18.391 1 98.62 433 SER A C 1
ATOM 3393 O O . SER A 1 433 ? -2.385 13.461 18.359 1 98.62 433 SER A O 1
ATOM 3395 N N . VAL A 1 434 ? -0.172 13.445 18.5 1 98.75 434 VAL A N 1
ATOM 3396 C CA . VAL A 1 434 ? -0.117 11.992 18.609 1 98.75 434 VAL A CA 1
ATOM 3397 C C . VAL A 1 434 ? -0.699 11.555 19.953 1 98.75 434 VAL A C 1
ATOM 3399 O O . VAL A 1 434 ? -1.408 10.555 20.031 1 98.75 434 VAL A O 1
ATOM 3402 N N . TYR A 1 435 ? -0.432 12.312 20.984 1 98.5 435 TYR A N 1
ATOM 3403 C CA . TYR A 1 435 ? -1.038 12.008 22.281 1 98.5 435 TYR A CA 1
ATOM 3404 C C . TYR A 1 435 ? -2.557 12.133 22.219 1 98.5 435 TYR A C 1
ATOM 3406 O O . TYR A 1 435 ? -3.277 11.344 22.828 1 98.5 435 TYR A O 1
ATOM 3414 N N . MET A 1 436 ? -3.02 13.141 21.531 1 98.62 436 MET A N 1
ATOM 3415 C CA . MET A 1 436 ? -4.465 13.25 21.359 1 98.62 436 MET A CA 1
ATOM 3416 C C . MET A 1 436 ? -5.035 11.984 20.719 1 98.62 436 MET A C 1
ATOM 3418 O O . MET A 1 436 ? -6.082 11.492 21.141 1 98.62 436 MET A O 1
ATOM 3422 N N . ALA A 1 437 ? -4.312 11.469 19.766 1 98.44 437 ALA A N 1
ATOM 3423 C CA . ALA A 1 437 ? -4.762 10.273 19.062 1 98.44 437 ALA A CA 1
ATOM 3424 C C . ALA A 1 437 ? -4.738 9.055 19.984 1 98.44 437 ALA A C 1
ATOM 3426 O O . ALA A 1 437 ? -5.48 8.094 19.781 1 98.44 437 ALA A O 1
ATOM 3427 N N . ILE A 1 438 ? -3.867 9.078 20.969 1 98.44 438 ILE A N 1
ATOM 3428 C CA . ILE A 1 438 ? -3.816 8 21.953 1 98.44 438 ILE A CA 1
ATOM 3429 C C . ILE A 1 438 ? -5.035 8.086 22.875 1 98.44 438 ILE A C 1
ATOM 3431 O O . ILE A 1 438 ? -5.656 7.07 23.188 1 98.44 438 ILE A O 1
ATOM 3435 N N . TYR A 1 439 ? -5.457 9.273 23.234 1 98.19 439 TYR A N 1
ATOM 3436 C CA . TYR A 1 439 ? -6.465 9.461 24.266 1 98.19 439 TYR A CA 1
ATOM 3437 C C . TYR A 1 439 ? -7.863 9.539 23.672 1 98.19 439 TYR A C 1
ATOM 3439 O O . TYR A 1 439 ? -8.859 9.453 24.375 1 98.19 439 TYR A O 1
ATOM 3447 N N . ALA A 1 440 ? -7.926 9.734 22.375 1 98.19 440 ALA A N 1
ATOM 3448 C CA . ALA A 1 440 ? -9.234 9.828 21.734 1 98.19 440 ALA A CA 1
ATOM 3449 C C . ALA A 1 440 ? -9.234 9.086 20.391 1 98.19 440 ALA A C 1
ATOM 3451 O O . ALA A 1 440 ? -8.258 9.141 19.641 1 98.19 440 ALA A O 1
ATOM 3452 N N . ASP A 1 441 ? -10.32 8.383 20.156 1 97.56 441 ASP A N 1
ATOM 3453 C CA . ASP A 1 441 ? -10.547 7.816 18.828 1 97.56 441 ASP A CA 1
ATOM 3454 C C . ASP A 1 441 ? -11.047 8.883 17.859 1 97.56 441 ASP A C 1
ATOM 3456 O O . ASP A 1 441 ? -12.242 9.148 17.781 1 97.56 441 ASP A O 1
ATOM 3460 N N . MET A 1 442 ? -10.172 9.367 17.031 1 98.06 442 MET A N 1
ATOM 3461 C CA . MET A 1 442 ? -10.492 10.484 16.156 1 98.06 442 MET A CA 1
ATOM 3462 C C . MET A 1 442 ? -11.516 10.078 15.109 1 98.06 442 MET A C 1
ATOM 3464 O O . MET A 1 442 ? -12.336 10.898 14.688 1 98.06 442 MET A O 1
ATOM 3468 N N . ASP A 1 443 ? -11.445 8.844 14.695 1 97 443 ASP A N 1
ATOM 3469 C CA . ASP A 1 443 ? -12.453 8.352 13.766 1 97 443 ASP A CA 1
ATOM 3470 C C . ASP A 1 443 ? -13.852 8.43 14.383 1 97 443 ASP A C 1
ATOM 3472 O O . ASP A 1 443 ? -14.805 8.836 13.719 1 97 443 ASP A O 1
ATOM 3476 N N . LEU A 1 444 ? -13.961 8.008 15.586 1 97.62 444 LEU A N 1
ATOM 3477 C CA . LEU A 1 444 ? -15.227 8.055 16.312 1 97.62 444 LEU A CA 1
ATOM 3478 C C . LEU A 1 444 ? -15.727 9.492 16.438 1 97.62 444 LEU A C 1
ATOM 3480 O O . LEU A 1 444 ? -16.906 9.758 16.234 1 97.62 444 LEU A O 1
ATOM 3484 N N . LEU A 1 445 ? -14.82 10.391 16.766 1 98.38 445 LEU A N 1
ATOM 3485 C CA . LEU A 1 445 ? -15.211 11.789 16.922 1 98.38 445 LEU A CA 1
ATOM 3486 C C . LEU A 1 445 ? -15.688 12.375 15.602 1 98.38 445 LEU A C 1
ATOM 3488 O O . LEU A 1 445 ? -16.656 13.148 15.578 1 98.38 445 LEU A O 1
ATOM 3492 N N . GLU A 1 446 ? -15.039 12.055 14.539 1 98.12 446 GLU A N 1
ATOM 3493 C CA . GLU A 1 446 ? -15.445 12.555 13.227 1 98.12 446 GLU A CA 1
ATOM 3494 C C . GLU A 1 446 ? -16.812 12.008 12.828 1 98.12 446 GLU A C 1
ATOM 3496 O O . GLU A 1 446 ? -17.641 12.742 12.289 1 98.12 446 GLU A O 1
ATOM 3501 N N . ARG A 1 447 ? -17.031 10.773 13.109 1 96.88 447 ARG A N 1
ATOM 3502 C CA . ARG A 1 447 ? -18.344 10.195 12.82 1 96.88 447 ARG A CA 1
ATOM 3503 C C . ARG A 1 447 ? -19.438 10.867 13.648 1 96.88 447 ARG A C 1
ATOM 3505 O O . ARG A 1 447 ? -20.516 11.164 13.141 1 96.88 447 ARG A O 1
ATOM 3512 N N . ALA A 1 448 ? -19.141 11.062 14.852 1 97.5 448 ALA A N 1
ATOM 3513 C CA . ALA A 1 448 ? -20.109 11.68 15.766 1 97.5 448 ALA A CA 1
ATOM 3514 C C . ALA A 1 448 ? -20.453 13.094 15.32 1 97.5 448 ALA A C 1
ATOM 3516 O O . ALA A 1 448 ? -21.562 13.578 15.555 1 97.5 448 ALA A O 1
ATOM 3517 N N . SER A 1 449 ? -19.516 13.742 14.672 1 96.88 449 SER A N 1
ATOM 3518 C CA . SER A 1 449 ? -19.719 15.125 14.258 1 96.88 449 SER A CA 1
ATOM 3519 C C . SER A 1 449 ? -20.484 15.195 12.938 1 96.88 449 SER A C 1
ATOM 3521 O O . SER A 1 449 ? -20.859 16.281 12.5 1 96.88 449 SER A O 1
ATOM 3523 N N . GLY A 1 450 ? -20.594 14.016 12.242 1 96.12 450 GLY A N 1
ATOM 3524 C CA . GLY A 1 450 ? -21.469 13.992 11.086 1 96.12 450 GLY A CA 1
ATOM 3525 C C . GLY A 1 450 ? -20.766 13.602 9.805 1 96.12 450 GLY A C 1
ATOM 3526 O O . GLY A 1 450 ? -21.312 13.773 8.711 1 96.12 450 GLY A O 1
ATOM 3527 N N . ARG A 1 451 ? -19.578 13.086 9.828 1 95.56 451 ARG A N 1
AT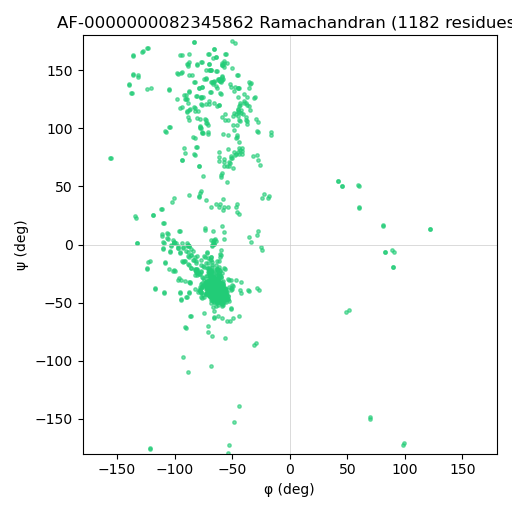OM 3528 C CA . ARG A 1 451 ? -18.828 12.727 8.625 1 95.56 451 ARG A CA 1
ATOM 3529 C C . ARG A 1 451 ? -19.625 11.781 7.742 1 95.56 451 ARG A C 1
ATOM 3531 O O . ARG A 1 451 ? -19.672 11.938 6.52 1 95.56 451 ARG A O 1
ATOM 3538 N N . ASP A 1 452 ? -20.281 10.766 8.438 1 92.31 452 ASP A N 1
ATOM 3539 C CA . ASP A 1 452 ? -20.953 9.703 7.691 1 92.31 452 ASP A CA 1
ATOM 3540 C C . ASP A 1 452 ? -22.469 9.875 7.734 1 92.31 452 ASP A C 1
ATOM 3542 O O . ASP A 1 452 ? -23.219 8.914 7.508 1 92.31 452 ASP A O 1
ATOM 3546 N N . GLY A 1 453 ? -22.922 10.977 8.227 1 92.44 453 GLY A N 1
ATOM 3547 C CA . GLY A 1 453 ? -24.359 11.25 8.219 1 92.44 453 GLY A CA 1
ATOM 3548 C C . GLY A 1 453 ? -25.016 10.945 9.547 1 92.44 453 GLY A C 1
ATOM 3549 O O . GLY A 1 453 ? -24.344 10.633 10.531 1 92.44 453 GLY A O 1
ATOM 3550 N N . LYS A 1 454 ? -26.312 11 9.531 1 93.56 454 LYS A N 1
ATOM 3551 C CA . LYS A 1 454 ? -27.094 11 10.766 1 93.56 454 LYS A CA 1
ATOM 3552 C C . LYS A 1 454 ? -27.078 9.633 11.438 1 93.56 454 LYS A C 1
ATOM 3554 O O . LYS A 1 454 ? -26.828 9.523 12.641 1 93.56 454 LYS A O 1
ATOM 3559 N N . PRO A 1 455 ? -27.219 8.547 10.672 1 89.69 455 PRO A N 1
ATOM 3560 C CA . PRO A 1 455 ? -27.25 7.254 11.359 1 89.69 455 PRO A CA 1
ATOM 3561 C C . PRO A 1 455 ? -25.922 6.938 12.07 1 89.69 455 PRO A C 1
ATOM 3563 O O . PRO A 1 455 ? -25.938 6.461 13.203 1 89.69 455 PRO A O 1
ATOM 3566 N N . ALA A 1 456 ? -24.922 7.227 11.461 1 92.06 456 ALA A N 1
ATOM 3567 C CA . ALA A 1 456 ? -23.594 6.969 12.047 1 92.06 456 ALA A CA 1
ATOM 3568 C C . ALA A 1 456 ? -23.328 7.898 13.227 1 92.06 456 ALA A C 1
ATOM 3570 O O . ALA A 1 456 ? -22.75 7.48 14.227 1 92.06 456 ALA A O 1
ATOM 3571 N N . ALA A 1 457 ? -23.734 9.117 13.109 1 95.56 457 ALA A N 1
ATOM 3572 C CA . ALA A 1 457 ? -23.531 10.094 14.172 1 95.56 457 ALA A CA 1
ATOM 3573 C C . ALA A 1 457 ? -24.281 9.688 15.438 1 95.56 457 ALA A C 1
ATOM 3575 O O . ALA A 1 457 ? -23.734 9.758 16.547 1 95.56 457 ALA A O 1
ATOM 3576 N N . THR A 1 458 ? -25.453 9.219 15.227 1 94.19 458 THR A N 1
ATOM 3577 C CA . THR A 1 458 ? -26.281 8.844 16.359 1 94.19 458 THR A CA 1
ATOM 3578 C C . THR A 1 458 ? -25.688 7.648 17.109 1 94.19 458 THR A C 1
ATOM 3580 O O . THR A 1 458 ? -25.656 7.621 18.328 1 94.19 458 THR A O 1
ATOM 3583 N N . THR A 1 459 ? -25.172 6.773 16.328 1 93.75 459 THR A N 1
ATOM 3584 C CA . THR A 1 459 ? -24.562 5.59 16.922 1 93.75 459 THR A CA 1
ATOM 3585 C C . THR A 1 459 ? -23.297 5.957 17.672 1 93.75 459 THR A C 1
ATOM 3587 O O . THR A 1 459 ? -23 5.371 18.719 1 93.75 459 THR A O 1
ATOM 3590 N N . ALA A 1 460 ? -22.641 6.922 17.219 1 96.31 460 ALA A N 1
ATOM 3591 C CA . ALA A 1 460 ? -21.359 7.316 17.781 1 96.31 460 ALA A CA 1
ATOM 3592 C C . ALA A 1 460 ? -21.562 8.18 19.031 1 96.31 460 ALA A C 1
ATOM 3594 O O . ALA A 1 460 ? -20.672 8.266 19.875 1 96.31 460 ALA A O 1
ATOM 3595 N N . HIS A 1 461 ? -22.656 8.789 19.172 1 96.5 461 HIS A N 1
ATOM 3596 C CA . HIS A 1 461 ? -22.891 9.75 20.25 1 96.5 461 HIS A CA 1
ATOM 3597 C C . HIS A 1 461 ? -22.781 9.086 21.609 1 96.5 461 HIS A C 1
ATOM 3599 O O . HIS A 1 461 ? -22.234 9.68 22.547 1 96.5 461 HIS A O 1
ATOM 3605 N N . LEU A 1 462 ? -23.25 7.875 21.641 1 96 462 LEU A N 1
ATOM 3606 C CA . LEU A 1 462 ? -23.188 7.191 22.938 1 96 462 LEU A CA 1
ATOM 3607 C C . LEU A 1 462 ? -21.734 6.973 23.375 1 96 462 LEU A C 1
ATOM 3609 O O . LEU A 1 462 ? -21.391 7.191 24.531 1 96 462 LEU A O 1
ATOM 3613 N N . LEU A 1 463 ? -20.984 6.562 22.469 1 96.88 463 LEU A N 1
ATOM 3614 C CA . LEU A 1 463 ? -19.594 6.289 22.766 1 96.88 463 LEU A CA 1
ATOM 3615 C C . LEU A 1 463 ? -18.828 7.582 23.062 1 96.88 463 LEU A C 1
ATOM 3617 O O . LEU A 1 463 ? -17.938 7.602 23.922 1 96.88 463 LEU A O 1
ATOM 3621 N N . VAL A 1 464 ? -19.188 8.617 22.391 1 97.94 464 VAL A N 1
ATOM 3622 C CA . VAL A 1 464 ? -18.531 9.898 22.594 1 97.94 464 VAL A CA 1
ATOM 3623 C C . VAL A 1 464 ? -18.906 10.469 23.953 1 97.94 464 VAL A C 1
ATOM 3625 O O . VAL A 1 464 ? -18.078 11.102 24.625 1 97.94 464 VAL A O 1
ATOM 3628 N N . ARG A 1 465 ? -20.109 10.289 24.328 1 97.12 465 ARG A N 1
ATOM 3629 C CA . ARG A 1 465 ? -20.531 10.734 25.656 1 97.12 465 ARG A CA 1
ATOM 3630 C C . ARG A 1 465 ? -19.75 10 26.75 1 97.12 465 ARG A C 1
ATOM 3632 O O . ARG A 1 465 ? -19.344 10.609 27.734 1 97.12 465 ARG A O 1
ATOM 3639 N N . SER A 1 466 ? -19.594 8.734 26.5 1 97.31 466 SER A N 1
ATOM 3640 C CA . SER A 1 466 ? -18.797 7.957 27.438 1 97.31 466 SER A CA 1
ATOM 3641 C C . SER A 1 466 ? -17.359 8.461 27.484 1 97.31 466 SER A C 1
ATOM 3643 O O . SER A 1 466 ? -16.766 8.578 28.562 1 97.31 466 SER A O 1
ATOM 3645 N N . TRP A 1 467 ? -16.812 8.742 26.375 1 97.75 467 TRP A N 1
ATOM 3646 C CA . TRP A 1 467 ? -15.461 9.289 26.281 1 97.75 467 TRP A CA 1
ATOM 3647 C C . TRP A 1 467 ? -15.367 10.641 26.969 1 97.75 467 TRP A C 1
ATOM 3649 O O . TRP A 1 467 ? -14.43 10.898 27.734 1 97.75 467 TRP A O 1
ATOM 3659 N N . ALA A 1 468 ? -16.312 11.523 26.766 1 97.06 468 ALA A N 1
ATOM 3660 C CA . ALA A 1 468 ? -16.297 12.883 27.297 1 97.06 468 ALA A CA 1
ATOM 3661 C C . ALA A 1 468 ? -16.297 12.875 28.828 1 97.06 468 ALA A C 1
ATOM 3663 O O . ALA A 1 468 ? -15.789 13.805 29.469 1 97.06 468 ALA A O 1
ATOM 3664 N N . ASN A 1 469 ? -16.781 11.789 29.344 1 95.56 469 ASN A N 1
ATOM 3665 C CA . ASN A 1 469 ? -16.875 11.672 30.797 1 95.56 469 ASN A CA 1
ATOM 3666 C C . ASN A 1 469 ? -15.633 10.992 31.375 1 95.56 469 ASN A C 1
ATOM 3668 O O . ASN A 1 469 ? -15.477 10.898 32.594 1 95.56 469 ASN A O 1
ATOM 3672 N N . SER A 1 470 ? -14.789 10.602 30.531 1 96.5 470 SER A N 1
ATOM 3673 C CA . SER A 1 470 ? -13.609 9.875 30.984 1 96.5 470 SER A CA 1
ATOM 3674 C C . SER A 1 470 ? -12.422 10.812 31.203 1 96.5 470 SER A C 1
ATOM 3676 O O . SER A 1 470 ? -12.43 11.945 30.719 1 96.5 470 SER A O 1
ATOM 3678 N N . LEU A 1 471 ? -11.43 10.328 31.922 1 95.81 471 LEU A N 1
ATOM 3679 C CA . LEU A 1 471 ? -10.195 11.086 32.125 1 95.81 471 LEU A CA 1
ATOM 3680 C C . LEU A 1 471 ? -9.438 11.273 30.828 1 95.81 471 LEU A C 1
ATOM 3682 O O . LEU A 1 471 ? -8.75 12.273 30.641 1 95.81 471 LEU A O 1
ATOM 3686 N N . ASP A 1 472 ? -9.602 10.336 29.922 1 97 472 ASP A N 1
ATOM 3687 C CA . ASP A 1 472 ? -8.922 10.406 28.641 1 97 472 ASP A CA 1
ATOM 3688 C C . ASP A 1 472 ? -9.352 11.633 27.844 1 97 472 ASP A C 1
ATOM 3690 O O . ASP A 1 472 ? -8.555 12.219 27.109 1 97 472 ASP A O 1
ATOM 3694 N N . ALA A 1 473 ? -10.586 11.984 27.969 1 97.69 473 ALA A N 1
ATOM 3695 C CA . ALA A 1 473 ? -11.055 13.18 27.281 1 97.69 473 ALA A CA 1
ATOM 3696 C C . ALA A 1 473 ? -10.336 14.422 27.781 1 97.69 473 ALA A C 1
ATOM 3698 O O . ALA A 1 473 ? -9.914 15.266 26.984 1 97.69 473 ALA A O 1
ATOM 3699 N N . SER A 1 474 ? -10.188 14.484 29.062 1 95.12 474 SER A N 1
ATOM 3700 C CA . SER A 1 474 ? -9.508 15.625 29.656 1 95.12 474 SER A CA 1
ATOM 3701 C C . SER A 1 474 ? -8.031 15.648 29.281 1 95.12 474 SER A C 1
ATOM 3703 O O . SER A 1 474 ? -7.461 16.703 29.047 1 95.12 474 SER A O 1
ATOM 3705 N N . LYS A 1 475 ? -7.418 14.469 29.312 1 95.81 475 LYS A N 1
ATOM 3706 C CA . LYS A 1 475 ? -6.023 14.391 28.875 1 95.81 475 LYS A CA 1
ATOM 3707 C C . LYS A 1 475 ? -5.871 14.836 27.422 1 95.81 475 LYS A C 1
ATOM 3709 O O . LYS A 1 475 ? -4.926 15.547 27.078 1 95.81 475 LYS A O 1
ATOM 3714 N N . CYS A 1 476 ? -6.762 14.367 26.594 1 97.5 476 CYS A N 1
ATOM 3715 C CA . CYS A 1 476 ? -6.773 14.766 25.188 1 97.5 476 CYS A CA 1
ATOM 3716 C C . CYS A 1 476 ? -6.863 16.281 25.047 1 97.5 476 CYS A C 1
ATOM 3718 O O . CYS A 1 476 ? -6.109 16.875 24.281 1 97.5 476 CYS A O 1
ATOM 3720 N N . LEU A 1 477 ? -7.715 16.938 25.812 1 95.5 477 LEU A N 1
ATOM 3721 C CA . LEU A 1 477 ? -7.941 18.375 25.703 1 95.5 477 LEU A CA 1
ATOM 3722 C C . LEU A 1 477 ? -6.766 19.156 26.297 1 95.5 477 LEU A C 1
ATOM 3724 O O . LEU A 1 477 ? -6.469 20.266 25.844 1 95.5 477 LEU A O 1
ATOM 3728 N N . ALA A 1 478 ? -6.125 18.562 27.297 1 93.56 478 ALA A N 1
ATOM 3729 C CA . ALA A 1 478 ? -4.898 19.203 27.766 1 93.56 478 ALA A CA 1
ATOM 3730 C C . ALA A 1 478 ? -3.881 19.344 26.641 1 93.56 478 ALA A C 1
ATOM 3732 O O . ALA A 1 478 ? -3.256 20.406 26.5 1 93.56 478 ALA A O 1
ATOM 3733 N N . HIS A 1 479 ? -3.727 18.344 25.875 1 96.12 479 HIS A N 1
ATOM 3734 C CA . HIS A 1 479 ? -2.822 18.406 24.734 1 96.12 479 HIS A CA 1
ATOM 3735 C C . HIS A 1 479 ? -3.342 19.359 23.672 1 96.12 479 HIS A C 1
ATOM 3737 O O . HIS A 1 479 ? -2.557 20.047 23.016 1 96.12 479 HIS A O 1
ATOM 3743 N N . ALA A 1 480 ? -4.656 19.375 23.469 1 96.19 480 ALA A N 1
ATOM 3744 C CA . ALA A 1 480 ? -5.246 20.328 22.531 1 96.19 480 ALA A CA 1
ATOM 3745 C C . ALA A 1 480 ? -4.93 21.766 22.938 1 96.19 480 ALA A C 1
ATOM 3747 O O . ALA A 1 480 ? -4.617 22.594 22.094 1 96.19 480 ALA A O 1
ATOM 3748 N N . LEU A 1 481 ? -4.973 22 24.203 1 93.31 481 LEU A N 1
ATOM 3749 C CA . LEU A 1 481 ? -4.668 23.328 24.734 1 93.31 481 LEU A CA 1
ATOM 3750 C C . LEU A 1 481 ? -3.207 23.688 24.484 1 93.31 481 LEU A C 1
ATOM 3752 O O . LEU A 1 481 ? -2.891 24.844 24.156 1 93.31 481 LEU A O 1
ATOM 3756 N N . LEU A 1 482 ? -2.379 22.75 24.672 1 92.69 482 LEU A N 1
ATOM 3757 C CA . LEU A 1 482 ? -0.955 23 24.469 1 92.69 482 LEU A CA 1
ATOM 3758 C C . LEU A 1 482 ? -0.646 23.25 23 1 92.69 482 LEU A C 1
ATOM 3760 O O . LEU A 1 482 ? 0.209 24.078 22.672 1 92.69 482 LEU A O 1
ATOM 3764 N N . ILE A 1 483 ? -1.327 22.547 22.094 1 95 483 ILE A N 1
ATOM 3765 C CA . ILE A 1 483 ? -1.205 22.812 20.672 1 95 483 ILE A CA 1
ATOM 3766 C C . ILE A 1 483 ? -1.642 24.25 20.359 1 95 483 ILE A C 1
ATOM 3768 O O . ILE A 1 483 ? -0.952 24.969 19.656 1 95 483 ILE A O 1
ATOM 3772 N N . GLN A 1 484 ? -2.77 24.625 20.906 1 93.06 484 GLN A N 1
ATOM 3773 C CA . GLN A 1 484 ? -3.291 25.984 20.719 1 93.06 484 GLN A CA 1
ATOM 3774 C C . GLN A 1 484 ? -2.285 27.031 21.172 1 93.06 484 GLN A C 1
ATOM 3776 O O . GLN A 1 484 ? -1.999 27.984 20.453 1 93.06 484 GLN A O 1
ATOM 3781 N N . ARG A 1 485 ? -1.751 26.828 22.281 1 89.75 485 ARG A N 1
ATOM 3782 C CA . ARG A 1 485 ? -0.799 27.781 22.844 1 89.75 485 ARG A CA 1
ATOM 3783 C C . ARG A 1 485 ? 0.451 27.875 21.969 1 89.75 485 ARG A C 1
ATOM 3785 O O . ARG A 1 485 ? 0.952 28.969 21.719 1 89.75 485 ARG A O 1
ATOM 3792 N N . TYR A 1 486 ? 0.906 26.75 21.625 1 88.88 486 TYR A N 1
ATOM 3793 C CA . TYR A 1 486 ? 2.096 26.719 20.766 1 88.88 486 TYR A CA 1
ATOM 3794 C C . TYR A 1 486 ? 1.862 27.5 19.484 1 88.88 486 TYR A C 1
ATOM 3796 O O . TYR A 1 486 ? 2.699 28.297 19.078 1 88.88 486 TYR A O 1
ATOM 3804 N N . LEU A 1 487 ? 0.787 27.266 18.875 1 91.31 487 LEU A N 1
ATOM 3805 C CA . LEU A 1 487 ? 0.535 27.828 17.547 1 91.31 487 LEU A CA 1
ATOM 3806 C C . LEU A 1 487 ? 0.125 29.297 17.656 1 91.31 487 LEU A C 1
ATOM 3808 O O . LEU A 1 487 ? 0.294 30.062 16.703 1 91.31 487 LEU A O 1
ATOM 3812 N N . GLU A 1 488 ? -0.423 29.703 18.75 1 88.12 488 GLU A N 1
ATOM 3813 C CA . GLU A 1 488 ? -0.719 31.109 18.969 1 88.12 488 GLU A CA 1
ATOM 3814 C C . GLU A 1 488 ? 0.562 31.938 19.109 1 88.12 488 GLU A C 1
ATOM 3816 O O . GLU A 1 488 ? 0.571 33.125 18.844 1 88.12 488 GLU A O 1
ATOM 3821 N N . ARG A 1 489 ? 1.592 31.234 19.484 1 84.44 489 ARG A N 1
ATOM 3822 C CA . ARG A 1 489 ? 2.869 31.906 19.672 1 84.44 489 ARG A CA 1
ATOM 3823 C C . ARG A 1 489 ? 3.729 31.812 18.422 1 84.44 489 ARG A C 1
ATOM 3825 O O . ARG A 1 489 ? 4.812 32.406 18.359 1 84.44 489 ARG A O 1
ATOM 3832 N N . MET A 1 490 ? 3.262 31.062 17.5 1 84.19 490 MET A N 1
ATOM 3833 C CA . MET A 1 490 ? 4.012 30.906 16.266 1 84.19 490 MET A CA 1
ATOM 3834 C C . MET A 1 490 ? 4.117 32.25 15.531 1 84.19 490 MET A C 1
ATOM 3836 O O . MET A 1 490 ? 3.152 33 15.484 1 84.19 490 MET A O 1
ATOM 3840 N N . ARG A 1 491 ? 5.289 32.5 15.047 1 82.19 491 ARG A N 1
ATOM 3841 C CA . ARG A 1 491 ? 5.488 33.75 14.305 1 82.19 491 ARG A CA 1
ATOM 3842 C C . ARG A 1 491 ? 4.652 33.781 13.023 1 82.19 491 ARG A C 1
ATOM 3844 O O . ARG A 1 491 ? 4.5 32.75 12.367 1 82.19 491 ARG A O 1
ATOM 3851 N N . VAL A 1 492 ? 4.301 34.906 12.688 1 76.19 492 VAL A N 1
ATOM 3852 C CA . VAL A 1 492 ? 3.459 35.062 11.508 1 76.19 492 VAL A CA 1
ATOM 3853 C C . VAL A 1 492 ? 4.258 34.75 10.25 1 76.19 492 VAL A C 1
ATOM 3855 O O . VAL A 1 492 ? 3.699 34.25 9.266 1 76.19 492 VAL A O 1
ATOM 3858 N N . SER A 1 493 ? 5.531 34.906 10.367 1 78.19 493 SER A N 1
ATOM 3859 C CA . SER A 1 493 ? 6.387 34.688 9.211 1 78.19 493 SER A CA 1
ATOM 3860 C C . SER A 1 493 ? 6.695 33.219 9.023 1 78.19 493 SER A C 1
ATOM 3862 O O . SER A 1 493 ? 7.176 32.812 7.969 1 78.19 493 SER A O 1
ATOM 3864 N N . SER A 1 494 ? 6.336 32.5 10.008 1 85.19 494 SER A N 1
ATOM 3865 C CA . SER A 1 494 ? 6.645 31.062 9.945 1 85.19 494 SER A CA 1
ATOM 3866 C C . SER A 1 494 ? 5.598 30.312 9.133 1 85.19 494 SER A C 1
ATOM 3868 O O . SER A 1 494 ? 4.414 30.641 9.18 1 85.19 494 SER A O 1
ATOM 3870 N N . GLU A 1 495 ? 6.109 29.406 8.367 1 89.06 495 GLU A N 1
ATOM 3871 C CA . GLU A 1 495 ? 5.199 28.562 7.609 1 89.06 495 GLU A CA 1
ATOM 3872 C C . GLU A 1 495 ? 4.781 27.344 8.422 1 89.06 495 GLU A C 1
ATOM 3874 O O . GLU A 1 495 ? 5.617 26.688 9.047 1 89.06 495 GLU A O 1
ATOM 3879 N N . PRO A 1 496 ? 3.498 27.078 8.438 1 92.12 496 PRO A N 1
ATOM 3880 C CA . PRO A 1 496 ? 3.047 25.906 9.172 1 92.12 496 PRO A CA 1
ATOM 3881 C C . PRO A 1 496 ? 3.52 24.594 8.539 1 92.12 496 PRO A C 1
ATOM 3883 O O . PRO A 1 496 ? 3.527 24.469 7.316 1 92.12 496 PRO A O 1
ATOM 3886 N N . ALA A 1 497 ? 3.902 23.672 9.391 1 94.44 497 ALA A N 1
ATOM 3887 C CA . ALA A 1 497 ? 4.277 22.344 8.922 1 94.44 497 ALA A CA 1
ATOM 3888 C C . ALA A 1 497 ? 3.074 21.609 8.32 1 94.44 497 ALA A C 1
ATOM 3890 O O . ALA A 1 497 ? 1.932 22.031 8.508 1 94.44 497 ALA A O 1
ATOM 3891 N N . ILE A 1 498 ? 3.275 20.531 7.66 1 94.12 498 ILE A N 1
ATOM 3892 C CA . ILE A 1 498 ? 2.289 19.797 6.871 1 94.12 498 ILE A CA 1
ATOM 3893 C C . ILE A 1 498 ? 1.168 19.297 7.777 1 94.12 498 ILE A C 1
ATOM 3895 O O . ILE A 1 498 ? -0.006 19.328 7.402 1 94.12 498 ILE A O 1
ATOM 3899 N N . HIS A 1 499 ? 1.434 18.875 8.977 1 96.69 499 HIS A N 1
ATOM 3900 C CA . HIS A 1 499 ? 0.457 18.234 9.852 1 96.69 499 HIS A CA 1
ATOM 3901 C C . HIS A 1 499 ? -0.309 19.266 10.672 1 96.69 499 HIS A C 1
ATOM 3903 O O . HIS A 1 499 ? -1.303 18.938 11.32 1 96.69 499 HIS A O 1
ATOM 3909 N N . VAL A 1 500 ? 0.079 20.484 10.688 1 96.31 500 VAL A N 1
ATOM 3910 C CA . VAL A 1 500 ? -0.438 21.516 11.594 1 96.31 500 VAL A CA 1
ATOM 3911 C C . VAL A 1 500 ? -1.936 21.688 11.367 1 96.31 500 VAL A C 1
ATOM 3913 O O . VAL A 1 500 ? -2.717 21.719 12.32 1 96.31 500 VAL A O 1
ATOM 3916 N N . PRO A 1 501 ? -2.379 21.812 10.117 1 96.06 501 PRO A N 1
ATOM 3917 C CA . PRO A 1 501 ? -3.826 21.938 9.938 1 96.06 501 PRO A CA 1
ATOM 3918 C C . PRO A 1 501 ? -4.602 20.766 10.539 1 96.06 501 PRO A C 1
ATOM 3920 O O . PRO A 1 501 ? -5.637 20.969 11.18 1 96.06 501 PRO A O 1
ATOM 3923 N N . ARG A 1 502 ? -4.172 19.578 10.344 1 97.25 502 ARG A N 1
ATOM 3924 C CA . ARG A 1 502 ? -4.852 18.406 10.891 1 97.25 502 ARG A CA 1
ATOM 3925 C C . ARG A 1 502 ? -4.859 18.453 12.422 1 97.25 502 ARG A C 1
ATOM 3927 O O . ARG A 1 502 ? -5.859 18.094 13.047 1 97.25 502 ARG A O 1
ATOM 3934 N N . ALA A 1 503 ? -3.723 18.844 12.992 1 98.06 503 ALA A N 1
ATOM 3935 C CA . ALA A 1 503 ? -3.627 18.938 14.445 1 98.06 503 ALA A CA 1
ATOM 3936 C C . ALA A 1 503 ? -4.656 19.922 15 1 98.06 503 ALA A C 1
ATOM 3938 O O . ALA A 1 503 ? -5.328 19.625 15.992 1 98.06 503 ALA A O 1
ATOM 3939 N N . LEU A 1 504 ? -4.746 21.047 14.336 1 97.06 504 LEU A N 1
ATOM 3940 C CA . LEU A 1 504 ? -5.723 22.047 14.742 1 97.06 504 LEU A CA 1
ATOM 3941 C C . LEU A 1 504 ? -7.145 21.531 14.578 1 97.06 504 LEU A C 1
ATOM 3943 O O . LEU A 1 504 ? -7.992 21.734 15.453 1 97.06 504 LEU A O 1
ATOM 3947 N N . PHE A 1 505 ? -7.398 20.906 13.547 1 98 505 PHE A N 1
ATOM 3948 C CA . PHE A 1 505 ? -8.711 20.344 13.281 1 98 505 PHE A CA 1
ATOM 3949 C C . PHE A 1 505 ? -9.109 19.344 14.375 1 98 505 PHE A C 1
ATOM 3951 O O . PHE A 1 505 ? -10.211 19.422 14.922 1 98 505 PHE A O 1
ATOM 3958 N N . HIS A 1 506 ? -8.203 18.422 14.648 1 98.5 506 HIS A N 1
ATOM 3959 C CA . HIS A 1 506 ? -8.469 17.422 15.664 1 98.5 506 HIS A CA 1
ATOM 3960 C C . HIS A 1 506 ? -8.641 18.047 17.047 1 98.5 506 HIS A C 1
ATOM 3962 O O . HIS A 1 506 ? -9.453 17.594 17.844 1 98.5 506 HIS A O 1
ATOM 3968 N N . ALA A 1 507 ? -7.859 19.078 17.281 1 98 507 ALA A N 1
ATOM 3969 C CA . ALA A 1 507 ? -8.016 19.797 18.547 1 98 507 ALA A CA 1
ATOM 3970 C C . ALA A 1 507 ? -9.406 20.422 18.656 1 98 507 ALA A C 1
ATOM 3972 O O . ALA A 1 507 ? -10.102 20.25 19.672 1 98 507 ALA A O 1
ATOM 3973 N N . ALA A 1 508 ? -9.781 21.094 17.625 1 97.62 508 ALA A N 1
ATOM 3974 C CA . ALA A 1 508 ? -11.094 21.719 17.609 1 97.62 508 ALA A CA 1
ATOM 3975 C C . ALA A 1 508 ? -12.211 20.688 17.672 1 97.62 508 ALA A C 1
ATOM 3977 O O . ALA A 1 508 ? -13.195 20.859 18.406 1 97.62 508 ALA A O 1
ATOM 3978 N N . LEU A 1 509 ? -12.047 19.641 16.922 1 98 509 LEU A N 1
ATOM 3979 C CA . LEU A 1 509 ? -13.023 18.562 16.906 1 98 509 LEU A CA 1
ATOM 3980 C C . LEU A 1 509 ? -13.188 17.953 18.297 1 98 509 LEU A C 1
ATOM 3982 O O . LEU A 1 509 ? -14.305 17.625 18.719 1 98 509 LEU A O 1
ATOM 3986 N N . SER A 1 510 ? -12.125 17.75 19.016 1 97.75 510 SER A N 1
ATOM 3987 C CA . SER A 1 510 ? -12.156 17.203 20.375 1 97.75 510 SER A CA 1
ATOM 3988 C C . SER A 1 510 ? -12.945 18.109 21.312 1 97.75 510 SER A C 1
ATOM 3990 O O . SER A 1 510 ? -13.727 17.625 22.141 1 97.75 510 SER A O 1
ATOM 3992 N N . TRP A 1 511 ? -12.766 19.422 21.172 1 96.12 511 TRP A N 1
ATOM 3993 C CA . TRP A 1 511 ? -13.523 20.375 21.969 1 96.12 511 TRP A CA 1
ATOM 3994 C C . TRP A 1 511 ? -15.008 20.312 21.625 1 96.12 511 TRP A C 1
ATOM 3996 O O . TRP A 1 511 ? -15.859 20.344 22.516 1 96.12 511 TRP A O 1
ATOM 4006 N N . LEU A 1 512 ? -15.258 20.25 20.344 1 96.19 512 LEU A N 1
ATOM 4007 C CA . LEU A 1 512 ? -16.641 20.188 19.875 1 96.19 512 LEU A CA 1
ATOM 4008 C C . LEU A 1 512 ? -17.359 18.969 20.453 1 96.19 512 LEU A C 1
ATOM 4010 O O . LEU A 1 512 ? -18.453 19.094 21 1 96.19 512 LEU A O 1
ATOM 4014 N N . CYS A 1 513 ? -16.734 17.812 20.375 1 96.94 513 CYS A N 1
ATOM 4015 C CA . CYS A 1 513 ? -17.328 16.578 20.859 1 96.94 513 CYS A CA 1
ATOM 4016 C C . CYS A 1 513 ? -17.453 16.578 22.375 1 96.94 513 CYS A C 1
ATOM 4018 O O . CYS A 1 513 ? -18.453 16.078 22.922 1 96.94 513 CYS A O 1
ATOM 4020 N N . PHE A 1 514 ? -16.516 17.125 23.078 1 95.81 514 PHE A N 1
ATOM 4021 C CA . PHE A 1 514 ? -16.5 17.172 24.547 1 95.81 514 PHE A CA 1
ATOM 4022 C C . PHE A 1 514 ? -17.625 18.062 25.062 1 95.81 514 PHE A C 1
ATOM 4024 O O . PHE A 1 514 ? -18.328 17.703 26 1 95.81 514 PHE A O 1
ATOM 4031 N N . THR A 1 515 ? -17.875 19.219 24.391 1 93.44 515 THR A N 1
ATOM 4032 C CA . THR A 1 515 ? -18.797 20.219 24.922 1 93.44 515 THR A CA 1
ATOM 4033 C C . THR A 1 515 ? -20.203 20.016 24.344 1 93.44 515 THR A C 1
ATOM 4035 O O . THR A 1 515 ? -21.172 19.969 25.094 1 93.44 515 THR A O 1
ATOM 4038 N N . ARG A 1 516 ? -20.281 19.844 23.078 1 92.25 516 ARG A N 1
ATOM 4039 C CA . ARG A 1 516 ? -21.594 19.859 22.438 1 92.25 516 ARG A CA 1
ATOM 4040 C C . ARG A 1 516 ? -22.234 18.484 22.453 1 92.25 516 ARG A C 1
ATOM 4042 O O . ARG A 1 516 ? -23.453 18.344 22.594 1 92.25 516 ARG A O 1
ATOM 4049 N N . ILE A 1 517 ? -21.438 17.531 22.188 1 93.56 517 ILE A N 1
ATOM 4050 C CA . ILE A 1 517 ? -21.984 16.188 22.156 1 93.56 517 ILE A CA 1
ATOM 4051 C C . ILE A 1 517 ? -21.922 15.562 23.547 1 93.56 517 ILE A C 1
ATOM 4053 O O . ILE A 1 517 ? -22.891 14.977 24.016 1 93.56 517 ILE A O 1
ATOM 4057 N N . GLY A 1 518 ? -20.812 15.711 24.172 1 94.06 518 GLY A N 1
ATOM 4058 C CA . GLY A 1 518 ? -20.625 15.133 25.5 1 94.06 518 GLY A CA 1
ATOM 4059 C C . GLY A 1 518 ? -21.344 15.906 26.594 1 94.06 518 GLY A C 1
ATOM 4060 O O . GLY A 1 518 ? -21.594 15.367 27.672 1 94.06 518 GLY A O 1
ATOM 4061 N N . GLY A 1 519 ? -21.531 17.219 26.422 1 89.69 519 GLY A N 1
ATOM 4062 C CA . GLY A 1 519 ? -22.234 18.047 27.375 1 89.69 519 GLY A CA 1
ATOM 4063 C C . GLY A 1 519 ? -21.375 18.469 28.562 1 89.69 519 GLY A C 1
ATOM 4064 O O . GLY A 1 519 ? -21.891 18.859 29.609 1 89.69 519 GLY A O 1
ATOM 4065 N N . GLN A 1 520 ? -20.062 18.312 28.344 1 87.88 520 GLN A N 1
ATOM 4066 C CA . GLN A 1 520 ? -19.156 18.656 29.438 1 87.88 520 GLN A CA 1
ATOM 4067 C C . GLN A 1 520 ? -18.75 20.125 29.375 1 87.88 520 GLN A C 1
ATOM 4069 O O . GLN A 1 520 ? -18.75 20.719 28.297 1 87.88 520 GLN A O 1
ATOM 4074 N N . GLN A 1 521 ? -18.375 20.656 30.562 1 81.88 521 GLN A N 1
ATOM 4075 C CA . GLN A 1 521 ? -18.047 22.078 30.609 1 81.88 521 GLN A CA 1
ATOM 4076 C C . GLN A 1 521 ? -16.641 22.297 31.172 1 81.88 521 GLN A C 1
ATOM 4078 O O . GLN A 1 521 ? -16.062 23.359 31 1 81.88 521 GLN A O 1
ATOM 4083 N N . ALA A 1 522 ? -16.203 21.234 31.906 1 85.44 522 ALA A N 1
ATOM 4084 C CA . ALA A 1 522 ? -14.898 21.422 32.531 1 85.44 522 ALA A CA 1
ATOM 4085 C C . ALA A 1 522 ? -14.039 20.172 32.375 1 85.44 522 ALA A C 1
ATOM 4087 O O . ALA A 1 522 ? -14.547 19.047 32.375 1 85.44 522 ALA A O 1
ATOM 4088 N N . ILE A 1 523 ? -12.742 20.391 32.25 1 88.56 523 ILE A N 1
ATOM 4089 C CA . ILE A 1 523 ? -11.789 19.297 32.125 1 88.56 523 ILE A CA 1
ATOM 4090 C C . ILE A 1 523 ? -11.367 18.844 33.531 1 88.56 523 ILE A C 1
ATOM 4092 O O . ILE A 1 523 ? -11.352 19.641 34.469 1 88.56 523 ILE A O 1
ATOM 4096 N N . ASN A 1 524 ? -11.133 17.594 33.688 1 88.88 524 ASN A N 1
ATOM 4097 C CA . ASN A 1 524 ? -10.578 17.047 34.906 1 88.88 524 ASN A CA 1
ATOM 4098 C C . ASN A 1 524 ? -9.117 17.438 35.094 1 88.88 524 ASN A C 1
ATOM 4100 O O . ASN A 1 524 ? -8.266 17.031 34.281 1 88.88 524 ASN A O 1
ATOM 4104 N N . LEU A 1 525 ? -8.766 18.078 36.125 1 86.88 525 LEU A N 1
ATOM 4105 C CA . LEU A 1 525 ? -7.434 18.625 36.375 1 86.88 525 LEU A CA 1
ATOM 4106 C C . LEU A 1 525 ? -6.414 17.516 36.562 1 86.88 525 LEU A C 1
ATOM 4108 O O . LEU A 1 525 ? -5.207 17.734 36.438 1 86.88 525 LEU A O 1
ATOM 4112 N N . LYS A 1 526 ? -6.844 16.391 36.844 1 89 526 LYS A N 1
ATOM 4113 C CA . LYS A 1 526 ? -5.949 15.25 36.969 1 89 526 LYS A CA 1
ATOM 4114 C C . LYS A 1 526 ? -5.227 14.953 35.688 1 89 526 LYS A C 1
ATOM 4116 O O . LYS A 1 526 ? -4.207 14.258 35.656 1 89 526 LYS A O 1
ATOM 4121 N N . ALA A 1 527 ? -5.809 15.484 34.594 1 91.31 527 ALA A N 1
ATOM 4122 C CA . ALA A 1 527 ? -5.215 15.297 33.281 1 91.31 527 ALA A CA 1
ATOM 4123 C C . ALA A 1 527 ? -3.812 15.898 33.219 1 91.31 527 ALA A C 1
ATOM 4125 O O . ALA A 1 527 ? -2.955 15.414 32.469 1 91.31 527 ALA A O 1
ATOM 4126 N N . PHE A 1 528 ? -3.492 16.844 34.094 1 88.5 528 PHE A N 1
ATOM 4127 C CA . PHE A 1 528 ? -2.219 17.562 34.031 1 88.5 528 PHE A CA 1
ATOM 4128 C C . PHE A 1 528 ? -1.162 16.828 34.875 1 88.5 528 PHE A C 1
ATOM 4130 O O . PHE A 1 528 ? 0.022 17.156 34.812 1 88.5 528 PHE A O 1
ATOM 4137 N N . ASP A 1 529 ? -1.59 15.812 35.562 1 88.06 529 ASP A N 1
ATOM 4138 C CA . ASP A 1 529 ? -0.656 14.992 36.312 1 88.06 529 ASP A CA 1
ATOM 4139 C C . ASP A 1 529 ? -0.091 13.859 35.469 1 88.06 529 ASP A C 1
ATOM 4141 O O . ASP A 1 529 ? 0.771 13.102 35.906 1 88.06 529 ASP A O 1
ATOM 4145 N N . ALA A 1 530 ? -0.543 13.82 34.25 1 91.94 530 ALA A N 1
ATOM 4146 C CA . ALA A 1 530 ? -0.049 12.773 33.375 1 91.94 530 ALA A CA 1
ATOM 4147 C C . ALA A 1 530 ? 1.463 12.875 33.188 1 91.94 530 ALA A C 1
ATOM 4149 O O . ALA A 1 530 ? 2.012 13.977 33.094 1 91.94 530 ALA A O 1
ATOM 4150 N N . PRO A 1 531 ? 2.17 11.75 33.156 1 92.81 531 PRO A N 1
ATOM 4151 C CA . PRO A 1 531 ? 3.633 11.75 33.094 1 92.81 531 PRO A CA 1
ATOM 4152 C C . PRO A 1 531 ? 4.168 12.547 31.891 1 92.81 531 PRO A C 1
ATOM 4154 O O . PRO A 1 531 ? 5.215 13.195 32 1 92.81 531 PRO A O 1
ATOM 4157 N N . GLU A 1 532 ? 3.523 12.469 30.797 1 94.44 532 GLU A N 1
ATOM 4158 C CA . GLU A 1 532 ? 3.998 13.18 29.609 1 94.44 532 GLU A CA 1
ATOM 4159 C C . GLU A 1 532 ? 3.895 14.695 29.797 1 94.44 532 GLU A C 1
ATOM 4161 O O . GLU A 1 532 ? 4.676 15.453 29.219 1 94.44 532 GLU A O 1
ATOM 4166 N N . ILE A 1 533 ? 2.932 15.109 30.562 1 91.12 533 ILE A N 1
ATOM 4167 C CA . ILE A 1 533 ? 2.779 16.531 30.844 1 91.12 533 ILE A CA 1
ATOM 4168 C C . ILE A 1 533 ? 3.83 16.969 31.859 1 91.12 533 ILE A C 1
ATOM 4170 O O . ILE A 1 533 ? 4.398 18.062 31.734 1 91.12 533 ILE A O 1
ATOM 4174 N N . GLN A 1 534 ? 4.125 16.141 32.781 1 88.06 534 GLN A N 1
ATOM 4175 C CA . GLN A 1 534 ? 5.145 16.422 33.781 1 88.06 534 GLN A CA 1
ATOM 4176 C C . GLN A 1 534 ? 6.531 16.516 33.156 1 88.06 534 GLN A C 1
ATOM 4178 O O . GLN A 1 534 ? 7.383 17.281 33.625 1 88.06 534 GLN A O 1
ATOM 4183 N N . LEU A 1 535 ? 6.695 15.766 32.125 1 88.88 535 LEU A N 1
ATOM 4184 C CA . LEU A 1 535 ? 7.953 15.758 31.406 1 88.88 535 LEU A CA 1
ATOM 4185 C C . LEU A 1 535 ? 8.25 17.125 30.812 1 88.88 535 LEU A C 1
ATOM 4187 O O . LEU A 1 535 ? 9.414 17.5 30.656 1 88.88 535 LEU A O 1
ATOM 4191 N N . LEU A 1 536 ? 7.285 17.844 30.453 1 83.75 536 LEU A N 1
ATOM 4192 C CA . LEU A 1 536 ? 7.465 19.156 29.828 1 83.75 536 LEU A CA 1
ATOM 4193 C C . LEU A 1 536 ? 7.906 20.188 30.859 1 83.75 536 LEU A C 1
ATOM 4195 O O . LEU A 1 536 ? 8.492 21.203 30.516 1 83.75 536 LEU A O 1
ATOM 4199 N N . GLY A 1 537 ? 8.359 19.734 32.094 1 65.12 537 GLY A N 1
ATOM 4200 C CA . GLY A 1 537 ? 8.945 20.5 33.188 1 65.12 537 GLY A CA 1
ATOM 4201 C C . GLY A 1 537 ? 8.148 21.734 33.562 1 65.12 537 GLY A C 1
ATOM 4202 O O . GLY A 1 537 ? 8.281 22.266 34.656 1 65.12 537 GLY A O 1
ATOM 4203 N N . SER A 1 538 ? 7.926 22.719 32.469 1 52.38 538 SER A N 1
ATOM 4204 C CA . SER A 1 538 ? 7.855 24.125 32.844 1 52.38 538 SER A CA 1
ATOM 4205 C C . SER A 1 538 ? 6.562 24.438 33.594 1 52.38 538 SER A C 1
ATOM 4207 O O . SER A 1 538 ? 5.469 24.219 33.062 1 52.38 538 SER A O 1
ATOM 4209 N N . ASP A 1 539 ? 6.703 24.438 34.812 1 49.28 539 ASP A N 1
ATOM 4210 C CA . ASP A 1 539 ? 5.734 24.922 35.812 1 49.28 539 ASP A CA 1
ATOM 4211 C C . ASP A 1 539 ? 4.855 26.031 35.219 1 49.28 539 ASP A C 1
ATOM 4213 O O . ASP A 1 539 ? 3.656 26.078 35.5 1 49.28 539 ASP A O 1
ATOM 4217 N N . THR A 1 540 ? 5.512 26.797 34.438 1 48.22 540 THR A N 1
ATOM 4218 C CA . THR A 1 540 ? 4.801 27.953 33.938 1 48.22 540 THR A CA 1
ATOM 4219 C C . THR A 1 540 ? 3.809 27.562 32.844 1 48.22 540 THR A C 1
ATOM 4221 O O . THR A 1 540 ? 2.686 28.062 32.812 1 48.22 540 THR A O 1
ATOM 4224 N N . ALA A 1 541 ? 4.234 26.672 31.891 1 52.16 541 ALA A N 1
ATOM 4225 C CA . ALA A 1 541 ? 3.33 26.328 30.797 1 52.16 541 ALA A CA 1
ATOM 4226 C C . ALA A 1 541 ? 2.127 25.531 31.312 1 52.16 541 ALA A C 1
ATOM 4228 O O . ALA A 1 541 ? 0.996 25.766 30.875 1 52.16 541 ALA A O 1
ATOM 4229 N N . LEU A 1 542 ? 2.48 24.703 32.312 1 55.66 542 LEU A N 1
ATOM 4230 C CA . LEU A 1 542 ? 1.426 23.906 32.969 1 55.66 542 LEU A CA 1
ATOM 4231 C C . LEU A 1 542 ? 0.509 24.797 33.781 1 55.66 542 LEU A C 1
ATOM 4233 O O . LEU A 1 542 ? -0.711 24.625 33.781 1 55.66 542 LEU A O 1
ATOM 4237 N N . HIS A 1 543 ? 1.15 25.734 34.5 1 55.53 543 HIS A N 1
ATOM 4238 C CA . HIS A 1 543 ? 0.388 26.641 35.344 1 55.53 543 HIS A CA 1
ATOM 4239 C C . HIS A 1 543 ? -0.502 27.547 34.5 1 55.53 543 HIS A C 1
ATOM 4241 O O . HIS A 1 543 ? -1.652 27.812 34.875 1 55.53 543 HIS A O 1
ATOM 4247 N N . GLU A 1 544 ? 0.057 27.922 33.438 1 54.94 544 GLU A N 1
ATOM 4248 C CA . GLU A 1 544 ? -0.724 28.781 32.531 1 54.94 544 GLU A CA 1
ATOM 4249 C C . GLU A 1 544 ? -1.829 27.984 31.844 1 54.94 544 GLU A C 1
ATOM 4251 O O . GLU A 1 544 ? -2.947 28.484 31.688 1 54.94 544 GLU A O 1
ATOM 4256 N N . ALA A 1 545 ? -1.427 26.781 31.438 1 57.22 545 ALA A N 1
ATOM 4257 C CA . ALA A 1 545 ? -2.457 25.938 30.828 1 57.22 545 ALA A CA 1
ATOM 4258 C C . ALA A 1 545 ? -3.562 25.609 31.828 1 57.22 545 ALA A C 1
ATOM 4260 O O . ALA A 1 545 ? -4.746 25.609 31.469 1 57.22 545 ALA A O 1
ATOM 4261 N N . GLN A 1 546 ? -3.053 25.422 33.062 1 58.16 546 GLN A N 1
ATOM 4262 C CA . GLN A 1 546 ? -3.992 25.188 34.156 1 58.16 546 GLN A CA 1
ATOM 4263 C C . GLN A 1 546 ? -4.828 26.422 34.438 1 58.16 546 GLN A C 1
ATOM 4265 O O . GLN A 1 546 ? -6.023 26.328 34.719 1 58.16 546 GLN A O 1
ATOM 4270 N N . GLY A 1 547 ? -4.055 27.547 34.438 1 55.19 547 GLY A N 1
ATOM 4271 C CA . GLY A 1 547 ? -4.754 28.797 34.688 1 55.19 547 GLY A CA 1
ATOM 4272 C C . GLY A 1 547 ? -5.789 29.109 33.594 1 55.19 547 GLY A C 1
ATOM 4273 O O . GLY A 1 547 ? -6.883 29.578 33.906 1 55.19 547 GLY A O 1
ATOM 4274 N N . GLN A 1 548 ? -5.363 28.906 32.406 1 54.16 548 GLN A N 1
ATOM 4275 C CA . GLN A 1 548 ? -6.293 29.125 31.312 1 54.16 548 GLN A CA 1
ATOM 4276 C C . GLN A 1 548 ? -7.43 28.109 31.344 1 54.16 548 GLN A C 1
ATOM 4278 O O . GLN A 1 548 ? -8.57 28.438 31 1 54.16 548 GLN A O 1
ATOM 4283 N N . ALA A 1 549 ? -7.039 26.875 31.609 1 53.12 549 ALA A N 1
ATOM 4284 C CA . ALA A 1 549 ? -8.07 25.859 31.734 1 53.12 549 ALA A CA 1
ATOM 4285 C C . ALA A 1 549 ? -9.031 26.188 32.875 1 53.12 549 ALA A C 1
ATOM 4287 O O . ALA A 1 549 ? -10.219 25.891 32.812 1 53.12 549 ALA A O 1
ATOM 4288 N N . PHE A 1 550 ? -8.492 26.656 34.094 1 47.72 550 PHE A N 1
ATOM 4289 C CA . PHE A 1 550 ? -9.25 26.891 35.312 1 47.72 550 PHE A CA 1
ATOM 4290 C C . PHE A 1 550 ? -9.867 28.281 35.344 1 47.72 550 PHE A C 1
ATOM 4292 O O . PHE A 1 550 ? -10.922 28.5 35.938 1 47.72 550 PHE A O 1
ATOM 4299 N N . GLY A 1 551 ? -9.047 29.219 35.312 1 44.06 551 GLY A N 1
ATOM 4300 C CA . GLY A 1 551 ? -9.656 30.5 35.594 1 44.06 551 GLY A CA 1
ATOM 4301 C C . GLY A 1 551 ? -10.891 30.781 34.75 1 44.06 551 GLY A C 1
ATOM 4302 O O . GLY A 1 551 ? -11.797 31.5 35.188 1 44.06 551 GLY A O 1
ATOM 4303 N N . ASP A 1 552 ? -10.82 30.734 33.469 1 42.44 552 ASP A N 1
ATOM 4304 C CA . ASP A 1 552 ? -11.992 30.984 32.625 1 42.44 552 ASP A CA 1
ATOM 4305 C C . ASP A 1 552 ? -12.906 29.766 32.562 1 42.44 552 ASP A C 1
ATOM 4307 O O . ASP A 1 552 ? -12.828 28.969 31.625 1 42.44 552 ASP A O 1
ATOM 4311 N N . SER A 1 553 ? -13.211 29.062 33.469 1 40.47 553 SER A N 1
ATOM 4312 C CA . SER A 1 553 ? -13.992 27.844 33.656 1 40.47 553 SER A CA 1
ATOM 4313 C C . SER A 1 553 ? -15.133 27.75 32.656 1 40.47 553 SER A C 1
ATOM 4315 O O . SER A 1 553 ? -15.32 26.719 32.031 1 40.47 553 SER A O 1
ATOM 4317 N N . THR A 1 554 ? -16.312 28.438 33.125 1 40.34 554 THR A N 1
ATOM 4318 C CA . THR A 1 554 ? -17.578 28.375 32.375 1 40.34 554 THR A CA 1
ATOM 4319 C C . THR A 1 554 ? -17.359 28.781 30.922 1 40.34 554 THR A C 1
ATOM 4321 O O . THR A 1 554 ? -18.125 28.359 30.047 1 40.34 554 THR A O 1
ATOM 4324 N N . PHE A 1 555 ? -16.703 29.859 30.672 1 40.75 555 PHE A N 1
ATOM 4325 C CA . PHE A 1 555 ? -16.625 30.641 29.438 1 40.75 555 PHE A CA 1
ATOM 4326 C C . PHE A 1 555 ? -15.57 30.062 28.5 1 40.75 555 PHE A C 1
ATOM 4328 O O . PHE A 1 555 ? -15.328 30.609 27.422 1 40.75 555 PHE A O 1
ATOM 4335 N N . ALA A 1 556 ? -14.883 29.125 28.953 1 44.78 556 ALA A N 1
ATOM 4336 C CA . ALA A 1 556 ? -13.648 28.531 28.438 1 44.78 556 ALA A CA 1
ATOM 4337 C C . ALA A 1 556 ? -13.922 27.688 27.203 1 44.78 556 ALA A C 1
ATOM 4339 O O . ALA A 1 556 ? -13.078 27.609 26.297 1 44.78 556 ALA A O 1
ATOM 4340 N N . ASP A 1 557 ? -15.086 26.969 27.266 1 50.38 557 ASP A N 1
ATOM 4341 C CA . ASP A 1 557 ? -15.414 25.938 26.297 1 50.38 557 ASP A CA 1
ATOM 4342 C C . ASP A 1 557 ? -15.531 26.531 24.891 1 50.38 557 ASP A C 1
ATOM 4344 O O . ASP A 1 557 ? -14.891 26.062 23.953 1 50.38 557 ASP A O 1
ATOM 4348 N N . VAL A 1 558 ? -16.594 27.516 24.812 1 54.06 558 VAL A N 1
ATOM 4349 C CA . VAL A 1 558 ? -17 28.109 23.531 1 54.06 558 VAL A CA 1
ATOM 4350 C C . VAL A 1 558 ? -15.828 28.906 22.953 1 54.06 558 VAL A C 1
ATOM 4352 O O . VAL A 1 558 ? -15.594 28.875 21.734 1 54.06 558 VAL A O 1
ATOM 4355 N N . ASN A 1 559 ? -14.828 29.125 23.891 1 78.88 559 ASN A N 1
ATOM 4356 C CA . ASN A 1 559 ? -13.797 30.062 23.453 1 78.88 559 ASN A CA 1
ATOM 4357 C C . ASN A 1 559 ? -12.633 29.328 22.766 1 78.88 559 ASN A C 1
ATOM 4359 O O . ASN A 1 559 ? -12.148 29.781 21.734 1 78.88 559 ASN A O 1
ATOM 4363 N N . HIS A 1 560 ? -12.461 28.094 23.297 1 87.19 560 HIS A N 1
ATOM 4364 C CA . HIS A 1 560 ? -11.312 27.422 22.703 1 87.19 560 HIS A CA 1
ATOM 4365 C C . HIS A 1 560 ? -11.641 26.875 21.312 1 87.19 560 HIS A C 1
ATOM 4367 O O . HIS A 1 560 ? -10.812 26.953 20.406 1 87.19 560 HIS A O 1
ATOM 4373 N N . LEU A 1 561 ? -12.852 26.312 21.188 1 91.06 561 LEU A N 1
ATOM 4374 C CA . LEU A 1 561 ? -13.289 25.812 19.891 1 91.06 561 LEU A CA 1
ATOM 4375 C C . LEU A 1 561 ? -13.242 26.906 18.844 1 91.06 561 LEU A C 1
ATOM 4377 O O . LEU A 1 561 ? -12.664 26.719 17.766 1 91.06 561 LEU A O 1
ATOM 4381 N N . HIS A 1 562 ? -13.703 28.078 19.172 1 91 562 HIS A N 1
ATOM 4382 C CA . HIS A 1 562 ? -13.727 29.188 18.234 1 91 562 HIS A CA 1
ATOM 4383 C C . HIS A 1 562 ? -12.32 29.734 17.969 1 91 562 HIS A C 1
ATOM 4385 O O . HIS A 1 562 ? -12.008 30.141 16.859 1 91 562 HIS A O 1
ATOM 4391 N N . ARG A 1 563 ? -11.539 29.75 19 1 90.88 563 ARG A N 1
ATOM 4392 C CA . ARG A 1 563 ? -10.156 30.188 18.844 1 90.88 563 ARG A CA 1
ATOM 4393 C C . ARG A 1 563 ? -9.398 29.25 17.906 1 90.88 563 ARG A C 1
ATOM 4395 O O . ARG A 1 563 ? -8.602 29.703 17.078 1 90.88 563 ARG A O 1
ATOM 4402 N N . LEU A 1 564 ? -9.695 28.016 18.078 1 94.56 564 LEU A N 1
ATOM 4403 C CA . LEU A 1 564 ? -9.031 27.031 17.219 1 94.56 564 LEU A CA 1
ATOM 4404 C C . LEU A 1 564 ? -9.508 27.172 15.773 1 94.56 564 LEU A C 1
ATOM 4406 O O . LEU A 1 564 ? -8.711 27.047 14.836 1 94.56 564 LEU A O 1
ATOM 4410 N N . ILE A 1 565 ? -10.758 27.344 15.57 1 93.38 565 ILE A N 1
ATOM 4411 C CA . ILE A 1 565 ? -11.297 27.578 14.234 1 93.38 565 ILE A CA 1
ATOM 4412 C C . ILE A 1 565 ? -10.688 28.828 13.633 1 93.38 565 ILE A C 1
ATOM 4414 O O . ILE A 1 565 ? -10.32 28.859 12.461 1 93.38 565 ILE A O 1
ATOM 4418 N N . ASP A 1 566 ? -10.539 29.828 14.461 1 91.44 566 ASP A N 1
ATOM 4419 C CA . ASP A 1 566 ? -9.898 31.062 14.016 1 91.44 566 ASP A CA 1
ATOM 4420 C C . ASP A 1 566 ? -8.445 30.812 13.609 1 91.44 566 ASP A C 1
ATOM 4422 O O . ASP A 1 566 ? -7.98 31.344 12.602 1 91.44 566 ASP A O 1
ATOM 4426 N N . LEU A 1 567 ? -7.754 30.062 14.422 1 91.94 567 LEU A N 1
ATOM 4427 C CA . LEU A 1 567 ? -6.371 29.719 14.117 1 91.94 567 LEU A CA 1
ATOM 4428 C C . LEU A 1 567 ? -6.273 28.969 12.789 1 91.94 567 LEU A C 1
ATOM 4430 O O . LEU A 1 567 ? -5.32 29.172 12.031 1 91.94 567 LEU A O 1
ATOM 4434 N N . LEU A 1 568 ? -7.215 28.047 12.531 1 93.25 568 LEU A N 1
ATOM 4435 C CA . LEU A 1 568 ? -7.258 27.344 11.258 1 93.25 568 LEU A CA 1
ATOM 4436 C C . LEU A 1 568 ? -7.348 28.312 10.094 1 93.25 568 LEU A C 1
ATOM 4438 O O . LEU A 1 568 ? -6.707 28.125 9.062 1 93.25 568 LEU A O 1
ATOM 4442 N N . ASN A 1 569 ? -8.055 29.328 10.281 1 86.75 569 ASN A N 1
ATOM 4443 C CA . ASN A 1 569 ? -8.227 30.312 9.219 1 86.75 569 ASN A CA 1
ATOM 4444 C C . ASN A 1 569 ? -6.996 31.203 9.078 1 86.75 569 ASN A C 1
ATOM 4446 O O . ASN A 1 569 ? -6.637 31.594 7.965 1 86.75 569 ASN A O 1
ATOM 4450 N N . ARG A 1 570 ? -6.328 31.5 10.141 1 80.56 570 ARG A N 1
ATOM 4451 C CA . ARG A 1 570 ? -5.176 32.375 10.141 1 80.56 570 ARG A CA 1
ATOM 4452 C C . ARG A 1 570 ? -3.939 31.688 9.594 1 80.56 570 ARG A C 1
ATOM 4454 O O . ARG A 1 570 ? -3.125 32.312 8.898 1 80.56 570 ARG A O 1
ATOM 4461 N N . VAL A 1 571 ? -3.791 30.547 10.086 1 73 571 VAL A N 1
ATOM 4462 C CA . VAL A 1 571 ? -2.619 29.797 9.641 1 73 571 VAL A CA 1
ATOM 4463 C C . VAL A 1 571 ? -2.764 29.453 8.164 1 73 571 VAL A C 1
ATOM 4465 O O . VAL A 1 571 ? -1.786 29.078 7.508 1 73 571 VAL A O 1
ATOM 4468 N N . GLY A 1 572 ? -3.744 29.875 7.559 1 65.56 572 GLY A N 1
ATOM 4469 C CA . GLY A 1 572 ? -4.473 29.359 6.414 1 65.56 572 GLY A CA 1
ATOM 4470 C C . GLY A 1 572 ? -3.711 29.5 5.109 1 65.56 572 GLY A C 1
ATOM 4471 O O . GLY A 1 572 ? -4.297 29.844 4.078 1 65.56 572 GLY A O 1
ATOM 4472 N N . ARG A 1 573 ? -2.465 29.281 5.25 1 75.88 573 ARG A N 1
ATOM 4473 C CA . ARG A 1 573 ? -1.739 29.188 3.988 1 75.88 573 ARG A CA 1
ATOM 4474 C C . ARG A 1 573 ? -2.23 27.984 3.168 1 75.88 573 ARG A C 1
ATOM 4476 O O . ARG A 1 573 ? -2.43 28.109 1.956 1 75.88 573 ARG A O 1
ATOM 4483 N N . TRP A 1 574 ? -2.488 26.969 3.865 1 89.06 574 TRP A N 1
ATOM 4484 C CA . TRP A 1 574 ? -2.939 25.766 3.197 1 89.06 574 TRP A CA 1
ATOM 4485 C C . TRP A 1 574 ? -4.461 25.734 3.078 1 89.06 574 TRP A C 1
ATOM 4487 O O . TRP A 1 574 ? -5.168 25.891 4.074 1 89.06 574 TRP A O 1
ATOM 4497 N N . ALA A 1 575 ? -4.949 25.516 1.917 1 90.25 575 ALA A N 1
ATOM 4498 C CA . ALA A 1 575 ? -6.387 25.547 1.656 1 90.25 575 ALA A CA 1
ATOM 4499 C C . ALA A 1 575 ? -7.113 24.469 2.443 1 90.25 575 ALA A C 1
ATOM 4501 O O . ALA A 1 575 ? -8.312 24.594 2.715 1 90.25 575 ALA A O 1
ATOM 4502 N N . ILE A 1 576 ? -6.465 23.453 2.875 1 93.31 576 ILE A N 1
ATOM 4503 C CA . ILE A 1 576 ? -7.098 22.375 3.639 1 93.31 576 ILE A CA 1
ATOM 4504 C C . ILE A 1 576 ? -7.57 22.922 4.988 1 93.31 576 ILE A C 1
ATOM 4506 O O . ILE A 1 576 ? -8.523 22.391 5.57 1 93.31 576 ILE A O 1
ATOM 4510 N N . SER A 1 577 ? -6.891 23.953 5.508 1 94.31 577 SER A N 1
ATOM 4511 C CA . SER A 1 577 ? -7.309 24.578 6.758 1 94.31 577 SER A CA 1
ATOM 4512 C C . SER A 1 577 ? -8.703 25.188 6.637 1 94.31 577 SER A C 1
ATOM 4514 O O . SER A 1 577 ? -9.516 25.062 7.547 1 94.31 577 SER A O 1
ATOM 4516 N N . SER A 1 578 ? -8.875 25.75 5.516 1 92.44 578 SER A N 1
ATOM 4517 C CA . SER A 1 578 ? -10.195 26.344 5.281 1 92.44 578 SER A CA 1
ATOM 4518 C C . SER A 1 578 ? -11.266 25.25 5.164 1 92.44 578 SER A C 1
ATOM 4520 O O . SER A 1 578 ? -12.398 25.453 5.613 1 92.44 578 SER A O 1
ATOM 4522 N N . SER A 1 579 ? -10.93 24.188 4.566 1 94.12 579 SER A N 1
ATOM 4523 C CA . SER A 1 579 ? -11.867 23.062 4.477 1 94.12 579 SER A CA 1
ATOM 4524 C C . SER A 1 579 ? -12.211 22.531 5.855 1 94.12 579 SER A C 1
ATOM 4526 O O . SER A 1 579 ? -13.375 22.234 6.137 1 94.12 579 SER A O 1
ATOM 4528 N N . PHE A 1 580 ? -11.234 22.453 6.684 1 96.75 580 PHE A N 1
ATOM 4529 C CA . PHE A 1 580 ? -11.445 21.984 8.055 1 96.75 580 PHE A CA 1
ATOM 4530 C C . PHE A 1 580 ? -12.344 22.953 8.812 1 96.75 580 PHE A C 1
ATOM 4532 O O . PHE A 1 580 ? -13.273 22.516 9.508 1 96.75 580 PHE A O 1
ATOM 4539 N N . SER A 1 581 ? -12.055 24.234 8.648 1 95.44 581 SER A N 1
ATOM 4540 C CA . SER A 1 581 ? -12.867 25.25 9.32 1 95.44 581 SER A CA 1
ATOM 4541 C C . SER A 1 581 ? -14.32 25.188 8.859 1 95.44 581 SER A C 1
ATOM 4543 O O . SER A 1 581 ? -15.234 25.312 9.672 1 95.44 581 SER A O 1
ATOM 4545 N N . SER A 1 582 ? -14.477 24.984 7.582 1 94.5 582 SER A N 1
ATOM 4546 C CA . SER A 1 582 ? -15.828 24.906 7.027 1 94.5 582 SER A CA 1
ATOM 4547 C C . SER A 1 582 ? -16.594 23.734 7.621 1 94.5 582 SER A C 1
ATOM 4549 O O . SER A 1 582 ? -17.781 23.859 7.957 1 94.5 582 SER A O 1
ATOM 4551 N N . VAL A 1 583 ? -15.984 22.625 7.77 1 96.62 583 VAL A N 1
ATOM 4552 C CA . VAL A 1 583 ? -16.594 21.438 8.344 1 96.62 583 VAL A CA 1
ATOM 4553 C C . VAL A 1 583 ? -16.984 21.703 9.805 1 96.62 583 VAL A C 1
ATOM 4555 O O . VAL A 1 583 ? -18.094 21.391 10.227 1 96.62 583 VAL A O 1
ATOM 4558 N N . LEU A 1 584 ? -16.109 22.312 10.547 1 96.62 584 LEU A N 1
ATOM 4559 C CA . LEU A 1 584 ? -16.328 22.578 11.961 1 96.62 584 LEU A CA 1
ATOM 4560 C C . LEU A 1 584 ? -17.453 23.578 12.148 1 96.62 584 LEU A C 1
ATOM 4562 O O . LEU A 1 584 ? -18.312 23.406 13.023 1 96.62 584 LEU A O 1
ATOM 4566 N N . CYS A 1 585 ? -17.484 24.578 11.305 1 95.06 585 CYS A N 1
ATOM 4567 C CA . CYS A 1 585 ? -18.531 25.578 11.391 1 95.06 585 CYS A CA 1
ATOM 4568 C C . CYS A 1 585 ? -19.891 24.969 11.109 1 95.06 585 CYS A C 1
ATOM 4570 O O . CYS A 1 585 ? -20.875 25.266 11.789 1 95.06 585 CYS A O 1
ATOM 4572 N N . THR A 1 586 ? -19.938 24.109 10.172 1 95.5 586 THR A N 1
ATOM 4573 C CA . THR A 1 586 ? -21.188 23.438 9.844 1 95.5 586 THR A CA 1
ATOM 4574 C C . THR A 1 586 ? -21.641 22.547 11 1 95.5 586 THR A C 1
ATOM 4576 O O . THR A 1 586 ? -22.844 22.469 11.297 1 95.5 586 THR A O 1
ATOM 4579 N N . ALA A 1 587 ? -20.719 21.906 11.586 1 95.06 587 ALA A N 1
ATOM 4580 C CA . ALA A 1 587 ? -21.031 21.031 12.703 1 95.06 587 ALA A CA 1
ATOM 4581 C C . ALA A 1 587 ? -21.547 21.812 13.906 1 95.06 587 ALA A C 1
ATOM 4583 O O . ALA A 1 587 ? -22.453 21.375 14.602 1 95.06 587 ALA A O 1
ATOM 4584 N N . ILE A 1 588 ? -21 22.984 14.133 1 92.56 588 ILE A N 1
ATOM 4585 C CA . ILE A 1 588 ? -21.406 23.844 15.242 1 92.56 588 ILE A CA 1
ATOM 4586 C C . ILE A 1 588 ? -22.828 24.375 14.984 1 92.56 588 ILE A C 1
ATOM 4588 O O . ILE A 1 588 ? -23.656 24.375 15.891 1 92.56 588 ILE A O 1
ATOM 4592 N N . GLU A 1 589 ? -23.062 24.75 13.773 1 88.19 589 GLU A N 1
ATOM 4593 C CA . GLU A 1 589 ? -24.375 25.25 13.406 1 88.19 589 GLU A CA 1
ATOM 4594 C C . GLU A 1 589 ? -25.453 24.172 13.594 1 88.19 589 GLU A C 1
ATOM 4596 O O . GLU A 1 589 ? -26.562 24.469 14.016 1 88.19 589 GLU A O 1
ATOM 4601 N N . GLY A 1 590 ? -25.109 22.984 13.25 1 80.94 590 GLY A N 1
ATOM 4602 C CA . GLY A 1 590 ? -26.031 21.891 13.398 1 80.94 590 GLY A CA 1
ATOM 4603 C C . GLY A 1 590 ? -26.312 21.516 14.844 1 80.94 590 GLY A C 1
ATOM 4604 O O . GLY A 1 590 ? -27.375 20.984 15.164 1 80.94 590 GLY A O 1
ATOM 4605 N N . SER A 1 591 ? -25.438 21.734 15.711 1 77.12 591 SER A N 1
ATOM 4606 C CA . SER A 1 591 ? -25.594 21.406 17.125 1 77.12 591 SER A CA 1
ATOM 4607 C C . SER A 1 591 ? -26.406 22.469 17.859 1 77.12 591 SER A C 1
ATOM 4609 O O . SER A 1 591 ? -26.969 22.203 18.922 1 77.12 591 SER A O 1
ATOM 4611 N N . ASP A 1 592 ? -26.391 23.734 17.344 1 67.38 592 ASP A N 1
ATOM 4612 C CA . ASP A 1 592 ? -27.125 24.828 17.984 1 67.38 592 ASP A CA 1
ATOM 4613 C C . ASP A 1 592 ? -28.609 24.797 17.594 1 67.38 592 ASP A C 1
ATOM 4615 O O . ASP A 1 592 ? -29.453 25.391 18.281 1 67.38 592 ASP A O 1
ATOM 4619 N N . THR A 1 593 ? -28.938 24.031 16.516 1 57.53 593 THR A N 1
ATOM 4620 C CA . THR A 1 593 ? -30.344 23.891 16.141 1 57.53 593 THR A CA 1
ATOM 4621 C C . THR A 1 593 ? -30.938 22.609 16.75 1 57.53 593 THR A C 1
ATOM 4623 O O . THR A 1 593 ? -32.125 22.578 17.109 1 57.53 593 THR A O 1
ATOM 4626 N N . MET B 1 1 ? -48.875 -62.438 2.621 1 18.39 1 MET B N 1
ATOM 4627 C CA . MET B 1 1 ? -49.75 -61.375 2.115 1 18.39 1 MET B CA 1
ATOM 4628 C C . MET B 1 1 ? -49.062 -60.594 1.001 1 18.39 1 MET B C 1
ATOM 4630 O O . MET B 1 1 ? -47.844 -60.562 0.921 1 18.39 1 MET B O 1
ATOM 4634 N N . ASN B 1 2 ? -49.875 -59.719 0.109 1 17.69 2 ASN B N 1
ATOM 4635 C CA . ASN B 1 2 ? -50.25 -59.188 -1.192 1 17.69 2 ASN B CA 1
ATOM 4636 C C . ASN B 1 2 ? -49.562 -57.844 -1.457 1 17.69 2 ASN B C 1
ATOM 4638 O O . ASN B 1 2 ? -49.969 -57.094 -2.342 1 17.69 2 ASN B O 1
ATOM 4642 N N . LEU B 1 3 ? -48.812 -57.281 -0.646 1 19.06 3 LEU B N 1
ATOM 4643 C CA . LEU B 1 3 ? -48.969 -55.875 -0.916 1 19.06 3 LEU B CA 1
ATOM 4644 C C . LEU B 1 3 ? -48.5 -55.531 -2.336 1 19.06 3 LEU B C 1
ATOM 4646 O O . LEU B 1 3 ? -47.406 -55.875 -2.738 1 19.06 3 LEU B O 1
ATOM 4650 N N . HIS B 1 4 ? -49.219 -55 -3.34 1 17.33 4 HIS B N 1
ATOM 4651 C CA . HIS B 1 4 ? -49.688 -54.656 -4.688 1 17.33 4 HIS B CA 1
ATOM 4652 C C . HIS B 1 4 ? -48.875 -53.5 -5.277 1 17.33 4 HIS B C 1
ATOM 4654 O O . HIS B 1 4 ? -48.844 -53.312 -6.492 1 17.33 4 HIS B O 1
ATOM 4660 N N . ASP B 1 5 ? -48.438 -52.469 -4.664 1 18.92 5 ASP B N 1
ATOM 4661 C CA . ASP B 1 5 ? -48.844 -51.344 -5.484 1 18.92 5 ASP B CA 1
ATOM 4662 C C . ASP B 1 5 ? -48.125 -51.344 -6.832 1 18.92 5 ASP B C 1
ATOM 4664 O O . ASP B 1 5 ? -47 -51.812 -6.93 1 18.92 5 ASP B O 1
ATOM 4668 N N . PRO B 1 6 ? -48.562 -50.656 -7.98 1 19.73 6 PRO B N 1
ATOM 4669 C CA . PRO B 1 6 ? -48.781 -50.625 -9.43 1 19.73 6 PRO B CA 1
ATOM 4670 C C . PRO B 1 6 ? -47.594 -50.031 -10.18 1 19.73 6 PRO B C 1
ATOM 4672 O O . PRO B 1 6 ? -47.031 -50.688 -11.086 1 19.73 6 PRO B O 1
ATOM 4675 N N . ILE B 1 7 ? -47.688 -48.688 -10.516 1 18.77 7 ILE B N 1
ATOM 4676 C CA . ILE B 1 7 ? -47.906 -48.125 -11.836 1 18.77 7 ILE B CA 1
ATOM 4677 C C . ILE B 1 7 ? -46.562 -47.906 -12.547 1 18.77 7 ILE B C 1
ATOM 4679 O O . ILE B 1 7 ? -46.375 -48.375 -13.672 1 18.77 7 ILE B O 1
ATOM 4683 N N . LEU B 1 8 ? -46.031 -46.438 -12.781 1 18.52 8 LEU B N 1
ATOM 4684 C CA . LEU B 1 8 ? -46.156 -45.75 -14.055 1 18.52 8 LEU B CA 1
ATOM 4685 C C . LEU B 1 8 ? -44.844 -45.875 -14.844 1 18.52 8 LEU B C 1
ATOM 4687 O O . LEU B 1 8 ? -43.75 -45.719 -14.281 1 18.52 8 LEU B O 1
ATOM 4691 N N . GLN B 1 9 ? -44.75 -46.344 -16.047 1 18.14 9 GLN B N 1
ATOM 4692 C CA . GLN B 1 9 ? -44 -46.688 -17.25 1 18.14 9 GLN B CA 1
ATOM 4693 C C . GLN B 1 9 ? -43.5 -45.438 -17.969 1 18.14 9 GLN B C 1
ATOM 4695 O O . GLN B 1 9 ? -44.219 -44.875 -18.828 1 18.14 9 GLN B O 1
ATOM 4700 N N . ALA B 1 10 ? -43.188 -44.375 -17.141 1 20.41 10 ALA B N 1
ATOM 4701 C CA . ALA B 1 10 ? -43.062 -43.219 -18 1 20.41 10 ALA B CA 1
ATOM 4702 C C . ALA B 1 10 ? -42.281 -43.531 -19.266 1 20.41 10 ALA B C 1
ATOM 4704 O O . ALA B 1 10 ? -41.188 -44.156 -19.203 1 20.41 10 ALA B O 1
ATOM 4705 N N . ASP B 1 11 ? -42.844 -43.375 -20.469 1 17.31 11 ASP B N 1
ATOM 4706 C CA . ASP B 1 11 ? -42.719 -43.5 -21.922 1 17.31 11 ASP B CA 1
ATOM 4707 C C . ASP B 1 11 ? -41.438 -42.812 -22.422 1 17.31 11 ASP B C 1
ATOM 4709 O O . ASP B 1 11 ? -41 -41.812 -21.828 1 17.31 11 ASP B O 1
ATOM 4713 N N . SER B 1 12 ? -40.656 -43.406 -23.375 1 19.02 12 SER B N 1
ATOM 4714 C CA . SER B 1 12 ? -39.438 -43.406 -24.188 1 19.02 12 SER B CA 1
ATOM 4715 C C . SER B 1 12 ? -39.344 -42.156 -25.031 1 19.02 12 SER B C 1
ATOM 4717 O O . SER B 1 12 ? -38.312 -41.875 -25.656 1 19.02 12 SER B O 1
ATOM 4719 N N . SER B 1 13 ? -40.562 -41.594 -25.484 1 18.11 13 SER B N 1
ATOM 4720 C CA . SER B 1 13 ? -40.719 -41.344 -26.906 1 18.11 13 SER B CA 1
ATOM 4721 C C . SER B 1 13 ? -39.781 -40.219 -27.359 1 18.11 13 SER B C 1
ATOM 4723 O O . SER B 1 13 ? -39.062 -40.406 -28.344 1 18.11 13 SER B O 1
ATOM 4725 N N . SER B 1 14 ? -40.281 -38.938 -27.625 1 18.67 14 SER B N 1
ATOM 4726 C CA . SER B 1 14 ? -40.469 -38.156 -28.844 1 18.67 14 SER B CA 1
ATOM 4727 C C . SER B 1 14 ? -39.219 -37.375 -29.203 1 18.67 14 SER B C 1
ATOM 4729 O O . SER B 1 14 ? -38.406 -37.031 -28.328 1 18.67 14 SER B O 1
ATOM 4731 N N . TRP B 1 15 ? -38.938 -36.75 -30.531 1 17.58 15 TRP B N 1
ATOM 4732 C CA . TRP B 1 15 ? -37.969 -36.594 -31.641 1 17.58 15 TRP B CA 1
ATOM 4733 C C . TRP B 1 15 ? -37.125 -35.375 -31.453 1 17.58 15 TRP B C 1
ATOM 4735 O O . TRP B 1 15 ? -36 -35.312 -31.969 1 17.58 15 TRP B O 1
ATOM 4745 N N . PHE B 1 16 ? -36.875 -34.344 -30.641 1 18.66 16 PHE B N 1
ATOM 4746 C CA . PHE B 1 16 ? -36.812 -33.094 -31.406 1 18.66 16 PHE B CA 1
ATOM 4747 C C . PHE B 1 16 ? -35.812 -33.219 -32.531 1 18.66 16 PHE B C 1
ATOM 4749 O O . PHE B 1 16 ? -34.594 -33.031 -32.312 1 18.66 16 PHE B O 1
ATOM 4756 N N . LEU B 1 17 ? -35.75 -34.188 -33.531 1 20.27 17 LEU B N 1
ATOM 4757 C CA . LEU B 1 17 ? -34.906 -34.594 -34.656 1 20.27 17 LEU B CA 1
ATOM 4758 C C . LEU B 1 17 ? -34.781 -33.438 -35.656 1 20.27 17 LEU B C 1
ATOM 4760 O O . LEU B 1 17 ? -33.812 -33.375 -36.406 1 20.27 17 LEU B O 1
ATOM 4764 N N . GLY B 1 18 ? -35.875 -32.812 -36.156 1 19.28 18 GLY B N 1
ATOM 4765 C CA . GLY B 1 18 ? -36.062 -32.594 -37.594 1 19.28 18 GLY B CA 1
ATOM 4766 C C . GLY B 1 18 ? -35.188 -31.5 -38.156 1 19.28 18 GLY B C 1
ATOM 4767 O O . GLY B 1 18 ? -35.062 -31.359 -39.375 1 19.28 18 GLY B O 1
ATOM 4768 N N . ALA B 1 19 ? -35.188 -30.234 -37.75 1 21.17 19 ALA B N 1
ATOM 4769 C CA . ALA B 1 19 ? -35.188 -29.266 -38.812 1 21.17 19 ALA B CA 1
ATOM 4770 C C . ALA B 1 19 ? -33.844 -29.25 -39.562 1 21.17 19 ALA B C 1
ATOM 4772 O O . ALA B 1 19 ? -32.812 -29.469 -38.938 1 21.17 19 ALA B O 1
ATOM 4773 N N . ASN B 1 20 ? -33.844 -29.469 -40.938 1 21.19 20 ASN B N 1
ATOM 4774 C CA . ASN B 1 20 ? -32.906 -29.562 -42.031 1 21.19 20 ASN B CA 1
ATOM 4775 C C . ASN B 1 20 ? -31.953 -28.375 -42.094 1 21.19 20 ASN B C 1
ATOM 4777 O O . ASN B 1 20 ? -32.375 -27.234 -42.25 1 21.19 20 ASN B O 1
ATOM 4781 N N . LEU B 1 21 ? -31 -28.359 -41.25 1 19.97 21 LEU B N 1
ATOM 4782 C CA . LEU B 1 21 ? -29.938 -27.359 -41.375 1 19.97 21 LEU B CA 1
ATOM 4783 C C . LEU B 1 21 ? -29.375 -27.328 -42.781 1 19.97 21 LEU B C 1
ATOM 4785 O O . LEU B 1 21 ? -28.781 -28.312 -43.25 1 19.97 21 LEU B O 1
ATOM 4789 N N . ASP B 1 22 ? -30.188 -26.734 -43.688 1 21.73 22 ASP B N 1
ATOM 4790 C CA . ASP B 1 22 ? -29.75 -26.625 -45.062 1 21.73 22 ASP B CA 1
ATOM 4791 C C . ASP B 1 22 ? -28.297 -26.141 -45.156 1 21.73 22 ASP B C 1
ATOM 4793 O O . ASP B 1 22 ? -27.969 -25.047 -44.688 1 21.73 22 ASP B O 1
ATOM 4797 N N . VAL B 1 23 ? -27.328 -27.016 -45.219 1 24.05 23 VAL B N 1
ATOM 4798 C CA . VAL B 1 23 ? -25.875 -27.047 -45.344 1 24.05 23 VAL B CA 1
ATOM 4799 C C . VAL B 1 23 ? -25.438 -26.188 -46.531 1 24.05 23 VAL B C 1
ATOM 4801 O O . VAL B 1 23 ? -24.297 -25.734 -46.562 1 24.05 23 VAL B O 1
ATOM 4804 N N . ASP B 1 24 ? -26.312 -26.156 -47.469 1 22.2 24 ASP B N 1
ATOM 4805 C CA . ASP B 1 24 ? -25.797 -25.75 -48.781 1 22.2 24 ASP B CA 1
ATOM 4806 C C . ASP B 1 24 ? -25.391 -24.281 -48.75 1 22.2 24 ASP B C 1
ATOM 4808 O O . ASP B 1 24 ? -24.594 -23.844 -49.594 1 22.2 24 ASP B O 1
ATOM 4812 N N . ALA B 1 25 ? -26.297 -23.547 -48.219 1 20.75 25 ALA B N 1
ATOM 4813 C CA . ALA B 1 25 ? -26.188 -22.172 -48.688 1 20.75 25 ALA B CA 1
ATOM 4814 C C . ALA B 1 25 ? -24.906 -21.516 -48.156 1 20.75 25 ALA B C 1
ATOM 4816 O O . ALA B 1 25 ? -24.672 -20.328 -48.375 1 20.75 25 ALA B O 1
ATOM 4817 N N . LEU B 1 26 ? -24.438 -22.047 -47.125 1 19.23 26 LEU B N 1
ATOM 4818 C CA . LEU B 1 26 ? -23.359 -21.25 -46.562 1 19.23 26 LEU B CA 1
ATOM 4819 C C . LEU B 1 26 ? -22.141 -21.25 -47.469 1 19.23 26 LEU B C 1
ATOM 4821 O O . LEU B 1 26 ? -21.047 -20.844 -47.062 1 19.23 26 LEU B O 1
ATOM 4825 N N . ASP B 1 27 ? -22.234 -21.875 -48.625 1 21.59 27 ASP B N 1
ATOM 4826 C CA . ASP B 1 27 ? -21.047 -22.125 -49.438 1 21.59 27 ASP B CA 1
ATOM 4827 C C . ASP B 1 27 ? -20.406 -20.797 -49.875 1 21.59 27 ASP B C 1
ATOM 4829 O O . ASP B 1 27 ? -19.203 -20.734 -50.094 1 21.59 27 ASP B O 1
ATOM 4833 N N . PHE B 1 28 ? -21.312 -19.938 -50.469 1 20.48 28 PHE B N 1
ATOM 4834 C CA . PHE B 1 28 ? -20.781 -19.1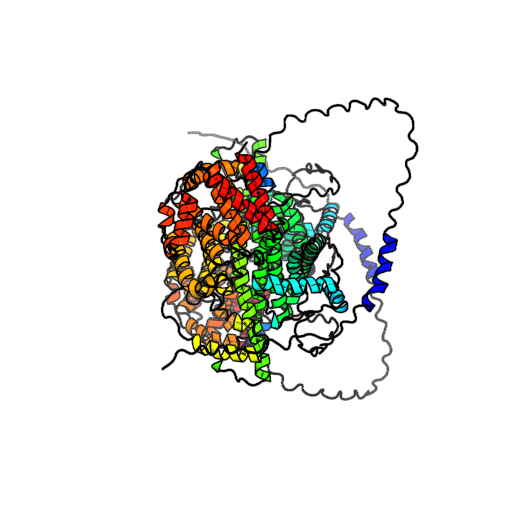41 -51.562 1 20.48 28 PHE B CA 1
ATOM 4835 C C . PHE B 1 28 ? -19.766 -18.125 -51.062 1 20.48 28 PHE B C 1
ATOM 4837 O O . PHE B 1 28 ? -18.672 -18.016 -51.625 1 20.48 28 PHE B O 1
ATOM 4844 N N . SER B 1 29 ? -20.375 -17.016 -50.5 1 21.83 29 SER B N 1
ATOM 4845 C CA . SER B 1 29 ? -19.766 -15.734 -50.844 1 21.83 29 SER B CA 1
ATOM 4846 C C . SER B 1 29 ? -18.484 -15.5 -50.062 1 21.83 29 SER B C 1
ATOM 4848 O O . SER B 1 29 ? -17.891 -14.422 -50.156 1 21.83 29 SER B O 1
ATOM 4850 N N . LEU B 1 30 ? -18.359 -16.219 -49.062 1 20.78 30 LEU B N 1
ATOM 4851 C CA . LEU B 1 30 ? -17.156 -15.789 -48.344 1 20.78 30 LEU B CA 1
ATOM 4852 C C . LEU B 1 30 ? -15.922 -15.922 -49.219 1 20.78 30 LEU B C 1
ATOM 4854 O O . LEU B 1 30 ? -14.797 -15.727 -48.75 1 20.78 30 LEU B O 1
ATOM 4858 N N . SER B 1 31 ? -16.125 -16.484 -50.438 1 22.42 31 SER B N 1
ATOM 4859 C CA . SER B 1 31 ? -14.992 -16.812 -51.281 1 22.42 31 SER B CA 1
ATOM 4860 C C . SER B 1 31 ? -14.203 -15.57 -51.688 1 22.42 31 SER B C 1
ATOM 4862 O O . SER B 1 31 ? -12.977 -15.617 -51.812 1 22.42 31 SER B O 1
ATOM 4864 N N . SER B 1 32 ? -15.023 -14.617 -52.188 1 22.66 32 SER B N 1
ATOM 4865 C CA . SER B 1 32 ? -14.32 -13.711 -53.094 1 22.66 32 SER B CA 1
ATOM 4866 C C . SER B 1 32 ? -13.289 -12.875 -52.344 1 22.66 32 SER B C 1
ATOM 4868 O O . SER B 1 32 ? -12.25 -12.523 -52.906 1 22.66 32 SER B O 1
ATOM 4870 N N . ALA B 1 33 ? -13.844 -12.281 -51.375 1 21.05 33 ALA B N 1
ATOM 4871 C CA . ALA B 1 33 ? -13.023 -11.117 -51.062 1 21.05 33 ALA B CA 1
ATOM 4872 C C . ALA B 1 33 ? -11.641 -11.531 -50.562 1 21.05 33 ALA B C 1
ATOM 4874 O O . ALA B 1 33 ? -10.883 -10.711 -50.031 1 21.05 33 ALA B O 1
ATOM 4875 N N . ILE B 1 34 ? -11.469 -12.867 -50.625 1 22.84 34 ILE B N 1
ATOM 4876 C CA . ILE B 1 34 ? -10.133 -13.391 -50.375 1 22.84 34 ILE B CA 1
ATOM 4877 C C . ILE B 1 34 ? -9.148 -12.836 -51.375 1 22.84 34 ILE B C 1
ATOM 4879 O O . ILE B 1 34 ? -7.934 -12.859 -51.156 1 22.84 34 ILE B O 1
ATOM 4883 N N . SER B 1 35 ? -9.773 -12.633 -52.594 1 21.33 35 SER B N 1
ATOM 4884 C CA . SER B 1 35 ? -8.906 -12.742 -53.75 1 21.33 35 SER B CA 1
ATOM 4885 C C . SER B 1 35 ? -7.855 -11.633 -53.781 1 21.33 35 SER B C 1
ATOM 4887 O O . SER B 1 35 ? -6.703 -11.867 -54.156 1 21.33 35 SER B O 1
ATOM 4889 N N . GLU B 1 36 ? -8.484 -10.43 -53.875 1 22.62 36 GLU B N 1
ATOM 4890 C CA . GLU B 1 36 ? -7.641 -9.461 -54.562 1 22.62 36 GLU B CA 1
ATOM 4891 C C . GLU B 1 36 ? -6.332 -9.227 -53.812 1 22.62 36 GLU B C 1
ATOM 4893 O O . GLU B 1 36 ? -5.328 -8.836 -54.406 1 22.62 36 GLU B O 1
ATOM 4898 N N . TRP B 1 37 ? -6.633 -9.125 -52.562 1 20.94 37 TRP B N 1
ATOM 4899 C CA . TRP B 1 37 ? -5.523 -8.398 -51.969 1 20.94 37 TRP B CA 1
ATOM 4900 C C . TRP B 1 37 ? -4.246 -9.227 -52 1 20.94 37 TRP B C 1
ATOM 4902 O O . TRP B 1 37 ? -3.271 -8.898 -51.312 1 20.94 37 TRP B O 1
ATOM 4912 N N . ALA B 1 38 ? -4.453 -10.414 -52.594 1 20.84 38 ALA B N 1
ATOM 4913 C CA . ALA B 1 38 ? -3.379 -11.391 -52.75 1 20.84 38 ALA B CA 1
ATOM 4914 C C . ALA B 1 38 ? -2.25 -10.828 -53.625 1 20.84 38 ALA B C 1
ATOM 4916 O O . ALA B 1 38 ? -1.297 -11.539 -53.938 1 20.84 38 ALA B O 1
ATOM 4917 N N . GLN B 1 39 ? -2.658 -9.938 -54.438 1 20.67 39 GLN B N 1
ATOM 4918 C CA . GLN B 1 39 ? -1.763 -9.805 -55.562 1 20.67 39 GLN B CA 1
ATOM 4919 C C . GLN B 1 39 ? -0.365 -9.383 -55.125 1 20.67 39 GLN B C 1
ATOM 4921 O O . GLN B 1 39 ? -0.153 -8.234 -54.719 1 20.67 39 GLN B O 1
ATOM 4926 N N . ILE B 1 40 ? 0.211 -10.352 -54.531 1 21.64 40 ILE B N 1
ATOM 4927 C CA . ILE B 1 40 ? 1.604 -10.086 -54.188 1 21.64 40 ILE B CA 1
ATOM 4928 C C . ILE B 1 40 ? 2.361 -9.648 -55.438 1 21.64 40 ILE B C 1
ATOM 4930 O O . ILE B 1 40 ? 2.355 -10.352 -56.469 1 21.64 40 ILE B O 1
ATOM 4934 N N . PRO B 1 41 ? 2.496 -8.375 -55.719 1 22.34 41 PRO B N 1
ATOM 4935 C CA . PRO B 1 41 ? 3.061 -8.047 -57.031 1 22.34 41 PRO B CA 1
ATOM 4936 C C . PRO B 1 41 ? 4.16 -9.023 -57.469 1 22.34 41 PRO B C 1
ATOM 4938 O O . PRO B 1 41 ? 4.797 -9.648 -56.625 1 22.34 41 PRO B O 1
ATOM 4941 N N . PRO B 1 42 ? 3.986 -9.664 -58.531 1 20.78 42 PRO B N 1
ATOM 4942 C CA . PRO B 1 42 ? 4.953 -10.688 -58.938 1 20.78 42 PRO B CA 1
ATOM 4943 C C . PRO B 1 42 ? 6.398 -10.242 -58.719 1 20.78 42 PRO B C 1
ATOM 4945 O O . PRO B 1 42 ? 6.695 -9.047 -58.781 1 20.78 42 PRO B O 1
ATOM 4948 N N . MET B 1 43 ? 7.051 -10.852 -57.844 1 20.8 43 MET B N 1
ATOM 4949 C CA . MET B 1 43 ? 8.469 -10.516 -57.719 1 20.8 43 MET B CA 1
ATOM 4950 C C . MET B 1 43 ? 9.117 -10.453 -59.094 1 20.8 43 MET 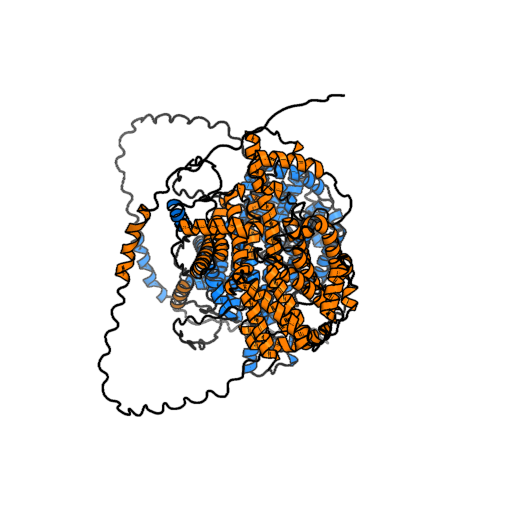B C 1
ATOM 4952 O O . MET B 1 43 ? 8.93 -11.344 -59.938 1 20.8 43 MET B O 1
ATOM 4956 N N . PRO B 1 44 ? 9.312 -9.219 -59.531 1 21.45 44 PRO B N 1
ATOM 4957 C CA . PRO B 1 44 ? 9.914 -9.094 -60.875 1 21.45 44 PRO B CA 1
ATOM 4958 C C . PRO B 1 44 ? 10.969 -10.164 -61.156 1 21.45 44 PRO B C 1
ATOM 4960 O O . PRO B 1 44 ? 11.562 -10.703 -60.219 1 21.45 44 PRO B O 1
ATOM 4963 N N . SER B 1 45 ? 10.82 -10.875 -62.25 1 19.91 45 SER B N 1
ATOM 4964 C CA . SER B 1 45 ? 11.664 -11.945 -62.75 1 19.91 45 SER B CA 1
ATOM 4965 C C . SER B 1 45 ? 13.125 -11.508 -62.844 1 19.91 45 SER B C 1
ATOM 4967 O O . SER B 1 45 ? 13.484 -10.672 -63.656 1 19.91 45 SER B O 1
ATOM 4969 N N . VAL B 1 46 ? 13.828 -11.25 -61.656 1 21.41 46 VAL B N 1
ATOM 4970 C CA . VAL B 1 46 ? 15.234 -10.883 -61.844 1 21.41 46 VAL B CA 1
ATOM 4971 C C . VAL B 1 46 ? 15.906 -11.875 -62.781 1 21.41 46 VAL B C 1
ATOM 4973 O O . VAL B 1 46 ? 16.125 -13.031 -62.438 1 21.41 46 VAL B O 1
ATOM 4976 N N . SER B 1 47 ? 15.461 -11.867 -64 1 19.73 47 SER B N 1
ATOM 4977 C CA . SER B 1 47 ? 16.031 -12.742 -65.062 1 19.73 47 SER B CA 1
ATOM 4978 C C . SER B 1 47 ? 17.547 -12.742 -65 1 19.73 47 SER B C 1
ATOM 4980 O O . SER B 1 47 ? 18.188 -13.773 -65.188 1 19.73 47 SER B O 1
ATOM 4982 N N . ASN B 1 48 ? 18.125 -11.586 -65.188 1 20.44 48 ASN B N 1
ATOM 4983 C CA . ASN B 1 48 ? 19.297 -11.617 -66.062 1 20.44 48 ASN B CA 1
ATOM 4984 C C . ASN B 1 48 ? 20.516 -12.211 -65.312 1 20.44 48 ASN B C 1
ATOM 4986 O O . ASN B 1 48 ? 20.969 -11.656 -64.312 1 20.44 48 ASN B O 1
ATOM 4990 N N . LEU B 1 49 ? 20.781 -13.555 -65.5 1 23.11 49 LEU B N 1
ATOM 4991 C CA . LEU B 1 49 ? 21.75 -14.539 -65.062 1 23.11 49 LEU B CA 1
ATOM 4992 C C . LEU B 1 49 ? 23.172 -14.125 -65.438 1 23.11 49 LEU B C 1
ATOM 4994 O O . LEU B 1 49 ? 24.078 -14.969 -65.5 1 23.11 49 LEU B O 1
ATOM 4998 N N . GLY B 1 50 ? 23.391 -12.766 -65.812 1 20.23 50 GLY B N 1
ATOM 4999 C CA . GLY B 1 50 ? 24.656 -12.727 -66.5 1 20.23 50 GLY B CA 1
ATOM 5000 C C . GLY B 1 50 ? 25.781 -13.414 -65.75 1 20.23 50 GLY B C 1
ATOM 5001 O O . GLY B 1 50 ? 25.609 -13.742 -64.562 1 20.23 50 GLY B O 1
ATOM 5002 N N . ASP B 1 51 ? 26.969 -13.469 -66.438 1 21.98 51 ASP B N 1
ATOM 5003 C CA . ASP B 1 51 ? 28.203 -14.234 -66.312 1 21.98 51 ASP B CA 1
ATOM 5004 C C . ASP B 1 51 ? 28.781 -14.07 -64.875 1 21.98 51 ASP B C 1
ATOM 5006 O O . ASP B 1 51 ? 28.5 -13.086 -64.188 1 21.98 51 ASP B O 1
ATOM 5010 N N . PRO B 1 52 ? 29.609 -15.094 -64.438 1 24.84 52 PRO B N 1
ATOM 5011 C CA . PRO B 1 52 ? 30.312 -15.562 -63.25 1 24.84 52 PRO B CA 1
ATOM 5012 C C . PRO B 1 52 ? 31.281 -14.531 -62.688 1 24.84 52 PRO B C 1
ATOM 5014 O O . PRO B 1 52 ? 32.125 -14.859 -61.844 1 24.84 52 PRO B O 1
ATOM 5017 N N . GLY B 1 53 ? 31.266 -13.32 -63.312 1 21.27 53 GLY B N 1
ATOM 5018 C CA . GLY B 1 53 ? 32.562 -12.703 -63.125 1 21.27 53 GLY B CA 1
ATOM 5019 C C . GLY B 1 53 ? 33 -12.68 -61.688 1 21.27 53 GLY B C 1
ATOM 5020 O O . GLY B 1 53 ? 32.188 -12.773 -60.781 1 21.27 53 GLY B O 1
ATOM 5021 N N . THR B 1 54 ? 34.312 -13.023 -61.344 1 24.22 54 THR B N 1
ATOM 5022 C CA . THR B 1 54 ? 35.094 -13.32 -60.156 1 24.22 54 THR B CA 1
ATOM 5023 C C . THR B 1 54 ? 35.062 -12.164 -59.156 1 24.22 54 THR B C 1
ATOM 5025 O O . THR B 1 54 ? 35.906 -11.273 -59.188 1 24.22 54 THR B O 1
ATOM 5028 N N . ILE B 1 55 ? 34 -11.461 -59.188 1 23.3 55 ILE B N 1
ATOM 5029 C CA . ILE B 1 55 ? 34.219 -10.141 -58.625 1 23.3 55 ILE B CA 1
ATOM 5030 C C . ILE B 1 55 ? 34.812 -10.289 -57.219 1 23.3 55 ILE B C 1
ATOM 5032 O O . ILE B 1 55 ? 34.188 -10.93 -56.344 1 23.3 55 ILE B O 1
ATOM 5036 N N . SER B 1 56 ? 36.062 -9.992 -57.062 1 23.44 56 SER B N 1
ATOM 5037 C CA . SER B 1 56 ? 37.031 -10.039 -55.969 1 23.44 56 SER B CA 1
ATOM 5038 C C . SER B 1 56 ? 36.531 -9.281 -54.75 1 23.44 56 SER B C 1
ATOM 5040 O O . SER B 1 56 ? 36.344 -8.062 -54.781 1 23.44 56 SER B O 1
ATOM 5042 N N . THR B 1 57 ? 35.625 -9.75 -54.219 1 24.59 57 THR B N 1
ATOM 5043 C CA . THR B 1 57 ? 34.812 -9.117 -53.188 1 24.59 57 THR B CA 1
ATOM 5044 C C . THR B 1 57 ? 35.719 -8.508 -52.125 1 24.59 57 THR B C 1
ATOM 5046 O O . THR B 1 57 ? 36.594 -9.195 -51.562 1 24.59 57 THR B O 1
ATOM 5049 N N . PRO B 1 58 ? 35.969 -7.273 -52.188 1 25.02 58 PRO B N 1
ATOM 5050 C CA . PRO B 1 58 ? 37.094 -6.766 -51.406 1 25.02 58 PRO B CA 1
ATOM 5051 C C . PRO B 1 58 ? 37.062 -7.289 -49.969 1 25.02 58 PRO B C 1
ATOM 5053 O O . PRO B 1 58 ? 36 -7.66 -49.438 1 25.02 58 PRO B O 1
ATOM 5056 N N . THR B 1 59 ? 38.188 -7.723 -49.438 1 23.83 59 THR B N 1
ATOM 5057 C CA . THR B 1 59 ? 38.5 -8.375 -48.188 1 23.83 59 THR B CA 1
ATOM 5058 C C . THR B 1 59 ? 38.031 -7.539 -47 1 23.83 59 THR B C 1
ATOM 5060 O O . THR B 1 59 ? 38.5 -6.414 -46.812 1 23.83 59 THR B O 1
ATOM 5063 N N . PRO B 1 60 ? 36.875 -7.496 -46.844 1 25.06 60 PRO B N 1
ATOM 5064 C CA . PRO B 1 60 ? 36.406 -6.461 -45.938 1 25.06 60 PRO B CA 1
ATOM 5065 C C . PRO B 1 60 ? 37.25 -6.367 -44.656 1 25.06 60 PRO B C 1
ATOM 5067 O O . PRO B 1 60 ? 37.719 -7.391 -44.125 1 25.06 60 PRO B O 1
ATOM 5070 N N . THR B 1 61 ? 38 -5.422 -44.531 1 25.84 61 THR B N 1
ATOM 5071 C CA . THR B 1 61 ? 38.938 -5.273 -43.406 1 25.84 61 THR B CA 1
ATOM 5072 C C . THR B 1 61 ? 38.281 -5.625 -42.094 1 25.84 61 THR B C 1
ATOM 5074 O O . THR B 1 61 ? 37.125 -5.289 -41.875 1 25.84 61 THR B O 1
ATOM 5077 N N . LEU B 1 62 ? 38.812 -6.633 -41.406 1 23.59 62 LEU B N 1
ATOM 5078 C CA . LEU B 1 62 ? 38.5 -7.246 -40.125 1 23.59 62 LEU B CA 1
ATOM 5079 C C . LEU B 1 62 ? 38.219 -6.184 -39.062 1 23.59 62 LEU B C 1
ATOM 5081 O O . LEU B 1 62 ? 39.094 -5.352 -38.812 1 23.59 62 LEU B O 1
ATOM 5085 N N . PRO B 1 63 ? 37.125 -5.676 -39.125 1 25.38 63 PRO B N 1
ATOM 5086 C CA . PRO B 1 63 ? 37.031 -4.555 -38.188 1 25.38 63 PRO B CA 1
ATOM 5087 C C . PRO B 1 63 ? 37.812 -4.809 -36.906 1 25.38 63 PRO B C 1
ATOM 5089 O O . PRO B 1 63 ? 38.031 -5.965 -36.531 1 25.38 63 PRO B O 1
ATOM 5092 N N . ARG B 1 64 ? 38.562 -3.951 -36.375 1 27.12 64 ARG B N 1
ATOM 5093 C CA . ARG B 1 64 ? 39.344 -4.055 -35.156 1 27.12 64 ARG B CA 1
ATOM 5094 C C . ARG B 1 64 ? 38.594 -4.777 -34.062 1 27.12 64 ARG B C 1
ATOM 5096 O O . ARG B 1 64 ? 37.406 -4.484 -33.812 1 27.12 64 ARG B O 1
ATOM 5103 N N . ALA B 1 65 ? 38.969 -5.926 -33.656 1 24.72 65 ALA B N 1
ATOM 5104 C CA . ALA B 1 65 ? 38.656 -6.828 -32.531 1 24.72 65 ALA B CA 1
ATOM 5105 C C . ALA B 1 65 ? 38.219 -6.047 -31.312 1 24.72 65 ALA B C 1
ATOM 5107 O O . ALA B 1 65 ? 39 -5.281 -30.75 1 24.72 65 ALA B O 1
ATOM 5108 N N . MET B 1 66 ? 37.031 -5.594 -31.328 1 29.95 66 MET B N 1
ATOM 5109 C CA . MET B 1 66 ? 36.75 -4.91 -30.078 1 29.95 66 MET B CA 1
ATOM 5110 C C . MET B 1 66 ? 37.469 -5.609 -28.922 1 29.95 66 MET B C 1
ATOM 5112 O O . MET B 1 66 ? 37.562 -6.84 -28.906 1 29.95 66 MET B O 1
ATOM 5116 N N . PRO B 1 67 ? 38.344 -5.098 -28.266 1 32.22 67 PRO B N 1
ATOM 5117 C CA . PRO B 1 67 ? 39.062 -5.949 -27.328 1 32.22 67 PRO B CA 1
ATOM 5118 C C . PRO B 1 67 ? 38.188 -7.035 -26.703 1 32.22 67 PRO B C 1
ATOM 5120 O O . PRO B 1 67 ? 36.969 -6.91 -26.688 1 32.22 67 PRO B O 1
ATOM 5123 N N . ALA B 1 68 ? 38.562 -8.258 -26.5 1 32.47 68 ALA B N 1
ATOM 5124 C CA . ALA B 1 68 ? 38 -9.445 -25.875 1 32.47 68 ALA B CA 1
ATOM 5125 C C . ALA B 1 68 ? 37 -9.078 -24.781 1 32.47 68 ALA B C 1
ATOM 5127 O O . ALA B 1 68 ? 37.375 -8.578 -23.719 1 32.47 68 ALA B O 1
ATOM 5128 N N . GLY B 1 69 ? 35.938 -8.648 -24.938 1 37.47 69 GLY B N 1
ATOM 5129 C CA . GLY B 1 69 ? 34.844 -8.047 -24.188 1 37.47 69 GLY B CA 1
ATOM 5130 C C . GLY B 1 69 ? 34.562 -8.766 -22.875 1 37.47 69 GLY B C 1
ATOM 5131 O O . GLY B 1 69 ? 34.719 -9.984 -22.781 1 37.47 69 GLY B O 1
ATOM 5132 N N . VAL B 1 70 ? 34.594 -8.219 -21.703 1 43.25 70 VAL B N 1
ATOM 5133 C CA . VAL B 1 70 ? 34.469 -8.805 -20.375 1 43.25 70 VAL B CA 1
ATOM 5134 C C . VAL B 1 70 ? 33.312 -9.805 -20.359 1 43.25 70 VAL B C 1
ATOM 5136 O O . VAL B 1 70 ? 32.156 -9.438 -20.641 1 43.25 70 VAL B O 1
ATOM 5139 N N . ARG B 1 71 ? 33.312 -10.992 -20.781 1 48.16 71 ARG B N 1
ATOM 5140 C CA . ARG B 1 71 ? 32.406 -12.117 -20.625 1 48.16 71 ARG B CA 1
ATOM 5141 C C . ARG B 1 71 ? 31.438 -11.891 -19.469 1 48.16 71 ARG B C 1
ATOM 5143 O O . ARG B 1 71 ? 31.859 -11.773 -18.312 1 48.16 71 ARG B O 1
ATOM 5150 N N . SER B 1 72 ? 30.141 -11.336 -19.656 1 70.5 72 SER B N 1
ATOM 5151 C CA . SER B 1 72 ? 29.141 -11.172 -18.609 1 70.5 72 SER B CA 1
ATOM 5152 C C . SER B 1 72 ? 29.062 -12.414 -17.734 1 70.5 72 SER B C 1
ATOM 5154 O O . SER B 1 72 ? 29.094 -13.539 -18.234 1 70.5 72 SER B O 1
ATOM 5156 N N . SER B 1 73 ? 29.375 -12.422 -16.594 1 86.81 73 SER B N 1
ATOM 5157 C CA . SER B 1 73 ? 29.312 -13.5 -15.617 1 86.81 73 SER B CA 1
ATOM 5158 C C . SER B 1 73 ? 27.969 -14.227 -15.688 1 86.81 73 SER B C 1
ATOM 5160 O O . SER B 1 73 ? 26.969 -13.648 -16.125 1 86.81 73 SER B O 1
ATOM 5162 N N . PRO B 1 74 ? 28 -15.57 -15.672 1 90.06 74 PRO B N 1
ATOM 5163 C CA . PRO B 1 74 ? 26.75 -16.312 -15.641 1 90.06 74 PRO B CA 1
ATOM 5164 C C . PRO B 1 74 ? 25.672 -15.625 -14.812 1 90.06 74 PRO B C 1
ATOM 5166 O O . PRO B 1 74 ? 24.5 -15.594 -15.211 1 90.06 74 PRO B O 1
ATOM 5169 N N . ALA B 1 75 ? 26.094 -15.102 -13.758 1 93.44 75 ALA B N 1
ATOM 5170 C CA . ALA B 1 75 ? 25.141 -14.406 -12.898 1 93.44 75 ALA B CA 1
ATOM 5171 C C . ALA B 1 75 ? 24.578 -13.164 -13.594 1 93.44 75 ALA B C 1
ATOM 5173 O O . ALA B 1 75 ? 23.406 -12.844 -13.43 1 93.44 75 ALA B O 1
ATOM 5174 N N . ASP B 1 76 ? 25.297 -12.523 -14.328 1 92.94 76 ASP B N 1
ATOM 5175 C CA . ASP B 1 76 ? 24.828 -11.344 -15.039 1 92.94 76 ASP B CA 1
ATOM 5176 C C . ASP B 1 76 ? 23.875 -11.727 -16.172 1 92.94 76 ASP B C 1
ATOM 5178 O O . ASP B 1 76 ? 22.953 -10.969 -16.5 1 92.94 76 ASP B O 1
ATOM 5182 N N . SER B 1 77 ? 24.109 -12.875 -16.734 1 93.88 77 SER B N 1
ATOM 5183 C CA . SER B 1 77 ? 23.188 -13.367 -17.75 1 93.88 77 SER B CA 1
ATOM 5184 C C . SER B 1 77 ? 21.812 -13.656 -17.141 1 93.88 77 SER B C 1
ATOM 5186 O O . SER B 1 77 ? 20.781 -13.383 -17.766 1 93.88 77 SER B O 1
ATOM 5188 N N . VAL B 1 78 ? 21.875 -14.266 -15.953 1 96.19 78 VAL B N 1
ATOM 5189 C CA . VAL B 1 78 ? 20.625 -14.531 -15.258 1 96.19 78 VAL B CA 1
ATOM 5190 C C . VAL B 1 78 ? 19.922 -13.219 -14.938 1 96.19 78 VAL B C 1
ATOM 5192 O O . VAL B 1 78 ? 18.703 -13.102 -15.117 1 96.19 78 VAL B O 1
ATOM 5195 N N . LYS B 1 79 ? 20.641 -12.219 -14.492 1 94.25 79 LYS B N 1
ATOM 5196 C CA . LYS B 1 79 ? 20.078 -10.906 -14.164 1 94.25 79 LYS B CA 1
ATOM 5197 C C . LYS B 1 79 ? 19.359 -10.297 -15.367 1 94.25 79 LYS B C 1
ATOM 5199 O O . LYS B 1 79 ? 18.281 -9.742 -15.227 1 94.25 79 LYS B O 1
ATOM 5204 N N . GLU B 1 80 ? 19.906 -10.422 -16.516 1 91.5 80 GLU B N 1
ATOM 5205 C CA . GLU B 1 80 ? 19.344 -9.828 -17.734 1 91.5 80 GLU B CA 1
ATOM 5206 C C . GLU B 1 80 ? 18.031 -10.508 -18.125 1 91.5 80 GLU B C 1
ATOM 5208 O O . GLU B 1 80 ? 17.172 -9.883 -18.734 1 91.5 80 GLU B O 1
ATOM 5213 N N . LYS B 1 81 ? 17.906 -11.758 -17.734 1 93.31 81 LYS B N 1
ATOM 5214 C CA . LYS B 1 81 ? 16.734 -12.531 -18.125 1 93.31 81 LYS B CA 1
ATOM 5215 C C . LYS B 1 81 ? 15.711 -12.602 -17 1 93.31 81 LYS B C 1
ATOM 5217 O O . LYS B 1 81 ? 14.664 -13.242 -17.141 1 93.31 81 LYS B O 1
ATOM 5222 N N . TRP B 1 82 ? 16.047 -11.945 -15.922 1 95.19 82 TRP B N 1
ATOM 5223 C CA . TRP B 1 82 ? 15.156 -12.062 -14.766 1 95.19 82 TRP B CA 1
ATOM 5224 C C . TRP B 1 82 ? 13.766 -11.531 -15.094 1 95.19 82 TRP B C 1
ATOM 5226 O O . TRP B 1 82 ? 13.625 -10.508 -15.773 1 95.19 82 TRP B O 1
ATOM 5236 N N . PHE B 1 83 ? 12.742 -12.109 -14.625 1 94.44 83 PHE B N 1
ATOM 5237 C CA . PHE B 1 83 ? 11.367 -11.945 -15.086 1 94.44 83 PHE B CA 1
ATOM 5238 C C . PHE B 1 83 ? 10.812 -10.602 -14.633 1 94.44 83 PHE B C 1
ATOM 5240 O O . PHE B 1 83 ? 9.734 -10.195 -15.07 1 94.44 83 PHE B O 1
ATOM 5247 N N . THR B 1 84 ? 11.477 -9.836 -13.75 1 91.81 84 THR B N 1
ATOM 5248 C CA . THR B 1 84 ? 11 -8.516 -13.328 1 91.81 84 THR B CA 1
ATOM 5249 C C . THR B 1 84 ? 11.898 -7.418 -13.883 1 91.81 84 THR B C 1
ATOM 5251 O O . THR B 1 84 ? 11.711 -6.238 -13.57 1 91.81 84 THR B O 1
ATOM 5254 N N . ARG B 1 85 ? 12.852 -7.762 -14.625 1 89.44 85 ARG B N 1
ATOM 5255 C CA . ARG B 1 85 ? 13.781 -6.77 -15.148 1 89.44 85 ARG B CA 1
ATOM 5256 C C . ARG B 1 85 ? 13.164 -6.004 -16.312 1 89.44 85 ARG B C 1
ATOM 5258 O O . ARG B 1 85 ? 12.703 -6.609 -17.297 1 89.44 85 ARG B O 1
ATOM 5265 N N . LEU B 1 86 ? 13.195 -4.707 -16.188 1 86 86 LEU B N 1
ATOM 5266 C CA . LEU B 1 86 ? 12.656 -3.861 -17.25 1 86 86 LEU B CA 1
ATOM 5267 C C . LEU B 1 86 ? 13.719 -3.568 -18.297 1 86 86 LEU B C 1
ATOM 5269 O O . LEU B 1 86 ? 14.867 -3.287 -17.969 1 86 86 LEU B O 1
ATOM 5273 N N . SER B 1 87 ? 13.523 -4.02 -19.5 1 73.44 87 SER B N 1
ATOM 5274 C CA . SER B 1 87 ? 14.484 -3.799 -20.578 1 73.44 87 SER B CA 1
ATOM 5275 C C . SER B 1 87 ? 14.406 -2.369 -21.109 1 73.44 87 SER B C 1
ATOM 5277 O O . SER B 1 87 ? 13.328 -1.793 -21.188 1 73.44 87 SER B O 1
ATOM 5279 N N . SER B 1 88 ? 15.469 -1.678 -21.016 1 61.12 88 SER B N 1
ATOM 5280 C CA . SER B 1 88 ? 15.539 -0.355 -21.625 1 61.12 88 SER B CA 1
ATOM 5281 C C . SER B 1 88 ? 15.297 -0.429 -23.125 1 61.12 88 SER B C 1
ATOM 5283 O O . SER B 1 88 ? 16.062 -1.063 -23.859 1 61.12 88 SER B O 1
ATOM 5285 N N . SER B 1 89 ? 14.242 -0.849 -23.516 1 49.91 89 SER B N 1
ATOM 5286 C CA . SER B 1 89 ? 14.125 -0.746 -24.969 1 49.91 89 SER B CA 1
ATOM 5287 C C . SER B 1 89 ? 14.766 0.539 -25.484 1 49.91 89 SER B C 1
ATOM 5289 O O . SER B 1 89 ? 14.406 1.636 -25.047 1 49.91 89 SER B O 1
ATOM 5291 N N . ARG B 1 90 ? 15.922 0.422 -26.062 1 38.12 90 ARG B N 1
ATOM 5292 C CA . ARG B 1 90 ? 16.453 1.472 -26.938 1 38.12 90 ARG B CA 1
ATOM 5293 C C . ARG B 1 90 ? 15.383 1.965 -27.906 1 38.12 90 ARG B C 1
ATOM 5295 O O . ARG B 1 90 ? 15.234 1.409 -29 1 38.12 90 ARG B O 1
ATOM 5302 N N . ASN B 1 91 ? 14.273 2.074 -27.734 1 34 91 ASN B N 1
ATOM 5303 C CA . ASN B 1 91 ? 13.727 2.85 -28.844 1 34 91 ASN B CA 1
ATOM 5304 C C . ASN B 1 91 ? 14.68 3.967 -29.266 1 34 91 ASN B C 1
ATOM 5306 O O . ASN B 1 91 ? 15.234 4.664 -28.422 1 34 91 ASN B O 1
ATOM 5310 N N . GLY B 1 92 ? 15.258 3.725 -30.484 1 32.03 92 GLY B N 1
ATOM 5311 C CA . GLY B 1 92 ? 15.992 4.645 -31.344 1 32.03 92 GLY B CA 1
ATOM 5312 C C . GLY B 1 92 ? 15.469 6.066 -31.281 1 32.03 92 GLY B C 1
ATOM 5313 O O . GLY B 1 92 ? 15.141 6.66 -32.312 1 32.03 92 GLY B O 1
ATOM 5314 N N . GLY B 1 93 ? 14.578 6.426 -30.578 1 29.98 93 GLY B N 1
ATOM 5315 C CA . GLY B 1 93 ? 14.602 7.812 -31 1 29.98 93 GLY B CA 1
ATOM 5316 C C . GLY B 1 93 ? 16 8.398 -31.062 1 29.98 93 GLY B C 1
ATOM 5317 O O . GLY B 1 93 ? 16.953 7.797 -30.547 1 29.98 93 GLY B O 1
ATOM 5318 N N . PRO B 1 94 ? 16.203 9.367 -32.125 1 27.47 94 PRO B N 1
ATOM 5319 C CA . PRO B 1 94 ? 17.562 9.883 -32.344 1 27.47 94 PRO B CA 1
ATOM 5320 C C . PRO B 1 94 ? 18.375 9.945 -31.047 1 27.47 94 PRO B C 1
ATOM 5322 O O . PRO B 1 94 ? 17.797 10.008 -29.953 1 27.47 94 PRO B O 1
ATOM 5325 N N . ASP B 1 95 ? 19.578 9.297 -31.109 1 28.61 95 ASP B N 1
ATOM 5326 C CA . ASP B 1 95 ? 20.734 9.703 -30.312 1 28.61 95 ASP B CA 1
ATOM 5327 C C . ASP B 1 95 ? 20.562 11.133 -29.797 1 28.61 95 ASP B C 1
ATOM 5329 O O . ASP B 1 95 ? 20.812 12.094 -30.516 1 28.61 95 ASP B O 1
ATOM 5333 N N . GLY B 1 96 ? 19.562 11.492 -29.391 1 26.23 96 GLY B N 1
ATOM 5334 C CA . GLY B 1 96 ? 19.781 12.875 -29 1 26.23 96 GLY B CA 1
ATOM 5335 C C . GLY B 1 96 ? 21.125 13.109 -28.344 1 26.23 96 GLY B C 1
ATOM 5336 O O . GLY B 1 96 ? 21.719 12.195 -27.766 1 26.23 96 GLY B O 1
ATOM 5337 N N . LEU B 1 97 ? 21.953 14.031 -28.891 1 25.58 97 LEU B N 1
ATOM 5338 C CA . LEU B 1 97 ? 23.234 14.586 -28.469 1 25.58 97 LEU B CA 1
ATOM 5339 C C . LEU B 1 97 ? 23.344 14.555 -26.938 1 25.58 97 LEU B C 1
ATOM 5341 O O . LEU B 1 97 ? 22.453 15 -26.234 1 25.58 97 LEU B O 1
ATOM 5345 N N . ALA B 1 98 ? 23.984 13.578 -26.422 1 27.52 98 ALA B N 1
ATOM 5346 C CA . ALA B 1 98 ? 24.703 13.93 -25.203 1 27.52 98 ALA B CA 1
ATOM 5347 C C . ALA B 1 98 ? 25.016 15.422 -25.156 1 27.52 98 ALA B C 1
ATOM 5349 O O . ALA B 1 98 ? 26.016 15.867 -25.75 1 27.52 98 ALA B O 1
ATOM 5350 N N . SER B 1 99 ? 24.109 16.25 -25.562 1 25.22 99 SER B N 1
ATOM 5351 C CA . SER B 1 99 ? 24.641 17.594 -25.344 1 25.22 99 SER B CA 1
ATOM 5352 C C . SER B 1 99 ? 25.359 17.703 -24.016 1 25.22 99 SER B C 1
ATOM 5354 O O . SER B 1 99 ? 24.766 17.484 -22.953 1 25.22 99 SER B O 1
ATOM 5356 N N . ASN B 1 100 ? 26.641 17.281 -24 1 26.67 100 ASN B N 1
ATOM 5357 C CA . ASN B 1 100 ? 27.719 17.688 -23.109 1 26.67 100 ASN B CA 1
ATOM 5358 C C . ASN B 1 100 ? 27.469 19.078 -22.516 1 26.67 100 ASN B C 1
ATOM 5360 O O . ASN B 1 100 ? 28.406 19.828 -22.266 1 26.67 100 ASN B O 1
ATOM 5364 N N . SER B 1 101 ? 26.438 19.641 -22.969 1 26.09 101 SER B N 1
ATOM 5365 C CA . SER B 1 101 ? 26.469 20.953 -22.328 1 26.09 101 SER B CA 1
ATOM 5366 C C . SER B 1 101 ? 26.391 20.812 -20.812 1 26.09 101 SER B C 1
ATOM 5368 O O . SER B 1 101 ? 25.344 21.062 -20.203 1 26.09 101 SER B O 1
ATOM 5370 N N . ARG B 1 102 ? 26.984 19.703 -20.391 1 29.91 102 ARG B N 1
ATOM 5371 C CA . ARG B 1 102 ? 27.297 19.688 -18.969 1 29.91 102 ARG B CA 1
ATOM 5372 C C . ARG B 1 102 ? 27.859 21.031 -18.516 1 29.91 102 ARG B C 1
ATOM 5374 O O . ARG B 1 102 ? 28.234 21.188 -17.344 1 29.91 102 ARG B O 1
ATOM 5381 N N . GLY B 1 103 ? 28.562 21.625 -19.469 1 26.61 103 GLY B N 1
ATOM 5382 C CA . GLY B 1 103 ? 29.359 22.734 -19.016 1 26.61 103 GLY B CA 1
ATOM 5383 C C . GLY B 1 103 ? 28.547 23.844 -18.391 1 26.61 103 GLY B C 1
ATOM 5384 O O . GLY B 1 103 ? 28.969 25.016 -18.375 1 26.61 103 GLY B O 1
ATOM 5385 N N . GLY B 1 104 ? 27.266 23.688 -18.547 1 27.38 104 GLY B N 1
ATOM 5386 C CA . GLY B 1 104 ? 26.891 24.953 -17.938 1 27.38 104 GLY B CA 1
ATOM 5387 C C . GLY B 1 104 ? 27.375 25.078 -16.5 1 27.38 104 GLY B C 1
ATOM 5388 O O . GLY B 1 104 ? 27.453 24.078 -15.781 1 27.38 104 GLY B O 1
ATOM 5389 N N . LEU B 1 105 ? 28.297 25.906 -16.312 1 25.95 105 LEU B N 1
ATOM 5390 C CA . LEU B 1 105 ? 28.875 26.375 -15.055 1 25.95 105 LEU B CA 1
ATOM 5391 C C . LEU B 1 105 ? 27.859 26.297 -13.922 1 25.95 105 LEU B C 1
ATOM 5393 O O . LEU B 1 105 ? 26.703 26.703 -14.086 1 25.95 105 LEU B O 1
ATOM 5397 N N . PHE B 1 106 ? 28.031 25.328 -13.055 1 30.77 106 PHE B N 1
ATOM 5398 C CA . PHE B 1 106 ? 27.562 25.203 -11.68 1 30.77 106 PHE B CA 1
ATOM 5399 C C . PHE B 1 106 ? 27.375 26.562 -11.039 1 30.77 106 PHE B C 1
ATOM 5401 O O . PHE B 1 106 ? 28.109 26.938 -10.125 1 30.77 106 PHE B O 1
ATOM 5408 N N . GLY B 1 107 ? 27.422 27.594 -11.828 1 26.56 107 GLY B N 1
ATOM 5409 C CA . GLY B 1 107 ? 27.438 28.703 -10.891 1 26.56 107 GLY B CA 1
ATOM 5410 C C . GLY B 1 107 ? 26.312 28.672 -9.891 1 26.56 107 GLY B C 1
ATOM 5411 O O . GLY B 1 107 ? 25.375 27.875 -10.023 1 26.56 107 GLY B O 1
ATOM 5412 N N . GLN B 1 108 ? 26.219 29.594 -9.039 1 31.03 108 GLN B N 1
ATOM 5413 C CA . GLN B 1 108 ? 25.422 29.891 -7.848 1 31.03 108 GLN B CA 1
ATOM 5414 C C . GLN B 1 108 ? 23.938 29.562 -8.078 1 31.03 108 GLN B C 1
ATOM 5416 O O . GLN B 1 108 ? 23.547 29.203 -9.188 1 31.03 108 GLN B O 1
ATOM 5421 N N . GLY B 1 109 ? 22.875 30.391 -7.613 1 35.53 109 GLY B N 1
ATOM 5422 C CA . GLY B 1 109 ? 21.547 30.609 -7.07 1 35.53 109 GLY B CA 1
ATOM 5423 C C . GLY B 1 109 ? 20.453 30.422 -8.102 1 35.53 109 GLY B C 1
ATOM 5424 O O . GLY B 1 109 ? 19.266 30.578 -7.781 1 35.53 109 GLY B O 1
ATOM 5425 N N . ASN B 1 110 ? 20.562 30.797 -9.445 1 40.31 110 ASN B N 1
ATOM 5426 C CA . ASN B 1 110 ? 19.391 31.156 -10.227 1 40.31 110 ASN B CA 1
ATOM 5427 C C . ASN B 1 110 ? 18.781 29.953 -10.953 1 40.31 110 ASN B C 1
ATOM 5429 O O . ASN B 1 110 ? 19.391 29.422 -11.875 1 40.31 110 ASN B O 1
ATOM 5433 N N . ILE B 1 111 ? 18.078 29.141 -10.398 1 52.47 111 ILE B N 1
ATOM 5434 C CA . ILE B 1 111 ? 17.219 28.188 -11.086 1 52.47 111 ILE B CA 1
ATOM 5435 C C . ILE B 1 111 ? 16.484 28.875 -12.234 1 52.47 111 ILE B C 1
ATOM 5437 O O . ILE B 1 111 ? 15.539 29.625 -12.016 1 52.47 111 ILE B O 1
ATOM 5441 N N . VAL B 1 112 ? 17.094 29.109 -13.531 1 61.88 112 VAL B N 1
ATOM 5442 C CA . VAL B 1 112 ? 16.391 29.812 -14.602 1 61.88 112 VAL B CA 1
ATOM 5443 C C . VAL B 1 112 ? 15.906 28.812 -15.648 1 61.88 112 VAL B C 1
ATOM 5445 O O . VAL B 1 112 ? 16.719 28.109 -16.266 1 61.88 112 VAL B O 1
ATOM 5448 N N . ALA B 1 113 ? 14.648 28.453 -15.633 1 66.69 113 ALA B N 1
ATOM 5449 C CA . ALA B 1 113 ? 14.008 27.766 -16.75 1 66.69 113 ALA B CA 1
ATOM 5450 C C . ALA B 1 113 ? 13.773 28.719 -17.906 1 66.69 113 ALA B C 1
ATOM 5452 O O . ALA B 1 113 ? 13.008 29.688 -17.797 1 66.69 113 ALA B O 1
ATOM 5453 N N . ASP B 1 114 ? 14.531 28.609 -19.047 1 72.56 114 ASP B N 1
ATOM 5454 C CA . ASP B 1 114 ? 14.305 29.453 -20.203 1 72.56 114 ASP B CA 1
ATOM 5455 C C . ASP B 1 114 ? 13.18 28.922 -21.078 1 72.56 114 ASP B C 1
ATOM 5457 O O . ASP B 1 114 ? 12.531 27.922 -20.719 1 72.56 114 ASP B O 1
ATOM 5461 N N . GLU B 1 115 ? 12.836 29.672 -22.078 1 76.69 115 GLU B N 1
ATOM 5462 C CA . GLU B 1 115 ? 11.695 29.344 -22.922 1 76.69 115 GLU B CA 1
ATOM 5463 C C . GLU B 1 115 ? 11.922 28.031 -23.672 1 76.69 115 GLU B C 1
ATOM 5465 O O . GLU B 1 115 ? 10.984 27.281 -23.938 1 76.69 115 GLU B O 1
ATOM 5470 N N . SER B 1 116 ? 13.172 27.781 -23.953 1 73 116 SER B N 1
ATOM 5471 C CA . SER B 1 116 ? 13.477 26.516 -24.609 1 73 116 SER B CA 1
ATOM 5472 C C . SER B 1 116 ? 13.219 25.328 -23.672 1 73 116 SER B C 1
ATOM 5474 O O . SER B 1 116 ? 12.656 24.328 -24.094 1 73 116 SER B O 1
ATOM 5476 N N . TYR B 1 117 ? 13.617 25.594 -22.438 1 75.38 117 TYR B N 1
ATOM 5477 C CA . TYR B 1 117 ? 13.352 24.562 -21.453 1 75.38 117 TYR B CA 1
ATOM 5478 C C . TYR B 1 117 ? 11.852 24.375 -21.25 1 75.38 117 TYR B C 1
ATOM 5480 O O . TYR B 1 117 ? 11.367 23.234 -21.156 1 75.38 117 TYR B O 1
ATOM 5488 N N . ARG B 1 118 ? 11.18 25.391 -21.281 1 75.12 118 ARG B N 1
ATOM 5489 C CA . ARG B 1 118 ? 9.727 25.328 -21.125 1 75.12 118 ARG B CA 1
ATOM 5490 C C . ARG B 1 118 ? 9.086 24.562 -22.281 1 75.12 118 ARG B C 1
ATOM 5492 O O . ARG B 1 118 ? 8.156 23.781 -22.062 1 75.12 118 ARG B O 1
ATOM 5499 N N . ALA B 1 119 ? 9.539 24.797 -23.453 1 72.19 119 ALA B N 1
ATOM 5500 C CA . ALA B 1 119 ? 9.008 24.094 -24.625 1 72.19 119 ALA B CA 1
ATOM 5501 C C . ALA B 1 119 ? 9.289 22.609 -24.547 1 72.19 119 ALA B C 1
ATOM 5503 O O . ALA B 1 119 ? 8.414 21.781 -24.859 1 72.19 119 ALA B O 1
ATOM 5504 N N . ASP B 1 120 ? 10.477 22.328 -24.094 1 71.31 120 ASP B N 1
ATOM 5505 C CA . ASP B 1 120 ? 10.836 20.922 -23.922 1 71.31 120 ASP B CA 1
ATOM 5506 C C . ASP B 1 120 ? 9.992 20.266 -22.828 1 71.31 120 ASP B C 1
ATOM 5508 O O . ASP B 1 120 ? 9.594 19.094 -22.969 1 71.31 120 ASP B O 1
ATOM 5512 N N . LEU B 1 121 ? 9.789 21.016 -21.875 1 69.62 121 LEU B N 1
ATOM 5513 C CA . LEU B 1 121 ? 8.961 20.547 -20.781 1 69.62 121 LEU B CA 1
ATOM 5514 C C . LEU B 1 121 ? 7.547 20.219 -21.25 1 69.62 121 LEU B C 1
ATOM 5516 O O . LEU B 1 121 ? 6.98 19.188 -20.875 1 69.62 121 LEU B O 1
ATOM 5520 N N . SER B 1 122 ? 7.012 21.031 -22.031 1 70.56 122 SER B N 1
ATOM 5521 C CA . SER B 1 122 ? 5.664 20.844 -22.547 1 70.56 122 SER B CA 1
ATOM 5522 C C . SER B 1 122 ? 5.57 19.594 -23.406 1 70.56 122 SER B C 1
ATOM 5524 O O . SER B 1 122 ? 4.562 18.875 -23.359 1 70.56 122 SER B O 1
ATOM 5526 N N . GLN B 1 123 ? 6.562 19.281 -24.094 1 69.5 123 GLN B N 1
ATOM 5527 C CA . GLN B 1 123 ? 6.586 18.094 -24.953 1 69.5 123 GLN B CA 1
ATOM 5528 C C . GLN B 1 123 ? 6.652 16.828 -24.109 1 69.5 123 GLN B C 1
ATOM 5530 O O . GLN B 1 123 ? 5.992 15.828 -24.422 1 69.5 123 GLN B O 1
ATOM 5535 N N . ARG B 1 124 ? 7.336 16.938 -23.125 1 68.88 124 ARG B N 1
ATOM 5536 C CA . ARG B 1 124 ? 7.52 15.766 -22.266 1 68.88 124 ARG B CA 1
ATOM 5537 C C . ARG B 1 124 ? 6.234 15.43 -21.531 1 68.88 124 ARG B C 1
ATOM 5539 O O . ARG B 1 124 ? 6 14.266 -21.172 1 68.88 124 ARG B O 1
ATOM 5546 N N . LEU B 1 125 ? 5.406 16.344 -21.344 1 63.91 125 LEU B N 1
ATOM 5547 C CA . LEU B 1 125 ? 4.191 16.156 -20.562 1 63.91 125 LEU B CA 1
ATOM 5548 C C . LEU B 1 125 ? 3.051 15.656 -21.438 1 63.91 125 LEU B C 1
ATOM 5550 O O . LEU B 1 125 ? 1.97 15.336 -20.922 1 63.91 125 LEU B O 1
ATOM 5554 N N . GLN B 1 126 ? 3.229 15.445 -22.75 1 62.22 126 GLN B N 1
ATOM 5555 C CA . GLN B 1 126 ? 2.158 15 -23.641 1 62.22 126 GLN B CA 1
ATOM 5556 C C . GLN B 1 126 ? 2.096 13.477 -23.688 1 62.22 126 GLN B C 1
ATOM 5558 O O . GLN B 1 126 ? 3.057 12.82 -24.109 1 62.22 126 GLN B O 1
ATOM 5563 N N . PRO B 1 127 ? 0.968 12.906 -23.172 1 59.59 127 PRO B N 1
ATOM 5564 C CA . PRO B 1 127 ? 0.844 11.445 -23.203 1 59.59 127 PRO B CA 1
ATOM 5565 C C . PRO B 1 127 ? 0.668 10.906 -24.625 1 59.59 127 PRO B C 1
ATOM 5567 O O . PRO B 1 127 ? 0.014 11.539 -25.453 1 59.59 127 PRO B O 1
ATOM 5570 N N . ARG B 1 128 ? 1.443 9.859 -25.078 1 54.81 128 ARG B N 1
ATOM 5571 C CA . ARG B 1 128 ? 1.261 9.195 -26.359 1 54.81 128 ARG B CA 1
ATOM 5572 C C . ARG B 1 128 ? 0.157 8.148 -26.281 1 54.81 128 ARG B C 1
ATOM 5574 O O . ARG B 1 128 ? 0.267 7.176 -25.531 1 54.81 128 ARG B O 1
ATOM 5581 N N . MET B 1 129 ? -1.109 8.609 -26.609 1 55.03 129 MET B N 1
ATOM 5582 C CA . MET B 1 129 ? -2.182 7.621 -26.531 1 55.03 129 MET B CA 1
ATOM 5583 C C . MET B 1 129 ? -2.318 6.859 -27.844 1 55.03 129 MET B C 1
ATOM 5585 O O . MET B 1 129 ? -2.287 7.461 -28.922 1 55.03 129 MET B O 1
ATOM 5589 N N . HIS B 1 130 ? -1.923 5.617 -27.906 1 52.69 130 HIS B N 1
ATOM 5590 C CA . HIS B 1 130 ? -2.201 4.809 -29.078 1 52.69 130 HIS B CA 1
ATOM 5591 C C . HIS B 1 130 ? -3.654 4.344 -29.094 1 52.69 130 HIS B C 1
ATOM 5593 O O . HIS B 1 130 ? -4.117 3.705 -28.156 1 52.69 130 HIS B O 1
ATOM 5599 N N . ASP B 1 131 ? -4.5 4.953 -29.828 1 57.75 131 ASP B N 1
ATOM 5600 C CA . ASP B 1 131 ? -5.918 4.621 -29.938 1 57.75 131 ASP B CA 1
ATOM 5601 C C . ASP B 1 131 ? -6.133 3.418 -30.859 1 57.75 131 ASP B C 1
ATOM 5603 O O . ASP B 1 131 ? -6.348 3.578 -32.062 1 57.75 131 ASP B O 1
ATOM 5607 N N . GLY B 1 132 ? -5.703 2.238 -30.484 1 62.72 132 GLY B N 1
ATOM 5608 C CA . GLY B 1 132 ? -6 1.111 -31.359 1 62.72 132 GLY B CA 1
ATOM 5609 C C . GLY B 1 132 ? -7.441 0.645 -31.266 1 62.72 132 GLY B C 1
ATOM 5610 O O . GLY B 1 132 ? -8.148 0.995 -30.312 1 62.72 132 GLY B O 1
ATOM 5611 N N . ALA B 1 133 ? -7.957 -0.059 -32.344 1 70.44 133 ALA B N 1
ATOM 5612 C CA . ALA B 1 133 ? -9.328 -0.547 -32.438 1 70.44 133 ALA B CA 1
ATOM 5613 C C . ALA B 1 133 ? -9.555 -1.737 -31.516 1 70.44 133 ALA B C 1
ATOM 5615 O O . ALA B 1 133 ? -8.633 -2.523 -31.266 1 70.44 133 ALA B O 1
ATOM 5616 N N . LEU B 1 134 ? -10.734 -1.835 -30.906 1 83.94 134 LEU B N 1
ATOM 5617 C CA . LEU B 1 134 ? -11.133 -2.988 -30.109 1 83.94 134 LEU B CA 1
ATOM 5618 C C . LEU B 1 134 ? -11.367 -4.207 -30.984 1 83.94 134 LEU B C 1
ATOM 5620 O O . LEU B 1 134 ? -11.727 -4.07 -32.156 1 83.94 134 LEU B O 1
ATOM 5624 N N . PRO B 1 135 ? -11.141 -5.414 -30.453 1 86.5 135 PRO B N 1
ATOM 5625 C CA . PRO B 1 135 ? -11.523 -6.617 -31.203 1 86.5 135 PRO B CA 1
ATOM 5626 C C . PRO B 1 135 ? -13.008 -6.625 -31.578 1 86.5 135 PRO B C 1
ATOM 5628 O O . PRO B 1 135 ? -13.789 -5.832 -31.047 1 86.5 135 PRO B O 1
ATOM 5631 N N . SER B 1 136 ? -13.344 -7.512 -32.531 1 86.25 136 SER B N 1
ATOM 5632 C CA . SER B 1 136 ? -14.734 -7.633 -32.938 1 86.25 136 SER B CA 1
ATOM 5633 C C . SER B 1 136 ? -15.617 -8.125 -31.812 1 86.25 136 SER B C 1
ATOM 5635 O O . SER B 1 136 ? -15.117 -8.656 -30.812 1 86.25 136 SER B O 1
ATOM 5637 N N . SER B 1 137 ? -16.969 -7.91 -31.953 1 87.62 137 SER B N 1
ATOM 5638 C CA . SER B 1 137 ? -17.906 -8.367 -30.938 1 87.62 137 SER B CA 1
ATOM 5639 C C . SER B 1 137 ? -17.844 -9.875 -30.766 1 87.62 137 SER B C 1
ATOM 5641 O O . SER B 1 137 ? -17.969 -10.383 -29.656 1 87.62 137 SER B O 1
ATOM 5643 N N . GLU B 1 138 ? -17.641 -10.547 -31.859 1 88.12 138 GLU B N 1
ATOM 5644 C CA . GLU B 1 138 ? -17.531 -12.008 -31.812 1 88.12 138 GLU B CA 1
ATOM 5645 C C . GLU B 1 138 ? -16.312 -12.445 -30.984 1 88.12 138 GLU B C 1
ATOM 5647 O O . GLU B 1 138 ? -16.406 -13.375 -30.188 1 88.12 138 GLU B O 1
ATOM 5652 N N . GLN B 1 139 ? -15.297 -11.781 -31.188 1 89.81 139 GLN B N 1
ATOM 5653 C CA . GLN B 1 139 ? -14.078 -12.102 -30.453 1 89.81 139 GLN B CA 1
ATOM 5654 C C . GLN B 1 139 ? -14.219 -11.773 -28.969 1 89.81 139 GLN B C 1
ATOM 5656 O O . GLN B 1 139 ? -13.781 -12.547 -28.109 1 89.81 139 GLN B O 1
ATOM 5661 N N . LEU B 1 140 ? -14.758 -10.664 -28.703 1 91.69 140 LEU B N 1
ATOM 5662 C CA . LEU B 1 140 ? -14.969 -10.281 -27.312 1 91.69 140 LEU B CA 1
ATOM 5663 C C . LEU B 1 140 ? -15.859 -11.289 -26.594 1 91.69 140 LEU B C 1
ATOM 5665 O O . LEU B 1 140 ? -15.594 -11.664 -25.453 1 91.69 140 LEU B O 1
ATOM 5669 N N . ASN B 1 141 ? -16.859 -11.742 -27.312 1 91.12 141 ASN B N 1
ATOM 5670 C CA . ASN B 1 141 ? -17.766 -12.734 -26.734 1 91.12 141 ASN B CA 1
ATOM 5671 C C . ASN B 1 141 ? -17.047 -14.062 -26.484 1 91.12 141 ASN B C 1
ATOM 5673 O O . ASN B 1 141 ? -17.297 -14.734 -25.484 1 91.12 141 ASN B O 1
ATOM 5677 N N . LEU B 1 142 ? -16.234 -14.375 -27.391 1 92.69 142 LEU B N 1
ATOM 5678 C CA . LEU B 1 142 ? -15.438 -15.586 -27.203 1 92.69 142 LEU B CA 1
ATOM 5679 C C . LEU B 1 142 ? -14.547 -15.461 -25.969 1 92.69 142 LEU B C 1
ATOM 5681 O O . LEU B 1 142 ? -14.484 -16.375 -25.156 1 92.69 142 LEU B O 1
ATOM 5685 N N . PHE B 1 143 ? -13.875 -14.344 -25.875 1 94.44 143 PHE B N 1
ATOM 5686 C CA . PHE B 1 143 ? -13.008 -14.109 -24.719 1 94.44 143 PHE B CA 1
ATOM 5687 C C . PHE B 1 143 ? -13.805 -14.188 -23.422 1 94.44 143 PHE B C 1
ATOM 5689 O O . PHE B 1 143 ? -13.367 -14.812 -22.453 1 94.44 143 PHE B O 1
ATOM 5696 N N . ALA B 1 144 ? -14.953 -13.562 -23.422 1 93.94 144 ALA B N 1
ATOM 5697 C CA . ALA B 1 144 ? -15.797 -13.562 -22.219 1 93.94 144 ALA B CA 1
ATOM 5698 C C . ALA B 1 144 ? -16.234 -14.977 -21.859 1 93.94 144 ALA B C 1
ATOM 5700 O O . ALA B 1 144 ? -16.219 -15.344 -20.672 1 93.94 144 ALA B O 1
ATOM 5701 N N . LYS B 1 145 ? -16.547 -15.734 -22.844 1 93.81 145 LYS B N 1
ATOM 5702 C CA . LYS B 1 145 ? -16.953 -17.109 -22.609 1 93.81 145 LYS B CA 1
ATOM 5703 C C . LYS B 1 145 ? -15.82 -17.938 -22.016 1 93.81 145 LYS B C 1
ATOM 5705 O O . LYS B 1 145 ? -16.047 -18.719 -21.094 1 93.81 145 LYS B O 1
ATOM 5710 N N . LEU B 1 146 ? -14.711 -17.734 -22.5 1 94.06 146 LEU B N 1
ATOM 5711 C CA . LEU B 1 146 ? -13.555 -18.469 -22 1 94.06 146 LEU B CA 1
ATOM 5712 C C . LEU B 1 146 ? -13.203 -18.047 -20.578 1 94.06 146 LEU B C 1
ATOM 5714 O O . LEU B 1 146 ? -12.812 -18.875 -19.766 1 94.06 146 LEU B O 1
ATOM 5718 N N . TYR B 1 147 ? -13.344 -16.812 -20.312 1 96 147 TYR B N 1
ATOM 5719 C CA . TYR B 1 147 ? -13.133 -16.359 -18.938 1 96 147 TYR B CA 1
ATOM 5720 C C . TYR B 1 147 ? -14.07 -17.062 -17.969 1 96 147 TYR B C 1
ATOM 5722 O O . TYR B 1 147 ? -13.625 -17.594 -16.953 1 96 147 TYR B O 1
ATOM 5730 N N . PHE B 1 148 ? -15.305 -17.047 -18.266 1 95.69 148 PHE B N 1
ATOM 5731 C CA . PHE B 1 148 ? -16.281 -17.547 -17.312 1 95.69 148 PHE B CA 1
ATOM 5732 C C . PHE B 1 148 ? -16.219 -19.078 -17.219 1 95.69 148 PHE B C 1
ATOM 5734 O O . PHE B 1 148 ? -16.469 -19.641 -16.156 1 95.69 148 PHE B O 1
ATOM 5741 N N . SER B 1 149 ? -15.789 -19.734 -18.281 1 93.56 149 SER B N 1
ATOM 5742 C CA . SER B 1 149 ? -15.766 -21.203 -18.281 1 93.56 149 SER B CA 1
ATOM 5743 C C . SER B 1 149 ? -14.461 -21.719 -17.688 1 93.56 149 SER B C 1
ATOM 5745 O O . SER B 1 149 ? -14.461 -22.734 -17 1 93.56 149 SER B O 1
ATOM 5747 N N . ARG B 1 150 ? -13.445 -20.969 -17.891 1 92.69 150 ARG B N 1
ATOM 5748 C CA . ARG B 1 150 ? -12.156 -21.578 -17.578 1 92.69 150 ARG B CA 1
ATOM 5749 C C . ARG B 1 150 ? -11.461 -20.812 -16.453 1 92.69 150 ARG B C 1
ATOM 5751 O O . ARG B 1 150 ? -10.781 -21.406 -15.617 1 92.69 150 ARG B O 1
ATOM 5758 N N . PHE B 1 151 ? -11.578 -19.547 -16.453 1 95.12 151 PHE B N 1
ATOM 5759 C CA . PHE B 1 151 ? -10.789 -18.781 -15.492 1 95.12 151 PHE B CA 1
ATOM 5760 C C . PHE B 1 151 ? -11.594 -18.484 -14.227 1 95.12 151 PHE B C 1
ATOM 5762 O O . PHE B 1 151 ? -11.062 -18.516 -13.117 1 95.12 151 PHE B O 1
ATOM 5769 N N . HIS B 1 152 ? -12.828 -18.141 -14.367 1 96 152 HIS B N 1
ATOM 5770 C CA . HIS B 1 152 ? -13.664 -17.688 -13.266 1 96 152 HIS B CA 1
ATOM 5771 C C . HIS B 1 152 ? -13.594 -18.656 -12.086 1 96 152 HIS B C 1
ATOM 5773 O O . HIS B 1 152 ? -13.508 -18.219 -10.93 1 96 152 HIS B O 1
ATOM 5779 N N . PRO B 1 153 ? -13.539 -19.938 -12.297 1 93.5 153 PRO B N 1
ATOM 5780 C CA . PRO B 1 153 ? -13.445 -20.875 -11.164 1 93.5 153 PRO B CA 1
ATOM 5781 C C . PRO B 1 153 ? -12.148 -20.703 -10.375 1 93.5 153 PRO B C 1
ATOM 5783 O O . PRO B 1 153 ? -12.086 -21.062 -9.195 1 93.5 153 PRO B O 1
ATOM 5786 N N . LEU B 1 154 ? -11.141 -20.172 -11.023 1 94.69 154 LEU B N 1
ATOM 5787 C CA . LEU B 1 154 ? -9.836 -20 -10.375 1 94.69 154 LEU B CA 1
ATOM 5788 C C . LEU B 1 154 ? -9.812 -18.75 -9.5 1 94.69 154 LEU B C 1
ATOM 5790 O O . LEU B 1 154 ? -8.977 -18.641 -8.602 1 94.69 154 LEU B O 1
ATOM 5794 N N . PHE B 1 155 ? -10.703 -17.891 -9.82 1 97 155 PHE B N 1
ATOM 5795 C CA . PHE B 1 155 ? -10.672 -16.594 -9.172 1 97 155 PHE B CA 1
ATOM 5796 C C . PHE B 1 155 ? -12.055 -15.945 -9.188 1 97 155 PHE B C 1
ATOM 5798 O O . PHE B 1 155 ? -12.266 -14.938 -9.867 1 97 155 PHE B O 1
ATOM 5805 N N . PRO B 1 156 ? -12.922 -16.453 -8.359 1 96.94 156 PRO B N 1
ATOM 5806 C CA . PRO B 1 156 ? -14.328 -16.062 -8.406 1 96.94 156 PRO B CA 1
ATOM 5807 C C . PRO B 1 156 ? -14.609 -14.75 -7.676 1 96.94 156 PRO B C 1
ATOM 5809 O O . PRO B 1 156 ? -15.273 -14.742 -6.637 1 96.94 156 PRO B O 1
ATOM 5812 N N . VAL B 1 157 ? -14.273 -13.656 -8.273 1 97.31 157 VAL B N 1
ATOM 5813 C CA . VAL B 1 157 ? -14.453 -12.336 -7.68 1 97.31 157 VAL B CA 1
ATOM 5814 C C . VAL B 1 157 ? -15.711 -11.68 -8.242 1 97.31 157 VAL B C 1
ATOM 5816 O O . VAL B 1 157 ? -16.297 -10.797 -7.613 1 97.31 157 VAL B O 1
ATOM 5819 N N . VAL B 1 158 ? -16.125 -12.125 -9.414 1 96.94 158 VAL B N 1
ATOM 5820 C CA . VAL B 1 158 ? -17.344 -11.625 -10.078 1 96.94 158 VAL B CA 1
ATOM 5821 C C . VAL B 1 158 ? -18.453 -12.656 -9.945 1 96.94 158 VAL B C 1
ATOM 5823 O O . VAL B 1 158 ? -18.219 -13.859 -10.094 1 96.94 158 VAL B O 1
ATOM 5826 N N . HIS B 1 159 ? -19.625 -12.18 -9.586 1 97.12 159 HIS B N 1
ATOM 5827 C CA . HIS B 1 159 ? -20.766 -13.086 -9.555 1 97.12 159 HIS B CA 1
ATOM 5828 C C . HIS B 1 159 ? -21.219 -13.445 -10.961 1 97.12 159 HIS B C 1
ATOM 5830 O O . HIS B 1 159 ? -22 -12.727 -11.57 1 97.12 159 HIS B O 1
ATOM 5836 N N . ALA B 1 160 ? -20.906 -14.594 -11.375 1 95.69 160 ALA B N 1
ATOM 5837 C CA . ALA B 1 160 ? -21.062 -15.023 -12.766 1 95.69 160 ALA B CA 1
ATOM 5838 C C . ALA B 1 160 ? -22.531 -15.109 -13.148 1 95.69 160 ALA B C 1
ATOM 5840 O O . ALA B 1 160 ? -22.938 -14.625 -14.211 1 95.69 160 ALA B O 1
ATOM 5841 N N . PRO B 1 161 ? -23.406 -15.57 -12.273 1 94.38 161 PRO B N 1
ATOM 5842 C CA . PRO B 1 161 ? -24.797 -15.75 -12.68 1 94.38 161 PRO B CA 1
ATOM 5843 C C . PRO B 1 161 ? -25.516 -14.43 -12.961 1 94.38 161 PRO B C 1
ATOM 5845 O O . PRO B 1 161 ? -26.438 -14.383 -13.773 1 94.38 161 PRO B O 1
ATOM 5848 N N . SER B 1 162 ? -25.125 -13.414 -12.242 1 92.12 162 SER B N 1
ATOM 5849 C CA . SER B 1 162 ? -25.844 -12.156 -12.406 1 92.12 162 SER B CA 1
ATOM 5850 C C . SER B 1 162 ? -25.094 -11.211 -13.328 1 92.12 162 SER B C 1
ATOM 5852 O O . SER B 1 162 ? -25.547 -10.094 -13.594 1 92.12 162 SER B O 1
ATOM 5854 N N . PHE B 1 163 ? -23.984 -11.617 -13.859 1 93.25 163 PHE B N 1
ATOM 5855 C CA . PHE B 1 163 ? -23.172 -10.703 -14.648 1 93.25 163 PHE B CA 1
ATOM 5856 C C . PHE B 1 163 ? -23.766 -10.5 -16.031 1 93.25 163 PHE B C 1
ATOM 5858 O O . PHE B 1 163 ? -24.062 -11.469 -16.734 1 93.25 163 PHE B O 1
ATOM 5865 N N . LYS B 1 164 ? -23.953 -9.266 -16.375 1 87.19 164 LYS B N 1
ATOM 5866 C CA . LYS B 1 164 ? -24.359 -8.852 -17.719 1 87.19 164 LYS B CA 1
ATOM 5867 C C . LYS B 1 164 ? -23.562 -7.621 -18.172 1 87.19 164 LYS B C 1
ATOM 5869 O O . LYS B 1 164 ? -23.406 -6.664 -17.406 1 87.19 164 LYS B O 1
ATOM 5874 N N . PRO B 1 165 ? -23.047 -7.77 -19.375 1 86.94 165 PRO B N 1
ATOM 5875 C CA . PRO B 1 165 ? -22.328 -6.59 -19.859 1 86.94 165 PRO B CA 1
ATOM 5876 C C . PRO B 1 165 ? -23.219 -5.359 -19.984 1 86.94 165 PRO B C 1
ATOM 5878 O O . PRO B 1 165 ? -24.266 -5.418 -20.625 1 86.94 165 PRO B O 1
ATOM 5881 N N . THR B 1 166 ? -22.938 -4.371 -19.328 1 82 166 THR B N 1
ATOM 5882 C CA . THR B 1 166 ? -23.594 -3.07 -19.406 1 82 166 THR B CA 1
ATOM 5883 C C . THR B 1 166 ? -22.562 -1.958 -19.594 1 82 166 THR B C 1
ATOM 5885 O O . THR B 1 166 ? -21.359 -2.201 -19.531 1 82 166 THR B O 1
ATOM 5888 N N . LEU B 1 167 ? -23 -0.858 -19.938 1 76.88 167 LEU B N 1
ATOM 5889 C CA . LEU B 1 167 ? -22.078 0.27 -20.078 1 76.88 167 LEU B CA 1
ATOM 5890 C C . LEU B 1 167 ? -21.422 0.61 -18.734 1 76.88 167 LEU B C 1
ATOM 5892 O O . LEU B 1 167 ? -20.266 1.042 -18.703 1 76.88 167 LEU B O 1
ATOM 5896 N N . GLU B 1 168 ? -22.125 0.366 -17.703 1 77.69 168 GLU B N 1
ATOM 5897 C CA . GLU B 1 168 ? -21.641 0.681 -16.359 1 77.69 168 GLU B CA 1
ATOM 5898 C C . GLU B 1 168 ? -20.453 -0.208 -15.984 1 77.69 168 GLU B C 1
ATOM 5900 O O . GLU B 1 168 ? -19.531 0.239 -15.312 1 77.69 168 GLU B O 1
ATOM 5905 N N . ASN B 1 169 ? -20.516 -1.416 -16.484 1 87.31 169 ASN B N 1
ATOM 5906 C CA . ASN B 1 169 ? -19.438 -2.316 -16.125 1 87.31 169 ASN B CA 1
ATOM 5907 C C . ASN B 1 169 ? -18.547 -2.629 -17.328 1 87.31 169 ASN B C 1
ATOM 5909 O O . ASN B 1 169 ? -17.984 -3.719 -17.422 1 87.31 169 ASN B O 1
ATOM 5913 N N . SER B 1 170 ? -18.453 -1.678 -18.219 1 87.56 170 SER B N 1
ATOM 5914 C CA . SER B 1 170 ? -17.703 -1.854 -19.453 1 87.56 170 SER B CA 1
ATOM 5915 C C . SER B 1 170 ? -16.234 -2.131 -19.188 1 87.56 170 SER B C 1
ATOM 5917 O O . SER B 1 170 ? -15.617 -2.973 -19.844 1 87.56 170 SER B O 1
ATOM 5919 N N . LEU B 1 171 ? -15.641 -1.401 -18.219 1 90.75 171 LEU B N 1
ATOM 5920 C CA . LEU B 1 171 ? -14.234 -1.616 -17.906 1 90.75 171 LEU B CA 1
ATOM 5921 C C . LEU B 1 171 ? -14.008 -3.037 -17.391 1 90.75 171 LEU B C 1
ATOM 5923 O O . LEU B 1 171 ? -13.016 -3.674 -17.75 1 90.75 171 LEU B O 1
ATOM 5927 N N . LEU B 1 172 ? -14.914 -3.482 -16.609 1 94.88 172 LEU B N 1
ATOM 5928 C CA . LEU B 1 172 ? -14.828 -4.852 -16.109 1 94.88 172 LEU B CA 1
ATOM 5929 C C . LEU B 1 172 ? -14.922 -5.852 -17.25 1 94.88 172 LEU B C 1
ATOM 5931 O O . LEU B 1 172 ? -14.18 -6.832 -17.281 1 94.88 172 LEU B O 1
ATOM 5935 N N . PHE B 1 173 ? -15.828 -5.57 -18.141 1 93.94 173 PHE B N 1
ATOM 5936 C CA . PHE B 1 173 ? -16 -6.465 -19.281 1 93.94 173 PHE B CA 1
ATOM 5937 C C . PHE B 1 173 ? -14.711 -6.559 -20.094 1 93.94 173 PHE B C 1
ATOM 5939 O O . PHE B 1 173 ? -14.32 -7.648 -20.5 1 93.94 173 PHE B O 1
ATOM 5946 N N . ILE B 1 174 ? -14.07 -5.477 -20.281 1 93.25 174 ILE B N 1
ATOM 5947 C CA . ILE B 1 174 ? -12.82 -5.465 -21.031 1 93.25 174 ILE B CA 1
ATOM 5948 C C . ILE B 1 174 ? -11.766 -6.27 -20.281 1 93.25 174 ILE B C 1
ATOM 5950 O O . ILE B 1 174 ? -10.984 -7.004 -20.891 1 93.25 174 ILE B O 1
ATOM 5954 N N . SER B 1 175 ? -11.695 -6.105 -19.016 1 96.12 175 SER B N 1
ATOM 5955 C CA . SER B 1 175 ? -10.742 -6.863 -18.219 1 96.12 175 SER B CA 1
ATOM 5956 C C . SER B 1 175 ? -11.023 -8.359 -18.297 1 96.12 175 SER B C 1
ATOM 5958 O O . SER B 1 175 ? -10.094 -9.164 -18.391 1 96.12 175 SER B O 1
ATOM 5960 N N . ILE B 1 176 ? -12.25 -8.695 -18.234 1 96.19 176 ILE B N 1
ATOM 5961 C CA . ILE B 1 176 ? -12.68 -10.086 -18.391 1 96.19 176 ILE B CA 1
ATOM 5962 C C . ILE B 1 176 ? -12.195 -10.625 -19.719 1 96.19 176 ILE B C 1
ATOM 5964 O O . ILE B 1 176 ? -11.625 -11.719 -19.781 1 96.19 176 ILE B O 1
ATOM 5968 N N . CYS B 1 177 ? -12.375 -9.836 -20.734 1 94.88 177 CYS B N 1
ATOM 5969 C CA . CYS B 1 177 ? -11.969 -10.25 -22.062 1 94.88 177 CYS B CA 1
ATOM 5970 C C . CYS B 1 177 ? -10.453 -10.375 -22.156 1 94.88 177 CYS B C 1
ATOM 5972 O O . CYS B 1 177 ? -9.945 -11.297 -22.797 1 94.88 177 CYS B O 1
ATOM 5974 N N . SER B 1 178 ? -9.766 -9.484 -21.531 1 95 178 SER B N 1
ATOM 5975 C CA . SER B 1 178 ? -8.305 -9.57 -21.531 1 95 178 SER B CA 1
ATOM 5976 C C . SER B 1 178 ? -7.824 -10.875 -20.906 1 95 178 SER B C 1
ATOM 5978 O O . SER B 1 178 ? -6.973 -11.562 -21.484 1 95 178 SER B O 1
ATOM 5980 N N . VAL B 1 179 ? -8.367 -11.273 -19.859 1 95.75 179 VAL B N 1
ATOM 5981 C CA . VAL B 1 179 ? -7.984 -12.516 -19.188 1 95.75 179 VAL B CA 1
ATOM 5982 C C . VAL B 1 179 ? -8.414 -13.711 -20.031 1 95.75 179 VAL B C 1
ATOM 5984 O O . VAL B 1 179 ? -7.66 -14.68 -20.188 1 95.75 179 VAL B O 1
ATOM 5987 N N . GLY B 1 180 ? -9.609 -13.594 -20.609 1 95.12 180 GLY B N 1
ATOM 5988 C CA . GLY B 1 180 ? -10.109 -14.672 -21.453 1 95.12 180 GLY B CA 1
ATOM 5989 C C . GLY B 1 180 ? -9.234 -14.93 -22.672 1 95.12 180 GLY B C 1
ATOM 5990 O O . GLY B 1 180 ? -9.148 -16.062 -23.156 1 95.12 180 GLY B O 1
ATOM 5991 N N . SER B 1 181 ? -8.609 -13.922 -23.141 1 93.06 181 SER B N 1
ATOM 5992 C CA . SER B 1 181 ? -7.773 -14.047 -24.328 1 93.06 181 SER B CA 1
ATOM 5993 C C . SER B 1 181 ? -6.602 -14.992 -24.078 1 93.06 181 SER B C 1
ATOM 5995 O O . SER B 1 181 ? -6.051 -15.562 -25.031 1 93.06 181 SER B O 1
ATOM 5997 N N . LEU B 1 182 ? -6.262 -15.203 -22.859 1 90.94 182 LEU B N 1
ATOM 5998 C CA . LEU B 1 182 ? -5.141 -16.062 -22.516 1 90.94 182 LEU B CA 1
ATOM 5999 C C . LEU B 1 182 ? -5.457 -17.531 -22.828 1 90.94 182 LEU B C 1
ATOM 6001 O O . LEU B 1 182 ? -4.551 -18.359 -22.906 1 90.94 182 LEU B O 1
ATOM 6005 N N . PHE B 1 183 ? -6.75 -17.844 -23.109 1 90.69 183 PHE B N 1
ATOM 6006 C CA . PHE B 1 183 ? -7.164 -19.234 -23.25 1 90.69 183 PHE B CA 1
ATOM 6007 C C . PHE B 1 183 ? -7.352 -19.594 -24.719 1 90.69 183 PHE B C 1
ATOM 6009 O O . PHE B 1 183 ? -7.598 -20.766 -25.047 1 90.69 183 PHE B O 1
ATOM 6016 N N . VAL B 1 184 ? -7.246 -18.656 -25.578 1 86.56 184 VAL B N 1
ATOM 6017 C CA . VAL B 1 184 ? -7.504 -18.922 -26.984 1 86.56 184 VAL B CA 1
ATOM 6018 C C . VAL B 1 184 ? -6.301 -19.641 -27.594 1 86.56 184 VAL B C 1
ATOM 6020 O O . VAL B 1 184 ? -6.457 -20.5 -28.469 1 86.56 184 VAL B O 1
ATOM 6023 N N . GLY B 1 185 ? -5.055 -19.312 -27.219 1 77.88 185 GLY B N 1
ATOM 6024 C CA . GLY B 1 185 ? -3.861 -20.031 -27.641 1 77.88 185 GLY B CA 1
ATOM 6025 C C . GLY B 1 185 ? -3.256 -19.484 -28.906 1 77.88 185 GLY B C 1
ATOM 6026 O O . GLY B 1 185 ? -2.199 -19.938 -29.359 1 77.88 185 GLY B O 1
ATOM 6027 N N . SER B 1 186 ? -3.938 -18.531 -29.531 1 82.56 186 SER B N 1
ATOM 6028 C CA . SER B 1 186 ? -3.371 -17.969 -30.75 1 82.56 186 SER B CA 1
ATOM 6029 C C . SER B 1 186 ? -2.561 -16.703 -30.453 1 82.56 186 SER B C 1
ATOM 6031 O O . SER B 1 186 ? -2.859 -15.977 -29.5 1 82.56 186 SER B O 1
ATOM 6033 N N . SER B 1 187 ? -1.571 -16.578 -31.266 1 83.75 187 SER B N 1
ATOM 6034 C CA . SER B 1 187 ? -0.734 -15.391 -31.109 1 83.75 187 SER B CA 1
ATOM 6035 C C . SER B 1 187 ? -1.542 -14.117 -31.312 1 83.75 187 SER B C 1
ATOM 6037 O O . SER B 1 187 ? -1.266 -13.094 -30.688 1 83.75 187 SER B O 1
ATOM 6039 N N . TYR B 1 188 ? -2.451 -14.258 -32.156 1 85 188 TYR B N 1
ATOM 6040 C CA . TYR B 1 188 ? -3.316 -13.109 -32.375 1 85 188 TYR B CA 1
ATOM 6041 C C . TYR B 1 188 ? -4.133 -12.766 -31.156 1 85 188 TYR B C 1
ATOM 6043 O O . TYR B 1 188 ? -4.25 -11.594 -30.781 1 85 188 TYR B O 1
ATOM 6051 N N . ALA B 1 189 ? -4.656 -13.742 -30.547 1 88.56 189 ALA B N 1
ATOM 6052 C CA . ALA B 1 189 ? -5.449 -13.531 -29.344 1 88.56 189 ALA B CA 1
ATOM 6053 C C . ALA B 1 189 ? -4.594 -12.953 -28.219 1 88.56 189 ALA B C 1
ATOM 6055 O O . ALA B 1 189 ? -5.051 -12.094 -27.453 1 88.56 189 ALA B O 1
ATOM 6056 N N . ILE B 1 190 ? -3.418 -13.422 -28.188 1 87 190 ILE B N 1
ATOM 6057 C CA . ILE B 1 190 ? -2.492 -12.922 -27.172 1 87 190 ILE B CA 1
ATOM 6058 C C . ILE B 1 190 ? -2.225 -11.438 -27.406 1 87 190 ILE B C 1
ATOM 6060 O O . ILE B 1 190 ? -2.25 -10.641 -26.469 1 87 190 ILE B O 1
ATOM 6064 N N . ALA B 1 191 ? -2.004 -11.102 -28.641 1 89 191 ALA B N 1
ATOM 6065 C CA . ALA B 1 191 ? -1.756 -9.711 -28.984 1 89 191 ALA B CA 1
ATOM 6066 C C . ALA B 1 191 ? -2.965 -8.836 -28.656 1 89 191 ALA B C 1
ATOM 6068 O O . ALA B 1 191 ? -2.814 -7.711 -28.172 1 89 191 ALA B O 1
ATOM 6069 N N . GLN B 1 192 ? -4.078 -9.375 -28.906 1 89.69 192 GLN B N 1
ATOM 6070 C CA . GLN B 1 192 ? -5.301 -8.648 -28.594 1 89.69 192 GLN B CA 1
ATOM 6071 C C . GLN B 1 192 ? -5.457 -8.477 -27.078 1 89.69 192 GLN B C 1
ATOM 6073 O O . GLN B 1 192 ? -5.895 -7.422 -26.609 1 89.69 192 GLN B O 1
ATOM 6078 N N . GLY B 1 193 ? -5.152 -9.539 -26.406 1 92.12 193 GLY B N 1
ATOM 6079 C CA . GLY B 1 193 ? -5.211 -9.453 -24.953 1 92.12 193 GLY B CA 1
ATOM 6080 C C . GLY B 1 193 ? -4.312 -8.375 -24.391 1 92.12 193 GLY B C 1
ATOM 6081 O O . GLY B 1 193 ? -4.715 -7.637 -23.484 1 92.12 193 GLY B O 1
ATOM 6082 N N . VAL B 1 194 ? -3.168 -8.234 -24.969 1 91.62 194 VAL B N 1
ATOM 6083 C CA . VAL B 1 194 ? -2.207 -7.219 -24.547 1 91.62 194 VAL B CA 1
ATOM 6084 C C . VAL B 1 194 ? -2.775 -5.828 -24.797 1 91.62 194 VAL B C 1
ATOM 6086 O O . VAL B 1 194 ? -2.711 -4.953 -23.922 1 91.62 194 VAL B O 1
ATOM 6089 N N . GLN B 1 195 ? -3.295 -5.664 -25.906 1 89.06 195 GLN B N 1
ATOM 6090 C CA . GLN B 1 195 ? -3.85 -4.367 -26.266 1 89.06 195 GLN B CA 1
ATOM 6091 C C . GLN B 1 195 ? -5.023 -3.994 -25.375 1 89.06 195 GLN B C 1
ATOM 6093 O O . GLN B 1 195 ? -5.148 -2.844 -24.953 1 89.06 195 GLN B O 1
ATOM 6098 N N . LEU B 1 196 ? -5.891 -4.934 -25.156 1 90.62 196 LEU B N 1
ATOM 6099 C CA . LEU B 1 196 ? -7.023 -4.695 -24.266 1 90.62 196 LEU B CA 1
ATOM 6100 C C . LEU B 1 196 ? -6.555 -4.289 -22.875 1 90.62 196 LEU B C 1
ATOM 6102 O O . LEU B 1 196 ? -7.074 -3.338 -22.281 1 90.62 196 LEU B O 1
ATOM 6106 N N . PHE B 1 197 ? -5.531 -5.008 -22.484 1 93.06 197 PHE B N 1
ATOM 6107 C CA . PHE B 1 197 ? -5 -4.762 -21.156 1 93.06 197 PHE B CA 1
ATOM 6108 C C . PHE B 1 197 ? -4.41 -3.361 -21.062 1 93.06 197 PHE B C 1
ATOM 6110 O O . PHE B 1 197 ? -4.691 -2.629 -20.109 1 93.06 197 PHE B O 1
ATOM 6117 N N . GLU B 1 198 ? -3.645 -2.996 -21.953 1 88.06 198 GLU B N 1
ATOM 6118 C CA . GLU B 1 198 ? -2.992 -1.69 -21.938 1 88.06 198 GLU B CA 1
ATOM 6119 C C . GLU B 1 198 ? -4.012 -0.562 -22.062 1 88.06 198 GLU B C 1
ATOM 6121 O O . GLU B 1 198 ? -3.924 0.438 -21.344 1 88.06 198 GLU B O 1
ATOM 6126 N N . ARG B 1 199 ? -4.926 -0.757 -22.828 1 84.06 199 ARG B N 1
ATOM 6127 C CA . ARG B 1 199 ? -5.973 0.245 -23 1 84.06 199 ARG B CA 1
ATOM 6128 C C . ARG B 1 199 ? -6.812 0.381 -21.734 1 84.06 199 ARG B C 1
ATOM 6130 O O . ARG B 1 199 ? -7.207 1.488 -21.359 1 84.06 199 ARG B O 1
ATOM 6137 N N . LEU B 1 200 ? -7.129 -0.721 -21.219 1 87.94 200 LEU B N 1
ATOM 6138 C CA . LEU B 1 200 ? -7.91 -0.734 -19.984 1 87.94 200 LEU B CA 1
ATOM 6139 C C . LEU B 1 200 ? -7.215 0.07 -18.891 1 87.94 200 LEU B C 1
ATOM 6141 O O . LEU B 1 200 ? -7.844 0.905 -18.234 1 87.94 200 LEU B O 1
ATOM 6145 N N . ASN B 1 201 ? -5.984 -0.201 -18.703 1 87.19 201 ASN B N 1
ATOM 6146 C CA . ASN B 1 201 ? -5.238 0.481 -17.641 1 87.19 201 ASN B CA 1
ATOM 6147 C C . ASN B 1 201 ? -5.207 1.991 -17.875 1 87.19 201 ASN B C 1
ATOM 6149 O O . ASN B 1 201 ? -5.395 2.766 -16.922 1 87.19 201 ASN B O 1
ATOM 6153 N N . LYS B 1 202 ? -4.992 2.34 -19.016 1 80.25 202 LYS B N 1
ATOM 6154 C CA . LYS B 1 202 ? -4.984 3.764 -19.344 1 80.25 202 LYS B CA 1
ATOM 6155 C C . LYS B 1 202 ? -6.355 4.391 -19.094 1 80.25 202 LYS B C 1
ATOM 6157 O O . LYS B 1 202 ? -6.449 5.492 -18.547 1 80.25 202 LYS B O 1
ATOM 6162 N N . ALA B 1 203 ? -7.371 3.725 -19.484 1 83 203 ALA B N 1
ATOM 6163 C CA . ALA B 1 203 ? -8.734 4.23 -19.328 1 83 203 ALA B CA 1
ATOM 6164 C C . ALA B 1 203 ? -9.094 4.367 -17.859 1 83 203 ALA B C 1
ATOM 6166 O O . ALA B 1 203 ? -9.68 5.375 -17.438 1 83 203 ALA B O 1
ATOM 6167 N N . ILE B 1 204 ? -8.789 3.381 -17.094 1 87 204 ILE B N 1
ATOM 6168 C CA . ILE B 1 204 ? -9.117 3.406 -15.672 1 87 204 ILE B CA 1
ATOM 6169 C C . ILE B 1 204 ? -8.375 4.555 -14.992 1 87 204 ILE B C 1
ATOM 6171 O O . ILE B 1 204 ? -8.961 5.305 -14.211 1 87 204 ILE B O 1
ATOM 6175 N N . LEU B 1 205 ? -7.152 4.691 -15.305 1 82.25 205 LEU B N 1
ATOM 6176 C CA . LEU B 1 205 ? -6.328 5.711 -14.664 1 82.25 205 LEU B CA 1
ATOM 6177 C C . LEU B 1 205 ? -6.789 7.109 -15.062 1 82.25 205 LEU B C 1
ATOM 6179 O O . LEU B 1 205 ? -6.605 8.07 -14.305 1 82.25 205 LEU B O 1
ATOM 6183 N N . ALA B 1 206 ? -7.43 7.184 -16.141 1 75.88 206 ALA B N 1
ATOM 6184 C CA . ALA B 1 206 ? -7.895 8.484 -16.625 1 75.88 206 ALA B CA 1
ATOM 6185 C C . ALA B 1 206 ? -9.266 8.82 -16.047 1 75.88 206 ALA B C 1
ATOM 6187 O O . ALA B 1 206 ? -9.672 9.984 -16.031 1 75.88 206 ALA B O 1
ATOM 6188 N N . SER B 1 207 ? -10.016 7.832 -15.508 1 79.88 207 SER B N 1
ATOM 6189 C CA . SER B 1 207 ? -11.414 8.102 -15.219 1 79.88 207 SER B CA 1
ATOM 6190 C C . SER B 1 207 ? -11.789 7.641 -13.82 1 79.88 207 SER B C 1
ATOM 6192 O O . SER B 1 207 ? -12.953 7.727 -13.422 1 79.88 207 SER B O 1
ATOM 6194 N N . TRP B 1 208 ? -10.961 7.148 -13.094 1 84.62 208 TRP B N 1
ATOM 6195 C CA . TRP B 1 208 ? -11.281 6.512 -11.82 1 84.62 208 TRP B CA 1
ATOM 6196 C C . TRP B 1 208 ? -12 7.484 -10.891 1 84.62 208 TRP B C 1
ATOM 6198 O O . TRP B 1 208 ? -12.906 7.094 -10.156 1 84.62 208 TRP B O 1
ATOM 6208 N N . GLU B 1 209 ? -11.672 8.773 -10.938 1 81.5 209 GLU B N 1
ATOM 6209 C CA . GLU B 1 209 ? -12.289 9.758 -10.055 1 81.5 209 GLU B CA 1
ATOM 6210 C C . GLU B 1 209 ? -13.781 9.906 -10.336 1 81.5 209 GLU B C 1
ATOM 6212 O O . GLU B 1 209 ? -14.594 9.93 -9.414 1 81.5 209 GLU B O 1
ATOM 6217 N N . SER B 1 210 ? -13.977 10.016 -11.602 1 79.88 210 SER B N 1
ATOM 6218 C CA . SER B 1 210 ? -15.367 10.164 -12.008 1 79.88 210 SER B CA 1
ATOM 6219 C C . SER B 1 210 ? -16.188 8.914 -11.664 1 79.88 210 SER B C 1
ATOM 6221 O O . SER B 1 210 ? -17.344 9.016 -11.266 1 79.88 210 SER B O 1
ATOM 6223 N N . ILE B 1 211 ? -15.617 7.852 -11.797 1 85.56 211 ILE B N 1
ATOM 6224 C CA . ILE B 1 211 ? -16.312 6.59 -11.531 1 85.56 211 ILE B CA 1
ATOM 6225 C C . ILE B 1 211 ? -16.578 6.457 -10.039 1 85.56 211 ILE B C 1
ATOM 6227 O O . ILE B 1 211 ? -17.672 6.055 -9.641 1 85.56 211 ILE B O 1
ATOM 6231 N N . LEU B 1 212 ? -15.695 6.855 -9.219 1 85.81 212 LEU B N 1
ATOM 6232 C CA . LEU B 1 212 ? -15.859 6.758 -7.77 1 85.81 212 LEU B CA 1
ATOM 6233 C C . LEU B 1 212 ? -16.922 7.73 -7.281 1 85.81 212 LEU B C 1
ATOM 6235 O O . LEU B 1 212 ? -17.609 7.465 -6.289 1 85.81 212 LEU B O 1
ATOM 6239 N N . ALA B 1 213 ? -17.031 8.805 -7.965 1 78.56 213 ALA B N 1
ATOM 6240 C CA . ALA B 1 213 ? -17.969 9.852 -7.543 1 78.56 213 ALA B CA 1
ATOM 6241 C C . ALA B 1 213 ? -19.391 9.516 -7.969 1 78.56 213 ALA B C 1
ATOM 6243 O O . ALA B 1 213 ? -20.359 10.016 -7.379 1 78.56 213 ALA B O 1
ATOM 6244 N N . HIS B 1 214 ? -19.609 8.742 -8.961 1 75.44 214 HIS B N 1
ATOM 6245 C CA . HIS B 1 214 ? -20.938 8.594 -9.578 1 75.44 214 HIS B CA 1
ATOM 6246 C C . HIS B 1 214 ? -21.719 7.473 -8.914 1 75.44 214 HIS B C 1
ATOM 6248 O O . HIS B 1 214 ? -22.859 7.684 -8.477 1 75.44 214 HIS B O 1
ATOM 6254 N N . SER B 1 215 ? -21.328 6.27 -9.148 1 73.94 215 SER B N 1
ATOM 6255 C CA . SER B 1 215 ? -22.156 5.176 -8.656 1 73.94 215 SER B CA 1
ATOM 6256 C C . SER B 1 215 ? -21.328 4.133 -7.918 1 73.94 215 SER B C 1
ATOM 6258 O O . SER B 1 215 ? -20.172 3.875 -8.281 1 73.94 215 SER B O 1
ATOM 6260 N N . CYS B 1 216 ? -22.094 3.662 -6.953 1 76.94 216 CYS B N 1
ATOM 6261 C CA . CYS B 1 216 ? -21.5 2.607 -6.133 1 76.94 216 CYS B CA 1
ATOM 6262 C C . CYS B 1 216 ? -21.203 1.37 -6.969 1 76.94 216 CYS B C 1
ATOM 6264 O O . CYS B 1 216 ? -20.125 0.777 -6.84 1 76.94 216 CYS B O 1
ATOM 6266 N N . SER B 1 217 ? -22.125 1.084 -7.816 1 77.31 217 SER B N 1
ATOM 6267 C CA . SER B 1 217 ? -21.969 -0.126 -8.617 1 77.31 217 SER B CA 1
ATOM 6268 C C . SER B 1 217 ? -20.859 0.034 -9.656 1 77.31 217 SER B C 1
ATOM 6270 O O . SER B 1 217 ? -20.109 -0.905 -9.914 1 77.31 217 SER B O 1
ATOM 6272 N N . ASP B 1 218 ? -20.703 1.191 -10.133 1 84.94 218 ASP B N 1
ATOM 6273 C CA . ASP B 1 218 ? -19.641 1.458 -11.094 1 84.94 218 ASP B CA 1
ATOM 6274 C C . ASP B 1 218 ? -18.266 1.364 -10.438 1 84.94 218 ASP B C 1
ATOM 6276 O O . ASP B 1 218 ? -17.312 0.871 -11.047 1 84.94 218 ASP B O 1
ATOM 6280 N N . ALA B 1 219 ? -18.312 1.763 -9.25 1 91.19 219 ALA B N 1
ATOM 6281 C CA . ALA B 1 219 ? -17.047 1.765 -8.523 1 91.19 219 ALA B CA 1
ATOM 6282 C C . ALA B 1 219 ? -16.578 0.342 -8.25 1 91.19 219 ALA B C 1
ATOM 6284 O O . ALA B 1 219 ? -15.391 0.031 -8.414 1 91.19 219 ALA B O 1
ATOM 6285 N N . LEU B 1 220 ? -17.469 -0.514 -7.879 1 94.06 220 LEU B N 1
ATOM 6286 C CA . LEU B 1 220 ? -17.109 -1.906 -7.633 1 94.06 220 LEU B CA 1
ATOM 6287 C C . LEU B 1 220 ? -16.625 -2.578 -8.914 1 94.06 220 LEU B C 1
ATOM 6289 O O . LEU B 1 220 ? -15.625 -3.303 -8.891 1 94.06 220 LEU B O 1
ATOM 6293 N N . SER B 1 221 ? -17.312 -2.314 -9.984 1 93.81 221 SER B N 1
ATOM 6294 C CA . SER B 1 221 ? -16.922 -2.883 -11.273 1 93.81 221 SER B CA 1
ATOM 6295 C C . SER B 1 221 ? -15.531 -2.422 -11.672 1 93.81 221 SER B C 1
ATOM 6297 O O . SER B 1 221 ? -14.75 -3.199 -12.227 1 93.81 221 SER B O 1
ATOM 6299 N N . MET B 1 222 ? -15.227 -1.197 -11.422 1 94.5 222 MET B N 1
ATOM 6300 C CA . MET B 1 222 ? -13.898 -0.681 -11.727 1 94.5 222 MET B CA 1
ATOM 6301 C C . MET B 1 222 ? -12.836 -1.392 -10.898 1 94.5 222 MET B C 1
ATOM 6303 O O . MET B 1 222 ? -11.773 -1.759 -11.422 1 94.5 222 MET B O 1
ATOM 6307 N N . VAL B 1 223 ? -13.133 -1.567 -9.664 1 96.94 223 VAL B N 1
ATOM 6308 C CA . VAL B 1 223 ? -12.203 -2.256 -8.773 1 96.94 223 VAL B CA 1
ATOM 6309 C C . VAL B 1 223 ? -11.977 -3.682 -9.266 1 96.94 223 VAL B C 1
ATOM 6311 O O . VAL B 1 223 ? -10.836 -4.141 -9.344 1 96.94 223 VAL B O 1
ATOM 6314 N N . GLN B 1 224 ? -13.039 -4.336 -9.594 1 97.81 224 GLN B N 1
ATOM 6315 C CA . GLN B 1 224 ? -12.93 -5.695 -10.117 1 97.81 224 GLN B CA 1
ATOM 6316 C C . GLN B 1 224 ? -12.125 -5.723 -11.414 1 97.81 224 GLN B C 1
ATOM 6318 O O . GLN B 1 224 ? -11.336 -6.645 -11.641 1 97.81 224 GLN B O 1
ATOM 6323 N N . ALA B 1 225 ? -12.375 -4.75 -12.219 1 97.25 225 ALA B N 1
ATOM 6324 C CA . ALA B 1 225 ? -11.578 -4.637 -13.438 1 97.25 225 ALA B CA 1
ATOM 6325 C C . ALA B 1 225 ? -10.094 -4.512 -13.117 1 97.25 225 ALA B C 1
ATOM 6327 O O . ALA B 1 225 ? -9.258 -5.141 -13.766 1 97.25 225 ALA B O 1
ATOM 6328 N N . GLY B 1 226 ? -9.805 -3.67 -12.133 1 97.12 226 GLY B N 1
ATOM 6329 C CA . GLY B 1 226 ? -8.43 -3.52 -11.703 1 97.12 226 GLY B CA 1
ATOM 6330 C C . GLY B 1 226 ? -7.82 -4.812 -11.188 1 97.12 226 GLY B C 1
ATOM 6331 O O . GLY B 1 226 ? -6.676 -5.141 -11.516 1 97.12 226 GLY B O 1
ATOM 6332 N N . ILE B 1 227 ? -8.5 -5.547 -10.453 1 98.12 227 ILE B N 1
ATOM 6333 C CA . ILE B 1 227 ? -8.031 -6.797 -9.859 1 98.12 227 ILE B CA 1
ATOM 6334 C C . ILE B 1 227 ? -7.773 -7.82 -10.961 1 98.12 227 ILE B C 1
ATOM 6336 O O . ILE B 1 227 ? -6.727 -8.477 -10.969 1 98.12 227 ILE B O 1
ATOM 6340 N N . LEU B 1 228 ? -8.734 -7.969 -11.812 1 98 228 LEU B N 1
ATOM 6341 C CA . LEU B 1 228 ? -8.539 -8.898 -12.922 1 98 228 LEU B CA 1
ATOM 6342 C C . LEU B 1 228 ? -7.387 -8.445 -13.812 1 98 228 LEU B C 1
ATOM 6344 O O . LEU B 1 228 ? -6.66 -9.281 -14.359 1 98 228 LEU B O 1
ATOM 6348 N N . GLY B 1 229 ? -7.281 -7.16 -13.961 1 96.88 229 GLY B N 1
ATOM 6349 C CA . GLY B 1 229 ? -6.125 -6.637 -14.664 1 96.88 229 GLY B CA 1
ATOM 6350 C C . GLY B 1 229 ? -4.809 -7.035 -14.031 1 96.88 229 GLY B C 1
ATOM 6351 O O . GLY B 1 229 ? -3.854 -7.383 -14.727 1 96.88 229 GLY B O 1
ATOM 6352 N N . GLN B 1 230 ? -4.727 -6.973 -12.75 1 96.94 230 GLN B N 1
ATOM 6353 C CA . GLN B 1 230 ? -3.525 -7.406 -12.047 1 96.94 230 GLN B CA 1
ATOM 6354 C C . GLN B 1 230 ? -3.264 -8.891 -12.266 1 96.94 230 GLN B C 1
ATOM 6356 O O . GLN B 1 230 ? -2.113 -9.312 -12.414 1 96.94 230 GLN B O 1
ATOM 6361 N N . THR B 1 231 ? -4.316 -9.648 -12.234 1 97.25 231 THR B N 1
ATOM 6362 C CA . THR B 1 231 ? -4.172 -11.078 -12.492 1 97.25 231 THR B CA 1
ATOM 6363 C C . THR B 1 231 ? -3.564 -11.32 -13.875 1 97.25 231 THR B C 1
ATOM 6365 O O . THR B 1 231 ? -2.637 -12.117 -14.016 1 97.25 231 THR B O 1
ATOM 6368 N N . TYR B 1 232 ? -4.172 -10.641 -14.859 1 96.69 232 TYR B N 1
ATOM 6369 C CA . TYR B 1 232 ? -3.631 -10.742 -16.203 1 96.69 232 TYR B CA 1
ATOM 6370 C C . TYR B 1 232 ? -2.148 -10.391 -16.234 1 96.69 232 TYR B C 1
ATOM 6372 O O . TYR B 1 232 ? -1.348 -11.086 -16.859 1 96.69 232 TYR B O 1
ATOM 6380 N N . ALA B 1 233 ? -1.812 -9.32 -15.547 1 96.62 233 ALA B N 1
ATOM 6381 C CA . ALA B 1 233 ? -0.441 -8.82 -15.531 1 96.62 233 ALA B CA 1
ATOM 6382 C C . ALA B 1 233 ? 0.518 -9.844 -14.938 1 96.62 233 ALA B C 1
ATOM 6384 O O . ALA B 1 233 ? 1.611 -10.062 -15.469 1 96.62 233 ALA B O 1
ATOM 6385 N N . VAL B 1 234 ? 0.166 -10.477 -13.914 1 95.56 234 VAL B N 1
ATOM 6386 C CA . VAL B 1 234 ? 1.001 -11.469 -13.242 1 95.56 234 VAL B CA 1
ATOM 6387 C C . VAL B 1 234 ? 1.186 -12.688 -14.141 1 95.56 234 VAL B C 1
ATOM 6389 O O . VAL B 1 234 ? 2.291 -13.219 -14.258 1 95.56 234 VAL B O 1
ATOM 6392 N N . LEU B 1 235 ? 0.129 -13.039 -14.82 1 93.94 235 LEU B N 1
ATOM 6393 C CA . LEU B 1 235 ? 0.137 -14.289 -15.578 1 93.94 235 LEU B CA 1
ATOM 6394 C C . LEU B 1 235 ? 0.736 -14.078 -16.969 1 93.94 235 LEU B C 1
ATOM 6396 O O . LEU B 1 235 ? 1.133 -15.039 -17.625 1 93.94 235 LEU B O 1
ATOM 6400 N N . SER B 1 236 ? 0.79 -12.867 -17.484 1 90.31 236 SER B N 1
ATOM 6401 C CA . SER B 1 236 ? 1.219 -12.57 -18.844 1 90.31 236 SER B CA 1
ATOM 6402 C C . SER B 1 236 ? 2.699 -12.883 -19.031 1 90.31 236 SER B C 1
ATOM 6404 O O . SER B 1 236 ? 3.146 -13.117 -20.156 1 90.31 236 SER B O 1
ATOM 6406 N N . GLY B 1 237 ? 3.518 -12.859 -17.984 1 87.94 237 GLY B N 1
ATOM 6407 C CA . GLY B 1 237 ? 4.93 -13.195 -18.078 1 87.94 237 GLY B CA 1
ATOM 6408 C C . GLY B 1 237 ? 5.785 -12.031 -18.562 1 87.94 237 GLY B C 1
ATOM 6409 O O . GLY B 1 237 ? 7.012 -12.148 -18.625 1 87.94 237 GLY B O 1
ATOM 6410 N N . ARG B 1 238 ? 5.16 -10.938 -18.953 1 90.94 238 ARG B N 1
ATOM 6411 C CA . ARG B 1 238 ? 5.918 -9.758 -19.344 1 90.94 238 ARG B CA 1
ATOM 6412 C C . ARG B 1 238 ? 6.367 -8.961 -18.109 1 90.94 238 ARG B C 1
ATOM 6414 O O . ARG B 1 238 ? 5.551 -8.609 -17.266 1 90.94 238 ARG B O 1
ATOM 6421 N N . PRO B 1 239 ? 7.684 -8.688 -18.062 1 92.31 239 PRO B N 1
ATOM 6422 C CA . PRO B 1 239 ? 8.188 -7.977 -16.891 1 92.31 239 PRO B CA 1
ATOM 6423 C C . PRO B 1 239 ? 7.477 -6.645 -16.656 1 92.31 239 PRO B C 1
ATOM 6425 O O . PRO B 1 239 ? 7.172 -6.301 -15.508 1 92.31 239 PRO B O 1
ATOM 6428 N N . LYS B 1 240 ? 7.211 -5.938 -17.703 1 89.94 240 LYS B N 1
ATOM 6429 C CA . LYS B 1 240 ? 6.555 -4.637 -17.578 1 89.94 240 LYS B CA 1
ATOM 6430 C C . LYS B 1 240 ? 5.176 -4.777 -16.938 1 89.94 240 LYS B C 1
ATOM 6432 O O . LYS B 1 240 ? 4.773 -3.938 -16.125 1 89.94 240 LYS B O 1
ATOM 6437 N N . ASP B 1 241 ? 4.484 -5.777 -17.328 1 93.56 241 ASP B N 1
ATOM 6438 C CA . ASP B 1 241 ? 3.146 -6 -16.781 1 93.56 241 ASP B CA 1
ATOM 6439 C C . ASP B 1 241 ? 3.213 -6.375 -15.305 1 93.56 241 ASP B C 1
ATOM 6441 O O . ASP B 1 241 ? 2.396 -5.914 -14.508 1 93.56 241 ASP B O 1
ATOM 6445 N N . LEU B 1 242 ? 4.156 -7.215 -15.008 1 95 242 LEU B N 1
ATOM 6446 C CA . LEU B 1 242 ? 4.301 -7.629 -13.617 1 95 242 LEU B CA 1
ATOM 6447 C C . LEU B 1 242 ? 4.625 -6.438 -12.727 1 95 242 LEU B C 1
ATOM 6449 O O . LEU B 1 242 ? 4.027 -6.273 -11.664 1 95 242 LEU B O 1
ATOM 6453 N N . VAL B 1 243 ? 5.516 -5.617 -13.148 1 93 243 VAL B N 1
ATOM 6454 C CA . VAL B 1 243 ? 5.871 -4.422 -12.383 1 93 243 VAL B CA 1
ATOM 6455 C C . VAL B 1 243 ? 4.664 -3.488 -12.297 1 93 243 VAL B C 1
ATOM 6457 O O . VAL B 1 243 ? 4.422 -2.877 -11.258 1 93 243 VAL B O 1
ATOM 6460 N N . LEU B 1 244 ? 3.947 -3.404 -13.359 1 93.31 244 LEU B N 1
ATOM 6461 C CA . LEU B 1 244 ? 2.744 -2.58 -13.367 1 93.31 244 LEU B CA 1
ATOM 6462 C C . LEU B 1 244 ? 1.745 -3.066 -12.32 1 93.31 244 LEU B C 1
ATOM 6464 O O . LEU B 1 244 ? 1.124 -2.258 -11.633 1 93.31 244 LEU B O 1
ATOM 6468 N N . ALA B 1 245 ? 1.558 -4.348 -12.289 1 95.56 245 ALA B N 1
ATOM 6469 C CA . ALA B 1 245 ? 0.653 -4.906 -11.289 1 95.56 245 ALA B CA 1
ATOM 6470 C C . ALA B 1 245 ? 1.072 -4.496 -9.883 1 95.56 245 ALA B C 1
ATOM 6472 O O . ALA B 1 245 ? 0.231 -4.121 -9.062 1 95.56 245 ALA B O 1
ATOM 6473 N N . ASP B 1 246 ? 2.324 -4.543 -9.648 1 95.62 246 ASP B N 1
ATOM 6474 C CA . ASP B 1 246 ? 2.842 -4.18 -8.336 1 95.62 246 ASP B CA 1
ATOM 6475 C C . ASP B 1 246 ? 2.656 -2.688 -8.062 1 95.62 246 ASP B C 1
ATOM 6477 O O . ASP B 1 246 ? 2.256 -2.297 -6.965 1 95.62 246 ASP B O 1
ATOM 6481 N N . VAL B 1 247 ? 2.918 -1.913 -9.047 1 93.75 247 VAL B N 1
ATOM 6482 C CA . VAL B 1 247 ? 2.865 -0.46 -8.93 1 93.75 247 VAL B CA 1
ATOM 6483 C C . VAL B 1 247 ? 1.428 -0.014 -8.672 1 93.75 247 VAL B C 1
ATOM 6485 O O . VAL B 1 247 ? 1.188 0.923 -7.91 1 93.75 247 VAL B O 1
ATOM 6488 N N . LEU B 1 248 ? 0.523 -0.668 -9.227 1 94.5 248 LEU B N 1
ATOM 6489 C CA . LEU B 1 248 ? -0.861 -0.217 -9.133 1 94.5 248 LEU B CA 1
ATOM 6490 C C . LEU B 1 248 ? -1.601 -0.958 -8.023 1 94.5 248 LEU B C 1
ATOM 6492 O O . LEU B 1 248 ? -2.777 -0.689 -7.766 1 94.5 248 LEU B O 1
ATOM 6496 N N . HIS B 1 249 ? -0.953 -1.869 -7.398 1 97.31 249 HIS B N 1
ATOM 6497 C CA . HIS B 1 249 ? -1.637 -2.66 -6.383 1 97.31 249 HIS B CA 1
ATOM 6498 C C . HIS B 1 249 ? -2.188 -1.774 -5.273 1 97.31 249 HIS B C 1
ATOM 6500 O O . HIS B 1 249 ? -3.336 -1.936 -4.855 1 97.31 249 HIS B O 1
ATOM 6506 N N . GLY B 1 250 ? -1.37 -0.849 -4.781 1 95.88 250 GLY B N 1
ATOM 6507 C CA . GLY B 1 250 ? -1.839 0.084 -3.768 1 95.88 250 GLY B CA 1
ATOM 6508 C C . GLY B 1 250 ? -3.01 0.929 -4.23 1 95.88 250 GLY B C 1
ATOM 6509 O O . GLY B 1 250 ? -3.908 1.238 -3.443 1 95.88 250 GLY B O 1
ATOM 6510 N N . THR B 1 251 ? -2.986 1.276 -5.445 1 95.69 251 THR B N 1
ATOM 6511 C CA . THR B 1 251 ? -4.055 2.074 -6.035 1 95.69 251 THR B CA 1
ATOM 6512 C C . THR B 1 251 ? -5.371 1.299 -6.035 1 95.69 251 THR B C 1
ATOM 6514 O O . THR B 1 251 ? -6.414 1.834 -5.652 1 95.69 251 THR B O 1
ATOM 6517 N N . VAL B 1 252 ? -5.273 0.094 -6.438 1 97.12 252 VAL B N 1
ATOM 6518 C CA . VAL B 1 252 ? -6.477 -0.729 -6.48 1 97.12 252 VAL B CA 1
ATOM 6519 C C . VAL B 1 252 ? -7.027 -0.915 -5.066 1 97.12 252 VAL B C 1
ATOM 6521 O O . VAL B 1 252 ? -8.242 -0.895 -4.859 1 97.12 252 VAL B O 1
ATOM 6524 N N . MET B 1 253 ? -6.203 -1.063 -4.133 1 97 253 MET B N 1
ATOM 6525 C CA . MET B 1 253 ? -6.621 -1.157 -2.738 1 97 253 MET B CA 1
ATOM 6526 C C . MET B 1 253 ? -7.344 0.114 -2.301 1 97 253 MET B C 1
ATOM 6528 O O . MET B 1 253 ? -8.375 0.048 -1.626 1 97 253 MET B O 1
ATOM 6532 N N . ALA B 1 254 ? -6.773 1.214 -2.662 1 95.81 254 ALA B N 1
ATOM 6533 C CA . ALA B 1 254 ? -7.383 2.49 -2.299 1 95.81 254 ALA B CA 1
ATOM 6534 C C . ALA B 1 254 ? -8.742 2.662 -2.979 1 95.81 254 ALA B C 1
ATOM 6536 O O . ALA B 1 254 ? -9.695 3.135 -2.359 1 95.81 254 ALA B O 1
ATOM 6537 N N . TRP B 1 255 ? -8.828 2.305 -4.277 1 95.44 255 TRP B N 1
ATOM 6538 C CA . TRP B 1 255 ? -10.109 2.322 -4.973 1 95.44 255 TRP B CA 1
ATOM 6539 C C . TRP B 1 255 ? -11.141 1.486 -4.227 1 95.44 255 TRP B C 1
ATOM 6541 O O . TRP B 1 255 ? -12.312 1.864 -4.148 1 95.44 255 TRP B O 1
ATOM 6551 N N . THR B 1 256 ? -10.695 0.373 -3.752 1 96.25 256 THR B N 1
ATOM 6552 C CA . THR B 1 256 ? -11.586 -0.521 -3.027 1 96.25 256 THR B CA 1
ATOM 6553 C C . THR B 1 256 ? -12.125 0.156 -1.769 1 96.25 256 THR B C 1
ATOM 6555 O O . THR B 1 256 ? -13.328 0.124 -1.505 1 96.25 256 THR B O 1
ATOM 6558 N N . ARG B 1 257 ? -11.273 0.775 -1.03 1 93.06 257 ARG B N 1
ATOM 6559 C CA . ARG B 1 257 ? -11.695 1.468 0.182 1 93.06 257 ARG B CA 1
ATOM 6560 C C . ARG B 1 257 ? -12.703 2.566 -0.14 1 93.06 257 ARG B C 1
ATOM 6562 O O . ARG B 1 257 ? -13.727 2.699 0.538 1 93.06 257 ARG B O 1
ATOM 6569 N N . GLU B 1 258 ? -12.383 3.314 -1.15 1 91.19 258 GLU B N 1
ATOM 6570 C CA . GLU B 1 258 ? -13.258 4.414 -1.538 1 91.19 258 GLU B CA 1
ATOM 6571 C C . GLU B 1 258 ? -14.617 3.895 -2.016 1 91.19 258 GLU B C 1
ATOM 6573 O O . GLU B 1 258 ? -15.656 4.48 -1.71 1 91.19 258 GLU B O 1
ATOM 6578 N N . SER B 1 259 ? -14.539 2.852 -2.785 1 91.44 259 SER B N 1
ATOM 6579 C CA . SER B 1 259 ? -15.766 2.236 -3.283 1 91.44 259 SER B CA 1
ATOM 6580 C C . SER B 1 259 ? -16.641 1.738 -2.139 1 91.44 259 SER B C 1
ATOM 6582 O O . SER B 1 259 ? -17.875 1.82 -2.207 1 91.44 259 SER B O 1
ATOM 6584 N N . ASN B 1 260 ? -16.078 1.271 -1.085 1 90.56 260 ASN B N 1
ATOM 6585 C CA . ASN B 1 260 ? -16.797 0.673 0.031 1 90.56 260 ASN B CA 1
ATOM 6586 C C . ASN B 1 260 ? -17.453 1.735 0.909 1 90.56 260 ASN B C 1
ATOM 6588 O O . ASN B 1 260 ? -18.375 1.438 1.661 1 90.56 260 ASN B O 1
ATOM 6592 N N . LYS B 1 261 ? -16.969 2.936 0.893 1 82.69 261 LYS B N 1
ATOM 6593 C CA . LYS B 1 261 ? -17.562 4.016 1.678 1 82.69 261 LYS B CA 1
ATOM 6594 C C . LYS B 1 261 ? -19.016 4.254 1.276 1 82.69 261 LYS B C 1
ATOM 6596 O O . LYS B 1 261 ? -19.828 4.668 2.102 1 82.69 261 LYS B O 1
ATOM 6601 N N . ASN B 1 262 ? -19.281 3.943 0.042 1 75.56 262 ASN B N 1
ATOM 6602 C CA . ASN B 1 262 ? -20.625 4.203 -0.457 1 75.56 262 ASN B CA 1
ATOM 6603 C C . ASN B 1 262 ? -21.406 2.91 -0.688 1 75.56 262 ASN B C 1
ATOM 6605 O O . ASN B 1 262 ? -22.391 2.895 -1.422 1 75.56 262 ASN B O 1
ATOM 6609 N N . ALA B 1 263 ? -20.812 1.909 -0.001 1 77.56 263 ALA B N 1
ATOM 6610 C CA . ALA B 1 263 ? -21.469 0.615 -0.193 1 77.56 263 ALA B CA 1
ATOM 6611 C C . ALA B 1 263 ? -22.828 0.585 0.478 1 77.56 263 ALA B C 1
ATOM 6613 O O . ALA B 1 263 ? -23.094 1.371 1.39 1 77.56 263 ALA B O 1
ATOM 6614 N N . LEU B 1 264 ? -23.578 -0.26 -0.057 1 71.06 264 LEU B N 1
ATOM 6615 C CA . LEU B 1 264 ? -24.906 -0.462 0.517 1 71.06 264 LEU B CA 1
ATOM 6616 C C . LEU B 1 264 ? -24.812 -1.111 1.893 1 71.06 264 LEU B C 1
ATOM 6618 O O . LEU B 1 264 ? -23.828 -1.78 2.201 1 71.06 264 LEU B O 1
ATOM 6622 N N . PRO B 1 265 ? -25.797 -0.775 2.672 1 70.81 265 PRO B N 1
ATOM 6623 C CA . PRO B 1 265 ? -25.812 -1.43 3.982 1 70.81 265 PRO B CA 1
ATOM 6624 C C . PRO B 1 265 ? -25.844 -2.953 3.881 1 70.81 265 PRO B C 1
ATOM 6626 O O . PRO B 1 265 ? -26.266 -3.5 2.861 1 70.81 265 PRO B O 1
ATOM 6629 N N . SER B 1 266 ? -25.391 -3.57 4.895 1 73.88 266 SER B N 1
ATOM 6630 C CA . SER B 1 266 ? -25.359 -5.027 4.938 1 73.88 266 SER B CA 1
ATOM 6631 C C . SER B 1 266 ? -26.75 -5.621 4.746 1 73.88 266 SER B C 1
ATOM 6633 O O . SER B 1 266 ? -27.75 -5.035 5.18 1 73.88 266 SER B O 1
ATOM 6635 N N . PRO B 1 267 ? -26.688 -6.703 4.031 1 72 267 PRO B N 1
ATOM 6636 C CA . PRO B 1 267 ? -27.984 -7.348 3.842 1 72 267 PRO B CA 1
ATOM 6637 C C . PRO B 1 267 ? -28.641 -7.742 5.16 1 72 267 PRO B C 1
ATOM 6639 O O . PRO B 1 267 ? -27.969 -7.887 6.18 1 72 267 PRO B O 1
ATOM 6642 N N . ILE B 1 268 ? -29.906 -7.801 5.043 1 69.62 268 ILE B N 1
ATOM 6643 C CA . ILE B 1 268 ? -30.719 -8.172 6.199 1 69.62 268 ILE B CA 1
ATOM 6644 C C . ILE B 1 268 ? -30.438 -9.625 6.582 1 69.62 268 ILE B C 1
ATOM 6646 O O . ILE B 1 268 ? -30.297 -10.484 5.715 1 69.62 268 ILE B O 1
ATOM 6650 N N . ARG B 1 269 ? -30.359 -9.781 7.844 1 73.88 269 ARG B N 1
ATOM 6651 C CA . ARG B 1 269 ? -30.172 -11.141 8.336 1 73.88 269 ARG B CA 1
ATOM 6652 C C . ARG B 1 269 ? -31.328 -12.039 7.918 1 73.88 269 ARG B C 1
ATOM 6654 O O . ARG B 1 269 ? -32.469 -11.594 7.863 1 73.88 269 ARG B O 1
ATOM 6661 N N . PRO B 1 270 ? -30.922 -13.227 7.621 1 67.62 270 PRO B N 1
ATOM 6662 C CA . PRO B 1 270 ? -31.953 -14.141 7.121 1 67.62 270 PRO B CA 1
ATOM 6663 C C . PRO B 1 270 ? -33.188 -14.18 8.016 1 67.62 270 PRO B C 1
ATOM 6665 O O . PRO B 1 270 ? -34.312 -14.242 7.512 1 67.62 270 PRO B O 1
ATOM 6668 N N . ASP B 1 271 ? -32.938 -14.062 9.242 1 68.44 271 ASP B N 1
ATOM 6669 C CA . ASP B 1 271 ? -34.031 -14.18 10.195 1 68.44 271 ASP B CA 1
ATOM 6670 C C . ASP B 1 271 ? -34.969 -12.984 10.102 1 68.44 271 ASP B C 1
ATOM 6672 O O . ASP B 1 271 ? -36.156 -13.094 10.414 1 68.44 271 ASP B O 1
ATOM 6676 N N . ASP B 1 272 ? -34.438 -11.953 9.609 1 67.81 272 ASP B N 1
ATOM 6677 C CA . ASP B 1 272 ? -35.25 -10.719 9.57 1 67.81 272 ASP B CA 1
ATOM 6678 C C . ASP B 1 272 ? -35.812 -10.484 8.172 1 67.81 272 ASP B C 1
ATOM 6680 O O . ASP B 1 272 ? -36.562 -9.531 7.961 1 67.81 272 ASP B O 1
ATOM 6684 N N . MET B 1 273 ? -35.5 -11.469 7.398 1 70.12 273 MET B N 1
ATOM 6685 C CA . MET B 1 273 ? -35.906 -11.234 6.008 1 70.12 273 MET B CA 1
ATOM 6686 C C . MET B 1 273 ? -37.312 -11.727 5.742 1 70.12 273 MET B C 1
ATOM 6688 O O . MET B 1 273 ? -37.688 -12.805 6.195 1 70.12 273 MET B O 1
ATOM 6692 N N . THR B 1 274 ? -38.031 -10.773 5.262 1 68.25 274 THR B N 1
ATOM 6693 C CA . THR B 1 274 ? -39.344 -11.18 4.738 1 68.25 274 THR B CA 1
ATOM 6694 C C . THR B 1 274 ? -39.188 -11.766 3.334 1 68.25 274 THR B C 1
ATOM 6696 O O . THR B 1 274 ? -38.719 -11.086 2.42 1 68.25 274 THR B O 1
ATOM 6699 N N . TRP B 1 275 ? -39.375 -12.992 3.297 1 70.75 275 TRP B N 1
ATOM 6700 C CA . TRP B 1 275 ? -39.125 -13.758 2.086 1 70.75 275 TRP B CA 1
ATOM 6701 C C . TRP B 1 275 ? -40.25 -13.602 1.079 1 70.75 275 TRP B C 1
ATOM 6703 O O . TRP B 1 275 ? -40.844 -14.594 0.623 1 70.75 275 TRP B O 1
ATOM 6713 N N . ASN B 1 276 ? -40.719 -12.344 0.891 1 68.44 276 ASN B N 1
ATOM 6714 C CA . ASN B 1 276 ? -41.656 -12.086 -0.188 1 68.44 276 ASN B CA 1
ATOM 6715 C C . ASN B 1 276 ? -40.938 -11.781 -1.5 1 68.44 276 ASN B C 1
ATOM 6717 O O . ASN B 1 276 ? -39.75 -11.453 -1.503 1 68.44 276 ASN B O 1
ATOM 6721 N N . GLY B 1 277 ? -41.594 -11.984 -2.756 1 63.41 277 GLY B N 1
ATOM 6722 C CA . GLY B 1 277 ? -40.969 -12 -4.074 1 63.41 277 GLY B CA 1
ATOM 6723 C C . GLY B 1 277 ? -40.156 -10.758 -4.355 1 63.41 277 GLY B C 1
ATOM 6724 O O . GLY B 1 277 ? -38.969 -10.852 -4.668 1 63.41 277 GLY B O 1
ATOM 6725 N N . THR B 1 278 ? -40.75 -9.609 -4.453 1 67.25 278 THR B N 1
ATOM 6726 C CA . THR B 1 278 ? -40.031 -8.383 -4.812 1 67.25 278 THR B CA 1
ATOM 6727 C C . THR B 1 278 ? -38.938 -8.07 -3.795 1 67.25 278 THR B C 1
ATOM 6729 O O . THR B 1 278 ? -37.844 -7.625 -4.164 1 67.25 278 THR B O 1
ATOM 6732 N N . ASN B 1 279 ? -39.156 -8.477 -2.809 1 82.06 279 ASN B N 1
ATOM 6733 C CA . ASN B 1 279 ? -38.219 -8.203 -1.721 1 82.06 279 ASN B CA 1
ATOM 6734 C C . ASN B 1 279 ? -37.031 -9.141 -1.771 1 82.06 279 ASN B C 1
ATOM 6736 O O . ASN B 1 279 ? -35.906 -8.727 -1.486 1 82.06 279 ASN B O 1
ATOM 6740 N N . VAL B 1 280 ? -37.312 -10.242 -2.443 1 86.88 280 VAL B N 1
ATOM 6741 C CA . VAL B 1 280 ? -36.25 -11.242 -2.502 1 86.88 280 VAL B CA 1
ATOM 6742 C C . VAL B 1 280 ? -35.219 -10.836 -3.547 1 86.88 280 VAL B C 1
ATOM 6744 O O . VAL B 1 280 ? -34 -10.984 -3.33 1 86.88 280 VAL B O 1
ATOM 6747 N N . ASP B 1 281 ? -35.75 -10.305 -4.648 1 88.25 281 ASP B N 1
ATOM 6748 C CA . ASP B 1 281 ? -34.844 -9.875 -5.707 1 88.25 281 ASP B CA 1
ATOM 6749 C C . ASP B 1 281 ? -33.938 -8.727 -5.23 1 88.25 281 ASP B C 1
ATOM 6751 O O . ASP B 1 281 ? -32.75 -8.688 -5.543 1 88.25 281 ASP B O 1
ATOM 6755 N N . GLU B 1 282 ? -34.531 -7.867 -4.582 1 87 282 GLU B N 1
ATOM 6756 C CA . GLU B 1 282 ? -33.781 -6.727 -4.062 1 87 282 GLU B CA 1
ATOM 6757 C C . GLU B 1 282 ? -32.75 -7.168 -3.029 1 87 282 GLU B C 1
ATOM 6759 O O . GLU B 1 282 ? -31.609 -6.68 -3.027 1 87 282 GLU B O 1
ATOM 6764 N N . GLN B 1 283 ? -33.188 -8.062 -2.273 1 89.06 283 GLN B N 1
ATOM 6765 C CA . GLN B 1 283 ? -32.281 -8.555 -1.246 1 89.06 283 GLN B CA 1
ATOM 6766 C C . GLN B 1 283 ? -31.156 -9.375 -1.863 1 89.06 283 GLN B C 1
ATOM 6768 O O . GLN B 1 283 ? -30.016 -9.32 -1.391 1 89.06 283 GLN B O 1
ATOM 6773 N N . TRP B 1 284 ? -31.531 -10.133 -2.854 1 92.12 284 TRP B N 1
ATOM 6774 C CA . TRP B 1 284 ? -30.516 -10.906 -3.562 1 92.12 284 TRP B CA 1
ATOM 6775 C C . TRP B 1 284 ? -29.469 -9.984 -4.195 1 92.12 284 TRP B C 1
ATOM 6777 O O . TRP B 1 284 ? -28.266 -10.234 -4.094 1 92.12 284 TRP B O 1
ATOM 6787 N N . SER B 1 285 ? -29.906 -8.914 -4.805 1 89.44 285 SER B N 1
ATOM 6788 C CA . SER B 1 285 ? -29 -7.953 -5.426 1 89.44 285 SER B CA 1
ATOM 6789 C C . SER B 1 285 ? -28.094 -7.301 -4.391 1 89.44 285 SER B C 1
ATOM 6791 O O . SER B 1 285 ? -26.906 -7.117 -4.637 1 89.44 285 SER B O 1
ATOM 6793 N N . ARG B 1 286 ? -28.641 -6.953 -3.291 1 89.56 286 ARG B N 1
ATOM 6794 C CA . ARG B 1 286 ? -27.859 -6.355 -2.205 1 89.56 286 ARG B CA 1
ATOM 6795 C C . ARG B 1 286 ? -26.844 -7.348 -1.652 1 89.56 286 ARG B C 1
ATOM 6797 O O . ARG B 1 286 ? -25.703 -6.977 -1.353 1 89.56 286 ARG B O 1
ATOM 6804 N N . TRP B 1 287 ? -27.328 -8.523 -1.546 1 92.44 287 TRP B N 1
ATOM 6805 C CA . TRP B 1 287 ? -26.438 -9.562 -1.04 1 92.44 287 TRP B CA 1
ATOM 6806 C C . TRP B 1 287 ? -25.281 -9.789 -1.99 1 92.44 287 TRP B C 1
ATOM 6808 O O . TRP B 1 287 ? -24.141 -9.961 -1.552 1 92.44 287 TRP B O 1
ATOM 6818 N N . ILE B 1 288 ? -25.531 -9.859 -3.266 1 93.31 288 ILE B N 1
ATOM 6819 C CA . ILE B 1 288 ? -24.484 -10.062 -4.27 1 93.31 288 ILE B CA 1
ATOM 6820 C C . ILE B 1 288 ? -23.438 -8.953 -4.16 1 93.31 288 ILE B C 1
ATOM 6822 O O . ILE B 1 288 ? -22.234 -9.227 -4.195 1 93.31 288 ILE B O 1
ATOM 6826 N N . ASP B 1 289 ? -23.938 -7.746 -4.07 1 92.44 289 ASP B N 1
ATOM 6827 C CA . ASP B 1 289 ? -23.016 -6.617 -3.939 1 92.44 289 ASP B CA 1
ATOM 6828 C C . ASP B 1 289 ? -22.125 -6.777 -2.713 1 92.44 289 ASP B C 1
ATOM 6830 O O . ASP B 1 289 ? -20.906 -6.613 -2.801 1 92.44 289 ASP B O 1
ATOM 6834 N N . HIS B 1 290 ? -22.734 -7.117 -1.679 1 93.38 290 HIS B N 1
ATOM 6835 C CA . HIS B 1 290 ? -22.016 -7.281 -0.424 1 93.38 290 HIS B CA 1
ATOM 6836 C C . HIS B 1 290 ? -20.984 -8.414 -0.519 1 93.38 290 HIS B C 1
ATOM 6838 O O . HIS B 1 290 ? -19.844 -8.266 -0.097 1 93.38 290 HIS B O 1
ATOM 6844 N N . GLU B 1 291 ? -21.422 -9.562 -1.042 1 94.81 291 GLU B N 1
ATOM 6845 C CA . GLU B 1 291 ? -20.547 -10.734 -1.15 1 94.81 291 GLU B CA 1
ATOM 6846 C C . GLU B 1 291 ? -19.391 -10.469 -2.107 1 94.81 291 GLU B C 1
ATOM 6848 O O . GLU B 1 291 ? -18.25 -10.875 -1.848 1 94.81 291 GLU B O 1
ATOM 6853 N N . GLN B 1 292 ? -19.672 -9.789 -3.154 1 95.75 292 GLN B N 1
ATOM 6854 C CA . GLN B 1 292 ? -18.625 -9.477 -4.113 1 95.75 292 GLN B CA 1
ATOM 6855 C C . GLN B 1 292 ? -17.562 -8.562 -3.494 1 95.75 292 GLN B C 1
ATOM 6857 O O . GLN B 1 292 ? -16.375 -8.711 -3.768 1 95.75 292 GLN B O 1
ATOM 6862 N N . ARG B 1 293 ? -17.969 -7.625 -2.727 1 95.69 293 ARG B N 1
ATOM 6863 C CA . ARG B 1 293 ? -17.031 -6.73 -2.07 1 95.69 293 ARG B CA 1
ATOM 6864 C C . ARG B 1 293 ? -16.125 -7.496 -1.111 1 95.69 293 ARG B C 1
ATOM 6866 O O . ARG B 1 293 ? -14.93 -7.199 -1.001 1 95.69 293 ARG B O 1
ATOM 6873 N N . ARG B 1 294 ? -16.672 -8.438 -0.455 1 95.25 294 ARG B N 1
ATOM 6874 C CA . ARG B 1 294 ? -15.867 -9.266 0.434 1 95.25 294 ARG B CA 1
ATOM 6875 C C . ARG B 1 294 ? -14.867 -10.109 -0.357 1 95.25 294 ARG B C 1
ATOM 6877 O O . ARG B 1 294 ? -13.719 -10.273 0.054 1 95.25 294 ARG B O 1
ATOM 6884 N N . ARG B 1 295 ? -15.305 -10.617 -1.409 1 97 295 ARG B N 1
ATOM 6885 C CA . ARG B 1 295 ? -14.422 -11.422 -2.248 1 97 295 ARG B CA 1
ATOM 6886 C C . ARG B 1 295 ? -13.312 -10.57 -2.85 1 97 295 ARG B C 1
ATOM 6888 O O . ARG B 1 295 ? -12.195 -11.055 -3.047 1 97 295 ARG B O 1
ATOM 6895 N N . VAL B 1 296 ? -13.641 -9.336 -3.166 1 97.5 296 VAL B N 1
ATOM 6896 C CA . VAL B 1 296 ? -12.625 -8.391 -3.635 1 97.5 296 VAL B CA 1
ATOM 6897 C C . VAL B 1 296 ? -11.539 -8.234 -2.578 1 97.5 296 VAL B C 1
ATOM 6899 O O . VAL B 1 296 ? -10.344 -8.234 -2.898 1 97.5 296 VAL B O 1
ATOM 6902 N N . GLU B 1 297 ? -11.922 -8.117 -1.328 1 96.69 297 GLU B N 1
ATOM 6903 C CA . GLU B 1 297 ? -10.953 -8 -0.247 1 96.69 297 GLU B CA 1
ATOM 6904 C C . GLU B 1 297 ? -10.039 -9.219 -0.193 1 96.69 297 GLU B C 1
ATOM 6906 O O . GLU B 1 297 ? -8.828 -9.086 -0.001 1 96.69 297 GLU B O 1
ATOM 6911 N N . ILE B 1 298 ? -10.57 -10.344 -0.402 1 97.12 298 ILE B N 1
ATOM 6912 C CA . ILE B 1 298 ? -9.789 -11.578 -0.39 1 97.12 298 ILE B CA 1
ATOM 6913 C C . ILE B 1 298 ? -8.859 -11.609 -1.599 1 97.12 298 ILE B C 1
ATOM 6915 O O . ILE B 1 298 ? -7.691 -11.984 -1.479 1 97.12 298 ILE B O 1
ATOM 6919 N N . ALA B 1 299 ? -9.422 -11.242 -2.721 1 98.19 299 ALA B N 1
ATOM 6920 C CA . ALA B 1 299 ? -8.617 -11.195 -3.938 1 98.19 299 ALA B CA 1
ATOM 6921 C C . ALA B 1 299 ? -7.41 -10.281 -3.764 1 98.19 299 ALA B C 1
ATOM 6923 O O . ALA B 1 299 ? -6.312 -10.594 -4.223 1 98.19 299 ALA B O 1
ATOM 6924 N N . LEU B 1 300 ? -7.625 -9.18 -3.121 1 98.06 300 LEU B N 1
ATOM 6925 C CA . LEU B 1 300 ? -6.535 -8.242 -2.863 1 98.06 300 LEU B CA 1
ATOM 6926 C C . LEU B 1 300 ? -5.484 -8.867 -1.955 1 98.06 300 LEU B C 1
ATOM 6928 O O . LEU B 1 300 ? -4.285 -8.641 -2.139 1 98.06 300 LEU B O 1
ATOM 6932 N N . ASN B 1 301 ? -5.914 -9.625 -1.014 1 97.5 301 ASN B N 1
ATOM 6933 C CA . ASN B 1 301 ? -4.969 -10.328 -0.155 1 97.5 301 ASN B CA 1
ATOM 6934 C C . ASN B 1 301 ? -4.133 -11.328 -0.946 1 97.5 301 ASN B C 1
ATOM 6936 O O . ASN B 1 301 ? -2.922 -11.438 -0.732 1 97.5 301 ASN B O 1
ATOM 6940 N N . ILE B 1 302 ? -4.766 -12.016 -1.789 1 98.19 302 ILE B N 1
ATOM 6941 C CA . ILE B 1 302 ? -4.082 -13.016 -2.6 1 98.19 302 ILE B CA 1
ATOM 6942 C C . ILE B 1 302 ? -3.041 -12.336 -3.486 1 98.19 302 ILE B C 1
ATOM 6944 O O . ILE B 1 302 ? -1.879 -12.742 -3.518 1 98.19 302 ILE B O 1
ATOM 6948 N N . HIS B 1 303 ? -3.469 -11.305 -4.164 1 98.44 303 HIS B N 1
ATOM 6949 C CA . HIS B 1 303 ? -2.553 -10.578 -5.035 1 98.44 303 HIS B CA 1
ATOM 6950 C C . HIS B 1 303 ? -1.407 -9.961 -4.238 1 98.44 303 HIS B C 1
ATOM 6952 O O . HIS B 1 303 ? -0.263 -9.945 -4.695 1 98.44 303 HIS B O 1
ATOM 6958 N N . ASP B 1 304 ? -1.722 -9.422 -3.113 1 98.12 304 ASP B N 1
ATOM 6959 C CA . ASP B 1 304 ? -0.708 -8.797 -2.271 1 98.12 304 ASP B CA 1
ATOM 6960 C C . ASP B 1 304 ? 0.389 -9.789 -1.899 1 98.12 304 ASP B C 1
ATOM 6962 O O . ASP B 1 304 ? 1.577 -9.477 -1.996 1 98.12 304 ASP B O 1
ATOM 6966 N N . ALA B 1 305 ? -0.027 -10.938 -1.487 1 98.38 305 ALA B N 1
ATOM 6967 C CA . ALA B 1 305 ? 0.928 -11.977 -1.117 1 98.38 305 ALA B CA 1
ATOM 6968 C C . ALA B 1 305 ? 1.735 -12.438 -2.328 1 98.38 305 ALA B C 1
ATOM 6970 O O . ALA B 1 305 ? 2.953 -12.617 -2.24 1 98.38 305 ALA B O 1
ATOM 6971 N N . GLU B 1 306 ? 1.042 -12.633 -3.432 1 98.19 306 GLU B N 1
ATOM 6972 C CA . GLU B 1 306 ? 1.699 -13.078 -4.656 1 98.19 306 GLU B CA 1
ATOM 6973 C C . GLU B 1 306 ? 2.754 -12.078 -5.113 1 98.19 306 GLU B C 1
ATOM 6975 O O . GLU B 1 306 ? 3.889 -12.453 -5.414 1 98.19 306 GLU B O 1
ATOM 6980 N N . LEU B 1 307 ? 2.404 -10.859 -5.09 1 97.81 307 LEU B N 1
ATOM 6981 C CA . LEU B 1 307 ? 3.318 -9.812 -5.547 1 97.81 307 LEU B CA 1
ATOM 6982 C C . LEU B 1 307 ? 4.477 -9.648 -4.57 1 97.81 307 LEU B C 1
ATOM 6984 O O . LEU B 1 307 ? 5.629 -9.484 -4.984 1 97.81 307 LEU B O 1
ATOM 6988 N N . ALA B 1 308 ? 4.148 -9.664 -3.303 1 97.75 308 ALA B N 1
ATOM 6989 C CA . ALA B 1 308 ? 5.199 -9.555 -2.293 1 97.75 308 ALA B CA 1
ATOM 6990 C C . ALA B 1 308 ? 6.207 -10.695 -2.426 1 97.75 308 ALA B C 1
ATOM 6992 O O . ALA B 1 308 ? 7.406 -10.5 -2.227 1 97.75 308 ALA B O 1
ATOM 6993 N N . SER B 1 309 ? 5.715 -11.828 -2.77 1 97.38 309 SER B N 1
ATOM 6994 C CA . SER B 1 309 ? 6.574 -12.992 -2.914 1 97.38 309 SER B CA 1
ATOM 6995 C C . SER B 1 309 ? 7.434 -12.898 -4.168 1 97.38 309 SER B C 1
ATOM 6997 O O . SER B 1 309 ? 8.633 -13.195 -4.133 1 97.38 309 SER B O 1
ATOM 6999 N N . LEU B 1 310 ? 6.875 -12.477 -5.223 1 96.69 310 LEU B N 1
ATOM 7000 C CA . LEU B 1 310 ? 7.562 -12.43 -6.512 1 96.69 310 LEU B CA 1
ATOM 7001 C C . LEU B 1 310 ? 8.594 -11.312 -6.539 1 96.69 310 LEU B C 1
ATOM 7003 O O . LEU B 1 310 ? 9.656 -11.445 -7.156 1 96.69 310 LEU B O 1
ATOM 7007 N N . LEU B 1 311 ? 8.273 -10.258 -5.836 1 95.62 311 LEU B N 1
ATOM 7008 C CA . LEU B 1 311 ? 9.133 -9.078 -5.945 1 95.62 311 LEU B CA 1
ATOM 7009 C C . LEU B 1 311 ? 9.906 -8.852 -4.656 1 95.62 311 LEU B C 1
ATOM 7011 O O . LEU B 1 311 ? 10.719 -7.926 -4.57 1 95.62 311 LEU B O 1
ATOM 7015 N N . HIS B 1 312 ? 9.695 -9.625 -3.656 1 93.62 312 HIS B N 1
ATOM 7016 C CA . HIS B 1 312 ? 10.422 -9.656 -2.393 1 93.62 312 HIS B CA 1
ATOM 7017 C C . HIS B 1 312 ? 10.352 -8.312 -1.677 1 93.62 312 HIS B C 1
ATOM 7019 O O . HIS B 1 312 ? 11.383 -7.75 -1.3 1 93.62 312 HIS B O 1
ATOM 7025 N N . HIS B 1 313 ? 9.219 -7.809 -1.523 1 92.88 313 HIS B N 1
ATOM 7026 C CA . HIS B 1 313 ? 8.977 -6.664 -0.653 1 92.88 313 HIS B CA 1
ATOM 7027 C C . HIS B 1 313 ? 7.91 -6.984 0.393 1 92.88 313 HIS B C 1
ATOM 7029 O O . HIS B 1 313 ? 7.273 -8.039 0.332 1 92.88 313 HIS B O 1
ATOM 7035 N N . GLU B 1 314 ? 7.789 -6.148 1.307 1 93.38 314 GLU B N 1
ATOM 7036 C CA . GLU B 1 314 ? 6.781 -6.363 2.34 1 93.38 314 GLU B CA 1
ATOM 7037 C C . GLU B 1 314 ? 5.371 -6.242 1.771 1 93.38 314 GLU B C 1
ATOM 7039 O O . GLU B 1 314 ? 5.109 -5.387 0.922 1 93.38 314 GLU B O 1
ATOM 7044 N N . PRO B 1 315 ? 4.52 -7.148 2.248 1 96.31 315 PRO B N 1
ATOM 7045 C CA . PRO B 1 315 ? 3.125 -6.969 1.84 1 96.31 315 PRO B CA 1
ATOM 7046 C C . PRO B 1 315 ? 2.559 -5.613 2.258 1 96.31 315 PRO B C 1
ATOM 7048 O O . PRO B 1 315 ? 2.904 -5.098 3.324 1 96.31 315 PRO B O 1
ATOM 7051 N N . ILE B 1 316 ? 1.74 -5.113 1.421 1 95.19 316 ILE B N 1
ATOM 7052 C CA . ILE B 1 316 ? 1.147 -3.807 1.689 1 95.19 316 ILE B CA 1
ATOM 7053 C C . ILE B 1 316 ? 0.019 -3.953 2.709 1 95.19 316 ILE B C 1
ATOM 7055 O O . ILE B 1 316 ? -0.108 -3.137 3.625 1 95.19 316 ILE B O 1
ATOM 7059 N N . ARG B 1 317 ? -0.711 -4.984 2.553 1 94.88 317 ARG B N 1
ATOM 7060 C CA . ARG B 1 317 ? -1.835 -5.238 3.449 1 94.88 317 ARG B CA 1
ATOM 7061 C C . ARG B 1 317 ? -1.364 -5.867 4.754 1 94.88 317 ARG B C 1
ATOM 7063 O O . ARG B 1 317 ? -0.293 -6.477 4.805 1 94.88 317 ARG B O 1
ATOM 7070 N N . LYS B 1 318 ? -2.07 -5.73 5.863 1 91.94 318 LYS B N 1
ATOM 7071 C CA . LYS B 1 318 ? -1.671 -6.23 7.176 1 91.94 318 LYS B CA 1
ATOM 7072 C C . LYS B 1 318 ? -2.084 -7.688 7.355 1 91.94 318 LYS B C 1
ATOM 7074 O O . LYS B 1 318 ? -1.558 -8.383 8.227 1 91.94 318 LYS B O 1
ATOM 7079 N N . HIS B 1 319 ? -2.818 -8.328 6.586 1 92.31 319 HIS B N 1
ATOM 7080 C CA . HIS B 1 319 ? -3.256 -9.719 6.57 1 92.31 319 HIS B CA 1
ATOM 7081 C C . HIS B 1 319 ? -3.611 -10.203 7.973 1 92.31 319 HIS B C 1
ATOM 7083 O O . HIS B 1 319 ? -3.131 -11.242 8.414 1 92.31 319 HIS B O 1
ATOM 7089 N N . ARG B 1 320 ? -4.469 -9.516 8.641 1 89.62 320 ARG B N 1
ATOM 7090 C CA . ARG B 1 320 ? -4.914 -9.906 9.969 1 89.62 320 ARG B CA 1
ATOM 7091 C C . ARG B 1 320 ? -6.023 -10.953 9.898 1 89.62 320 ARG B C 1
ATOM 7093 O O . ARG B 1 320 ? -7.141 -10.648 9.477 1 89.62 320 ARG B O 1
ATOM 7100 N N . LEU B 1 321 ? -5.746 -12.078 10.422 1 88.38 321 LEU B N 1
ATOM 7101 C CA . LEU B 1 321 ? -6.703 -13.18 10.312 1 88.38 321 LEU B CA 1
ATOM 7102 C C . LEU B 1 321 ? -7.926 -12.922 11.188 1 88.38 321 LEU B C 1
ATOM 7104 O O . LEU B 1 321 ? -9.023 -13.398 10.891 1 88.38 321 LEU B O 1
ATOM 7108 N N . SER B 1 322 ? -7.781 -12.031 12.18 1 83.19 322 SER B N 1
ATOM 7109 C CA . SER B 1 322 ? -8.883 -11.727 13.078 1 83.19 322 SER B CA 1
ATOM 7110 C C . SER B 1 322 ? -9.922 -10.836 12.398 1 83.19 322 SER B C 1
ATOM 7112 O O . SER B 1 322 ? -11.07 -10.766 12.836 1 83.19 322 SER B O 1
ATOM 7114 N N . GLN B 1 323 ? -9.562 -10.203 11.352 1 85.31 323 GLN B N 1
ATOM 7115 C CA . GLN B 1 323 ? -10.461 -9.289 10.648 1 85.31 323 GLN B CA 1
ATOM 7116 C C . GLN B 1 323 ? -10.703 -9.758 9.211 1 85.31 323 GLN B C 1
ATOM 7118 O O . GLN B 1 323 ? -11.055 -8.961 8.344 1 85.31 323 GLN B O 1
ATOM 7123 N N . TYR B 1 324 ? -10.539 -11.039 9.07 1 87.69 324 TYR B N 1
ATOM 7124 C CA . TYR B 1 324 ? -10.656 -11.578 7.727 1 87.69 324 TYR B CA 1
ATOM 7125 C C . TYR B 1 324 ? -12.117 -11.672 7.301 1 87.69 324 TYR B C 1
ATOM 7127 O O . TYR B 1 324 ? -12.977 -12.055 8.094 1 87.69 324 TYR B O 1
ATOM 7135 N N . PRO B 1 325 ? -12.43 -11.273 6.086 1 88.38 325 PRO B N 1
ATOM 7136 C CA . PRO B 1 325 ? -13.82 -11.344 5.637 1 88.38 325 PRO B CA 1
ATOM 7137 C C . PRO B 1 325 ? -14.375 -12.766 5.656 1 88.38 325 PRO B C 1
ATOM 7139 O O . PRO B 1 325 ? -13.672 -13.719 5.32 1 88.38 325 PRO B O 1
ATOM 7142 N N . HIS B 1 326 ? -15.555 -12.852 6.035 1 89.12 326 HIS B N 1
ATOM 7143 C CA . HIS B 1 326 ? -16.281 -14.117 5.996 1 89.12 326 HIS B CA 1
ATOM 7144 C C . HIS B 1 326 ? -17.078 -14.25 4.703 1 89.12 326 HIS B C 1
ATOM 7146 O O . HIS B 1 326 ? -17.984 -13.461 4.445 1 89.12 326 HIS B O 1
ATOM 7152 N N . LEU B 1 327 ? -16.719 -15.273 3.941 1 92.94 327 LEU B N 1
ATOM 7153 C CA . LEU B 1 327 ? -17.406 -15.477 2.672 1 92.94 327 LEU B CA 1
ATOM 7154 C C . LEU B 1 327 ? -18.5 -16.531 2.811 1 92.94 327 LEU B C 1
ATOM 7156 O O . LEU B 1 327 ? -18.344 -17.484 3.584 1 92.94 327 LEU B O 1
ATOM 7160 N N . ALA B 1 328 ? -19.531 -16.328 2.053 1 91.56 328 ALA B N 1
ATOM 7161 C CA . ALA B 1 328 ? -20.594 -17.344 1.956 1 91.56 328 ALA B CA 1
ATOM 7162 C C . ALA B 1 328 ? -20.109 -18.562 1.188 1 91.56 328 ALA B C 1
ATOM 7164 O O . ALA B 1 328 ? -19.047 -18.531 0.55 1 91.56 328 ALA B O 1
ATOM 7165 N N . SER B 1 329 ? -20.859 -19.609 1.344 1 91.19 329 SER B N 1
ATOM 7166 C CA . SER B 1 329 ? -20.531 -20.844 0.629 1 91.19 329 SER B CA 1
ATOM 7167 C C . SER B 1 329 ? -20.5 -20.609 -0.878 1 91.19 329 SER B C 1
ATOM 7169 O O . SER B 1 329 ? -21.188 -19.719 -1.387 1 91.19 329 SER B O 1
ATOM 7171 N N . ASP B 1 330 ? -19.75 -21.422 -1.535 1 90.94 330 ASP B N 1
ATOM 7172 C CA . ASP B 1 330 ? -19.625 -21.297 -2.984 1 90.94 330 ASP B CA 1
ATOM 7173 C C . ASP B 1 330 ? -20.953 -21.594 -3.68 1 90.94 330 ASP B C 1
ATOM 7175 O O . ASP B 1 330 ? -21.281 -20.969 -4.695 1 90.94 330 ASP B O 1
ATOM 7179 N N . ILE B 1 331 ? -21.734 -22.438 -3.1 1 90.62 331 ILE B N 1
ATOM 7180 C CA . ILE B 1 331 ? -23.031 -22.781 -3.668 1 90.62 331 ILE B CA 1
ATOM 7181 C C . ILE B 1 331 ? -23.969 -21.562 -3.59 1 90.62 331 ILE B C 1
ATOM 7183 O O . ILE B 1 331 ? -24.703 -21.281 -4.539 1 90.62 331 ILE B O 1
ATOM 7187 N N . LEU B 1 332 ? -23.906 -20.938 -2.492 1 92.69 332 LEU B N 1
ATOM 7188 C CA . LEU B 1 332 ? -24.734 -19.75 -2.316 1 92.69 332 LEU B CA 1
ATOM 7189 C C . LEU B 1 332 ? -24.312 -18.641 -3.271 1 92.69 332 LEU B C 1
ATOM 7191 O O . LEU B 1 332 ? -25.156 -17.953 -3.852 1 92.69 332 LEU B O 1
ATOM 7195 N N . PHE B 1 333 ? -23.094 -18.469 -3.461 1 95.12 333 PHE B N 1
ATOM 7196 C CA . PHE B 1 333 ? -22.578 -17.406 -4.312 1 95.12 333 PHE B CA 1
ATOM 7197 C C . PHE B 1 333 ? -22.906 -17.672 -5.777 1 95.12 333 PHE B C 1
ATOM 7199 O O . PHE B 1 333 ? -23.125 -16.75 -6.551 1 95.12 333 PHE B O 1
ATOM 7206 N N . MET B 1 334 ? -22.953 -18.969 -6.094 1 94.88 334 MET B N 1
ATOM 7207 C CA . MET B 1 334 ? -23.156 -19.312 -7.496 1 94.88 334 MET B CA 1
ATOM 7208 C C . MET B 1 334 ? -24.625 -19.562 -7.785 1 94.88 334 MET B C 1
ATOM 7210 O O . MET B 1 334 ? -24.984 -20.031 -8.867 1 94.88 334 MET B O 1
ATOM 7214 N N . ALA B 1 335 ? -25.5 -19.172 -6.77 1 95.56 335 ALA B N 1
ATOM 7215 C CA . ALA B 1 335 ? -26.922 -19.344 -7.027 1 95.56 335 ALA B CA 1
ATOM 7216 C C . ALA B 1 335 ? -27.359 -18.531 -8.242 1 95.56 335 ALA B C 1
ATOM 7218 O O . ALA B 1 335 ? -27.141 -17.328 -8.305 1 95.56 335 ALA B O 1
ATOM 7219 N N . PRO B 1 336 ? -28.062 -19.172 -9.164 1 94.81 336 PRO B N 1
ATOM 7220 C CA . PRO B 1 336 ? -28.344 -18.5 -10.438 1 94.81 336 PRO B CA 1
ATOM 7221 C C . PRO B 1 336 ? -29.547 -17.562 -10.352 1 94.81 336 PRO B C 1
ATOM 7223 O O . PRO B 1 336 ? -29.734 -16.703 -11.219 1 94.81 336 PRO B O 1
ATOM 7226 N N . THR B 1 337 ? -30.406 -17.797 -9.336 1 94 337 THR B N 1
ATOM 7227 C CA . THR B 1 337 ? -31.609 -16.969 -9.203 1 94 337 THR B CA 1
ATOM 7228 C C . THR B 1 337 ? -31.828 -16.562 -7.746 1 94 337 THR B C 1
ATOM 7230 O O . THR B 1 337 ? -31.266 -17.172 -6.836 1 94 337 THR B O 1
ATOM 7233 N N . ALA B 1 338 ? -32.656 -15.562 -7.617 1 93.44 338 ALA B N 1
ATOM 7234 C CA . ALA B 1 338 ? -33 -15.086 -6.277 1 93.44 338 ALA B CA 1
ATOM 7235 C C . ALA B 1 338 ? -33.688 -16.172 -5.465 1 93.44 338 ALA B C 1
ATOM 7237 O O . ALA B 1 338 ? -33.438 -16.297 -4.258 1 93.44 338 ALA B O 1
ATOM 7238 N N . THR B 1 339 ? -34.438 -16.891 -6.152 1 91.44 339 THR B N 1
ATOM 7239 C CA . THR B 1 339 ? -35.188 -17.953 -5.477 1 91.44 339 THR B CA 1
ATOM 7240 C C . THR B 1 339 ? -34.219 -19.047 -4.973 1 91.44 339 THR B C 1
ATOM 7242 O O . THR B 1 339 ? -34.344 -19.5 -3.84 1 91.44 339 THR B O 1
ATOM 7245 N N . SER B 1 340 ? -33.344 -19.438 -5.879 1 93.38 340 SER B N 1
ATOM 7246 C CA . SER B 1 340 ? -32.375 -20.438 -5.48 1 93.38 340 SER B CA 1
ATOM 7247 C C . SER B 1 340 ? -31.484 -19.906 -4.348 1 93.38 340 SER B C 1
ATOM 7249 O O . SER B 1 340 ? -31.172 -20.656 -3.414 1 93.38 340 SER B O 1
ATOM 7251 N N . TRP B 1 341 ? -31.141 -18.688 -4.441 1 93.69 341 TRP B N 1
ATOM 7252 C CA . TRP B 1 341 ? -30.344 -18.031 -3.4 1 93.69 341 TRP B CA 1
ATOM 7253 C C . TRP B 1 341 ? -31.078 -18.047 -2.068 1 93.69 341 TRP B C 1
ATOM 7255 O O . TRP B 1 341 ? -30.516 -18.406 -1.034 1 93.69 341 TRP B O 1
ATOM 7265 N N . ALA B 1 342 ? -32.344 -17.688 -2.076 1 91.06 342 ALA B N 1
ATOM 7266 C CA . ALA B 1 342 ? -33.156 -17.609 -0.862 1 91.06 342 ALA B CA 1
ATOM 7267 C C . ALA B 1 342 ? -33.219 -18.969 -0.179 1 91.06 342 ALA B C 1
ATOM 7269 O O . ALA B 1 342 ? -33.219 -19.062 1.051 1 91.06 342 ALA B O 1
ATOM 7270 N N . GLN B 1 343 ? -33.312 -19.969 -0.922 1 89.12 343 GLN B N 1
ATOM 7271 C CA . GLN B 1 343 ? -33.375 -21.312 -0.392 1 89.12 343 GLN B CA 1
ATOM 7272 C C . GLN B 1 343 ? -32.094 -21.703 0.348 1 89.12 343 GLN B C 1
ATOM 7274 O O . GLN B 1 343 ? -32.156 -22.219 1.461 1 89.12 343 GLN B O 1
ATOM 7279 N N . HIS B 1 344 ? -31.016 -21.422 -0.29 1 89.56 344 HIS B N 1
ATOM 7280 C CA . HIS B 1 344 ? -29.734 -21.766 0.307 1 89.56 344 HIS B CA 1
ATOM 7281 C C . HIS B 1 344 ? -29.406 -20.844 1.483 1 89.56 344 HIS B C 1
ATOM 7283 O O . HIS B 1 344 ? -28.797 -21.281 2.459 1 89.56 344 HIS B O 1
ATOM 7289 N N . TYR B 1 345 ? -29.828 -19.594 1.317 1 88.75 345 TYR B N 1
ATOM 7290 C CA . TYR B 1 345 ? -29.547 -18.594 2.348 1 88.75 345 TYR B CA 1
ATOM 7291 C C . TYR B 1 345 ? -30.281 -18.938 3.641 1 88.75 345 TYR B C 1
ATOM 7293 O O . TYR B 1 345 ? -29.734 -18.781 4.734 1 88.75 345 TYR B O 1
ATOM 7301 N N . LYS B 1 346 ? -31.422 -19.328 3.516 1 83 346 LYS B N 1
ATOM 7302 C CA . LYS B 1 346 ? -32.219 -19.75 4.668 1 83 346 LYS B CA 1
ATOM 7303 C C . LYS B 1 346 ? -31.578 -20.938 5.383 1 83 346 LYS B C 1
ATOM 7305 O O . LYS B 1 346 ? -31.609 -21 6.613 1 83 346 LYS B O 1
ATOM 7310 N N . GLN B 1 347 ? -31.031 -21.781 4.668 1 79.25 347 GLN B N 1
ATOM 7311 C CA . GLN B 1 347 ? -30.422 -22.984 5.215 1 79.25 347 GLN B CA 1
ATOM 7312 C C . GLN B 1 347 ? -29.109 -22.672 5.914 1 79.25 347 GLN B C 1
ATOM 7314 O O . GLN B 1 347 ? -28.688 -23.391 6.828 1 79.25 347 GLN B O 1
ATOM 7319 N N . SER B 1 348 ? -28.391 -21.688 5.359 1 74.81 348 SER B N 1
ATOM 7320 C CA . SER B 1 348 ? -27.078 -21.344 5.891 1 74.81 348 SER B CA 1
ATOM 7321 C C . SER B 1 348 ? -27.188 -20.703 7.273 1 74.81 348 SER B C 1
ATOM 7323 O O . SER B 1 348 ? -26.25 -20.797 8.078 1 74.81 348 SER B O 1
ATOM 7325 N N . SER B 1 349 ? -28.078 -19.766 7.562 1 60.75 349 SER B N 1
ATOM 7326 C CA . SER B 1 349 ? -28.297 -19.109 8.844 1 60.75 349 SER B CA 1
ATOM 7327 C C . SER B 1 349 ? -28.516 -20.125 9.961 1 60.75 349 SER B C 1
ATOM 7329 O O . SER B 1 349 ? -28.156 -19.891 11.109 1 60.75 349 SER B O 1
ATOM 7331 N N . GLU B 1 350 ? -29.031 -21.188 9.641 1 53.97 350 GLU B N 1
ATOM 7332 C CA . GLU B 1 350 ? -29.297 -22.219 10.625 1 53.97 350 GLU B CA 1
ATOM 7333 C C . GLU B 1 350 ? -28 -22.844 11.141 1 53.97 350 GLU B C 1
ATOM 7335 O O . GLU B 1 350 ? -27.938 -23.266 12.297 1 53.97 350 GLU B O 1
ATOM 7340 N N . HIS B 1 351 ? -26.891 -22.75 10.398 1 50.09 351 HIS B N 1
ATOM 7341 C CA . HIS B 1 351 ? -25.641 -23.391 10.766 1 50.09 351 HIS B CA 1
ATOM 7342 C C . HIS B 1 351 ? -24.656 -22.406 11.375 1 50.09 351 HIS B C 1
ATOM 7344 O O . HIS B 1 351 ? -23.641 -22.797 11.938 1 50.09 351 HIS B O 1
ATOM 7350 N N . SER B 1 352 ? -24.781 -21.172 11.125 1 48.84 352 SER B N 1
ATOM 7351 C CA . SER B 1 352 ? -23.719 -20.234 11.422 1 48.84 352 SER B CA 1
ATOM 7352 C C . SER B 1 352 ? -23.578 -20 12.93 1 48.84 352 SER B C 1
ATOM 7354 O O . SER B 1 352 ? -22.703 -19.25 13.367 1 48.84 352 SER B O 1
ATOM 7356 N N . ALA B 1 353 ? -24.516 -20.562 13.727 1 45.06 353 ALA B N 1
ATOM 7357 C CA . ALA B 1 353 ? -24.609 -20.125 15.109 1 45.06 353 ALA B CA 1
ATOM 7358 C C . ALA B 1 353 ? -23.422 -20.625 15.93 1 45.06 353 ALA B C 1
ATOM 7360 O O . ALA B 1 353 ? -23.375 -20.438 17.141 1 45.06 353 ALA B O 1
ATOM 7361 N N . PHE B 1 354 ? -22.703 -21.516 15.523 1 39.19 354 PHE B N 1
ATOM 7362 C CA . PHE B 1 354 ? -21.891 -21.922 16.672 1 39.19 354 PHE B CA 1
ATOM 7363 C C . PHE B 1 354 ? -20.703 -20.984 16.859 1 39.19 354 PHE B C 1
ATOM 7365 O O . PHE B 1 354 ? -19.781 -20.984 16.047 1 39.19 354 PHE B O 1
ATOM 7372 N N . PRO B 1 355 ? -20.938 -19.984 17.469 1 44.16 355 PRO B N 1
ATOM 7373 C CA . PRO B 1 355 ? -19.766 -19.172 17.844 1 44.16 355 PRO B CA 1
ATOM 7374 C C . PRO B 1 355 ? -18.656 -20 18.469 1 44.16 355 PRO B C 1
ATOM 7376 O O . PRO B 1 355 ? -18.891 -20.75 19.422 1 44.16 355 PRO B O 1
ATOM 7379 N N . CYS B 1 356 ? -17.891 -20.703 17.844 1 42.06 356 CYS B N 1
ATOM 7380 C CA . CYS B 1 356 ? -16.812 -21.359 18.562 1 42.06 356 CYS B CA 1
ATOM 7381 C C . CYS B 1 356 ? -16.141 -20.391 19.531 1 42.06 356 CYS B C 1
ATOM 7383 O O . CYS B 1 356 ? -15.734 -19.297 19.141 1 42.06 356 CYS B O 1
ATOM 7385 N N . PRO B 1 357 ? -16.344 -20.625 20.734 1 42.69 357 PRO B N 1
ATOM 7386 C CA . PRO B 1 357 ? -15.797 -19.812 21.828 1 42.69 357 PRO B CA 1
ATOM 7387 C C . PRO B 1 357 ? -14.344 -19.406 21.594 1 42.69 357 PRO B C 1
ATOM 7389 O O . PRO B 1 357 ? -13.789 -18.625 22.359 1 42.69 357 PRO B O 1
ATOM 7392 N N . PHE B 1 358 ? -13.375 -20.359 21.047 1 46.16 358 PHE B N 1
ATOM 7393 C CA . PHE B 1 358 ? -11.938 -20.25 21.266 1 46.16 358 PHE B CA 1
ATOM 7394 C C . PHE B 1 358 ? -11.32 -19.203 20.359 1 46.16 358 PHE B C 1
ATOM 7396 O O . PHE B 1 358 ? -11.812 -18.953 19.25 1 46.16 358 PHE B O 1
ATOM 7403 N N . ASP B 1 359 ? -10.469 -18.344 20.828 1 55.03 359 ASP B N 1
ATOM 7404 C CA . ASP B 1 359 ? -9.57 -17.281 20.375 1 55.03 359 ASP B CA 1
ATOM 7405 C C . ASP B 1 359 ? -8.805 -17.719 19.125 1 55.03 359 ASP B C 1
ATOM 7407 O O . ASP B 1 359 ? -7.59 -17.531 19.047 1 55.03 359 ASP B O 1
ATOM 7411 N N . ASP B 1 360 ? -9.305 -18.594 18.344 1 65.81 360 ASP B N 1
ATOM 7412 C CA . ASP B 1 360 ? -8.562 -19.047 17.188 1 65.81 360 ASP B CA 1
ATOM 7413 C C . ASP B 1 360 ? -8.711 -18.078 16.016 1 65.81 360 ASP B C 1
ATOM 7415 O O . ASP B 1 360 ? -9.82 -17.859 15.523 1 65.81 360 ASP B O 1
ATOM 7419 N N . PRO B 1 361 ? -7.672 -17.531 15.695 1 67 361 PRO B N 1
ATOM 7420 C CA . PRO B 1 361 ? -7.719 -16.562 14.594 1 67 361 PRO B CA 1
ATOM 7421 C C . PRO B 1 361 ? -8.281 -17.156 13.305 1 67 361 PRO B C 1
ATOM 7423 O O . PRO B 1 361 ? -8.797 -16.438 12.461 1 67 361 PRO B O 1
ATOM 7426 N N . LEU B 1 362 ? -8.258 -18.516 13.148 1 76.38 362 LEU B N 1
ATOM 7427 C CA . LEU B 1 362 ? -8.703 -19.141 11.914 1 76.38 362 LEU B CA 1
ATOM 7428 C C . LEU B 1 362 ? -10.188 -19.484 11.984 1 76.38 362 LEU B C 1
ATOM 7430 O O . LEU B 1 362 ? -10.812 -19.797 10.961 1 76.38 362 LEU B O 1
ATOM 7434 N N . GLN B 1 363 ? -10.734 -19.453 13.078 1 63.56 363 GLN B N 1
ATOM 7435 C CA . GLN B 1 363 ? -12.102 -19.938 13.25 1 63.56 363 GLN B CA 1
ATOM 7436 C C . GLN B 1 363 ? -13.07 -19.172 12.359 1 63.56 363 GLN B C 1
ATOM 7438 O O . GLN B 1 363 ? -13.977 -19.75 11.766 1 63.56 363 GLN B O 1
ATOM 7443 N N . ASP B 1 364 ? -12.797 -17.969 12.25 1 66.5 364 ASP B N 1
ATOM 7444 C CA . ASP B 1 364 ? -13.773 -17.188 11.508 1 66.5 364 ASP B CA 1
ATOM 7445 C C . ASP B 1 364 ? -13.203 -16.719 10.172 1 66.5 364 ASP B C 1
ATOM 7447 O O . ASP B 1 364 ? -13.914 -16.141 9.344 1 66.5 364 ASP B O 1
ATOM 7451 N N . ALA B 1 365 ? -12.109 -17.188 9.914 1 73.5 365 ALA B N 1
ATOM 7452 C CA . ALA B 1 365 ? -11.453 -16.609 8.742 1 73.5 365 ALA B CA 1
ATOM 7453 C C . ALA B 1 365 ? -11.828 -17.375 7.477 1 73.5 365 ALA B C 1
ATOM 7455 O O . ALA B 1 365 ? -11.797 -18.609 7.461 1 73.5 365 ALA B O 1
ATOM 7456 N N . GLY B 1 366 ? -12.336 -16.75 6.43 1 73.25 366 GLY B N 1
ATOM 7457 C CA . GLY B 1 366 ? -12.586 -17.312 5.109 1 73.25 366 GLY B CA 1
ATOM 7458 C C . GLY B 1 366 ? -13.969 -17.922 4.977 1 73.25 366 GLY B C 1
ATOM 7459 O O . GLY B 1 366 ? -14.453 -18.125 3.861 1 73.25 366 GLY B O 1
ATOM 7460 N N . GLY B 1 367 ? -14.57 -18.219 6.078 1 73.56 367 GLY B N 1
ATOM 7461 C CA . GLY B 1 367 ? -15.922 -18.75 6.02 1 73.56 367 GLY B CA 1
ATOM 7462 C C . GLY B 1 367 ? -15.992 -20.156 5.445 1 73.56 367 GLY B C 1
ATOM 7463 O O . GLY B 1 367 ? -15.102 -20.969 5.676 1 73.56 367 GLY B O 1
ATOM 7464 N N . ASP B 1 368 ? -17.078 -20.422 4.789 1 81.31 368 ASP B N 1
ATOM 7465 C CA . ASP B 1 368 ? -17.328 -21.734 4.203 1 81.31 368 ASP B CA 1
ATOM 7466 C C . ASP B 1 368 ? -17.078 -21.719 2.697 1 81.31 368 ASP B C 1
ATOM 7468 O O . ASP B 1 368 ? -17.844 -22.312 1.93 1 81.31 368 ASP B O 1
ATOM 7472 N N . SER B 1 369 ? -16.109 -21 2.342 1 90.56 369 SER B N 1
ATOM 7473 C CA . SER B 1 369 ? -15.766 -20.859 0.929 1 90.56 369 SER B CA 1
ATOM 7474 C C . SER B 1 369 ? -14.344 -21.344 0.655 1 90.56 369 SER B C 1
ATOM 7476 O O . SER B 1 369 ? -13.43 -21.062 1.43 1 90.56 369 SER B O 1
ATOM 7478 N N . LYS B 1 370 ? -14.211 -22.109 -0.395 1 92.38 370 LYS B N 1
ATOM 7479 C CA . LYS B 1 370 ? -12.875 -22.516 -0.809 1 92.38 370 LYS B CA 1
ATOM 7480 C C . LYS B 1 370 ? -12.008 -21.312 -1.167 1 92.38 370 LYS B C 1
ATOM 7482 O O . LYS B 1 370 ? -10.805 -21.312 -0.925 1 92.38 370 LYS B O 1
ATOM 7487 N N . PHE B 1 371 ? -12.656 -20.359 -1.714 1 94.81 371 PHE B N 1
ATOM 7488 C CA . PHE B 1 371 ? -11.945 -19.141 -2.062 1 94.81 371 PHE B CA 1
ATOM 7489 C C . PHE B 1 371 ? -11.453 -18.422 -0.811 1 94.81 371 PHE B C 1
ATOM 7491 O O . PHE B 1 371 ? -10.359 -17.844 -0.805 1 94.81 371 PHE B O 1
ATOM 7498 N N . GLY B 1 372 ? -12.258 -18.453 0.208 1 94.06 372 GLY B N 1
ATOM 7499 C CA . GLY B 1 372 ? -11.836 -17.922 1.492 1 94.06 372 GLY B CA 1
ATOM 7500 C C . GLY B 1 372 ? -10.633 -18.656 2.074 1 94.06 372 GLY B C 1
ATOM 7501 O O . GLY B 1 372 ? -9.711 -18.031 2.586 1 94.06 372 GLY B O 1
ATOM 7502 N N . ALA B 1 373 ? -10.664 -19.953 1.943 1 94.12 373 ALA B N 1
ATOM 7503 C CA . ALA B 1 373 ? -9.547 -20.766 2.422 1 94.12 373 ALA B CA 1
ATOM 7504 C C . ALA B 1 373 ? -8.266 -20.422 1.669 1 94.12 373 ALA B C 1
ATOM 7506 O O . ALA B 1 373 ? -7.184 -20.391 2.26 1 94.12 373 ALA B O 1
ATOM 7507 N N . TYR B 1 374 ? -8.438 -20.234 0.366 1 96.06 374 TYR B N 1
ATOM 7508 C CA . TYR B 1 374 ? -7.324 -19.812 -0.474 1 96.06 374 TYR B CA 1
ATOM 7509 C C . TYR B 1 374 ? -6.73 -18.516 0.031 1 96.06 374 TYR B C 1
ATOM 7511 O O . TYR B 1 374 ? -5.512 -18.391 0.193 1 96.06 374 TYR B O 1
ATOM 7519 N N . GLY B 1 375 ? -7.613 -17.562 0.347 1 96.06 375 GLY B N 1
ATOM 7520 C CA . GLY B 1 375 ? -7.18 -16.281 0.851 1 96.06 375 GLY B CA 1
ATOM 7521 C C . GLY B 1 375 ? -6.445 -16.375 2.176 1 96.06 375 GLY B C 1
ATOM 7522 O O . GLY B 1 375 ? -5.438 -15.688 2.385 1 96.06 375 GLY B O 1
ATOM 7523 N N . VAL B 1 376 ? -6.895 -17.203 3.02 1 96.06 376 VAL B N 1
ATOM 7524 C CA . VAL B 1 376 ? -6.289 -17.359 4.34 1 96.06 376 VAL B CA 1
ATOM 7525 C C . VAL B 1 376 ? -4.883 -17.938 4.195 1 96.06 376 VAL B C 1
ATOM 7527 O O . VAL B 1 376 ? -3.947 -17.484 4.855 1 96.06 376 VAL B O 1
ATOM 7530 N N . LEU B 1 377 ? -4.801 -18.891 3.354 1 96.56 377 LEU B N 1
ATOM 7531 C CA . LEU B 1 377 ? -3.494 -19.5 3.129 1 96.56 377 LEU B CA 1
ATOM 7532 C C . LEU B 1 377 ? -2.502 -18.484 2.586 1 96.56 377 LEU B C 1
ATOM 7534 O O . LEU B 1 377 ? -1.355 -18.422 3.035 1 96.56 377 LEU B O 1
ATOM 7538 N N . GLU B 1 378 ? -2.951 -17.703 1.652 1 97.88 378 GLU B N 1
ATOM 7539 C CA . GLU B 1 378 ? -2.1 -16.641 1.111 1 97.88 378 GLU B CA 1
ATOM 7540 C C . GLU B 1 378 ? -1.752 -15.617 2.182 1 97.88 378 GLU B C 1
ATOM 7542 O O . GLU B 1 378 ? -0.658 -15.047 2.17 1 97.88 378 GLU B O 1
ATOM 7547 N N . SER B 1 379 ? -2.643 -15.391 3.07 1 97.19 379 SER B N 1
ATOM 7548 C CA . SER B 1 379 ? -2.375 -14.453 4.156 1 97.19 379 SER B CA 1
ATOM 7549 C C . SER B 1 379 ? -1.31 -15 5.102 1 97.19 379 SER B C 1
ATOM 7551 O O . SER B 1 379 ? -0.49 -14.242 5.625 1 97.19 379 SER B O 1
ATOM 7553 N N . ILE B 1 380 ? -1.32 -16.266 5.316 1 97.38 380 ILE B N 1
ATOM 7554 C CA . ILE B 1 380 ? -0.258 -16.875 6.105 1 97.38 380 ILE B CA 1
ATOM 7555 C C . ILE B 1 380 ? 1.075 -16.734 5.371 1 97.38 380 ILE B C 1
ATOM 7557 O O . ILE B 1 380 ? 2.1 -16.438 5.988 1 97.38 380 ILE B O 1
ATOM 7561 N N . HIS B 1 381 ? 1.003 -17.016 4.102 1 98.31 381 HIS B N 1
ATOM 7562 C CA . HIS B 1 381 ? 2.191 -16.812 3.279 1 98.31 381 HIS B CA 1
ATOM 7563 C C . HIS B 1 381 ? 2.732 -15.391 3.43 1 98.31 381 HIS B C 1
ATOM 7565 O O . HIS B 1 381 ? 3.938 -15.195 3.598 1 98.31 381 HIS B O 1
ATOM 7571 N N . ALA B 1 382 ? 1.829 -14.414 3.348 1 98 382 ALA B N 1
ATOM 7572 C CA . ALA B 1 382 ? 2.213 -13.016 3.506 1 98 382 ALA B CA 1
ATOM 7573 C C . ALA B 1 382 ? 2.873 -12.773 4.859 1 98 382 ALA B C 1
ATOM 7575 O O . ALA B 1 382 ? 3.801 -11.969 4.973 1 98 382 ALA B O 1
ATOM 7576 N N . SER B 1 383 ? 2.432 -13.438 5.871 1 96.69 383 SER B N 1
ATOM 7577 C CA . SER B 1 383 ? 3.018 -13.312 7.199 1 96.69 383 SER B CA 1
ATOM 7578 C C . SER B 1 383 ? 4.449 -13.836 7.227 1 96.69 383 SER B C 1
ATOM 7580 O O . SER B 1 383 ? 5.305 -13.281 7.926 1 96.69 383 SER B O 1
ATOM 7582 N N . VAL B 1 384 ? 4.691 -14.898 6.496 1 97.88 384 VAL B N 1
ATOM 7583 C CA . VAL B 1 384 ? 6.047 -15.422 6.395 1 97.88 384 VAL B CA 1
ATOM 7584 C C . VAL B 1 384 ? 6.957 -14.391 5.734 1 97.88 384 VAL B C 1
ATOM 7586 O O . VAL B 1 384 ? 8.055 -14.117 6.223 1 97.88 384 VAL B O 1
ATOM 7589 N N . ILE B 1 385 ? 6.441 -13.852 4.668 1 97.56 385 ILE B N 1
ATOM 7590 C CA . ILE B 1 385 ? 7.203 -12.852 3.932 1 97.56 385 ILE B CA 1
ATOM 7591 C C . ILE B 1 385 ? 7.508 -11.664 4.84 1 97.56 385 ILE B C 1
ATOM 7593 O O . ILE B 1 385 ? 8.641 -11.18 4.879 1 97.56 385 ILE B O 1
ATOM 7597 N N . GLU B 1 386 ? 6.559 -11.242 5.551 1 95.44 386 GLU B N 1
ATOM 7598 C CA . GLU B 1 386 ? 6.723 -10.094 6.441 1 95.44 386 GLU B CA 1
ATOM 7599 C C . GLU B 1 386 ? 7.742 -10.391 7.539 1 95.44 386 GLU B C 1
ATOM 7601 O O . GLU B 1 386 ? 8.57 -9.539 7.871 1 95.44 386 GLU B O 1
ATOM 7606 N N . ALA B 1 387 ? 7.656 -11.531 8.07 1 94.88 387 ALA B N 1
ATOM 7607 C CA . ALA B 1 387 ? 8.578 -11.914 9.141 1 94.88 387 ALA B CA 1
ATOM 7608 C C . ALA B 1 387 ? 10.023 -11.922 8.641 1 94.88 387 ALA B C 1
ATOM 7610 O O . ALA B 1 387 ? 10.938 -11.508 9.352 1 94.88 387 ALA B O 1
ATOM 7611 N N . ARG B 1 388 ? 10.227 -12.352 7.5 1 93.94 388 ARG B N 1
ATOM 7612 C CA . ARG B 1 388 ? 11.57 -12.391 6.934 1 93.94 388 ARG B CA 1
ATOM 7613 C C . ARG B 1 388 ? 12.078 -10.984 6.613 1 93.94 388 ARG B C 1
ATOM 7615 O O . ARG B 1 388 ? 13.242 -10.672 6.836 1 93.94 388 ARG B O 1
ATOM 7622 N N . HIS B 1 389 ? 11.188 -10.188 6.148 1 89.5 389 HIS B N 1
ATOM 7623 C CA . HIS B 1 389 ? 11.57 -8.828 5.781 1 89.5 389 HIS B CA 1
ATOM 7624 C C . HIS B 1 389 ? 11.859 -7.984 7.02 1 89.5 389 HIS B C 1
ATOM 7626 O O . HIS B 1 389 ? 12.695 -7.082 6.98 1 89.5 389 HIS B O 1
ATOM 7632 N N . SER B 1 390 ? 11.148 -8.281 8.062 1 86.31 390 SER B N 1
ATOM 7633 C CA . SER B 1 390 ? 11.305 -7.496 9.281 1 86.31 390 SER B CA 1
ATOM 7634 C C . SER B 1 390 ? 12.422 -8.055 10.156 1 86.31 390 SER B C 1
ATOM 7636 O O . SER B 1 390 ? 12.672 -7.547 11.25 1 86.31 390 SER B O 1
ATOM 7638 N N . ASN B 1 391 ? 13.008 -9.07 9.758 1 81.19 391 ASN B N 1
ATOM 7639 C CA . ASN B 1 391 ? 14.062 -9.75 10.5 1 81.19 391 ASN B CA 1
ATOM 7640 C C . ASN B 1 391 ? 13.57 -10.25 11.852 1 81.19 391 ASN B C 1
ATOM 7642 O O . ASN B 1 391 ? 14.289 -10.172 12.844 1 81.19 391 ASN B O 1
ATOM 7646 N N . SER B 1 392 ? 12.359 -10.57 11.844 1 86.5 392 SER B N 1
ATOM 7647 C CA . SER B 1 392 ? 11.773 -11.148 13.047 1 86.5 392 SER B CA 1
ATOM 7648 C C . SER B 1 392 ? 11.547 -12.648 12.891 1 86.5 392 SER B C 1
ATOM 7650 O O . SER B 1 392 ? 10.945 -13.289 13.758 1 86.5 392 SER B O 1
ATOM 7652 N N . PHE B 1 393 ? 12.016 -13.164 11.75 1 93 393 PHE B N 1
ATOM 7653 C CA . PHE B 1 393 ? 11.844 -14.594 11.508 1 93 393 PHE B CA 1
ATOM 7654 C C . PHE B 1 393 ? 12.82 -15.406 12.344 1 93 393 PHE B C 1
ATOM 7656 O O . PHE B 1 393 ? 13.992 -15.539 11.977 1 93 393 PHE B O 1
ATOM 7663 N N . ASN B 1 394 ? 12.367 -15.867 13.453 1 92.75 394 ASN B N 1
ATOM 7664 C CA . ASN B 1 394 ? 13.148 -16.719 14.344 1 92.75 394 ASN B CA 1
ATOM 7665 C C . ASN B 1 394 ? 12.469 -18.062 14.586 1 92.75 394 ASN B C 1
ATOM 7667 O O . ASN B 1 394 ? 11.484 -18.391 13.922 1 92.75 394 ASN B O 1
ATOM 7671 N N . GLU B 1 395 ? 13.008 -18.781 15.383 1 93.12 395 GLU B N 1
ATOM 7672 C CA . GLU B 1 395 ? 12.492 -20.125 15.625 1 93.12 395 GLU B CA 1
ATOM 7673 C C . GLU B 1 395 ? 11.078 -20.094 16.188 1 93.12 395 GLU B C 1
ATOM 7675 O O . GLU B 1 395 ? 10.234 -20.906 15.812 1 93.12 395 GLU B O 1
ATOM 7680 N N . HIS B 1 396 ? 10.867 -19.125 16.984 1 93.94 396 HIS B N 1
ATOM 7681 C CA . HIS B 1 396 ? 9.539 -19 17.578 1 93.94 396 HIS B CA 1
ATOM 7682 C C . HIS B 1 396 ? 8.5 -18.656 16.531 1 93.94 396 HIS B C 1
ATOM 7684 O O . HIS B 1 396 ? 7.41 -19.234 16.516 1 93.94 396 HIS B O 1
ATOM 7690 N N . GLU B 1 397 ? 8.883 -17.719 15.703 1 95.56 397 GLU B N 1
ATOM 7691 C CA . GLU B 1 397 ? 7.969 -17.312 14.648 1 95.56 397 GLU B CA 1
ATOM 7692 C C . GLU B 1 397 ? 7.75 -18.438 13.641 1 95.56 397 GLU B C 1
ATOM 7694 O O . GLU B 1 397 ? 6.645 -18.609 13.125 1 95.56 397 GLU B O 1
ATOM 7699 N N . SER B 1 398 ? 8.75 -19.141 13.328 1 96.06 398 SER B N 1
ATOM 7700 C CA . SER B 1 398 ? 8.648 -20.297 12.43 1 96.06 398 SER B CA 1
ATOM 7701 C C . SER B 1 398 ? 7.672 -21.328 12.969 1 96.06 398 SER B C 1
ATOM 7703 O O . SER B 1 398 ? 6.832 -21.844 12.227 1 96.06 398 SER B O 1
ATOM 7705 N N . LYS B 1 399 ? 7.754 -21.609 14.242 1 95.62 399 LYS B N 1
ATOM 7706 C CA . LYS B 1 399 ? 6.871 -22.578 14.867 1 95.62 399 LYS B CA 1
ATOM 7707 C C . LYS B 1 399 ? 5.43 -22.078 14.898 1 95.62 399 LYS B C 1
ATOM 7709 O O . LYS B 1 399 ? 4.496 -22.859 14.68 1 95.62 399 LYS B O 1
ATOM 7714 N N . ARG B 1 400 ? 5.293 -20.828 15.156 1 95.44 400 ARG B N 1
ATOM 7715 C CA . ARG B 1 400 ? 3.957 -20.25 15.188 1 95.44 400 ARG B CA 1
ATOM 7716 C C . ARG B 1 400 ? 3.277 -20.359 13.828 1 95.44 400 ARG B C 1
ATOM 7718 O O . ARG B 1 400 ? 2.115 -20.781 13.742 1 95.44 400 ARG B O 1
ATOM 7725 N N . LEU B 1 401 ? 4 -20.047 12.82 1 96.88 401 LEU B N 1
ATOM 7726 C CA . LEU B 1 401 ? 3.457 -20.078 11.469 1 96.88 401 LEU B 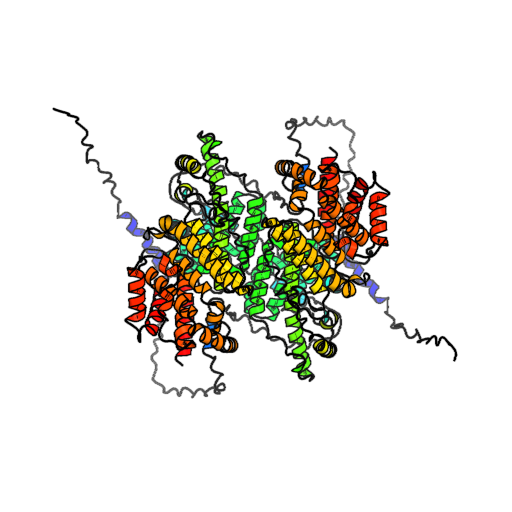CA 1
ATOM 7727 C C . LEU B 1 401 ? 3.207 -21.516 11.023 1 96.88 401 LEU B C 1
ATOM 7729 O O . LEU B 1 401 ? 2.209 -21.797 10.352 1 96.88 401 LEU B O 1
ATOM 7733 N N . SER B 1 402 ? 4.102 -22.391 11.414 1 97.12 402 SER B N 1
ATOM 7734 C CA . SER B 1 402 ? 3.898 -23.812 11.117 1 97.12 402 SER B CA 1
ATOM 7735 C C . SER B 1 402 ? 2.633 -24.344 11.781 1 97.12 402 SER B C 1
ATOM 7737 O O . SER B 1 402 ? 1.858 -25.078 11.164 1 97.12 402 SER B O 1
ATOM 7739 N N . ASN B 1 403 ? 2.465 -23.922 12.992 1 95.31 403 ASN B N 1
ATOM 7740 C CA . ASN B 1 403 ? 1.26 -24.344 13.703 1 95.31 403 ASN B CA 1
ATOM 7741 C C . ASN B 1 403 ? -0.001 -23.812 13.031 1 95.31 403 ASN B C 1
ATOM 7743 O O . ASN B 1 403 ? -1.017 -24.5 12.961 1 95.31 403 ASN B O 1
ATOM 7747 N N . LEU B 1 404 ? 0.098 -22.641 12.586 1 95 404 LEU B N 1
ATOM 7748 C CA . LEU B 1 404 ? -1.03 -22.047 11.883 1 95 404 LEU B CA 1
ATOM 7749 C C . LEU B 1 404 ? -1.35 -22.828 10.609 1 95 404 LEU B C 1
ATOM 7751 O O . LEU B 1 404 ? -2.52 -23.047 10.289 1 95 404 LEU B O 1
ATOM 7755 N N . LEU B 1 405 ? -0.372 -23.219 9.898 1 96.62 405 LEU B N 1
ATOM 7756 C CA . LEU B 1 405 ? -0.546 -24 8.672 1 96.62 405 LEU B CA 1
ATOM 7757 C C . LEU B 1 405 ? -1.156 -25.359 8.969 1 96.62 405 LEU B C 1
ATOM 7759 O O . LEU B 1 405 ? -2.016 -25.844 8.227 1 96.62 405 LEU B O 1
ATOM 7763 N N . MET B 1 406 ? -0.688 -25.938 10.008 1 95.19 406 MET B N 1
ATOM 7764 C CA . MET B 1 406 ? -1.239 -27.25 10.383 1 95.19 406 MET B CA 1
ATOM 7765 C C . MET B 1 406 ? -2.701 -27.109 10.797 1 95.19 406 MET B C 1
ATOM 7767 O O . MET B 1 406 ? -3.52 -27.984 10.469 1 95.19 406 MET B O 1
ATOM 7771 N N . ARG B 1 407 ? -2.994 -26.078 11.461 1 92.81 407 ARG B N 1
ATOM 7772 C CA . ARG B 1 407 ? -4.387 -25.828 11.828 1 92.81 407 ARG B CA 1
ATOM 7773 C C . ARG B 1 407 ? -5.242 -25.594 10.586 1 92.81 407 ARG B C 1
ATOM 7775 O O . ARG B 1 407 ? -6.379 -26.078 10.508 1 92.81 407 ARG B O 1
ATOM 7782 N N . TRP B 1 408 ? -4.703 -24.828 9.695 1 93.94 408 TRP B N 1
ATOM 7783 C CA . TRP B 1 408 ? -5.398 -24.609 8.43 1 93.94 408 TRP B CA 1
ATOM 7784 C C . TRP B 1 408 ? -5.715 -25.938 7.742 1 93.94 408 TRP B C 1
ATOM 7786 O O . TRP B 1 408 ? -6.832 -26.141 7.266 1 93.94 408 TRP B O 1
ATOM 7796 N N . TRP B 1 409 ? -4.766 -26.828 7.676 1 92.94 409 TRP B N 1
ATOM 7797 C CA . TRP B 1 409 ? -4.93 -28.125 7.027 1 92.94 409 TRP B CA 1
ATOM 7798 C C . TRP B 1 409 ? -6.027 -28.938 7.703 1 92.94 409 TRP B C 1
ATOM 7800 O O . TRP B 1 409 ? -6.875 -29.531 7.031 1 92.94 409 TRP B O 1
ATOM 7810 N N . ARG B 1 410 ? -6.035 -28.953 8.977 1 89.06 410 ARG B N 1
ATOM 7811 C CA . ARG B 1 410 ? -7.027 -29.719 9.727 1 89.06 410 ARG B CA 1
ATOM 7812 C C . ARG B 1 410 ? -8.43 -29.188 9.492 1 89.06 410 ARG B C 1
ATOM 7814 O O . ARG B 1 410 ? -9.391 -29.953 9.398 1 89.06 410 ARG B O 1
ATOM 7821 N N . ARG B 1 411 ? -8.477 -27.953 9.336 1 86.44 411 ARG B N 1
ATOM 7822 C CA . ARG B 1 411 ? -9.773 -27.312 9.18 1 86.44 411 ARG B CA 1
ATOM 7823 C C . ARG B 1 411 ? -10.328 -27.516 7.777 1 86.44 411 ARG B C 1
ATOM 7825 O O . ARG B 1 411 ? -11.523 -27.766 7.602 1 86.44 411 ARG B O 1
ATOM 7832 N N . TYR B 1 412 ? -9.445 -27.391 6.789 1 85.19 412 TYR B N 1
ATOM 7833 C CA . TYR B 1 412 ? -9.961 -27.266 5.43 1 85.19 412 TYR B CA 1
ATOM 7834 C C . TYR B 1 412 ? -9.711 -28.531 4.625 1 85.19 412 TYR B C 1
ATOM 7836 O O . TYR B 1 412 ? -10.328 -28.734 3.572 1 85.19 412 TYR B O 1
ATOM 7844 N N . SER B 1 413 ? -8.867 -29.391 5.055 1 80.31 413 SER B N 1
ATOM 7845 C CA . SER B 1 413 ? -8.484 -30.547 4.254 1 80.31 413 SER B CA 1
ATOM 7846 C C . SER B 1 413 ? -9.664 -31.5 4.047 1 80.31 413 SER B C 1
ATOM 7848 O O . SER B 1 413 ? -9.852 -32.031 2.953 1 80.31 413 SER B O 1
ATOM 7850 N N . VAL B 1 414 ? -10.414 -31.672 5.043 1 73.81 414 VAL B N 1
ATOM 7851 C CA . VAL B 1 414 ? -11.516 -32.625 4.961 1 73.81 414 VAL B CA 1
ATOM 7852 C C . VAL B 1 414 ? -12.578 -32.094 3.998 1 73.81 414 VAL B C 1
ATOM 7854 O O . VAL B 1 414 ? -13.133 -32.875 3.203 1 73.81 414 VAL B O 1
ATOM 7857 N N . HIS B 1 415 ? -12.695 -30.859 3.965 1 72 415 HIS B N 1
ATOM 7858 C CA . HIS B 1 415 ? -13.805 -30.297 3.209 1 72 415 HIS B CA 1
ATOM 7859 C C . HIS B 1 415 ? -13.367 -29.891 1.802 1 72 415 HIS B C 1
ATOM 7861 O O . HIS B 1 415 ? -14.141 -30.016 0.849 1 72 415 HIS B O 1
ATOM 7867 N N . PHE B 1 416 ? -12.117 -29.547 1.714 1 69.19 416 PHE B N 1
ATOM 7868 C CA . PHE B 1 416 ? -11.797 -28.859 0.468 1 69.19 416 PHE B CA 1
ATOM 7869 C C . PHE B 1 416 ? -10.68 -29.578 -0.272 1 69.19 416 PHE B C 1
ATOM 7871 O O . PHE B 1 416 ? -10.5 -29.391 -1.477 1 69.19 416 PHE B O 1
ATOM 7878 N N . VAL B 1 417 ? -9.984 -30.453 0.344 1 66.69 417 VAL B N 1
ATOM 7879 C CA . VAL B 1 417 ? -8.781 -30.984 -0.279 1 66.69 417 VAL B CA 1
ATOM 7880 C C . VAL B 1 417 ? -9 -32.438 -0.693 1 66.69 417 VAL B C 1
ATOM 7882 O O . VAL B 1 417 ? -8.562 -32.844 -1.767 1 66.69 417 VAL B O 1
ATOM 7885 N N . GLU B 1 418 ? -9.633 -33.156 0.108 1 62.19 418 GLU B N 1
ATOM 7886 C CA . GLU B 1 418 ? -9.781 -34.594 -0.124 1 62.19 418 GLU B CA 1
ATOM 7887 C C . GLU B 1 418 ? -10.531 -34.875 -1.422 1 62.19 418 GLU B C 1
ATOM 7889 O O . GLU B 1 418 ? -10.297 -35.875 -2.084 1 62.19 418 GLU B O 1
ATOM 7894 N N . ASP B 1 419 ? -11.297 -33.938 -1.72 1 59.47 419 ASP B N 1
ATOM 7895 C CA . ASP B 1 419 ? -11.922 -34.156 -3.025 1 59.47 419 ASP B CA 1
ATOM 7896 C C . ASP B 1 419 ? -11.117 -33.469 -4.129 1 59.47 419 ASP B C 1
ATOM 7898 O O . ASP B 1 419 ? -11.453 -32.344 -4.555 1 59.47 419 ASP B O 1
ATOM 7902 N N . GLU B 1 420 ? -9.914 -34.094 -4.43 1 56 420 GLU B N 1
ATOM 7903 C CA . GLU B 1 420 ? -8.883 -33.531 -5.312 1 56 420 GLU B CA 1
ATOM 7904 C C . GLU B 1 420 ? -9.477 -33.125 -6.66 1 56 420 GLU B C 1
ATOM 7906 O O . GLU B 1 420 ? -9.086 -32.094 -7.223 1 56 420 GLU B O 1
ATOM 7911 N N . ASP B 1 421 ? -10.391 -33.906 -7.09 1 57.38 421 ASP B N 1
ATOM 7912 C CA . ASP B 1 421 ? -10.922 -33.719 -8.438 1 57.38 421 ASP B CA 1
ATOM 7913 C C . ASP B 1 421 ? -11.695 -32.406 -8.523 1 57.38 421 ASP B C 1
ATOM 7915 O O . ASP B 1 421 ? -11.906 -31.859 -9.617 1 57.38 421 ASP B O 1
ATOM 7919 N N . GLU B 1 422 ? -11.719 -31.734 -7.336 1 68.75 422 GLU B N 1
ATOM 7920 C CA . GLU B 1 422 ? -12.633 -30.609 -7.41 1 68.75 422 GLU B CA 1
ATOM 7921 C C . GLU B 1 422 ? -11.992 -29.344 -6.84 1 68.75 422 GLU B C 1
ATOM 7923 O O . GLU B 1 422 ? -12.68 -28.359 -6.562 1 68.75 422 GLU B O 1
ATOM 7928 N N . ASP B 1 423 ? -10.602 -29.328 -6.832 1 82.12 423 ASP B N 1
ATOM 7929 C CA . ASP B 1 423 ? -10.008 -28.125 -6.242 1 82.12 423 ASP B CA 1
ATOM 7930 C C . ASP B 1 423 ? -9.383 -27.234 -7.316 1 82.12 423 ASP B C 1
ATOM 7932 O O . ASP B 1 423 ? -8.219 -27.422 -7.676 1 82.12 423 ASP B O 1
ATOM 7936 N N . PRO B 1 424 ? -10.055 -26.297 -7.734 1 85.56 424 PRO B N 1
ATOM 7937 C CA . PRO B 1 424 ? -9.492 -25.406 -8.766 1 85.56 424 PRO B CA 1
ATOM 7938 C C . PRO B 1 424 ? -8.336 -24.562 -8.25 1 85.56 424 PRO B C 1
ATOM 7940 O O . PRO B 1 424 ? -7.57 -24 -9.039 1 85.56 424 PRO B O 1
ATOM 7943 N N . PHE B 1 425 ? -8.094 -24.531 -6.934 1 92.25 425 PHE B N 1
ATOM 7944 C CA . PHE B 1 425 ? -7.133 -23.578 -6.367 1 92.25 425 PHE B CA 1
ATOM 7945 C C . PHE B 1 425 ? -5.82 -24.281 -6.035 1 92.25 425 PHE B C 1
ATOM 7947 O O . PHE B 1 425 ? -4.859 -23.641 -5.605 1 92.25 425 PHE B O 1
ATOM 7954 N N . SER B 1 426 ? -5.754 -25.594 -6.273 1 92.62 426 SER B N 1
ATOM 7955 C CA . SER B 1 426 ? -4.543 -26.328 -5.934 1 92.62 426 SER B CA 1
ATOM 7956 C C . SER B 1 426 ? -4.039 -25.953 -4.543 1 92.62 426 SER B C 1
ATOM 7958 O O . SER B 1 426 ? -2.863 -25.625 -4.375 1 92.62 426 SER B O 1
ATOM 7960 N N . LEU B 1 427 ? -4.887 -25.984 -3.537 1 94.56 427 LEU B N 1
ATOM 7961 C CA . LEU B 1 427 ? -4.625 -25.5 -2.184 1 94.56 427 LEU B CA 1
ATOM 7962 C C . LEU B 1 427 ? -3.467 -26.266 -1.553 1 94.56 427 LEU B C 1
ATOM 7964 O O . LEU B 1 427 ? -2.615 -25.688 -0.885 1 94.56 427 LEU B O 1
ATOM 7968 N N . PRO B 1 428 ? -3.334 -27.609 -1.831 1 93.69 428 PRO B N 1
ATOM 7969 C CA . PRO B 1 428 ? -2.18 -28.312 -1.268 1 93.69 428 PRO B CA 1
ATOM 7970 C C . PRO B 1 428 ? -0.848 -27.781 -1.787 1 93.69 428 PRO B C 1
ATOM 7972 O O . PRO B 1 428 ? 0.121 -27.672 -1.029 1 93.69 428 PRO B O 1
ATOM 7975 N N . VAL B 1 429 ? -0.856 -27.422 -3.053 1 95.62 429 VAL B N 1
ATOM 7976 C CA . VAL B 1 429 ? 0.363 -26.891 -3.645 1 95.62 429 VAL B CA 1
ATOM 7977 C C . VAL B 1 429 ? 0.757 -25.594 -2.93 1 95.62 429 VAL B C 1
ATOM 7979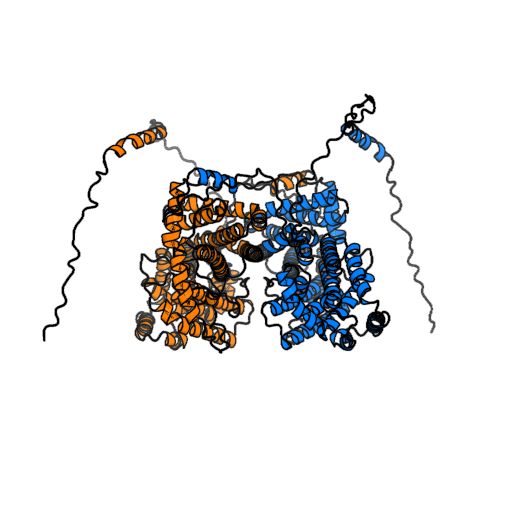 O O . VAL B 1 429 ? 1.928 -25.391 -2.598 1 95.62 429 VAL B O 1
ATOM 7982 N N . LEU B 1 430 ? -0.219 -24.75 -2.719 1 97.75 430 LEU B N 1
ATOM 7983 C CA . LEU B 1 430 ? 0.055 -23.5 -2.018 1 97.75 430 LEU B CA 1
ATOM 7984 C C . LEU B 1 430 ? 0.519 -23.766 -0.59 1 97.75 430 LEU B C 1
ATOM 7986 O O . LEU B 1 430 ? 1.448 -23.125 -0.104 1 97.75 430 LEU B O 1
ATOM 7990 N N . TRP B 1 431 ? -0.132 -24.688 0.064 1 97.31 431 TRP B N 1
ATOM 7991 C CA . TRP B 1 431 ? 0.223 -25.062 1.431 1 97.31 431 TRP B CA 1
ATOM 7992 C C . TRP B 1 431 ? 1.683 -25.5 1.517 1 97.31 431 TRP B C 1
ATOM 7994 O O . TRP B 1 431 ? 2.428 -25.016 2.375 1 97.31 431 TRP B O 1
ATOM 8004 N N . HIS B 1 432 ? 2.15 -26.312 0.62 1 97.12 432 HIS B N 1
ATOM 8005 C CA . HIS B 1 432 ? 3.539 -26.766 0.57 1 97.12 432 HIS B CA 1
ATOM 8006 C C . HIS B 1 432 ? 4.473 -25.609 0.207 1 97.12 432 HIS B C 1
ATOM 8008 O O . HIS B 1 432 ? 5.59 -25.531 0.724 1 97.12 432 HIS B O 1
ATOM 8014 N N . SER B 1 433 ? 3.998 -24.781 -0.663 1 98.62 433 SER B N 1
ATOM 8015 C CA . SER B 1 433 ? 4.809 -23.641 -1.067 1 98.62 433 SER B CA 1
ATOM 8016 C C . SER B 1 433 ? 5.09 -22.719 0.113 1 98.62 433 SER B C 1
ATOM 8018 O O . SER B 1 433 ? 6.188 -22.156 0.23 1 98.62 433 SER B O 1
ATOM 8020 N N . VAL B 1 434 ? 4.125 -22.547 0.974 1 98.75 434 VAL B N 1
ATOM 8021 C CA . VAL B 1 434 ? 4.309 -21.688 2.143 1 98.75 434 VAL B CA 1
ATOM 8022 C C . VAL B 1 434 ? 5.316 -22.328 3.096 1 98.75 434 VAL B C 1
ATOM 8024 O O . VAL B 1 434 ? 6.152 -21.625 3.684 1 98.75 434 VAL B O 1
ATOM 8027 N N . TYR B 1 435 ? 5.27 -23.625 3.24 1 98.44 435 TYR B N 1
ATOM 8028 C CA . TYR B 1 435 ? 6.266 -24.297 4.059 1 98.44 435 TYR B CA 1
ATOM 8029 C C . TYR B 1 435 ? 7.664 -24.125 3.479 1 98.44 435 TYR B C 1
ATOM 8031 O O . TYR B 1 435 ? 8.633 -23.969 4.219 1 98.44 435 TYR B O 1
ATOM 8039 N N . MET B 1 436 ? 7.758 -24.219 2.182 1 98.62 436 MET B N 1
ATOM 8040 C CA . MET B 1 436 ? 9.062 -23.969 1.574 1 98.62 436 MET B CA 1
ATOM 8041 C C . MET B 1 436 ? 9.578 -22.578 1.96 1 98.62 436 MET B C 1
ATOM 8043 O O . MET B 1 436 ? 10.758 -22.422 2.277 1 98.62 436 MET B O 1
ATOM 8047 N N . ALA B 1 437 ? 8.688 -21.625 1.982 1 98.44 437 ALA B N 1
ATOM 8048 C CA . ALA B 1 437 ? 9.07 -20.25 2.322 1 98.44 437 ALA B CA 1
ATOM 8049 C C . ALA B 1 437 ? 9.477 -20.156 3.787 1 98.44 437 ALA B C 1
ATOM 8051 O O . ALA B 1 437 ? 10.25 -19.266 4.16 1 98.44 437 ALA B O 1
ATOM 8052 N N . ILE B 1 438 ? 8.953 -21.016 4.621 1 98.44 438 ILE B N 1
ATOM 8053 C CA . ILE B 1 438 ? 9.344 -21.062 6.027 1 98.44 438 ILE B CA 1
ATOM 8054 C C . ILE B 1 438 ? 10.75 -21.625 6.16 1 98.44 438 ILE B C 1
ATOM 8056 O O . ILE B 1 438 ? 11.57 -21.109 6.918 1 98.44 438 ILE B O 1
ATOM 8060 N N . TYR B 1 439 ? 11.094 -22.609 5.355 1 98.19 439 TYR B N 1
ATOM 8061 C CA . TYR B 1 439 ? 12.328 -23.359 5.543 1 98.19 439 TYR B CA 1
ATOM 8062 C C . TYR B 1 439 ? 13.461 -22.766 4.711 1 98.19 439 TYR B C 1
ATOM 8064 O O . TYR B 1 439 ? 14.633 -23.109 4.906 1 98.19 439 TYR B O 1
ATOM 8072 N N . ALA B 1 440 ? 13.117 -21.922 3.779 1 98.19 440 ALA B N 1
ATOM 8073 C CA . ALA B 1 440 ? 14.141 -21.328 2.93 1 98.19 440 ALA B CA 1
ATOM 8074 C C . ALA B 1 440 ? 13.852 -19.844 2.676 1 98.19 440 ALA B C 1
ATOM 8076 O O . ALA B 1 440 ? 12.703 -19.453 2.479 1 98.19 440 ALA B O 1
ATOM 8077 N N . ASP B 1 441 ? 14.898 -19.062 2.746 1 97.56 441 ASP B N 1
ATOM 8078 C CA . ASP B 1 441 ? 14.797 -17.672 2.305 1 97.56 441 ASP B CA 1
ATOM 8079 C C . ASP B 1 441 ? 14.844 -17.578 0.781 1 97.56 441 ASP B C 1
ATOM 8081 O O . ASP B 1 441 ? 15.922 -17.547 0.186 1 97.56 441 ASP B O 1
ATOM 8085 N N . MET B 1 442 ? 13.703 -17.422 0.185 1 98 442 MET B N 1
ATOM 8086 C CA . MET B 1 442 ? 13.594 -17.453 -1.271 1 98 442 MET B CA 1
ATOM 8087 C C . MET B 1 442 ? 14.312 -16.266 -1.898 1 98 442 MET B C 1
ATOM 8089 O O . MET B 1 442 ? 14.852 -16.359 -3.002 1 98 442 MET B O 1
ATOM 8093 N N . ASP B 1 443 ? 14.297 -15.156 -1.202 1 96.94 443 ASP B N 1
ATOM 8094 C CA . ASP B 1 443 ? 15.047 -14 -1.69 1 96.94 443 ASP B CA 1
ATOM 8095 C C . ASP B 1 443 ? 16.531 -14.32 -1.792 1 96.94 443 ASP B C 1
ATOM 8097 O O . ASP B 1 443 ? 17.188 -13.961 -2.777 1 96.94 443 ASP B O 1
ATOM 8101 N N . LEU B 1 444 ? 17.047 -14.93 -0.79 1 97.56 444 LEU B N 1
ATOM 8102 C CA . LEU B 1 444 ? 18.453 -15.32 -0.767 1 97.56 444 LEU B CA 1
ATOM 8103 C C . LEU B 1 444 ? 18.766 -16.281 -1.906 1 97.56 444 LEU B C 1
ATOM 8105 O O . LEU B 1 444 ? 19.797 -16.156 -2.578 1 97.56 444 LEU B O 1
ATOM 8109 N N . LEU B 1 445 ? 17.875 -17.25 -2.113 1 98.38 445 LEU B N 1
ATOM 8110 C CA . LEU B 1 445 ? 18.109 -18.234 -3.17 1 98.38 445 LEU B CA 1
ATOM 8111 C C . LEU B 1 445 ? 18.094 -17.562 -4.543 1 98.38 445 LEU B C 1
ATOM 8113 O O . LEU B 1 445 ? 18.891 -17.906 -5.414 1 98.38 445 LEU B O 1
ATOM 8117 N N . GLU B 1 446 ? 17.203 -16.641 -4.75 1 98.12 446 GLU B N 1
ATOM 8118 C CA . GLU B 1 446 ? 17.125 -15.938 -6.023 1 98.12 446 GLU B CA 1
ATOM 8119 C C . GLU B 1 446 ? 18.391 -15.094 -6.262 1 98.12 446 GLU B C 1
ATOM 8121 O O . GLU B 1 446 ? 18.906 -15.062 -7.375 1 98.12 446 GLU B O 1
ATOM 8126 N N . ARG B 1 447 ? 18.844 -14.469 -5.238 1 96.81 447 ARG B N 1
ATOM 8127 C CA . ARG B 1 447 ? 20.078 -13.695 -5.367 1 96.81 447 ARG B CA 1
ATOM 8128 C C . ARG B 1 447 ? 21.266 -14.594 -5.691 1 96.81 447 ARG B C 1
ATOM 8130 O O . ARG B 1 447 ? 22.094 -14.25 -6.535 1 96.81 447 ARG B O 1
ATOM 8137 N N . ALA B 1 448 ? 21.312 -15.664 -5.035 1 97.5 448 ALA B N 1
ATOM 8138 C CA . ALA B 1 448 ? 22.422 -16.609 -5.23 1 97.5 448 ALA B CA 1
ATOM 8139 C C . ALA B 1 448 ? 22.422 -17.156 -6.656 1 97.5 448 ALA B C 1
ATOM 8141 O O . ALA B 1 448 ? 23.469 -17.484 -7.195 1 97.5 448 ALA B O 1
ATOM 8142 N N . SER B 1 449 ? 21.25 -17.219 -7.25 1 96.88 449 SER B N 1
ATOM 8143 C CA . SER B 1 449 ? 21.125 -17.797 -8.586 1 96.88 449 SER B CA 1
ATOM 8144 C C . SER B 1 449 ? 21.453 -16.75 -9.656 1 96.88 449 SER B C 1
ATOM 8146 O O . SER B 1 449 ? 21.531 -17.078 -10.844 1 96.88 449 SER B O 1
ATOM 8148 N N . GLY B 1 450 ? 21.516 -15.445 -9.227 1 96.12 450 GLY B N 1
ATOM 8149 C CA . GLY B 1 450 ? 22.016 -14.453 -10.164 1 96.12 450 GLY B CA 1
ATOM 8150 C C . GLY B 1 450 ? 21.016 -13.336 -10.43 1 96.12 450 GLY B C 1
ATOM 8151 O O . GLY B 1 450 ? 21.188 -12.562 -11.375 1 96.12 450 GLY B O 1
ATOM 8152 N N . ARG B 1 451 ? 19.969 -13.18 -9.68 1 95.5 451 ARG B N 1
ATOM 8153 C CA . ARG B 1 451 ? 18.953 -12.156 -9.906 1 95.5 451 ARG B CA 1
ATOM 8154 C C . ARG B 1 451 ? 19.578 -10.766 -9.961 1 95.5 451 ARG B C 1
ATOM 8156 O O . ARG B 1 451 ? 19.234 -9.961 -10.828 1 95.5 451 ARG B O 1
ATOM 8163 N N . ASP B 1 452 ? 20.547 -10.539 -8.984 1 92.31 452 ASP B N 1
ATOM 8164 C CA . ASP B 1 452 ? 21.094 -9.195 -8.836 1 92.31 452 ASP B CA 1
ATOM 8165 C C . ASP B 1 452 ? 22.516 -9.117 -9.383 1 92.31 452 ASP B C 1
ATOM 8167 O O . ASP B 1 452 ? 23.281 -8.219 -9.016 1 92.31 452 ASP B O 1
ATOM 8171 N N . GLY B 1 453 ? 22.938 -10.141 -10.047 1 92.31 453 GLY B N 1
ATOM 8172 C CA . GLY B 1 453 ? 24.25 -10.109 -10.672 1 92.31 453 GLY B CA 1
ATOM 8173 C C . GLY B 1 453 ? 25.312 -10.805 -9.844 1 92.31 453 GLY B C 1
ATOM 8174 O O . GLY B 1 453 ? 25.016 -11.422 -8.828 1 92.31 453 GLY B O 1
ATOM 8175 N N . LYS B 1 454 ? 26.516 -10.664 -10.281 1 93.44 454 LYS B N 1
ATOM 8176 C CA . LYS B 1 454 ? 27.625 -11.477 -9.773 1 93.44 454 LYS B CA 1
ATOM 8177 C C . LYS B 1 454 ? 27.984 -11.086 -8.352 1 93.44 454 LYS B C 1
ATOM 8179 O O . LYS B 1 454 ? 28.125 -11.945 -7.477 1 93.44 454 LYS B O 1
ATOM 8184 N N . PRO B 1 455 ? 28.047 -9.781 -8.039 1 89.62 455 PRO B N 1
ATOM 8185 C CA . PRO B 1 455 ? 28.438 -9.438 -6.676 1 89.62 455 PRO B CA 1
ATOM 8186 C C . PRO B 1 455 ? 27.453 -9.938 -5.625 1 89.62 455 PRO B C 1
ATOM 8188 O O . PRO B 1 455 ? 27.859 -10.469 -4.59 1 89.62 455 PRO B O 1
ATOM 8191 N N . ALA B 1 456 ? 26.281 -9.82 -5.91 1 92 456 ALA B N 1
ATOM 8192 C CA . ALA B 1 456 ? 25.234 -10.273 -4.98 1 92 456 ALA B CA 1
ATOM 8193 C C . ALA B 1 456 ? 25.219 -11.797 -4.879 1 92 456 ALA B C 1
ATOM 8195 O O . ALA B 1 456 ? 25.016 -12.344 -3.795 1 92 456 ALA B O 1
ATOM 8196 N N . ALA B 1 457 ? 25.391 -12.445 -5.969 1 95.56 457 ALA B N 1
ATOM 8197 C CA . ALA B 1 457 ? 25.391 -13.906 -5.996 1 95.56 457 ALA B CA 1
ATOM 8198 C C . ALA B 1 457 ? 26.531 -14.477 -5.156 1 95.56 457 ALA B C 1
ATOM 8200 O O . ALA B 1 457 ? 26.328 -15.414 -4.383 1 95.56 457 ALA B O 1
ATOM 8201 N N . THR B 1 458 ? 27.625 -13.844 -5.277 1 94.12 458 THR B N 1
ATOM 8202 C CA . THR B 1 458 ? 28.812 -14.32 -4.559 1 94.12 458 THR B CA 1
ATOM 8203 C C . THR B 1 458 ? 28.625 -14.172 -3.051 1 94.12 458 THR B C 1
ATOM 8205 O O . THR B 1 458 ? 28.969 -15.07 -2.283 1 94.12 458 THR B O 1
ATOM 8208 N N . THR B 1 459 ? 28.031 -13.094 -2.723 1 93.69 459 THR B N 1
ATOM 8209 C CA . THR B 1 459 ? 27.781 -12.836 -1.307 1 93.69 459 THR B CA 1
ATOM 8210 C C . THR B 1 459 ? 26.766 -13.82 -0.75 1 93.69 459 THR B C 1
ATOM 8212 O O . THR B 1 459 ? 26.859 -14.25 0.402 1 93.69 459 THR B O 1
ATOM 8215 N N . ALA B 1 460 ? 25.891 -14.211 -1.558 1 96.31 460 ALA B N 1
ATOM 8216 C CA . ALA B 1 460 ? 24.781 -15.078 -1.129 1 96.31 460 ALA B CA 1
ATOM 8217 C C . ALA B 1 460 ? 25.219 -16.531 -1.082 1 96.31 460 ALA B C 1
ATOM 8219 O O . ALA B 1 460 ? 24.625 -17.344 -0.374 1 96.31 460 ALA B O 1
ATOM 8220 N N . HIS B 1 461 ? 26.219 -16.875 -1.777 1 96.5 461 HIS B N 1
ATOM 8221 C CA . HIS B 1 461 ? 26.641 -18.266 -1.922 1 96.5 461 HIS B CA 1
ATOM 8222 C C . HIS B 1 461 ? 27.016 -18.875 -0.574 1 96.5 461 HIS B C 1
ATOM 8224 O O . HIS B 1 461 ? 26.688 -20.031 -0.296 1 96.5 461 HIS B O 1
ATOM 8230 N N . LEU B 1 462 ? 27.625 -18.047 0.216 1 95.94 462 LEU B N 1
ATOM 8231 C CA . LEU B 1 462 ? 28.047 -18.562 1.514 1 95.94 462 LEU B CA 1
ATOM 8232 C C . LEU B 1 462 ? 26.828 -18.953 2.359 1 95.94 462 LEU B C 1
ATOM 8234 O O . LEU B 1 462 ? 26.828 -20 2.992 1 95.94 462 LEU B O 1
ATOM 8238 N N . LEU B 1 463 ? 25.906 -18.125 2.348 1 96.88 463 LEU B N 1
ATOM 8239 C CA . LEU B 1 463 ? 24.703 -18.359 3.141 1 96.88 463 LEU B CA 1
ATOM 8240 C C . LEU B 1 463 ? 23.906 -19.531 2.576 1 96.88 463 LEU B C 1
ATOM 8242 O O . LEU B 1 463 ? 23.312 -20.297 3.332 1 96.88 463 LEU B O 1
ATOM 8246 N N . VAL B 1 464 ? 23.906 -19.656 1.312 1 97.94 464 VAL B N 1
ATOM 8247 C CA . VAL B 1 464 ? 23.156 -20.734 0.67 1 97.94 464 VAL B CA 1
ATOM 8248 C C . VAL B 1 464 ? 23.844 -22.078 0.948 1 97.94 464 VAL B C 1
ATOM 8250 O O . VAL B 1 464 ? 23.172 -23.094 1.118 1 97.94 464 VAL B O 1
ATOM 8253 N N . ARG B 1 465 ? 25.125 -22.062 0.95 1 97.19 465 ARG B N 1
ATOM 8254 C CA . ARG B 1 465 ? 25.844 -23.281 1.288 1 97.19 465 ARG B CA 1
ATOM 8255 C C . ARG B 1 465 ? 25.547 -23.719 2.715 1 97.19 465 ARG B C 1
ATOM 8257 O O . ARG B 1 465 ? 25.375 -24.906 2.979 1 97.19 465 ARG B O 1
ATOM 8264 N N . SER B 1 466 ? 25.5 -22.719 3.551 1 97.31 466 SER B N 1
ATOM 8265 C CA . SER B 1 466 ? 25.125 -23.031 4.926 1 97.31 466 SER B CA 1
ATOM 8266 C C . SER B 1 466 ? 23.703 -23.594 5.004 1 97.31 466 SER B C 1
ATOM 8268 O O . SER B 1 466 ? 23.453 -24.547 5.73 1 97.31 466 SER B O 1
ATOM 8270 N N . TRP B 1 467 ? 22.812 -23.031 4.289 1 97.75 467 TRP B N 1
ATOM 8271 C CA . TRP B 1 467 ? 21.438 -23.5 4.223 1 97.75 467 TRP B CA 1
ATOM 8272 C C . TRP B 1 467 ? 21.375 -24.906 3.658 1 97.75 467 TRP B C 1
ATOM 8274 O O . TRP B 1 467 ? 20.672 -25.766 4.195 1 97.75 467 TRP B O 1
ATOM 8284 N N . ALA B 1 468 ? 22.078 -25.203 2.6 1 97.19 468 ALA B N 1
ATOM 8285 C CA . ALA B 1 468 ? 22.047 -26.5 1.911 1 97.19 468 ALA B CA 1
ATOM 8286 C C . ALA B 1 468 ? 22.5 -27.625 2.836 1 97.19 468 ALA B C 1
ATOM 8288 O O . ALA B 1 468 ? 22.078 -28.766 2.67 1 97.19 468 ALA B O 1
ATOM 8289 N N . ASN B 1 469 ? 23.266 -27.234 3.809 1 95.62 469 ASN B N 1
ATOM 8290 C CA . ASN B 1 469 ? 23.781 -28.219 4.742 1 95.62 469 ASN B CA 1
ATOM 8291 C C . ASN B 1 469 ? 22.875 -28.375 5.965 1 95.62 469 ASN B C 1
ATOM 8293 O O . ASN B 1 469 ? 23.109 -29.234 6.812 1 95.62 469 ASN B O 1
ATOM 8297 N N . SER B 1 470 ? 21.875 -27.625 6 1 96.56 470 SER B N 1
ATOM 8298 C CA . SER B 1 470 ? 21 -27.641 7.16 1 96.56 470 SER B CA 1
ATOM 8299 C C . SER B 1 470 ? 19.812 -28.578 6.941 1 96.56 470 SER B C 1
ATOM 8301 O O . SER B 1 470 ? 19.516 -28.953 5.809 1 96.56 470 SER B O 1
ATOM 8303 N N . LEU B 1 471 ? 19.141 -28.938 8.016 1 95.94 471 LEU B N 1
ATOM 8304 C CA . LEU B 1 471 ? 17.938 -29.75 7.941 1 95.94 471 LEU B CA 1
ATOM 8305 C C . LEU B 1 471 ? 16.812 -29 7.242 1 95.94 471 LEU B C 1
ATOM 8307 O O . LEU B 1 471 ? 15.977 -29.609 6.582 1 95.94 471 LEU B O 1
ATOM 8311 N N . ASP B 1 472 ? 16.844 -27.703 7.344 1 97 472 ASP B N 1
ATOM 8312 C CA . ASP B 1 472 ? 15.805 -26.891 6.727 1 97 472 ASP B CA 1
ATOM 8313 C C . ASP B 1 472 ? 15.812 -27.047 5.207 1 97 472 ASP B C 1
ATOM 8315 O O . ASP B 1 472 ? 14.758 -27 4.566 1 97 472 ASP B O 1
ATOM 8319 N N . ALA B 1 473 ? 16.984 -27.188 4.664 1 97.69 473 ALA B N 1
ATOM 8320 C CA . ALA B 1 473 ? 17.062 -27.391 3.221 1 97.69 473 ALA B CA 1
ATOM 8321 C C . ALA B 1 473 ? 16.344 -28.672 2.809 1 97.69 473 ALA B C 1
ATOM 8323 O O . ALA B 1 473 ? 15.602 -28.703 1.826 1 97.69 473 ALA B O 1
ATOM 8324 N N . SER B 1 474 ? 16.578 -29.688 3.582 1 95.19 474 SER B N 1
ATOM 8325 C CA . SER B 1 474 ? 15.953 -30.984 3.289 1 95.19 474 SER B CA 1
ATOM 8326 C C . SER B 1 474 ? 14.445 -30.922 3.484 1 95.19 474 SER B C 1
ATOM 8328 O O . SER B 1 474 ? 13.688 -31.516 2.711 1 95.19 474 SER B O 1
ATOM 8330 N N . LYS B 1 475 ? 14.031 -30.25 4.551 1 95.88 475 LYS B N 1
ATOM 8331 C CA . LYS B 1 475 ? 12.602 -30.062 4.762 1 95.88 475 LYS B CA 1
ATOM 8332 C C . LYS B 1 475 ? 11.969 -29.297 3.605 1 95.88 475 LYS B C 1
ATOM 8334 O O . LYS B 1 475 ? 10.875 -29.641 3.146 1 95.88 475 LYS B O 1
ATOM 8339 N N . CYS B 1 476 ? 12.625 -28.25 3.199 1 97.56 476 CYS B N 1
ATOM 8340 C CA . CYS B 1 476 ? 12.172 -27.469 2.059 1 97.56 476 CYS B CA 1
ATOM 8341 C C . CYS B 1 476 ? 12.008 -28.344 0.823 1 97.56 476 CYS B C 1
ATOM 8343 O O . CYS B 1 476 ? 10.984 -28.281 0.137 1 97.56 476 CYS B O 1
ATOM 8345 N N . LEU B 1 477 ? 12.953 -29.219 0.532 1 95.56 477 LEU B N 1
ATOM 8346 C CA . LEU B 1 477 ? 12.945 -30.062 -0.664 1 95.56 477 LEU B CA 1
ATOM 8347 C C . LEU B 1 477 ? 11.891 -31.156 -0.549 1 95.56 477 LEU B C 1
ATOM 8349 O O . LEU B 1 477 ? 11.328 -31.594 -1.557 1 95.56 477 LEU B O 1
ATOM 8353 N N . ALA B 1 478 ? 11.664 -31.609 0.677 1 93.62 478 ALA B N 1
ATOM 8354 C CA . ALA B 1 478 ? 10.555 -32.562 0.857 1 93.62 478 ALA B CA 1
ATOM 8355 C C . ALA B 1 478 ? 9.242 -31.953 0.368 1 93.62 478 ALA B C 1
ATOM 8357 O O . ALA B 1 478 ? 8.461 -32.625 -0.315 1 93.62 478 ALA B O 1
ATOM 8358 N N . HIS B 1 479 ? 9 -30.734 0.707 1 96.06 479 HIS B N 1
ATOM 8359 C CA . HIS B 1 479 ? 7.801 -30.062 0.243 1 96.06 479 HIS B CA 1
ATOM 8360 C C . HIS B 1 479 ? 7.844 -29.828 -1.263 1 96.06 479 HIS B C 1
ATOM 8362 O O . HIS B 1 479 ? 6.816 -29.891 -1.938 1 96.06 479 HIS B O 1
ATOM 8368 N N . ALA B 1 480 ? 9.031 -29.5 -1.778 1 96.19 480 ALA B N 1
ATOM 8369 C CA . ALA B 1 480 ? 9.18 -29.344 -3.223 1 96.19 480 ALA B CA 1
ATOM 8370 C C . ALA B 1 480 ? 8.797 -30.625 -3.955 1 96.19 480 ALA B C 1
ATOM 8372 O O . ALA B 1 480 ? 8.141 -30.578 -4.992 1 96.19 480 ALA B O 1
ATOM 8373 N N . LEU B 1 481 ? 9.188 -31.719 -3.385 1 93.38 481 LEU B N 1
ATOM 8374 C CA . LEU B 1 481 ? 8.867 -33 -3.971 1 93.38 481 LEU B CA 1
ATOM 8375 C C . LEU B 1 481 ? 7.367 -33.25 -3.953 1 93.38 481 LEU B C 1
ATOM 8377 O O . LEU B 1 481 ? 6.812 -33.812 -4.91 1 93.38 481 LEU B O 1
ATOM 8381 N N . LEU B 1 482 ? 6.77 -32.906 -2.891 1 92.69 482 LEU B N 1
ATOM 8382 C CA . LEU B 1 482 ? 5.332 -33.125 -2.773 1 92.69 482 LEU B CA 1
ATOM 8383 C C . LEU B 1 482 ? 4.574 -32.219 -3.754 1 92.69 482 LEU B C 1
ATOM 8385 O O . LEU B 1 482 ? 3.553 -32.656 -4.312 1 92.69 482 LEU B O 1
ATOM 8389 N N . ILE B 1 483 ? 5.043 -31 -3.975 1 95 483 ILE B N 1
ATOM 8390 C CA . ILE B 1 483 ? 4.473 -30.141 -4.996 1 95 483 ILE B CA 1
ATOM 8391 C C . ILE B 1 483 ? 4.602 -30.797 -6.367 1 95 483 ILE B C 1
ATOM 8393 O O . ILE B 1 483 ? 3.639 -30.828 -7.137 1 95 483 ILE B O 1
ATOM 8397 N N . GLN B 1 484 ? 5.781 -31.297 -6.664 1 93.06 484 GLN B N 1
ATOM 8398 C CA . GLN B 1 484 ? 6.035 -31.953 -7.938 1 93.06 484 GLN B CA 1
ATOM 8399 C C . GLN B 1 484 ? 5.078 -33.125 -8.148 1 93.06 484 GLN B C 1
ATOM 8401 O O . GLN B 1 484 ? 4.461 -33.25 -9.211 1 93.06 484 GLN B O 1
ATOM 8406 N N . ARG B 1 485 ? 4.918 -33.875 -7.18 1 89.81 485 ARG B N 1
ATOM 8407 C CA . ARG B 1 485 ? 4.055 -35.062 -7.27 1 89.81 485 ARG B CA 1
ATOM 8408 C C . ARG B 1 485 ? 2.604 -34.656 -7.496 1 89.81 485 ARG B C 1
ATOM 8410 O O . ARG B 1 485 ? 1.909 -35.25 -8.32 1 89.81 485 ARG B O 1
ATOM 8417 N N . TYR B 1 486 ? 2.221 -33.688 -6.738 1 89 486 TYR B N 1
ATOM 8418 C CA . TYR B 1 486 ? 0.85 -33.219 -6.875 1 89 486 TYR B CA 1
ATOM 8419 C C . TYR B 1 486 ? 0.584 -32.719 -8.297 1 89 486 TYR B C 1
ATOM 8421 O O . TYR B 1 486 ? -0.436 -33.062 -8.898 1 89 486 TYR B O 1
ATOM 8429 N N . LEU B 1 487 ? 1.446 -31.984 -8.812 1 91.38 487 LEU B N 1
ATOM 8430 C CA . LEU B 1 487 ? 1.22 -31.344 -10.102 1 91.38 487 LEU B CA 1
ATOM 8431 C C . LEU B 1 487 ? 1.44 -32.312 -11.25 1 91.38 487 LEU B C 1
ATOM 8433 O O . LEU B 1 487 ? 0.899 -32.125 -12.344 1 91.38 487 LEU B O 1
ATOM 8437 N N . GLU B 1 488 ? 2.234 -33.312 -11.047 1 88.06 488 GLU B N 1
ATOM 8438 C CA . GLU B 1 488 ? 2.393 -34.375 -12.047 1 88.06 488 GLU B CA 1
ATOM 8439 C C . GLU B 1 488 ? 1.111 -35.188 -12.195 1 88.06 488 GLU B C 1
ATOM 8441 O O . GLU B 1 488 ? 0.863 -35.781 -13.258 1 88.06 488 GLU B O 1
ATOM 8446 N N . ARG B 1 489 ? 0.334 -35.156 -11.164 1 84.56 489 ARG B N 1
ATOM 8447 C CA . ARG B 1 489 ? -0.913 -35.906 -11.188 1 84.56 489 ARG B CA 1
ATOM 8448 C C . ARG B 1 489 ? -2.08 -35.031 -11.617 1 84.56 489 ARG B C 1
ATOM 8450 O O . ARG B 1 489 ? -3.203 -35.5 -11.773 1 84.56 489 ARG B O 1
ATOM 8457 N N . MET B 1 490 ? -1.812 -33.812 -11.75 1 84.12 490 MET B N 1
ATOM 8458 C CA . MET B 1 490 ? -2.867 -32.875 -12.172 1 84.12 490 MET B CA 1
ATOM 8459 C C . MET B 1 490 ? -3.359 -33.219 -13.57 1 84.12 490 MET B C 1
ATOM 8461 O O . MET B 1 490 ? -2.561 -33.562 -14.453 1 84.12 490 MET B O 1
ATOM 8465 N N . ARG B 1 491 ? -4.648 -33.219 -13.727 1 82.31 491 ARG B N 1
ATOM 8466 C CA . ARG B 1 491 ? -5.219 -33.5 -15.039 1 82.31 491 ARG B CA 1
ATOM 8467 C C . ARG B 1 491 ? -4.809 -32.438 -16.062 1 82.31 491 ARG B C 1
ATOM 8469 O O . ARG B 1 491 ? -4.727 -31.234 -15.719 1 82.31 491 ARG B O 1
ATOM 8476 N N . VAL B 1 492 ? -4.723 -32.844 -17.203 1 76.44 492 VAL B N 1
ATOM 8477 C CA . VAL B 1 492 ? -4.301 -31.953 -18.281 1 76.44 492 VAL B CA 1
ATOM 8478 C C . VAL B 1 492 ? -5.387 -30.922 -18.547 1 76.44 492 VAL B C 1
ATOM 8480 O O . VAL B 1 492 ? -5.09 -29.781 -18.922 1 76.44 492 VAL B O 1
ATOM 8483 N N . SER B 1 493 ? -6.582 -31.312 -18.25 1 78.19 493 SER B N 1
ATOM 8484 C CA . SER B 1 493 ? -7.711 -30.422 -18.516 1 78.19 493 SER B CA 1
ATOM 8485 C C . SER B 1 493 ? -7.863 -29.375 -17.422 1 78.19 493 SER B C 1
ATOM 8487 O O . SER B 1 493 ? -8.578 -28.391 -17.609 1 78.19 493 SER B O 1
ATOM 8489 N N . SER B 1 494 ? -7.133 -29.578 -16.391 1 85.31 494 SER B N 1
ATOM 8490 C CA . SER B 1 494 ? -7.258 -28.656 -15.273 1 85.31 494 SER B CA 1
ATOM 8491 C C . SER B 1 494 ? -6.406 -27.406 -15.5 1 85.31 494 SER B C 1
ATOM 8493 O O . SER B 1 494 ? -5.312 -27.484 -16.062 1 85.31 494 SER B O 1
ATOM 8495 N N . GLU B 1 495 ? -6.988 -26.312 -15.133 1 89.12 495 GLU B N 1
ATOM 8496 C CA . GLU B 1 495 ? -6.238 -25.062 -15.219 1 89.12 495 GLU B CA 1
ATOM 8497 C C . GLU B 1 495 ? -5.438 -24.812 -13.945 1 89.12 495 GLU B C 1
ATOM 8499 O O . GLU B 1 495 ? -5.953 -24.984 -12.836 1 89.12 495 GLU B O 1
ATOM 8504 N N . PRO B 1 496 ? -4.184 -24.484 -14.125 1 92.12 496 PRO B N 1
ATOM 8505 C CA . PRO B 1 496 ? -3.377 -24.188 -12.938 1 92.12 496 PRO B CA 1
ATOM 8506 C C . PRO B 1 496 ? -3.832 -22.938 -12.203 1 92.12 496 PRO B C 1
ATOM 8508 O O . PRO B 1 496 ? -4.191 -21.938 -12.844 1 92.12 496 PRO B O 1
ATOM 8511 N N . ALA B 1 497 ? -3.807 -23.016 -10.891 1 94.5 497 ALA B N 1
ATOM 8512 C CA . ALA B 1 497 ? -4.113 -21.844 -10.07 1 94.5 497 ALA B CA 1
ATOM 8513 C C . ALA B 1 497 ? -3.057 -20.75 -10.258 1 94.5 497 ALA B C 1
ATOM 8515 O O . ALA B 1 497 ? -1.984 -21 -10.805 1 94.5 497 ALA B O 1
ATOM 8516 N N . ILE B 1 498 ? -3.281 -19.578 -9.789 1 94.12 498 ILE B N 1
ATOM 8517 C CA . ILE B 1 498 ? -2.48 -18.375 -10.016 1 94.12 498 ILE B CA 1
ATOM 8518 C C . ILE B 1 498 ? -1.085 -18.578 -9.43 1 94.12 498 ILE B C 1
ATOM 8520 O O . ILE B 1 498 ? -0.09 -18.156 -10.023 1 94.12 498 ILE B O 1
ATOM 8524 N N . HIS B 1 499 ? -0.928 -19.234 -8.32 1 96.69 499 HIS B N 1
ATOM 8525 C CA . HIS B 1 499 ? 0.339 -19.328 -7.602 1 96.69 499 HIS B CA 1
ATOM 8526 C C . HIS B 1 499 ? 1.164 -20.516 -8.094 1 96.69 499 HIS B C 1
ATOM 8528 O O . HIS B 1 499 ? 2.34 -20.641 -7.746 1 96.69 499 HIS B O 1
ATOM 8534 N N . VAL B 1 500 ? 0.634 -21.375 -8.883 1 96.25 500 VAL B N 1
ATOM 8535 C CA . VAL B 1 500 ? 1.25 -22.656 -9.242 1 96.25 500 VAL B CA 1
ATOM 8536 C C . VAL B 1 500 ? 2.576 -22.391 -9.961 1 96.25 500 VAL B C 1
ATOM 8538 O O . VAL B 1 500 ? 3.59 -23.016 -9.633 1 96.25 500 VAL B O 1
ATOM 8541 N N . PRO B 1 501 ? 2.613 -21.469 -10.922 1 96.06 501 PRO B N 1
ATOM 8542 C CA . PRO B 1 501 ? 3.914 -21.234 -11.547 1 96.06 501 PRO B CA 1
ATOM 8543 C C . PRO B 1 501 ? 4.984 -20.797 -10.539 1 96.06 501 PRO B C 1
ATOM 8545 O O . PRO B 1 501 ? 6.125 -21.266 -10.609 1 96.06 501 PRO B O 1
ATOM 8548 N N . ARG B 1 502 ? 4.672 -19.938 -9.648 1 97.25 502 ARG B N 1
ATOM 8549 C CA . ARG B 1 502 ? 5.633 -19.484 -8.648 1 97.25 502 ARG B CA 1
ATOM 8550 C C . ARG B 1 502 ? 6.086 -20.641 -7.762 1 97.25 502 ARG B C 1
ATOM 8552 O O . ARG B 1 502 ? 7.266 -20.75 -7.418 1 97.25 502 ARG B O 1
ATOM 8559 N N . ALA B 1 503 ? 5.129 -21.484 -7.387 1 98 503 ALA B N 1
ATOM 8560 C CA . ALA B 1 503 ? 5.453 -22.641 -6.559 1 98 503 ALA B CA 1
ATOM 8561 C C . ALA B 1 503 ? 6.453 -23.562 -7.262 1 98 503 ALA B C 1
ATOM 8563 O O . ALA B 1 503 ? 7.422 -24.016 -6.648 1 98 503 ALA B O 1
ATOM 8564 N N . LEU B 1 504 ? 6.195 -23.797 -8.539 1 97 504 LEU B N 1
ATOM 8565 C CA . LEU B 1 504 ? 7.102 -24.625 -9.328 1 97 504 LEU B CA 1
ATOM 8566 C C . LEU B 1 504 ? 8.469 -23.969 -9.453 1 97 504 LEU B C 1
ATOM 8568 O O . LEU B 1 504 ? 9.5 -24.625 -9.336 1 97 504 LEU B O 1
ATOM 8572 N N . PHE B 1 505 ? 8.484 -22.75 -9.672 1 98 505 PHE B N 1
ATOM 8573 C CA . PHE B 1 505 ? 9.727 -22 -9.797 1 98 505 PHE B CA 1
ATOM 8574 C C . PHE B 1 505 ? 10.555 -22.109 -8.523 1 98 505 PHE B C 1
ATOM 8576 O O . PHE B 1 505 ? 11.75 -22.406 -8.578 1 98 505 PHE B O 1
ATOM 8583 N N . HIS B 1 506 ? 9.898 -21.844 -7.41 1 98.5 506 HIS B N 1
ATOM 8584 C CA . HIS B 1 506 ? 10.594 -21.906 -6.125 1 98.5 506 HIS B CA 1
ATOM 8585 C C . HIS B 1 506 ? 11.07 -23.312 -5.82 1 98.5 506 HIS B C 1
ATOM 8587 O O . HIS B 1 506 ? 12.141 -23.5 -5.234 1 98.5 506 HIS B O 1
ATOM 8593 N N . ALA B 1 507 ? 10.273 -24.266 -6.203 1 98 507 ALA B N 1
ATOM 8594 C CA . ALA B 1 507 ? 10.703 -25.656 -6.027 1 98 507 ALA B CA 1
ATOM 8595 C C . ALA B 1 507 ? 11.961 -25.953 -6.836 1 98 507 ALA B C 1
ATOM 8597 O O . ALA B 1 507 ? 12.938 -26.5 -6.312 1 98 507 ALA B O 1
ATOM 8598 N N . ALA B 1 508 ? 11.922 -25.578 -8.07 1 97.56 508 ALA B N 1
ATOM 8599 C CA . ALA B 1 508 ? 13.078 -25.781 -8.938 1 97.56 508 ALA B CA 1
ATOM 8600 C C . ALA B 1 508 ? 14.289 -25.016 -8.445 1 97.56 508 ALA B C 1
ATOM 8602 O O . ALA B 1 508 ? 15.406 -25.531 -8.438 1 97.56 508 ALA B O 1
ATOM 8603 N N . LEU B 1 509 ? 14.047 -23.797 -8.07 1 98 509 LEU B N 1
ATOM 8604 C CA . LEU B 1 509 ? 15.109 -22.938 -7.555 1 98 509 LEU B CA 1
ATOM 8605 C C . LEU B 1 509 ? 15.758 -23.562 -6.324 1 98 509 LEU B C 1
ATOM 8607 O O . LEU B 1 509 ? 16.984 -23.5 -6.164 1 98 509 LEU B O 1
ATOM 8611 N N . SER B 1 510 ? 14.992 -24.109 -5.438 1 97.81 510 SER B N 1
ATOM 8612 C CA . SER B 1 510 ? 15.5 -24.75 -4.227 1 97.81 510 SER B CA 1
ATOM 8613 C C . SER B 1 510 ? 16.406 -25.938 -4.566 1 97.81 510 SER B C 1
ATOM 8615 O O . SER B 1 510 ? 17.453 -26.125 -3.947 1 97.81 510 SER B O 1
ATOM 8617 N N . TRP B 1 511 ? 16.016 -26.703 -5.578 1 96.19 511 TRP B N 1
ATOM 8618 C CA . TRP B 1 511 ? 16.844 -27.812 -6.027 1 96.19 511 TRP B CA 1
ATOM 8619 C C . TRP B 1 511 ? 18.141 -27.312 -6.633 1 96.19 511 TRP B C 1
ATOM 8621 O O . TRP B 1 511 ? 19.219 -27.875 -6.371 1 96.19 511 TRP B O 1
ATOM 8631 N N . LEU B 1 512 ? 18.016 -26.281 -7.426 1 96.19 512 LEU B N 1
ATOM 8632 C CA . LEU B 1 512 ? 19.203 -25.719 -8.062 1 96.19 512 LEU B CA 1
ATOM 8633 C C . LEU B 1 512 ? 20.203 -25.25 -7.02 1 96.19 512 LEU B C 1
ATOM 8635 O O . LEU B 1 512 ? 21.391 -25.578 -7.109 1 96.19 512 LEU B O 1
ATOM 8639 N N . CYS B 1 513 ? 19.75 -24.516 -6.023 1 97 513 CYS B N 1
ATOM 8640 C CA . CYS B 1 513 ? 20.625 -23.984 -4.988 1 97 513 CYS B CA 1
ATOM 8641 C C . CYS B 1 513 ? 21.188 -25.094 -4.117 1 97 513 CYS B C 1
ATOM 8643 O O . CYS B 1 513 ? 22.359 -25.031 -3.709 1 97 513 CYS B O 1
ATOM 8645 N N . PHE B 1 514 ? 20.438 -26.094 -3.818 1 95.88 514 PHE B N 1
ATOM 8646 C CA . PHE B 1 514 ? 20.844 -27.219 -2.984 1 95.88 514 PHE B CA 1
ATOM 8647 C C . PHE B 1 514 ? 21.938 -28.031 -3.666 1 95.88 514 PHE B C 1
ATOM 8649 O O . PHE B 1 514 ? 22.938 -28.406 -3.037 1 95.88 514 PHE B O 1
ATOM 8656 N N . THR B 1 515 ? 21.828 -28.25 -4.996 1 93.5 515 THR B N 1
ATOM 8657 C CA . THR B 1 515 ? 22.719 -29.172 -5.707 1 93.5 515 THR B CA 1
ATOM 8658 C C . THR B 1 515 ? 23.891 -28.422 -6.312 1 93.5 515 THR B C 1
ATOM 8660 O O . THR B 1 515 ? 25.047 -28.781 -6.09 1 93.5 515 THR B O 1
ATOM 8663 N N . ARG B 1 516 ? 23.625 -27.359 -6.969 1 92.25 516 ARG B N 1
ATOM 8664 C CA . ARG B 1 516 ? 24.656 -26.719 -7.754 1 92.25 516 ARG B CA 1
ATOM 8665 C C . ARG B 1 516 ? 25.453 -25.719 -6.906 1 92.25 516 ARG B C 1
ATOM 8667 O O . ARG B 1 516 ? 26.656 -25.562 -7.098 1 92.25 516 ARG B O 1
ATOM 8674 N N . ILE B 1 517 ? 24.75 -25.031 -6.117 1 93.69 517 ILE B N 1
ATOM 8675 C CA . ILE B 1 517 ? 25.453 -24.047 -5.297 1 93.69 517 ILE B CA 1
ATOM 8676 C C . ILE B 1 517 ? 25.891 -24.688 -3.979 1 93.69 517 ILE B C 1
ATOM 8678 O O . ILE B 1 517 ? 27.031 -24.516 -3.549 1 93.69 517 ILE B O 1
ATOM 8682 N N . GLY B 1 518 ? 25.016 -25.406 -3.389 1 94.12 518 GLY B N 1
ATOM 8683 C CA . GLY B 1 518 ? 25.312 -26.031 -2.113 1 94.12 518 GLY B CA 1
ATOM 8684 C C . GLY B 1 518 ? 26.203 -27.266 -2.242 1 94.12 518 GLY B C 1
ATOM 8685 O O . GLY B 1 518 ? 26.844 -27.672 -1.273 1 94.12 518 GLY B O 1
ATOM 8686 N N . GLY B 1 519 ? 26.141 -27.969 -3.385 1 89.88 519 GLY B N 1
ATOM 8687 C CA . GLY B 1 519 ? 26.984 -29.125 -3.637 1 89.88 519 GLY B CA 1
ATOM 8688 C C . GLY B 1 519 ? 26.453 -30.391 -2.988 1 89.88 519 GLY B C 1
ATOM 8689 O O . GLY B 1 519 ? 27.188 -31.375 -2.826 1 89.88 519 GLY B O 1
ATOM 8690 N N . GLN B 1 520 ? 25.172 -30.312 -2.604 1 88.12 520 GLN B N 1
ATOM 8691 C CA . GLN B 1 520 ? 24.578 -31.469 -1.935 1 88.12 520 GLN B CA 1
ATOM 8692 C C . GLN B 1 520 ? 23.984 -32.438 -2.943 1 88.12 520 GLN B C 1
ATOM 8694 O O . GLN B 1 520 ? 23.578 -32.031 -4.035 1 88.12 520 GLN B O 1
ATOM 8699 N N . GLN B 1 521 ? 23.922 -33.75 -2.518 1 82 521 GLN B N 1
ATOM 8700 C CA . GLN B 1 521 ? 23.422 -34.75 -3.449 1 82 521 GLN B CA 1
ATOM 8701 C C . GLN B 1 521 ? 22.25 -35.5 -2.859 1 82 521 GLN B C 1
ATOM 8703 O O . GLN B 1 521 ? 21.5 -36.156 -3.588 1 82 521 GLN B O 1
ATOM 8708 N N . ALA B 1 522 ? 22.203 -35.406 -1.505 1 85.56 522 ALA B N 1
ATOM 8709 C CA . ALA B 1 522 ? 21.125 -36.188 -0.884 1 85.56 522 ALA B CA 1
ATOM 8710 C C . ALA B 1 522 ? 20.422 -35.375 0.207 1 85.56 522 ALA B C 1
ATOM 8712 O O . ALA B 1 522 ? 21.062 -34.562 0.9 1 85.56 522 ALA B O 1
ATOM 8713 N N . ILE B 1 523 ? 19.125 -35.594 0.333 1 88.62 523 ILE B N 1
ATOM 8714 C CA . ILE B 1 523 ? 18.328 -34.938 1.363 1 88.62 523 ILE B CA 1
ATOM 8715 C C . ILE B 1 523 ? 18.422 -35.719 2.668 1 88.62 523 ILE B C 1
ATOM 8717 O O . ILE B 1 523 ? 18.578 -36.938 2.65 1 88.62 523 ILE B O 1
ATOM 8721 N N . ASN B 1 524 ? 18.406 -35.062 3.748 1 88.94 524 ASN B N 1
ATOM 8722 C CA . ASN B 1 524 ? 18.328 -35.688 5.062 1 88.94 524 ASN B CA 1
ATOM 8723 C C . ASN B 1 524 ? 16.938 -36.25 5.316 1 88.94 524 ASN B C 1
ATOM 8725 O O . ASN B 1 524 ? 15.953 -35.531 5.387 1 88.94 524 ASN B O 1
ATOM 8729 N N . LEU B 1 525 ? 16.828 -37.5 5.555 1 87.06 525 LEU B N 1
ATOM 8730 C CA . LEU B 1 525 ? 15.57 -38.219 5.68 1 87.06 525 LEU B CA 1
ATOM 8731 C C . LEU B 1 525 ? 14.812 -37.781 6.926 1 87.06 525 LEU B C 1
ATOM 8733 O O . LEU B 1 525 ? 13.609 -38 7.039 1 87.06 525 LEU B O 1
ATOM 8737 N N . LYS B 1 526 ? 15.453 -37.188 7.805 1 89.06 526 LYS B N 1
ATOM 8738 C CA . LYS B 1 526 ? 14.805 -36.688 9.008 1 89.06 526 LYS B CA 1
ATOM 8739 C C . LYS B 1 526 ? 13.781 -35.594 8.656 1 89.06 526 LYS B C 1
ATOM 8741 O O . LYS B 1 526 ? 12.906 -35.281 9.469 1 89.06 526 LYS B O 1
ATOM 8746 N N . ALA B 1 527 ? 13.945 -35.062 7.453 1 91.25 527 ALA B N 1
ATOM 8747 C CA . ALA B 1 527 ? 13.016 -34.031 6.977 1 91.25 527 ALA B CA 1
ATOM 8748 C C . ALA B 1 527 ? 11.586 -34.594 6.914 1 91.25 527 ALA B C 1
ATOM 8750 O O . ALA B 1 527 ? 10.625 -33.844 7.078 1 91.25 527 ALA B O 1
ATOM 8751 N N . PHE B 1 528 ? 11.422 -35.875 6.82 1 88.44 528 PHE B N 1
ATOM 8752 C CA . PHE B 1 528 ? 10.102 -36.5 6.641 1 88.44 528 PHE B CA 1
ATOM 8753 C C . PHE B 1 528 ? 9.445 -36.781 7.988 1 88.44 528 PHE B C 1
ATOM 8755 O O . PHE B 1 528 ? 8.258 -37.094 8.047 1 88.44 528 PHE B O 1
ATOM 8762 N N . ASP B 1 529 ? 10.188 -36.562 9.031 1 87.94 529 ASP B N 1
ATOM 8763 C CA . ASP B 1 529 ? 9.648 -36.75 10.375 1 87.94 529 ASP B CA 1
ATOM 8764 C C . ASP B 1 529 ? 9.008 -35.438 10.867 1 87.94 529 ASP B C 1
ATOM 8766 O O . ASP B 1 529 ? 8.422 -35.406 11.953 1 87.94 529 ASP B O 1
ATOM 8770 N N . ALA B 1 530 ? 9.078 -34.438 10.039 1 91.81 530 ALA B N 1
ATOM 8771 C CA . ALA B 1 530 ? 8.492 -33.156 10.43 1 91.81 530 ALA B CA 1
ATOM 8772 C C . ALA B 1 530 ? 6.996 -33.312 10.695 1 91.81 530 ALA B C 1
ATOM 8774 O O . ALA B 1 530 ? 6.301 -34.031 9.984 1 91.81 530 ALA B O 1
ATOM 8775 N N . PRO B 1 531 ? 6.469 -32.656 11.727 1 92.62 531 PRO B N 1
ATOM 8776 C CA . PRO B 1 531 ? 5.066 -32.812 12.117 1 92.62 531 PRO B CA 1
ATOM 8777 C C . PRO B 1 531 ? 4.098 -32.531 10.969 1 92.62 531 PRO B C 1
ATOM 8779 O O . PRO B 1 531 ? 3.051 -33.156 10.867 1 92.62 531 PRO B O 1
ATOM 8782 N N . GLU B 1 532 ? 4.402 -31.562 10.18 1 94.38 532 GLU B N 1
ATOM 8783 C CA . GLU B 1 532 ? 3.51 -31.219 9.078 1 94.38 532 GLU B CA 1
ATOM 8784 C C . GLU B 1 532 ? 3.453 -32.312 8.039 1 94.38 532 GLU B C 1
ATOM 8786 O O . GLU B 1 532 ? 2.439 -32.5 7.352 1 94.38 532 GLU B O 1
ATOM 8791 N N . ILE B 1 533 ? 4.543 -33.031 7.895 1 91 533 ILE B N 1
ATOM 8792 C CA . IL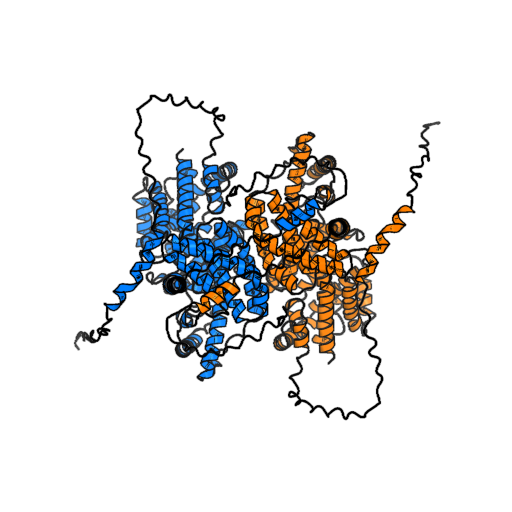E B 1 533 ? 4.57 -34.156 6.961 1 91 533 ILE B CA 1
ATOM 8793 C C . ILE B 1 533 ? 3.816 -35.344 7.555 1 91 533 ILE B C 1
ATOM 8795 O O . ILE B 1 533 ? 3.096 -36.062 6.844 1 91 533 ILE B O 1
ATOM 8799 N N . GLN B 1 534 ? 3.916 -35.5 8.82 1 87.88 534 GLN B N 1
ATOM 8800 C CA . GLN B 1 534 ? 3.203 -36.594 9.516 1 87.88 534 GLN B CA 1
ATOM 8801 C C . GLN B 1 534 ? 1.694 -36.344 9.469 1 87.88 534 GLN B C 1
ATOM 8803 O O . GLN B 1 534 ? 0.919 -37.312 9.438 1 87.88 534 GLN B O 1
ATOM 8808 N N . LEU B 1 535 ? 1.342 -35.156 9.469 1 89 535 LEU B N 1
ATOM 8809 C CA . LEU B 1 535 ? -0.064 -34.75 9.406 1 89 535 LEU B CA 1
ATOM 8810 C C . LEU B 1 535 ? -0.704 -35.25 8.117 1 89 535 LEU B C 1
ATOM 8812 O O . LEU B 1 535 ? -1.902 -35.562 8.078 1 89 535 LEU B O 1
ATOM 8816 N N . LEU B 1 536 ? 0.001 -35.312 7.09 1 83.81 536 LEU B N 1
ATOM 8817 C CA . LEU B 1 536 ? -0.531 -35.719 5.797 1 83.81 536 LEU B CA 1
ATOM 8818 C C . LEU B 1 536 ? -0.79 -37.219 5.777 1 83.81 536 LEU B C 1
ATOM 8820 O O . LEU B 1 536 ? -1.595 -37.719 4.977 1 83.81 536 LEU B O 1
ATOM 8824 N N . GLY B 1 537 ? -0.757 -37.938 6.984 1 65.44 537 GLY B N 1
ATOM 8825 C CA . GLY B 1 537 ? -1.095 -39.312 7.23 1 65.44 537 GLY B CA 1
ATOM 8826 C C . GLY B 1 537 ? -0.401 -40.281 6.285 1 65.44 537 GLY B C 1
ATOM 8827 O O . GLY B 1 537 ? -0.33 -41.469 6.551 1 65.44 537 GLY B O 1
ATOM 8828 N N . SER B 1 538 ? -0.608 -40.062 4.859 1 52.22 538 SER B N 1
ATOM 8829 C CA . SER B 1 538 ? -0.613 -41.25 3.986 1 52.22 538 SER B CA 1
ATOM 8830 C C . SER B 1 538 ? 0.783 -41.844 3.857 1 52.22 538 SER B C 1
ATOM 8832 O O . SER B 1 538 ? 1.711 -41.156 3.396 1 52.22 538 SER B O 1
ATOM 8834 N N . ASP B 1 539 ? 0.989 -42.75 4.641 1 49.28 539 ASP B N 1
ATOM 8835 C CA . ASP B 1 539 ? 2.121 -43.688 4.602 1 49.28 539 ASP B CA 1
ATOM 8836 C C . ASP B 1 539 ? 2.637 -43.844 3.174 1 49.28 539 ASP B C 1
ATOM 8838 O O . ASP B 1 539 ? 3.848 -43.938 2.953 1 49.28 539 ASP B O 1
ATOM 8842 N N . THR B 1 540 ? 1.693 -43.875 2.334 1 47.81 540 THR B N 1
ATOM 8843 C CA . THR B 1 540 ? 2.055 -44.188 0.951 1 47.81 540 THR B CA 1
ATOM 8844 C C . THR B 1 540 ? 2.732 -42.969 0.303 1 47.81 540 THR B C 1
ATOM 8846 O O . THR B 1 540 ? 3.709 -43.125 -0.434 1 47.81 540 THR B O 1
ATOM 8849 N N . ALA B 1 541 ? 2.17 -41.75 0.491 1 51.88 541 ALA B N 1
ATOM 8850 C CA . ALA B 1 541 ? 2.764 -40.594 -0.171 1 51.88 541 ALA B CA 1
ATOM 8851 C C . ALA B 1 541 ? 4.16 -40.312 0.373 1 51.88 541 ALA B C 1
ATOM 8853 O O . ALA B 1 541 ? 5.074 -39.969 -0.388 1 51.88 541 ALA B O 1
ATOM 8854 N N . LEU B 1 542 ? 4.246 -40.531 1.717 1 55.16 542 LEU B N 1
ATOM 8855 C CA . LEU B 1 542 ? 5.535 -40.375 2.375 1 55.16 542 LEU B CA 1
ATOM 8856 C C . LEU B 1 542 ? 6.523 -41.438 1.939 1 55.16 542 LEU B C 1
ATOM 8858 O O . LEU B 1 542 ? 7.699 -41.156 1.708 1 55.16 542 LEU B O 1
ATOM 8862 N N . HIS B 1 543 ? 5.988 -42.656 1.874 1 55.09 543 HIS B N 1
ATOM 8863 C CA . HIS B 1 543 ? 6.824 -43.781 1.467 1 55.09 543 HIS B CA 1
ATOM 8864 C C . HIS B 1 543 ? 7.285 -43.625 0.021 1 55.09 543 HIS B C 1
ATOM 8866 O O . HIS B 1 543 ? 8.445 -43.938 -0.3 1 55.09 543 HIS B O 1
ATOM 8872 N N . GLU B 1 544 ? 6.387 -43.156 -0.735 1 54.81 544 GLU B N 1
ATOM 8873 C CA . GLU B 1 544 ? 6.734 -42.969 -2.139 1 54.81 544 GLU B CA 1
ATOM 8874 C C . GLU B 1 544 ? 7.684 -41.781 -2.307 1 54.81 544 GLU B C 1
ATOM 8876 O O . GLU B 1 544 ? 8.625 -41.844 -3.107 1 54.81 544 GLU B O 1
ATOM 8881 N N . ALA B 1 545 ? 7.352 -40.719 -1.548 1 56.78 545 ALA B N 1
ATOM 8882 C CA . ALA B 1 545 ? 8.266 -39.594 -1.608 1 56.78 545 ALA B CA 1
ATOM 8883 C C . ALA B 1 545 ? 9.648 -39.969 -1.098 1 56.78 545 ALA B C 1
ATOM 8885 O O . ALA B 1 545 ? 10.664 -39.562 -1.665 1 56.78 545 ALA B O 1
ATOM 8886 N N . GLN B 1 546 ? 9.586 -40.844 -0.052 1 57.97 546 GLN B N 1
ATOM 8887 C CA . GLN B 1 546 ? 10.836 -41.344 0.497 1 57.97 546 GLN B CA 1
ATOM 8888 C C . GLN B 1 546 ? 11.531 -42.281 -0.503 1 57.97 546 GLN B C 1
ATOM 8890 O O . GLN B 1 546 ? 12.766 -42.25 -0.62 1 57.97 546 GLN B O 1
ATOM 8895 N N . GLY B 1 547 ? 10.648 -43.094 -1.105 1 54.84 547 GLY B N 1
ATOM 8896 C CA . GLY B 1 547 ? 11.195 -44 -2.113 1 54.84 547 GLY B CA 1
ATOM 8897 C C . GLY B 1 547 ? 11.812 -43.25 -3.289 1 54.84 547 GLY B C 1
ATOM 8898 O O . GLY B 1 547 ? 12.867 -43.656 -3.787 1 54.84 547 GLY B O 1
ATOM 8899 N N . GLN B 1 548 ? 11.078 -42.281 -3.717 1 53.94 548 GLN B N 1
ATOM 8900 C CA . GLN B 1 548 ? 11.586 -41.5 -4.82 1 53.94 548 GLN B CA 1
ATOM 8901 C C . GLN B 1 548 ? 12.812 -40.688 -4.395 1 53.94 548 GLN B C 1
ATOM 8903 O O . GLN B 1 548 ? 13.734 -40.469 -5.184 1 53.94 548 GLN B O 1
ATOM 8908 N N . ALA B 1 549 ? 12.688 -40.125 -3.199 1 52.91 549 ALA B N 1
ATOM 8909 C CA . ALA B 1 549 ? 13.852 -39.406 -2.672 1 52.91 549 ALA B CA 1
ATOM 8910 C C . ALA B 1 549 ? 15.055 -40.344 -2.537 1 52.91 549 ALA B C 1
ATOM 8912 O O . ALA B 1 549 ? 16.203 -39.906 -2.713 1 52.91 549 ALA B O 1
ATOM 8913 N N . PHE B 1 550 ? 14.852 -41.625 -2.004 1 47.53 550 PHE B N 1
ATOM 8914 C CA . PHE B 1 550 ? 15.914 -42.594 -1.673 1 47.53 550 PHE B CA 1
ATOM 8915 C C . PHE B 1 550 ? 16.281 -43.438 -2.883 1 47.53 550 PHE B C 1
ATOM 8917 O O . PHE B 1 550 ? 17.422 -43.875 -3.014 1 47.53 550 PHE B O 1
ATOM 8924 N N . GLY B 1 551 ? 15.359 -44.125 -3.322 1 43.84 551 GLY B N 1
ATOM 8925 C CA . GLY B 1 551 ? 15.82 -45.125 -4.293 1 43.84 551 GLY B CA 1
ATOM 8926 C C . GLY B 1 551 ? 16.688 -44.5 -5.379 1 43.84 551 GLY B C 1
ATOM 8927 O O . GLY B 1 551 ? 17.531 -45.188 -5.965 1 43.84 551 GLY B O 1
ATOM 8928 N N . ASP B 1 552 ? 16.266 -43.5 -6.094 1 42.5 552 ASP B N 1
ATOM 8929 C CA . ASP B 1 552 ? 17.094 -42.906 -7.137 1 42.5 552 ASP B CA 1
ATOM 8930 C C . ASP B 1 552 ? 18.141 -41.969 -6.543 1 42.5 552 ASP B C 1
ATOM 8932 O O . ASP B 1 552 ? 17.953 -40.75 -6.551 1 42.5 552 ASP B O 1
ATOM 8936 N N . SER B 1 553 ? 18.781 -42.156 -5.566 1 40.81 553 SER B N 1
ATOM 8937 C CA . SER B 1 553 ? 19.781 -41.438 -4.785 1 40.81 553 SER B CA 1
ATOM 8938 C C . SER B 1 553 ? 20.609 -40.5 -5.668 1 40.81 553 SER B C 1
ATOM 8940 O O . SER B 1 553 ? 20.797 -39.312 -5.34 1 40.81 553 SER B O 1
ATOM 8942 N N . THR B 1 554 ? 21.703 -41.188 -6.293 1 39.94 554 THR B N 1
ATOM 8943 C CA . THR B 1 554 ? 22.703 -40.438 -7.082 1 39.94 554 THR B CA 1
ATOM 8944 C C . THR B 1 554 ? 22.016 -39.594 -8.156 1 39.94 554 THR B C 1
ATOM 8946 O O . THR B 1 554 ? 22.594 -38.625 -8.625 1 39.94 554 THR B O 1
ATOM 8949 N N . PHE B 1 555 ? 21.109 -40.125 -8.891 1 40.44 555 PHE B N 1
ATOM 8950 C CA . PHE B 1 555 ? 20.531 -39.688 -10.156 1 40.44 555 PHE B CA 1
ATOM 8951 C C . PHE B 1 555 ? 19.375 -38.719 -9.906 1 40.44 555 PHE B C 1
ATOM 8953 O O . PHE B 1 555 ? 18.688 -38.312 -10.844 1 40.44 555 PHE B O 1
ATOM 8960 N N . ALA B 1 556 ? 19.047 -38.5 -8.742 1 44.84 556 ALA B N 1
ATOM 8961 C CA . ALA B 1 556 ? 17.875 -37.844 -8.148 1 44.84 556 ALA B CA 1
ATOM 8962 C C . ALA B 1 556 ? 17.859 -36.375 -8.453 1 44.84 556 ALA B C 1
ATOM 8964 O O . ALA B 1 556 ? 16.797 -35.781 -8.648 1 44.84 556 ALA B O 1
ATOM 8965 N N . ASP B 1 557 ? 19.109 -35.781 -8.25 1 49.69 557 ASP B N 1
ATOM 8966 C CA . ASP B 1 557 ? 19.281 -34.344 -8.242 1 49.69 557 ASP B CA 1
ATOM 8967 C C . ASP B 1 557 ? 18.828 -33.719 -9.562 1 49.69 557 ASP B C 1
ATOM 8969 O O . ASP B 1 557 ? 18.031 -32.781 -9.57 1 49.69 557 ASP B O 1
ATOM 8973 N N . VAL B 1 558 ? 19.641 -34.188 -10.648 1 53.44 558 VAL B N 1
ATOM 8974 C CA . VAL B 1 558 ? 19.547 -33.625 -11.992 1 53.44 558 VAL B CA 1
ATOM 8975 C C . VAL B 1 558 ? 18.156 -33.844 -12.562 1 53.44 558 VAL B C 1
ATOM 8977 O O . VAL B 1 558 ? 17.578 -32.969 -13.219 1 53.44 558 VAL B O 1
ATOM 8980 N N . ASN B 1 559 ? 17.438 -34.781 -11.812 1 78.56 559 ASN B N 1
ATOM 8981 C CA . ASN B 1 559 ? 16.203 -35.219 -12.461 1 78.56 559 ASN B CA 1
ATOM 8982 C C . ASN B 1 559 ? 15.008 -34.406 -11.992 1 78.56 559 ASN B C 1
ATOM 8984 O O . ASN B 1 559 ? 14.172 -34 -12.797 1 78.56 559 ASN B O 1
ATOM 8988 N N . HIS B 1 560 ? 15.164 -33.969 -10.695 1 87.06 560 HIS B N 1
ATOM 8989 C CA . HIS B 1 560 ? 13.984 -33.281 -10.219 1 87.06 560 HIS B CA 1
ATOM 8990 C C . HIS B 1 560 ? 13.961 -31.844 -10.75 1 87.06 560 HIS B C 1
ATOM 8992 O O . HIS B 1 560 ? 12.898 -31.328 -11.117 1 87.06 560 HIS B O 1
ATOM 8998 N N . LEU B 1 561 ? 15.156 -31.219 -10.734 1 91.12 561 LEU B N 1
ATOM 8999 C CA . LEU B 1 561 ? 15.258 -29.859 -11.266 1 91.12 561 LEU B CA 1
ATOM 9000 C C . LEU B 1 561 ? 14.75 -29.797 -12.703 1 91.12 561 LEU B C 1
ATOM 9002 O O . LEU B 1 561 ? 13.914 -28.953 -13.039 1 91.12 561 LEU B O 1
ATOM 9006 N N . HIS B 1 562 ? 15.133 -30.766 -13.508 1 91 562 HIS B N 1
ATOM 9007 C CA . HIS B 1 562 ? 14.727 -30.781 -14.914 1 91 562 HIS B CA 1
ATOM 9008 C C . HIS B 1 562 ? 13.25 -31.125 -15.055 1 91 562 HIS B C 1
ATOM 9010 O O . HIS B 1 562 ? 12.57 -30.625 -15.938 1 91 562 HIS B O 1
ATOM 9016 N N . ARG B 1 563 ? 12.812 -32 -14.227 1 90.75 563 ARG B N 1
ATOM 9017 C CA . ARG B 1 563 ? 11.398 -32.375 -14.242 1 90.75 563 ARG B CA 1
ATOM 9018 C C . ARG B 1 563 ? 10.523 -31.156 -13.891 1 90.75 563 ARG B C 1
ATOM 9020 O O . ARG B 1 563 ? 9.461 -30.969 -14.484 1 90.75 563 ARG B O 1
ATOM 9027 N N . LEU B 1 564 ? 11.023 -30.438 -12.953 1 94.5 564 LEU B N 1
ATOM 9028 C CA . LEU B 1 564 ? 10.273 -29.25 -12.547 1 94.5 564 LEU B CA 1
ATOM 9029 C C . LEU B 1 564 ? 10.281 -28.188 -13.648 1 94.5 564 LEU B C 1
ATOM 9031 O O . LEU B 1 564 ? 9.273 -27.531 -13.891 1 94.5 564 LEU B O 1
ATOM 9035 N N . ILE B 1 565 ? 11.383 -28 -14.273 1 93.31 565 ILE B N 1
ATOM 9036 C CA . ILE B 1 565 ? 11.469 -27.078 -15.398 1 93.31 565 ILE B CA 1
ATOM 9037 C C . ILE B 1 565 ? 10.539 -27.531 -16.516 1 93.31 565 ILE B C 1
ATOM 9039 O O . ILE B 1 565 ? 9.844 -26.719 -17.125 1 93.31 565 ILE B O 1
ATOM 9043 N N . ASP B 1 566 ? 10.5 -28.828 -16.703 1 91.31 566 ASP B N 1
ATOM 9044 C CA . ASP B 1 566 ? 9.602 -29.375 -17.703 1 91.31 566 ASP B CA 1
ATOM 9045 C C . ASP B 1 566 ? 8.141 -29.125 -17.344 1 91.31 566 ASP B C 1
ATOM 9047 O O . ASP B 1 566 ? 7.328 -28.781 -18.203 1 91.31 566 ASP B O 1
ATOM 9051 N N . LEU B 1 567 ? 7.836 -29.328 -16.094 1 91.75 567 LEU B N 1
ATOM 9052 C CA . LEU B 1 567 ? 6.48 -29.078 -15.625 1 91.75 567 LEU B CA 1
ATOM 9053 C C . LEU B 1 567 ? 6.102 -27.609 -15.828 1 91.75 567 LEU B C 1
ATOM 9055 O O . LEU B 1 567 ? 4.949 -27.312 -16.156 1 91.75 567 LEU B O 1
ATOM 9059 N N . LEU B 1 568 ? 7.027 -26.688 -15.57 1 93.19 568 LEU B N 1
ATOM 9060 C CA . LEU B 1 568 ? 6.789 -25.266 -15.812 1 93.19 568 LEU B CA 1
ATOM 9061 C C . LEU B 1 568 ? 6.402 -25.031 -17.266 1 93.19 568 LEU B C 1
ATOM 9063 O O . LEU B 1 568 ? 5.516 -24.219 -17.547 1 93.19 568 LEU B O 1
ATOM 9067 N N . ASN B 1 569 ? 6.988 -25.719 -18.109 1 86.56 569 ASN B N 1
ATOM 9068 C CA . ASN B 1 569 ? 6.703 -25.547 -19.531 1 86.56 569 ASN B CA 1
ATOM 9069 C C . ASN B 1 569 ? 5.379 -26.188 -19.922 1 86.56 569 ASN B C 1
ATOM 9071 O O . ASN B 1 569 ? 4.66 -25.672 -20.781 1 86.56 569 ASN B O 1
ATOM 9075 N N . ARG B 1 570 ? 5.02 -27.266 -19.297 1 80.56 570 ARG B N 1
ATOM 9076 C CA . ARG B 1 570 ? 3.805 -28 -19.625 1 80.56 570 ARG B CA 1
ATOM 9077 C C . ARG B 1 570 ? 2.57 -27.297 -19.062 1 80.56 570 ARG B C 1
ATOM 9079 O O . ARG B 1 570 ? 1.512 -27.297 -19.703 1 80.56 570 ARG B O 1
ATOM 9086 N N . VAL B 1 571 ? 2.74 -26.922 -17.891 1 72.88 571 VAL B N 1
ATOM 9087 C CA . VAL B 1 571 ? 1.605 -26.25 -17.266 1 72.88 571 VAL B CA 1
ATOM 9088 C C . VAL B 1 571 ? 1.343 -24.922 -17.969 1 72.88 571 VAL B C 1
ATOM 9090 O O . VAL B 1 571 ? 0.274 -24.328 -17.797 1 72.88 571 VAL B O 1
ATOM 9093 N N . GLY B 1 572 ? 2.023 -24.656 -18.953 1 65 572 GLY B N 1
ATOM 9094 C CA . GLY B 1 572 ? 2.43 -23.422 -19.609 1 65 572 GLY B CA 1
ATOM 9095 C C . GLY B 1 572 ? 1.266 -22.641 -20.188 1 65 572 GLY B C 1
ATOM 9096 O O . GLY B 1 572 ? 1.396 -22.016 -21.25 1 65 572 GLY B O 1
ATOM 9097 N N . ARG B 1 573 ? 0.198 -22.734 -19.484 1 75.62 573 ARG B N 1
ATOM 9098 C CA . ARG B 1 573 ? -0.862 -21.828 -19.922 1 75.62 573 ARG B CA 1
ATOM 9099 C C . ARG B 1 573 ? -0.475 -20.375 -19.672 1 75.62 573 ARG B C 1
ATOM 9101 O O . ARG B 1 573 ? -0.683 -19.516 -20.531 1 75.62 573 ARG B O 1
ATOM 9108 N N . TRP B 1 574 ? 0.15 -20.203 -18.578 1 89 574 TRP B N 1
ATOM 9109 C CA . TRP B 1 574 ? 0.543 -18.844 -18.203 1 89 574 TRP B CA 1
ATOM 9110 C C . TRP B 1 574 ? 1.948 -18.531 -18.703 1 89 574 TRP B C 1
ATOM 9112 O O . TRP B 1 574 ? 2.891 -19.281 -18.438 1 89 574 TRP B O 1
ATOM 9122 N N . ALA B 1 575 ? 2.113 -17.453 -19.375 1 90.25 575 ALA B N 1
ATOM 9123 C CA . ALA B 1 575 ? 3.393 -17.078 -19.969 1 90.25 575 ALA B CA 1
ATOM 9124 C C . ALA B 1 575 ? 4.457 -16.859 -18.906 1 90.25 575 ALA B C 1
ATOM 9126 O O . ALA B 1 575 ? 5.652 -16.969 -19.172 1 90.25 575 ALA B O 1
ATOM 9127 N N . ILE B 1 576 ? 4.105 -16.609 -17.688 1 93.38 576 ILE B N 1
ATOM 9128 C CA . ILE B 1 576 ? 5.07 -16.391 -16.625 1 93.38 576 ILE B CA 1
ATOM 9129 C C . ILE B 1 576 ? 5.844 -17.672 -16.344 1 93.38 576 ILE B C 1
ATOM 9131 O O . ILE B 1 576 ? 6.984 -17.641 -15.891 1 93.38 576 ILE B O 1
ATOM 9135 N N . SER B 1 577 ? 5.211 -18.828 -16.609 1 94.38 577 SER B N 1
ATOM 9136 C CA . SER B 1 577 ? 5.891 -20.109 -16.453 1 94.38 577 SER B CA 1
ATOM 9137 C C . SER B 1 577 ? 7.09 -20.219 -17.391 1 94.38 577 SER B C 1
ATOM 9139 O O . SER B 1 577 ? 8.148 -20.703 -16.984 1 94.38 577 SER B O 1
ATOM 9141 N N . SER B 1 578 ? 6.852 -19.734 -18.547 1 92.31 578 SER B N 1
ATOM 9142 C CA . SER B 1 578 ? 7.949 -19.75 -19.5 1 92.31 578 SER B CA 1
ATOM 9143 C C . SER B 1 578 ? 9.07 -18.812 -19.078 1 92.31 578 SER B C 1
ATOM 9145 O O . SER B 1 578 ? 10.25 -19.125 -19.281 1 92.31 578 SER B O 1
ATOM 9147 N N . SER B 1 579 ? 8.719 -17.719 -18.531 1 94.12 579 SER B N 1
ATOM 9148 C CA . SER B 1 579 ? 9.727 -16.797 -18.031 1 94.12 579 SER B CA 1
ATOM 9149 C C . SER B 1 579 ? 10.539 -17.422 -16.906 1 94.12 579 SER B C 1
ATOM 9151 O O . SER B 1 579 ? 11.766 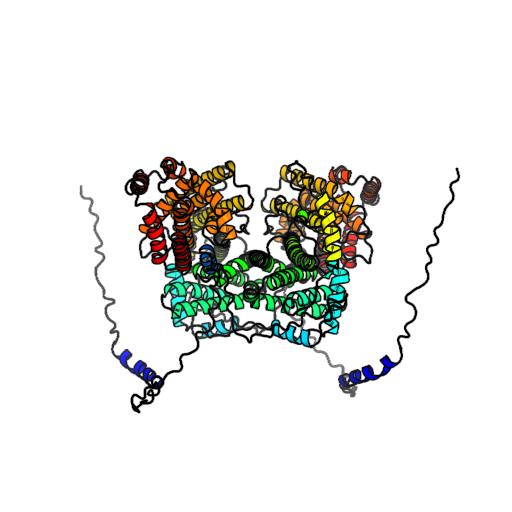-17.281 -16.859 1 94.12 579 SER B O 1
ATOM 9153 N N . PHE B 1 580 ? 9.875 -18.125 -16.078 1 96.75 580 PHE B N 1
ATOM 9154 C CA . PHE B 1 580 ? 10.539 -18.812 -14.969 1 96.75 580 PHE B CA 1
ATOM 9155 C C . PHE B 1 580 ? 11.484 -19.891 -15.492 1 96.75 580 PHE B C 1
ATOM 9157 O O . PHE B 1 580 ? 12.625 -20 -15.031 1 96.75 580 PHE B O 1
ATOM 9164 N N . SER B 1 581 ? 10.977 -20.625 -16.469 1 95.31 581 SER B N 1
ATOM 9165 C CA . SER B 1 581 ? 11.805 -21.688 -17.062 1 95.31 581 SER B CA 1
ATOM 9166 C C . SER B 1 581 ? 13.047 -21.109 -17.719 1 95.31 581 SER B C 1
ATOM 9168 O O . SER B 1 581 ? 14.141 -21.656 -17.578 1 95.31 581 SER B O 1
ATOM 9170 N N . SER B 1 582 ? 12.852 -19.984 -18.359 1 94.38 582 SER B N 1
ATOM 9171 C CA . SER B 1 582 ? 13.977 -19.344 -19.031 1 94.38 582 SER B CA 1
ATOM 9172 C C . SER B 1 582 ? 15.039 -18.906 -18.031 1 94.38 582 SER B C 1
ATOM 9174 O O . SER B 1 582 ? 16.234 -19.078 -18.281 1 94.38 582 SER B O 1
ATOM 9176 N N . VAL B 1 583 ? 14.648 -18.391 -16.938 1 96.62 583 VAL B N 1
ATOM 9177 C CA . VAL B 1 583 ? 15.562 -17.953 -15.891 1 96.62 583 VAL B CA 1
ATOM 9178 C C . VAL B 1 583 ? 16.312 -19.156 -15.336 1 96.62 583 VAL B C 1
ATOM 9180 O O . VAL B 1 583 ? 17.547 -19.125 -15.18 1 96.62 583 VAL B O 1
ATOM 9183 N N . LEU B 1 584 ? 15.633 -20.234 -15.086 1 96.62 584 LEU B N 1
ATOM 9184 C CA . LEU B 1 584 ? 16.219 -21.438 -14.5 1 96.62 584 LEU B CA 1
ATOM 9185 C C . LEU B 1 584 ? 17.219 -22.078 -15.469 1 96.62 584 LEU B C 1
ATOM 9187 O O . LEU B 1 584 ? 18.297 -22.484 -15.062 1 96.62 584 LEU B O 1
ATOM 9191 N N . CYS B 1 585 ? 16.859 -22.094 -16.719 1 95.06 585 CYS B N 1
ATOM 9192 C CA . CYS B 1 585 ? 17.734 -22.656 -17.719 1 95.06 585 CYS B CA 1
ATOM 9193 C C . CYS B 1 585 ? 19.031 -21.859 -17.844 1 95.06 585 CYS B C 1
ATOM 9195 O O . CYS B 1 585 ? 20.109 -22.422 -17.953 1 95.06 585 CYS B O 1
ATOM 9197 N N . THR B 1 586 ? 18.906 -20.594 -17.766 1 95.5 586 THR B N 1
ATOM 9198 C CA . THR B 1 586 ? 20.078 -19.734 -17.828 1 95.5 586 THR B CA 1
ATOM 9199 C C . THR B 1 586 ? 20.969 -19.953 -16.609 1 95.5 586 THR B C 1
ATOM 9201 O O . THR B 1 586 ? 22.203 -19.953 -16.719 1 95.5 586 THR B O 1
ATOM 9204 N N . ALA B 1 587 ? 20.344 -20.109 -15.508 1 95.06 587 ALA B N 1
ATOM 9205 C CA . ALA B 1 587 ? 21.094 -20.328 -14.273 1 95.06 587 ALA B CA 1
ATOM 9206 C C . ALA B 1 587 ? 21.828 -21.672 -14.297 1 95.06 587 ALA B C 1
ATOM 9208 O O . ALA B 1 587 ? 22.969 -21.766 -13.812 1 95.06 587 ALA B O 1
ATOM 9209 N N . ILE B 1 588 ? 21.234 -22.672 -14.883 1 92.5 588 ILE B N 1
ATOM 9210 C CA . ILE B 1 588 ? 21.828 -24 -14.984 1 92.5 588 ILE B CA 1
ATOM 9211 C C . ILE B 1 588 ? 23.016 -23.953 -15.938 1 92.5 588 ILE B C 1
ATOM 9213 O O . ILE B 1 588 ? 24.078 -24.531 -15.656 1 92.5 588 ILE B O 1
ATOM 9217 N N . GLU B 1 589 ? 22.828 -23.266 -17.031 1 88 589 GLU B N 1
ATOM 9218 C CA . GLU B 1 589 ? 23.891 -23.141 -18 1 88 589 GLU B CA 1
ATOM 9219 C C . GLU B 1 589 ? 25.109 -22.422 -17.406 1 88 589 GLU B C 1
ATOM 9221 O O . GLU B 1 589 ? 26.25 -22.781 -17.703 1 88 589 GLU B O 1
ATOM 9226 N N . GLY B 1 590 ? 24.844 -21.453 -16.625 1 80.88 590 GLY B N 1
ATOM 9227 C CA . GLY B 1 590 ? 25.922 -20.703 -15.992 1 80.88 590 GLY B CA 1
ATOM 9228 C C . GLY B 1 590 ? 26.672 -21.516 -14.938 1 80.88 590 GLY B C 1
ATOM 9229 O O . GLY B 1 590 ? 27.844 -21.25 -14.664 1 80.88 590 GLY B O 1
ATOM 9230 N N . SER B 1 591 ? 26.078 -22.438 -14.336 1 76.5 591 SER B N 1
ATOM 9231 C CA . SER B 1 591 ? 26.688 -23.25 -13.289 1 76.5 591 SER B CA 1
ATOM 9232 C C . SER B 1 591 ? 27.516 -24.375 -13.891 1 76.5 591 SER B C 1
ATOM 9234 O O . SER B 1 591 ? 28.406 -24.922 -13.227 1 76.5 591 SER B O 1
ATOM 9236 N N . ASP B 1 592 ? 27.172 -24.828 -15.156 1 67.06 592 ASP B N 1
ATOM 9237 C CA . ASP B 1 592 ? 27.891 -25.906 -15.812 1 67.06 592 ASP B CA 1
ATOM 9238 C C . ASP B 1 592 ? 29.188 -25.391 -16.469 1 67.06 592 ASP B C 1
ATOM 9240 O O . ASP B 1 592 ? 30.094 -26.172 -16.75 1 67.06 592 ASP B O 1
ATOM 9244 N N . THR B 1 593 ? 29.297 -24.031 -16.609 1 57.25 593 THR B N 1
ATOM 9245 C CA . THR B 1 593 ? 30.531 -23.469 -17.141 1 57.25 593 THR B CA 1
ATOM 9246 C C . THR B 1 593 ? 31.453 -23.016 -16 1 57.25 593 THR B C 1
ATOM 9248 O O . THR B 1 593 ? 32.656 -23.141 -16.109 1 57.25 593 THR B O 1
#

Sequence (1186 aa):
MNLHDPILQADSSSWFLGANLDVDALDFSLSSAISEWAQIPPMPSVSNLGDPGTISTPTPTLPRAMPAGVRSSPADSVKEKWFTRLSSSRNGGPDGLASNSRGGLFGQGNIVADESYRADLSQRLQPRMHDGALPSSEQLNLFAKLYFSRFHPLFPVVHAPSFKPTLENSLLFISICSVGSLFVGSSYAIAQGVQLFERLNKAILASWESILAHSCSDALSMVQAGILGQTYAVLSGRPKDLVLADVLHGTVMAWTRESNKNALPSPIRPDDMTWNGTNVDEQWSRWIDHEQRRRVEIALNIHDAELASLLHHEPIRKHRLSQYPHLASDILFMAPTATSWAQHYKQSSEHSAFPCPFDDPLQDAGGDSKFGAYGVLESIHASVIEARHSNSFNEHESKRLSNLLMRWWRRYSVHFVEDEDEDPFSLPVLWHSVYMAIYADMDLLERASGRDGKPAATTAHLLVRSWANSLDASKCLAHALLIQRYLERMRVSSEPAIHVPRALFHAALSWLCFTRIGGQQAINLKAFDAPEIQLLGSDTALHEAQGQAFGDSTFADVNHLHRLIDLLNRVGRWAISSSFSSVLCTAIEGSDTMNLHDPILQADSSSWFLGANLDVDALDFSLSSAISEWAQIPPMPSVSNLGDPGTISTPTPTLPRAMPAGVRSSPADSVKEKWFTRLSSSRNGGPDGLASNSRGGLFGQGNIVADESYRADLSQRLQPRMHDGALPSSEQLNLFAKLYFSRFHPLFPVVHAPSFKPTLENSLLFISICSVGSLFVGSSYAIAQGVQLFERLNKAILASWESILAHSCSDALSMVQAGILGQTYAVLSGRPKDLVLADVLHGTVMAWTRESNKNALPSPIRPDDMTWNGTNVDEQWSRWIDHEQRRRVEIALNIHDAELASLLHHEPIRKHRLSQYPHLASDILFMAPTATSWAQHYKQSSEHSAFPCPFDDPLQDAGGDSKFGAYGVLESIHASVIEARHSNSFNEHESKRLSNLLMRWWRRYSVHFVEDEDEDPFSLPVLWHSVYMAIYADMDLLERASGRDGKPAATTAHLLVRSWANSLDASKCLAHALLIQRYLERMRVSSEPAIHVPRALFHAALSWLCFTRIGGQQAINLKAFDAPEIQLLGSDTALHEAQGQAFGDSTFADVNHLHRLIDLLNRVGRWAISSSFSSVLCTAIEGSDT

Nearest PDB structures (foldseek):
  8qai-assembly2_B  TM=3.303E-01  e=1.002E-02  synthetic construct
  6r80-assembly1_A-2  TM=2.538E-01  e=9.589E+00  Homo sapiens
  8qai-assembly2_B  TM=2.993E-01  e=1.117E-02  synthetic construct
  8e0m-assembly3_G  TM=5.643E-01  e=3.070E+00  synthetic construct
  6r80-assembly1_A-2  TM=2.530E-01  e=8.735E+00  Homo sapiens

pLDDT: mean 76.57, std 25.8, range [17.31, 98.75]

Solvent-accessible surface area (backbone atoms only — not comparable to full-atom values): 65411 Å² total; per-residue (Å²): 141,83,86,81,76,82,74,78,73,77,83,84,64,92,62,90,70,72,84,79,73,78,70,68,78,77,63,64,78,80,58,57,84,66,53,68,85,54,68,62,72,75,76,75,77,85,63,86,74,73,81,81,71,79,71,74,65,72,73,69,75,72,70,78,71,65,70,90,60,83,76,72,45,44,23,36,53,16,24,72,48,30,55,72,50,61,71,55,71,74,68,70,59,76,78,63,71,77,66,67,68,67,63,61,76,81,60,84,90,69,66,75,52,45,67,67,51,48,54,52,47,57,59,66,46,57,70,86,78,81,83,75,83,75,77,53,41,69,53,45,32,50,14,39,51,40,20,62,73,61,45,32,74,58,58,70,46,65,56,68,62,79,60,66,88,39,80,69,35,37,63,24,48,47,26,41,22,25,50,10,19,61,71,69,76,40,72,65,36,44,52,49,19,50,52,43,45,55,45,46,53,53,23,46,74,65,39,49,67,61,36,60,36,67,34,50,68,34,20,48,28,46,38,50,17,47,53,43,41,32,50,39,19,56,36,55,33,41,22,65,38,36,51,44,32,55,27,44,44,37,25,45,52,36,48,44,54,60,30,54,74,59,47,76,73,77,60,73,51,67,88,72,47,64,87,44,73,74,50,34,48,53,46,41,53,43,37,50,53,53,51,33,54,45,35,43,55,38,49,49,42,35,50,36,26,52,47,20,64,75,67,68,47,66,43,54,65,84,64,52,48,81,72,37,58,66,38,67,35,59,67,52,64,58,32,70,41,47,67,56,26,52,57,48,47,56,58,48,65,74,63,67,66,68,70,69,85,68,92,48,50,62,75,57,34,10,49,63,14,71,66,24,49,50,24,50,53,29,28,52,40,31,49,53,50,35,28,57,72,67,70,58,62,42,71,67,50,50,50,52,52,49,50,50,51,48,50,50,44,68,67,41,33,76,76,53,45,71,51,58,94,67,41,49,58,44,58,67,45,52,54,33,40,39,48,28,56,71,42,36,64,62,67,53,54,43,26,39,53,2,53,70,14,51,72,48,13,60,65,31,42,59,58,43,31,55,41,40,74,34,67,41,37,22,35,22,47,53,30,34,49,50,39,51,53,53,58,71,66,47,57,85,86,56,65,78,26,89,59,48,51,57,42,44,43,53,36,26,49,52,45,45,42,28,36,73,67,32,64,44,64,73,69,56,71,69,36,62,68,35,67,74,55,53,65,65,63,48,62,60,61,53,47,45,50,45,41,54,58,52,71,43,35,89,69,36,53,73,45,48,35,50,49,36,42,48,46,31,54,68,66,38,67,39,43,30,19,47,34,46,36,52,31,52,52,41,33,52,57,40,70,75,104,143,72,93,65,93,83,82,90,74,84,79,87,76,88,68,102,70,69,85,76,74,75,71,66,73,76,64,60,74,82,56,55,84,63,53,66,84,56,64,62,71,72,73,75,76,83,60,86,73,70,79,79,71,76,71,75,66,73,75,68,74,72,69,79,70,67,70,88,65,82,73,73,46,44,23,38,54,16,23,71,48,29,57,71,48,60,71,57,70,72,67,72,60,76,78,64,71,76,66,66,69,67,63,61,73,81,58,85,88,73,68,75,53,46,66,67,52,49,54,52,47,56,58,68,45,57,70,85,77,79,85,74,83,76,77,54,42,68,53,45,34,50,14,38,49,42,20,62,72,61,44,32,74,57,58,70,44,66,56,68,62,78,61,65,86,40,82,69,34,36,62,24,47,46,26,40,23,24,48,10,18,61,73,68,77,40,70,64,37,43,52,48,20,51,51,45,46,55,45,47,53,53,24,46,74,64,40,49,66,61,37,60,34,67,35,50,68,34,21,48,28,46,37,51,17,48,52,44,41,33,51,39,20,56,37,55,34,43,21,65,38,36,52,46,31,54,27,42,42,37,26,44,52,36,46,44,55,60,29,53,74,58,48,74,73,77,60,72,51,65,88,72,48,67,87,45,73,74,50,33,48,54,47,41,53,44,37,49,54,53,53,32,53,44,35,44,54,37,50,50,42,35,49,35,25,52,47,20,64,76,67,67,47,67,43,54,66,84,65,52,48,80,73,38,58,66,39,66,35,59,66,53,64,58,33,69,40,47,66,55,26,51,57,47,46,56,58,47,63,73,64,66,66,67,70,70,85,68,92,48,50,64,77,56,34,10,50,64,15,71,68,24,49,50,26,51,51,29,28,52,40,31,50,53,49,35,27,55,71,66,70,58,62,41,70,67,48,51,50,52,52,51,50,51,52,49,50,50,44,70,66,41,32,77,76,52,46,70,50,58,93,68,40,47,58,44,58,67,47,52,56,33,40,40,49,27,55,72,41,35,64,62,65,53,54,44,27,40,53,3,52,71,14,52,71,48,12,59,64,29,42,60,58,44,31,54,41,41,72,34,66,40,37,22,36,24,47,53,32,33,48,51,38,49,53,53,59,70,65,49,57,85,88,56,65,78,25,90,60,47,51,58,42,43,44,51,35,28,50,50,44,44,42,29,35,72,67,31,66,44,63,73,72,55,71,68,34,61,68,35,66,72,56,54,66,67,62,49,61,61,61,52,46,46,51,46,41,55,61,51,70,42,35,91,68,36,56,74,45,48,34,50,50,35,42,49,47,32,53,69,64,40,67,40,42,31,20,47,33,46,36,51,31,52,52,43,33,51,55,38,70,76,103